Protein 3TLK (pdb70)

Structure (mmCIF, N/CA/C/O backbone):
data_3TLK
#
_entry.id   3TLK
#
_cell.length_a   74.024
_cell.length_b   131.591
_cell.length_c   196.113
_cell.angle_alpha   90.00
_cell.angle_beta   90.00
_cell.angle_gamma   90.00
#
_symmetry.space_group_name_H-M   'C 2 2 21'
#
loop_
_entity.id
_entity.type
_entity.pdbx_description
1 polymer 'Ferrienterobactin-binding periplasmic protein'
2 non-polymer 'FE (III) ION'
3 non-polymer "N,N',N''-[(3S,7S,11S)-2,6,10-trioxo-1,5,9-trioxacyclododecane-3,7,11-triyl]tris(2,3-dihydroxybenzamide)"
4 non-polymer '1,4-DIETHYLENE DIOXIDE'
5 water water
#
loop_
_atom_site.group_PDB
_atom_site.id
_atom_site.type_symbol
_atom_site.label_atom_id
_atom_site.label_alt_id
_atom_site.label_comp_id
_atom_site.label_asym_id
_atom_site.label_entity_id
_atom_site.label_seq_id
_atom_site.pdbx_PDB_ins_code
_atom_site.Cartn_x
_atom_site.Cartn_y
_atom_site.Cartn_z
_atom_site.occupancy
_atom_site.B_iso_or_equiv
_atom_site.auth_seq_id
_atom_site.auth_comp_id
_atom_site.auth_asym_id
_atom_site.auth_atom_id
_atom_site.pdbx_PDB_model_num
ATOM 1 N N . ALA A 1 27 ? 43.625 -12.510 -1.606 1.00 60.56 27 ALA A N 1
ATOM 2 C CA . ALA A 1 27 ? 42.283 -12.759 -1.092 1.00 58.91 27 ALA A CA 1
ATOM 3 C C . ALA A 1 27 ? 41.251 -12.787 -2.216 1.00 58.09 27 ALA A C 1
ATOM 4 O O . ALA A 1 27 ? 41.488 -12.281 -3.318 1.00 57.02 27 ALA A O 1
ATOM 6 N N . ASP A 1 28 ? 40.100 -13.378 -1.919 1.00 55.43 28 ASP A N 1
ATOM 7 C CA . ASP A 1 28 ? 39.027 -13.512 -2.894 1.00 51.56 28 ASP A CA 1
ATOM 8 C C . ASP A 1 28 ? 38.277 -12.195 -3.095 1.00 48.11 28 ASP A C 1
ATOM 9 O O . ASP A 1 28 ? 37.846 -11.881 -4.207 1.00 44.19 28 ASP A O 1
ATOM 14 N N . TRP A 1 29 ? 38.130 -11.430 -2.016 1.00 44.69 29 TRP A N 1
ATOM 15 C CA . TRP A 1 29 ? 37.441 -10.151 -2.070 1.00 43.57 29 TRP A CA 1
ATOM 16 C C . TRP A 1 29 ? 38.321 -9.056 -1.470 1.00 48.56 29 TRP A C 1
ATOM 17 O O . TRP A 1 29 ? 39.069 -9.312 -0.526 1.00 50.52 29 TRP A O 1
ATOM 28 N N . PRO A 1 30 ? 38.230 -7.828 -2.013 1.00 48.99 30 PRO A N 1
ATOM 29 C CA . PRO A 1 30 ? 37.312 -7.479 -3.103 1.00 45.38 30 PRO A CA 1
ATOM 30 C C . PRO A 1 30 ? 37.761 -8.038 -4.443 1.00 43.00 30 PRO A C 1
ATOM 31 O O . PRO A 1 30 ? 38.868 -8.559 -4.572 1.00 47.37 30 PRO A O 1
ATOM 35 N N . ARG A 1 31 ? 36.880 -7.927 -5.431 1.00 42.09 31 ARG A N 1
ATOM 36 C CA . ARG A 1 31 ? 37.173 -8.339 -6.795 1.00 42.35 31 ARG A CA 1
ATOM 37 C C . ARG A 1 31 ? 36.418 -7.420 -7.748 1.00 43.13 31 ARG A C 1
ATOM 38 O O . ARG A 1 31 ? 35.412 -6.799 -7.377 1.00 45.08 31 ARG A O 1
ATOM 46 N N . GLN A 1 32 ? 36.920 -7.317 -8.970 1.00 44.59 32 GLN A N 1
ATOM 47 C CA . GLN A 1 32 ? 36.263 -6.517 -9.993 1.00 47.91 32 GLN A CA 1
ATOM 48 C C . GLN A 1 32 ? 35.509 -7.438 -10.945 1.00 52.39 32 GLN A C 1
ATOM 49 O O . GLN A 1 32 ? 36.006 -8.510 -11.314 1.00 47.15 32 GLN A O 1
ATOM 55 N N . ILE A 1 33 ? 34.303 -7.029 -11.322 1.00 48.25 33 ILE A N 1
ATOM 56 C CA . ILE A 1 33 ? 33.549 -7.724 -12.358 1.00 51.08 33 ILE A CA 1
ATOM 57 C C . ILE A 1 33 ? 33.181 -6.723 -13.448 1.00 51.08 33 ILE A C 1
ATOM 58 O O . ILE A 1 33 ? 32.682 -5.628 -13.164 1.00 52.54 33 ILE A O 1
ATOM 63 N N . THR A 1 34 ? 33.456 -7.089 -14.694 1.00 50.62 34 THR A N 1
ATOM 64 C CA . THR A 1 34 ? 33.206 -6.179 -15.806 1.00 57.64 34 THR A CA 1
ATOM 65 C C . THR A 1 34 ? 31.847 -6.413 -16.459 1.00 57.90 34 THR A C 1
ATOM 66 O O . THR A 1 34 ? 31.429 -7.553 -16.690 1.00 54.33 34 THR A O 1
ATOM 70 N N . ASP A 1 35 ? 31.173 -5.306 -16.749 1.00 54.81 35 ASP A N 1
ATOM 71 C CA . ASP A 1 35 ? 29.861 -5.313 -17.364 1.00 53.17 35 ASP A CA 1
ATOM 72 C C . ASP A 1 35 ? 29.945 -4.675 -18.735 1.00 56.32 35 ASP A C 1
ATOM 73 O O . ASP A 1 35 ? 31.006 -4.194 -19.149 1.00 55.01 35 ASP A O 1
ATOM 78 N N . SER A 1 36 ? 28.813 -4.659 -19.430 1.00 52.83 36 SER A N 1
ATOM 79 C CA . SER A 1 36 ? 28.681 -3.848 -20.627 1.00 58.44 36 SER A CA 1
ATOM 80 C C . SER A 1 36 ? 28.755 -2.380 -20.208 1.00 57.60 36 SER A C 1
ATOM 81 O O . SER A 1 36 ? 29.008 -1.493 -21.023 1.00 62.61 36 SER A O 1
ATOM 84 N N . ARG A 1 37 ? 28.542 -2.138 -18.919 1.00 54.82 37 ARG A N 1
ATOM 85 C CA . ARG A 1 37 ? 28.571 -0.792 -18.368 1.00 55.22 37 ARG A CA 1
ATOM 86 C C . ARG A 1 37 ? 29.857 -0.515 -17.571 1.00 58.56 37 ARG A C 1
ATOM 87 O O . ARG A 1 37 ? 29.890 0.372 -16.710 1.00 57.75 37 ARG A O 1
ATOM 95 N N . GLY A 1 38 ? 30.908 -1.280 -17.858 1.00 59.42 38 GLY A N 1
ATOM 96 C CA . GLY A 1 38 ? 32.209 -1.061 -17.246 1.00 55.73 38 GLY A CA 1
ATOM 97 C C . GLY A 1 38 ? 32.578 -2.043 -16.148 1.00 57.40 38 GLY A C 1
ATOM 98 O O . GLY A 1 38 ? 31.834 -2.976 -15.841 1.00 52.69 38 GLY A O 1
ATOM 99 N N . THR A 1 39 ? 33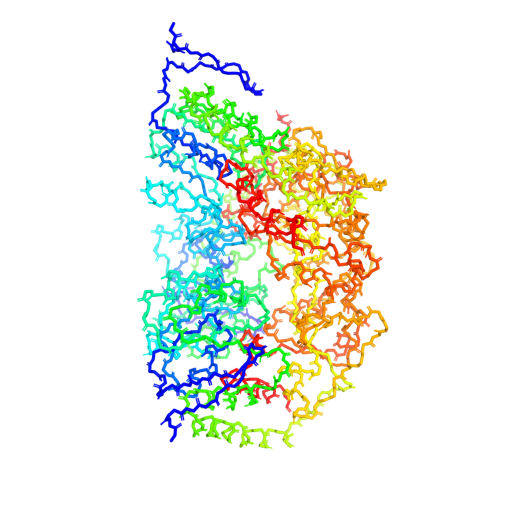.743 -1.829 -15.549 1.00 57.74 39 THR A N 1
ATOM 100 C CA . THR A 1 39 ? 34.174 -2.651 -14.428 1.00 56.73 39 THR A CA 1
ATOM 101 C C . THR A 1 39 ? 33.661 -2.088 -13.109 1.00 54.71 39 THR A C 1
ATOM 102 O O . THR A 1 39 ? 33.690 -0.876 -12.874 1.00 53.29 39 THR A O 1
ATOM 106 N N . HIS A 1 40 ? 33.175 -2.981 -12.258 1.00 53.20 40 HIS A N 1
ATOM 107 C CA . HIS A 1 40 ? 32.626 -2.584 -10.975 1.00 52.60 40 HIS A CA 1
ATOM 108 C C . HIS A 1 40 ? 33.352 -3.331 -9.872 1.00 53.12 40 HIS A C 1
ATOM 109 O O . HIS A 1 40 ? 33.996 -4.351 -10.120 1.00 52.41 40 HIS A O 1
ATOM 116 N N . THR A 1 41 ? 33.253 -2.811 -8.656 1.00 51.70 41 THR A N 1
ATOM 117 C CA . THR A 1 41 ? 33.923 -3.411 -7.516 1.00 48.88 41 THR A CA 1
ATOM 118 C C . THR A 1 41 ? 32.924 -4.071 -6.581 1.00 53.31 41 THR A C 1
ATOM 119 O O . THR A 1 41 ? 31.991 -3.424 -6.091 1.00 48.79 41 THR A O 1
ATOM 123 N N . LEU A 1 42 ? 33.122 -5.363 -6.339 1.00 47.44 42 LEU A N 1
ATOM 124 C CA . LEU A 1 42 ? 32.419 -6.040 -5.265 1.00 45.31 42 LEU A CA 1
ATOM 125 C C . LEU A 1 42 ? 33.355 -6.082 -4.067 1.00 44.95 42 LEU A C 1
ATOM 126 O O . LEU A 1 42 ? 34.371 -6.779 -4.085 1.00 44.11 42 LEU A O 1
ATOM 131 N N . GLU A 1 43 ? 33.018 -5.306 -3.043 1.00 46.68 43 GLU A N 1
ATOM 132 C CA . GLU A 1 43 ? 33.869 -5.162 -1.872 1.00 50.68 43 GLU A CA 1
ATOM 133 C C . GLU A 1 43 ? 33.992 -6.498 -1.155 1.00 49.20 43 GLU A C 1
ATOM 134 O O . GLU A 1 43 ? 35.082 -6.902 -0.747 1.00 49.32 43 GLU A O 1
ATOM 140 N N . SER A 1 44 ? 32.865 -7.182 -1.006 1.00 46.31 44 SER A N 1
ATOM 141 C CA . SER A 1 44 ? 32.846 -8.472 -0.339 1.00 41.35 44 SER A CA 1
ATOM 142 C C . SER A 1 44 ? 31.799 -9.372 -0.968 1.00 37.16 44 SER A C 1
ATOM 143 O O . SER A 1 44 ? 31.000 -8.930 -1.790 1.00 37.05 44 SER A O 1
ATOM 146 N N . GLN A 1 45 ? 31.808 -10.635 -0.570 1.00 37.09 45 GLN A N 1
ATOM 147 C CA . GLN A 1 45 ? 30.868 -11.608 -1.100 1.00 33.13 45 GLN A CA 1
ATOM 148 C C . GLN A 1 45 ? 29.436 -11.203 -0.809 1.00 32.05 45 GLN A C 1
ATOM 149 O O . GLN A 1 45 ? 29.072 -10.962 0.338 1.00 28.22 45 GLN A O 1
ATOM 155 N N . PRO A 1 46 ? 28.609 -11.131 -1.856 1.00 29.22 46 PRO A N 1
ATOM 156 C CA . PRO A 1 46 ? 27.193 -10.806 -1.667 1.00 27.77 46 PRO A CA 1
ATOM 157 C C . PRO A 1 46 ? 26.519 -11.806 -0.746 1.00 25.95 46 PRO A C 1
ATOM 158 O O . PRO A 1 46 ? 26.844 -12.994 -0.789 1.00 26.36 46 PRO A O 1
ATOM 162 N N . GLN A 1 47 ? 25.586 -11.329 0.071 1.00 23.56 47 GLN A N 1
ATOM 163 C CA . GLN A 1 47 ? 24.892 -12.190 1.019 1.00 25.17 47 GLN A CA 1
ATOM 164 C C . GLN A 1 47 ? 23.387 -12.035 0.892 1.00 23.92 47 GLN A C 1
ATOM 165 O O . GLN A 1 47 ? 22.622 -12.807 1.475 1.00 23.43 47 GLN A O 1
ATOM 171 N N . ARG A 1 48 ? 22.964 -11.009 0.155 1.00 24.13 48 ARG A N 1
ATOM 172 C CA . ARG A 1 48 ? 21.545 -10.784 -0.106 1.00 24.49 48 ARG A CA 1
ATOM 173 C C . ARG A 1 48 ? 21.382 -10.337 -1.558 1.00 23.87 48 ARG A C 1
ATOM 174 O O . ARG A 1 48 ? 21.324 -9.146 -1.841 1.00 21.68 48 ARG A O 1
ATOM 182 N N . ILE A 1 49 ? 21.331 -11.300 -2.473 1.00 21.36 49 ILE A N 1
ATOM 183 C CA . ILE A 1 49 ? 21.237 -11.000 -3.902 1.00 16.71 49 ILE A CA 1
ATOM 184 C C . ILE A 1 49 ? 19.777 -10.896 -4.299 1.00 19.98 49 ILE A C 1
ATOM 185 O O . ILE A 1 49 ? 18.958 -11.742 -3.926 1.00 18.91 49 ILE A O 1
ATOM 190 N N . VAL A 1 50 ? 19.442 -9.841 -5.033 1.00 17.96 50 VAL A N 1
ATOM 191 C CA . VAL A 1 50 ? 18.119 -9.730 -5.616 1.00 20.39 50 VAL A CA 1
ATOM 192 C C . VAL A 1 50 ? 18.261 -9.899 -7.133 1.00 16.68 50 VAL A C 1
ATOM 193 O O . VAL A 1 50 ? 19.080 -9.227 -7.758 1.00 19.73 50 VAL A O 1
ATOM 197 N N . SER A 1 51 ? 17.521 -10.846 -7.712 1.00 18.60 51 SER A N 1
ATOM 198 C CA . SER A 1 51 ? 17.495 -10.987 -9.167 1.00 15.49 51 SER A CA 1
ATOM 199 C C . SER A 1 51 ? 16.208 -10.372 -9.718 1.00 19.00 51 SER A C 1
ATOM 200 O O . SER A 1 51 ? 15.115 -10.784 -9.345 1.00 15.67 51 SER A O 1
ATOM 203 N N . THR A 1 52 ? 16.342 -9.396 -10.615 1.00 18.01 52 THR A N 1
ATOM 204 C CA . THR A 1 52 ? 15.175 -8.838 -11.306 1.00 16.87 52 THR A CA 1
ATOM 205 C C . THR A 1 52 ? 14.830 -9.658 -12.550 1.00 19.08 52 THR A C 1
ATOM 206 O O . THR A 1 52 ? 13.887 -9.334 -13.282 1.00 18.03 52 THR A O 1
ATOM 210 N N . SER A 1 53 ? 15.609 -10.707 -12.804 1.00 17.68 53 SER A N 1
ATOM 211 C CA . SER A 1 53 ? 15.343 -11.584 -13.944 1.00 16.08 53 SER A CA 1
ATOM 212 C C . SER A 1 53 ? 14.945 -12.969 -13.466 1.00 15.85 53 SER A C 1
ATOM 213 O O . SER A 1 53 ? 15.767 -13.705 -12.907 1.00 15.96 53 SER A O 1
ATOM 216 N N . VAL A 1 54 ? 13.687 -13.336 -13.680 1.00 16.73 54 VAL A N 1
ATOM 217 C CA . VAL A 1 54 ? 13.253 -14.682 -13.309 1.00 15.04 54 VAL A CA 1
ATOM 218 C C . VAL A 1 54 ? 14.127 -15.764 -13.990 1.00 16.84 54 VAL A C 1
ATOM 219 O O . VAL A 1 54 ? 14.375 -16.828 -13.407 1.00 16.05 54 VAL A O 1
ATOM 223 N N . THR A 1 55 ? 14.631 -15.488 -15.190 1.00 14.44 55 THR A N 1
ATOM 224 C CA . THR A 1 55 ? 15.540 -16.434 -15.861 1.00 14.24 55 THR A CA 1
ATOM 225 C C . THR A 1 55 ? 16.831 -16.674 -15.056 1.00 16.61 55 THR A C 1
ATOM 226 O O . THR A 1 55 ? 17.235 -17.823 -14.839 1.00 16.42 55 THR A O 1
ATOM 230 N N . LEU A 1 56 ? 17.491 -15.588 -14.643 1.00 16.53 56 LEU A N 1
ATOM 231 C CA . LEU A 1 56 ? 18.765 -15.701 -13.948 1.00 16.45 56 LEU A CA 1
ATOM 232 C C . LEU A 1 56 ? 18.608 -16.439 -12.635 1.00 16.12 56 LEU A C 1
ATOM 233 O O . LEU A 1 56 ? 19.519 -17.144 -12.188 1.00 17.18 56 LEU A O 1
ATOM 238 N N . THR A 1 57 ? 17.449 -16.277 -12.016 1.00 16.31 57 THR A N 1
ATOM 239 C CA . THR A 1 57 ? 17.215 -16.852 -10.692 1.00 17.24 57 THR A CA 1
ATOM 240 C C . THR A 1 57 ? 17.472 -18.368 -10.641 1.00 16.57 57 THR A C 1
ATOM 241 O O . THR A 1 57 ? 17.981 -18.887 -9.635 1.00 17.61 57 THR A O 1
ATOM 245 N N . GLY A 1 58 ? 17.137 -19.077 -11.724 1.00 15.44 58 GLY A N 1
ATOM 246 C CA . GLY A 1 58 ? 17.325 -20.519 -11.778 1.00 15.08 58 GLY A CA 1
ATOM 247 C C . GLY A 1 58 ? 18.780 -20.919 -11.633 1.00 18.41 58 GLY A C 1
ATOM 248 O O . GLY A 1 58 ? 19.119 -21.849 -10.901 1.00 19.09 58 GLY A O 1
ATOM 249 N N . SER A 1 59 ? 19.652 -20.205 -12.329 1.00 16.79 59 SER A N 1
ATOM 250 C CA . SER A 1 59 ? 21.081 -20.437 -12.219 1.00 16.72 59 SER A CA 1
ATOM 251 C C . SER A 1 59 ? 21.605 -20.096 -10.829 1.00 19.60 59 SER A C 1
ATOM 252 O O . SER A 1 59 ? 22.447 -20.820 -10.285 1.00 20.45 59 SER A O 1
ATOM 255 N N . LEU A 1 60 ? 21.097 -19.012 -10.241 1.00 19.81 60 LEU A N 1
ATOM 256 C CA . LEU A 1 60 ? 21.519 -18.615 -8.899 1.00 16.29 60 LEU A CA 1
ATOM 257 C C . LEU A 1 60 ? 21.170 -19.719 -7.914 1.00 19.07 60 LEU A C 1
ATOM 258 O O . LEU A 1 60 ? 21.999 -20.122 -7.090 1.00 19.02 60 LEU A O 1
ATOM 263 N N . LEU A 1 61 ? 19.944 -20.224 -8.000 1.00 15.97 61 LEU A N 1
ATOM 264 C CA . LEU A 1 61 ? 19.528 -21.297 -7.108 1.00 14.72 61 LEU A CA 1
ATOM 265 C C . LEU A 1 61 ? 20.399 -22.546 -7.313 1.00 18.55 61 LEU A C 1
ATOM 266 O O . LEU A 1 61 ? 20.745 -23.234 -6.348 1.00 18.80 61 LEU A O 1
ATOM 271 N N . ALA A 1 62 ? 20.760 -22.820 -8.561 1.00 17.58 62 ALA A N 1
ATOM 272 C CA . ALA A 1 62 ? 21.505 -24.037 -8.885 1.00 17.01 62 ALA A CA 1
ATOM 273 C C . ALA A 1 62 ? 22.864 -24.074 -8.194 1.00 20.62 62 ALA A C 1
ATOM 274 O O . ALA A 1 62 ? 23.365 -25.154 -7.873 1.00 18.11 62 ALA A O 1
ATOM 276 N N . ILE A 1 63 ? 23.466 -22.907 -7.972 1.00 18.34 63 ILE A N 1
ATOM 277 C CA . ILE A 1 63 ? 24.775 -22.855 -7.311 1.00 19.93 63 ILE A CA 1
ATOM 278 C C . ILE A 1 63 ? 24.676 -22.369 -5.868 1.00 22.33 63 ILE A C 1
ATOM 279 O O . ILE A 1 63 ? 25.679 -22.001 -5.258 1.00 24.29 63 ILE A O 1
ATOM 284 N N . ASP A 1 64 ? 23.461 -22.378 -5.334 1.00 17.95 64 ASP A N 1
ATOM 285 C CA . ASP A 1 64 ? 23.225 -22.077 -3.932 1.00 21.71 64 ASP A CA 1
ATOM 286 C C . ASP A 1 64 ? 23.658 -20.667 -3.577 1.00 23.49 64 ASP A C 1
ATOM 287 O O . ASP A 1 64 ? 24.029 -20.393 -2.435 1.00 23.30 64 ASP A O 1
ATOM 292 N N . ALA A 1 65 ? 23.608 -19.769 -4.558 1.00 19.54 65 ALA A N 1
ATOM 293 C CA . ALA A 1 65 ? 23.855 -18.359 -4.281 1.00 20.22 65 ALA A CA 1
ATOM 294 C C . ALA A 1 65 ? 22.732 -17.832 -3.397 1.00 19.75 65 ALA A C 1
ATOM 295 O O . ALA A 1 65 ? 21.603 -18.314 -3.471 1.00 20.93 65 ALA A O 1
ATOM 297 N N . PRO A 1 66 ? 23.040 -16.858 -2.528 1.00 19.78 66 PRO A N 1
ATOM 298 C CA . PRO A 1 66 ? 22.023 -16.332 -1.615 1.00 19.17 66 PRO A CA 1
ATOM 299 C C . PRO A 1 66 ? 21.063 -15.359 -2.310 1.00 20.44 66 PRO A C 1
ATOM 300 O O . PRO A 1 66 ? 20.987 -14.175 -1.945 1.00 20.26 66 PRO A O 1
ATOM 304 N N . VAL A 1 67 ? 20.340 -15.855 -3.310 1.00 19.23 67 VAL A N 1
ATOM 305 C CA . VAL A 1 67 ? 19.281 -15.061 -3.934 1.00 18.62 67 VAL A CA 1
ATOM 306 C C . VAL A 1 67 ? 18.050 -15.066 -3.025 1.00 22.03 67 VAL A C 1
ATOM 307 O O . VAL A 1 67 ? 17.424 -16.111 -2.798 1.00 20.33 67 VAL A O 1
ATOM 311 N N . ILE A 1 68 ? 17.723 -13.902 -2.473 1.00 17.88 68 ILE A N 1
ATOM 312 C CA . ILE A 1 68 ? 16.666 -13.840 -1.471 1.00 21.42 68 ILE A CA 1
ATOM 313 C C . ILE A 1 68 ? 15.307 -13.381 -2.026 1.00 20.96 68 ILE A C 1
ATOM 314 O O . ILE A 1 68 ? 14.273 -13.519 -1.368 1.00 19.80 68 ILE A O 1
ATOM 319 N N . ALA A 1 69 ? 15.307 -12.864 -3.253 1.00 17.98 69 ALA A N 1
ATOM 320 C CA . ALA A 1 69 ? 14.068 -12.436 -3.884 1.00 17.08 69 ALA A CA 1
ATOM 321 C C . ALA A 1 69 ? 14.272 -12.385 -5.388 1.00 18.27 69 ALA A C 1
ATOM 322 O O . ALA A 1 69 ? 15.375 -12.104 -5.868 1.00 16.64 69 ALA A O 1
ATOM 324 N N . SER A 1 70 ? 13.206 -12.667 -6.126 1.00 17.85 70 SER A N 1
ATOM 325 C CA . SER A 1 70 ? 13.275 -12.688 -7.583 1.00 15.53 70 SER A CA 1
ATOM 326 C C . SER A 1 70 ? 12.060 -12.026 -8.220 1.00 18.26 70 SER A C 1
ATOM 327 O O . SER A 1 70 ? 10.953 -12.070 -7.667 1.00 17.57 70 SER A O 1
ATOM 330 N N . GLY A 1 71 ? 12.273 -11.441 -9.399 1.00 17.87 71 GLY A N 1
ATOM 331 C CA . GLY A 1 71 ? 11.182 -11.036 -10.256 1.00 15.39 71 GLY A CA 1
ATOM 332 C C . GLY A 1 71 ? 10.410 -12.285 -10.628 1.00 17.86 71 GLY A C 1
ATOM 333 O O . GLY A 1 71 ? 10.953 -13.407 -10.588 1.00 17.43 71 GLY A O 1
ATOM 334 N N . ALA A 1 72 ? 9.141 -12.111 -10.978 1.00 18.05 72 ALA A N 1
ATOM 335 C CA . ALA A 1 72 ? 8.320 -13.236 -11.419 1.00 17.67 72 ALA A CA 1
ATOM 336 C C . ALA A 1 72 ? 7.593 -12.865 -12.702 1.00 18.75 72 ALA A C 1
ATOM 337 O O . ALA A 1 72 ? 7.418 -11.679 -13.010 1.00 17.88 72 ALA A O 1
ATOM 339 N N . THR A 1 73 ? 7.171 -13.881 -13.450 1.00 18.62 73 THR A N 1
ATOM 340 C CA . THR A 1 73 ? 6.263 -13.648 -14.572 1.00 19.71 73 THR A CA 1
ATOM 341 C C . THR A 1 73 ? 4.848 -13.963 -14.090 1.00 20.12 73 THR A C 1
ATOM 342 O O . THR A 1 73 ? 4.616 -14.067 -12.888 1.00 19.58 73 THR A O 1
ATOM 346 N N . THR A 1 74 ? 3.898 -14.106 -15.004 1.00 18.91 74 THR A N 1
ATOM 347 C CA . THR A 1 74 ? 2.506 -14.306 -14.603 1.00 19.85 74 THR A CA 1
ATOM 348 C C . THR A 1 74 ? 2.247 -15.697 -14.010 1.00 21.06 74 THR A C 1
ATOM 349 O O . THR A 1 74 ? 2.507 -16.704 -14.658 1.00 20.29 74 THR A O 1
ATOM 353 N N . PRO A 1 75 ? 1.743 -15.757 -12.763 1.00 21.44 75 PRO A N 1
ATOM 354 C CA . PRO A 1 75 ? 1.402 -17.057 -12.166 1.00 20.74 75 PRO A CA 1
ATOM 355 C C . PRO A 1 75 ? 0.515 -17.887 -13.080 1.00 21.54 75 PRO A C 1
ATOM 356 O O . PRO A 1 75 ? -0.421 -17.351 -13.681 1.00 23.76 75 PRO A O 1
ATOM 360 N N . ASN A 1 76 ? 0.858 -19.166 -13.209 1.00 19.48 76 ASN A N 1
ATOM 361 C CA . ASN A 1 76 ? 0.071 -20.155 -13.941 1.00 22.89 76 ASN A CA 1
ATOM 362 C C . ASN A 1 76 ? -0.013 -19.897 -15.448 1.00 23.75 76 ASN A C 1
ATOM 363 O O . ASN A 1 76 ? -0.903 -20.407 -16.117 1.00 23.98 76 ASN A O 1
ATOM 368 N N . ASN A 1 77 ? 0.900 -19.091 -15.979 1.00 19.55 77 ASN A N 1
ATOM 369 C CA . ASN A 1 77 ? 0.994 -18.967 -17.436 1.00 21.56 77 ASN A CA 1
ATOM 370 C C . ASN A 1 77 ? 1.690 -20.197 -18.017 1.00 21.48 77 ASN A C 1
ATOM 371 O O . ASN A 1 77 ? 1.894 -21.188 -17.317 1.00 20.82 77 ASN A O 1
ATOM 376 N N . ARG A 1 78 ? 2.047 -20.148 -19.291 1.00 21.30 78 ARG A N 1
ATOM 377 C CA . ARG A 1 78 ? 2.520 -21.351 -19.967 1.00 20.51 78 ARG A CA 1
ATOM 378 C C . ARG A 1 78 ? 3.828 -21.902 -19.408 1.00 21.80 78 ARG A C 1
ATOM 379 O O . ARG A 1 78 ? 4.097 -23.109 -19.524 1.00 24.12 78 ARG A O 1
ATOM 387 N N . VAL A 1 79 ? 4.634 -21.026 -18.805 1.00 19.25 79 VAL A N 1
ATOM 388 C CA . VAL A 1 79 ? 5.998 -21.383 -18.399 1.00 17.99 79 VAL A CA 1
ATOM 389 C C . VAL A 1 79 ? 6.267 -21.267 -16.892 1.00 18.87 79 VAL A C 1
ATOM 390 O O . VAL A 1 79 ? 7.372 -21.549 -16.429 1.00 17.75 79 VAL A O 1
ATOM 394 N N . ALA A 1 80 ? 5.252 -20.903 -16.118 1.00 15.28 80 ALA A N 1
ATOM 395 C CA . ALA A 1 80 ? 5.472 -20.604 -14.711 1.00 15.63 80 ALA A CA 1
ATOM 396 C C . ALA A 1 80 ? 4.578 -21.397 -13.761 1.00 19.73 80 ALA A C 1
ATOM 397 O O . ALA A 1 80 ? 3.555 -21.962 -14.169 1.00 18.29 80 ALA A O 1
ATOM 399 N N . ASP A 1 81 ? 4.978 -21.421 -12.487 1.00 20.46 81 ASP A N 1
ATOM 400 C CA . ASP A 1 81 ? 4.217 -22.097 -11.445 1.00 21.00 81 ASP A CA 1
ATOM 401 C C . ASP A 1 81 ? 3.195 -21.157 -10.833 1.00 21.39 81 ASP A C 1
ATOM 402 O O . ASP A 1 81 ? 2.946 -20.069 -11.363 1.00 18.77 81 ASP A O 1
ATOM 407 N N . ASP A 1 82 ? 2.613 -21.556 -9.708 1.00 21.98 82 ASP A N 1
ATOM 408 C CA . ASP A 1 82 ? 1.536 -20.762 -9.127 1.00 24.23 82 ASP A CA 1
ATOM 409 C C . ASP A 1 82 ? 2.017 -19.453 -8.494 1.00 24.47 82 ASP A C 1
ATOM 410 O O . ASP A 1 82 ? 1.202 -18.635 -8.074 1.00 24.71 82 ASP A O 1
ATOM 415 N N . GLN A 1 83 ? 3.333 -19.250 -8.449 1.00 20.54 83 GLN A N 1
ATOM 416 C CA . GLN A 1 83 ? 3.892 -17.977 -7.980 1.00 23.25 83 GLN A CA 1
ATOM 417 C C . GLN A 1 83 ? 4.434 -17.073 -9.103 1.00 20.86 83 GLN A C 1
ATOM 418 O O . GLN A 1 83 ? 4.773 -15.912 -8.869 1.00 21.13 83 GLN A O 1
ATOM 424 N N . GLY A 1 84 ? 4.530 -17.607 -10.315 1.00 20.24 84 GLY A N 1
ATOM 425 C CA . GLY A 1 84 ? 5.159 -16.889 -11.409 1.00 18.31 84 GLY A CA 1
ATOM 426 C C . GLY A 1 84 ? 6.648 -17.188 -11.528 1.00 18.92 84 GLY A C 1
ATOM 427 O O . GLY A 1 84 ? 7.381 -16.487 -12.238 1.00 17.25 84 GLY A O 1
ATOM 428 N N . PHE A 1 85 ? 7.097 -18.225 -10.831 1.00 17.41 85 PHE A N 1
ATOM 429 C CA . PHE A 1 85 ? 8.479 -18.685 -10.939 1.00 15.74 85 PHE A CA 1
ATOM 430 C C . PHE A 1 85 ? 8.576 -19.753 -12.037 1.00 18.33 85 PHE A C 1
ATOM 431 O O . PHE A 1 85 ? 7.587 -20.429 -12.334 1.00 16.94 85 PHE A O 1
ATOM 439 N N . LEU A 1 86 ? 9.750 -19.918 -12.644 1.00 16.18 86 LEU A N 1
ATOM 440 C CA . LEU A 1 86 ? 9.892 -20.927 -13.705 1.00 17.03 86 LEU A CA 1
ATOM 441 C C . LEU A 1 86 ? 9.774 -22.370 -13.188 1.00 18.87 86 LEU A C 1
ATOM 442 O O . LEU A 1 86 ? 10.204 -22.690 -12.082 1.00 16.29 86 LEU A O 1
ATOM 447 N N . ARG A 1 87 ? 9.179 -23.241 -13.996 1.00 16.91 87 ARG A N 1
ATOM 448 C CA . ARG A 1 87 ? 8.713 -24.516 -13.472 1.00 19.17 87 ARG A CA 1
ATOM 449 C C . ARG A 1 87 ? 9.840 -25.442 -13.011 1.00 18.14 87 ARG A C 1
ATOM 450 O O . ARG A 1 87 ? 9.666 -26.184 -12.057 1.00 22.14 87 ARG A O 1
ATOM 458 N N . GLN A 1 88 ? 10.994 -25.388 -13.672 1.00 18.00 88 GLN A N 1
ATOM 459 C CA . GLN A 1 88 ? 12.036 -26.377 -13.390 1.00 17.66 88 GLN A CA 1
ATOM 460 C C . GLN A 1 88 ? 12.642 -26.202 -11.998 1.00 20.38 88 GLN A C 1
ATOM 461 O O . GLN A 1 88 ? 13.228 -27.140 -11.458 1.00 20.04 88 GLN A O 1
ATOM 467 N N . TRP A 1 89 ? 12.497 -25.010 -11.417 1.00 18.40 89 TRP A N 1
ATOM 468 C CA . TRP A 1 89 ? 13.022 -24.766 -10.083 1.00 18.59 89 TRP A CA 1
ATOM 469 C C . TRP A 1 89 ? 11.935 -24.323 -9.105 1.00 19.35 89 TRP A C 1
ATOM 470 O O . TRP A 1 89 ? 12.233 -23.812 -8.033 1.00 17.69 89 TRP A O 1
ATOM 481 N N . SER A 1 90 ? 10.678 -24.538 -9.482 1.00 18.68 90 SER A N 1
ATOM 482 C CA . SER A 1 90 ? 9.536 -24.228 -8.620 1.00 17.07 90 SER A CA 1
ATOM 483 C C . SER A 1 90 ? 9.687 -24.796 -7.212 1.00 19.59 90 SER A C 1
ATOM 484 O O . SER A 1 90 ? 9.560 -24.079 -6.226 1.00 20.94 90 SER A O 1
ATOM 487 N N . LYS A 1 91 ? 9.939 -26.094 -7.121 1.00 21.73 91 LYS A N 1
ATOM 488 C CA . LYS A 1 91 ? 10.023 -26.753 -5.815 1.00 21.28 91 LYS A CA 1
ATOM 489 C C . LYS A 1 91 ? 11.155 -26.152 -4.980 1.00 22.57 91 LYS A C 1
ATOM 490 O O . LYS A 1 91 ? 10.976 -25.815 -3.809 1.00 22.45 91 LYS A O 1
ATOM 496 N N . VAL A 1 92 ? 12.320 -25.999 -5.594 1.00 20.30 92 VAL A N 1
ATOM 497 C CA . VAL A 1 92 ? 13.467 -25.394 -4.918 1.00 21.26 92 VAL A CA 1
ATOM 498 C C . VAL A 1 92 ? 13.155 -24.006 -4.344 1.00 22.75 92 VAL A C 1
ATOM 499 O O . VAL A 1 92 ? 13.499 -23.704 -3.190 1.00 20.36 92 VAL A O 1
ATOM 503 N N . ALA A 1 93 ? 12.508 -23.155 -5.138 1.00 18.37 93 ALA A N 1
ATOM 504 C CA . ALA A 1 93 ? 12.157 -21.818 -4.655 1.00 19.32 93 ALA A CA 1
ATOM 505 C C . ALA A 1 93 ? 11.204 -21.875 -3.458 1.00 21.52 93 ALA A C 1
ATOM 506 O O . ALA A 1 93 ? 11.338 -21.098 -2.526 1.00 21.06 93 ALA A O 1
ATOM 508 N N . LYS A 1 94 ? 10.255 -22.808 -3.488 1.00 23.78 94 LYS A N 1
ATOM 509 C CA . LYS A 1 94 ? 9.302 -22.971 -2.395 1.00 23.14 94 LYS A CA 1
ATOM 510 C C . LYS A 1 94 ? 10.001 -23.451 -1.122 1.00 25.90 94 LYS A C 1
ATOM 511 O O . LYS A 1 94 ? 9.766 -22.917 -0.036 1.00 23.04 94 LYS A O 1
ATOM 517 N N . GLU A 1 95 ? 10.878 -24.437 -1.274 1.00 24.22 95 GLU A N 1
ATOM 518 C CA . GLU A 1 95 ? 11.661 -24.966 -0.153 1.00 27.33 95 GLU A CA 1
ATOM 519 C C . GLU A 1 95 ? 12.484 -23.889 0.523 1.00 25.08 95 GLU A C 1
ATOM 520 O O . GLU A 1 95 ? 12.605 -23.870 1.758 1.00 26.80 95 GLU A O 1
ATOM 526 N N . ARG A 1 96 ? 13.073 -22.998 -0.273 1.00 19.86 96 ARG A N 1
ATOM 527 C CA . ARG A 1 96 ? 13.960 -21.983 0.277 1.00 22.50 96 ARG A CA 1
ATOM 528 C C . ARG A 1 96 ? 13.263 -20.662 0.615 1.00 20.75 96 ARG A C 1
ATOM 529 O O . ARG A 1 96 ? 13.912 -19.703 1.007 1.00 24.24 96 ARG A O 1
ATOM 537 N N . LYS A 1 97 ? 11.942 -20.629 0.466 1.00 19.21 97 LYS A N 1
ATOM 538 C CA . LYS A 1 97 ? 11.158 -19.426 0.741 1.00 24.85 97 LYS A CA 1
ATOM 539 C C . LYS A 1 97 ? 11.633 -18.189 -0.024 1.00 21.12 97 LYS A C 1
ATOM 540 O O . LYS A 1 97 ? 11.609 -17.069 0.488 1.00 20.79 97 LYS A O 1
ATOM 546 N N . LEU A 1 98 ? 12.034 -18.402 -1.272 1.00 21.62 98 LEU A N 1
ATOM 547 C CA . LEU A 1 98 ? 12.379 -17.302 -2.162 1.00 17.85 98 LEU A CA 1
ATOM 548 C C . LEU A 1 98 ? 11.241 -16.287 -2.195 1.00 18.32 98 LEU A C 1
ATOM 549 O O . LEU A 1 98 ? 10.097 -16.659 -2.433 1.00 20.84 98 LEU A O 1
ATOM 554 N N . GLN A 1 99 ? 11.557 -15.014 -1.965 1.00 19.19 99 GLN A N 1
ATOM 555 C CA . GLN A 1 99 ? 10.550 -13.945 -2.029 1.00 20.50 99 GLN A CA 1
ATOM 556 C C . GLN A 1 99 ? 10.304 -13.475 -3.463 1.00 19.08 99 GLN A C 1
ATOM 557 O O . GLN A 1 99 ? 11.213 -13.479 -4.288 1.00 21.59 99 GLN A O 1
ATOM 563 N N . ARG A 1 100 ? 9.075 -13.058 -3.747 1.00 19.92 100 ARG A N 1
ATOM 564 C CA . ARG A 1 100 ? 8.725 -12.535 -5.078 1.00 19.82 100 ARG A CA 1
ATOM 565 C C . ARG A 1 100 ? 8.683 -11.007 -5.035 1.00 22.59 100 ARG A C 1
ATOM 566 O O . ARG A 1 100 ? 7.966 -10.424 -4.209 1.00 20.38 100 ARG A O 1
ATOM 574 N N . LEU A 1 101 ? 9.461 -10.361 -5.902 1.00 19.37 101 LEU A N 1
ATOM 575 C CA . LEU A 1 101 ? 9.515 -8.899 -5.941 1.00 20.06 101 LEU A CA 1
ATOM 576 C C . LEU A 1 101 ? 8.243 -8.282 -6.514 1.00 25.18 101 LEU A C 1
ATOM 577 O O . LEU A 1 101 ? 7.684 -7.324 -5.961 1.00 19.20 101 LEU A O 1
ATOM 582 N N . TYR A 1 102 ? 7.809 -8.831 -7.645 1.00 22.15 102 TYR A N 1
ATOM 583 C CA . TYR A 1 102 ? 6.709 -8.281 -8.425 1.00 24.40 102 TYR A CA 1
ATOM 584 C C . TYR A 1 102 ? 6.329 -9.286 -9.494 1.00 22.00 102 TYR A C 1
ATOM 585 O O . TYR A 1 102 ? 7.088 -10.212 -9.773 1.00 19.57 102 TYR A O 1
ATOM 594 N N . ILE A 1 103 ? 5.159 -9.092 -10.090 1.00 20.54 103 ILE A N 1
ATOM 595 C CA . ILE A 1 103 ? 4.710 -9.918 -11.206 1.00 22.91 103 ILE A CA 1
ATOM 596 C C . ILE A 1 103 ? 4.717 -9.085 -12.473 1.00 26.71 103 ILE A C 1
ATOM 597 O O . ILE A 1 103 ? 3.953 -8.127 -12.593 1.00 23.88 103 ILE A O 1
ATOM 602 N N . GLY A 1 104 ? 5.594 -9.433 -13.408 1.00 21.64 104 GLY A N 1
ATOM 603 C CA . GLY A 1 104 ? 5.642 -8.740 -14.686 1.00 26.53 104 GLY A CA 1
ATOM 604 C C . GLY A 1 104 ? 6.359 -7.399 -14.646 1.00 28.85 104 GLY A C 1
ATOM 605 O O . GLY A 1 104 ? 7.543 -7.321 -14.957 1.00 31.79 104 GLY A O 1
ATOM 606 N N . GLU A 1 105 ? 5.637 -6.342 -14.276 1.00 27.51 105 GLU A N 1
ATOM 607 C CA . GLU A 1 105 ? 6.180 -4.984 -14.254 1.00 31.26 105 GLU A CA 1
ATOM 608 C C . GLU A 1 105 ? 7.202 -4.780 -13.131 1.00 27.58 105 GLU A C 1
ATOM 609 O O . GLU A 1 105 ? 6.868 -4.905 -11.958 1.00 25.56 105 GLU A O 1
ATOM 615 N N . PRO A 1 106 ? 8.449 -4.439 -13.485 1.00 26.25 106 PRO A N 1
ATOM 616 C CA . PRO A 1 106 ? 9.505 -4.251 -12.474 1.00 26.83 106 PRO A CA 1
ATOM 617 C C . PRO A 1 106 ? 9.237 -3.058 -11.544 1.00 28.14 106 PRO A C 1
ATOM 618 O O . PRO A 1 106 ? 8.726 -2.035 -11.991 1.00 25.74 106 PRO A O 1
ATOM 622 N N . SER A 1 107 ? 9.590 -3.189 -10.268 1.00 25.82 107 SER A N 1
ATOM 623 C CA . SER A 1 107 ? 9.408 -2.109 -9.306 1.00 27.81 107 SER A CA 1
ATOM 624 C C . SER A 1 107 ? 10.690 -1.899 -8.513 1.00 27.26 107 SER A C 1
ATOM 625 O O . SER A 1 107 ? 11.167 -2.814 -7.841 1.00 26.19 107 SER A O 1
ATOM 628 N N . ALA A 1 108 ? 11.261 -0.706 -8.607 1.00 26.78 108 ALA A N 1
ATOM 629 C CA . ALA A 1 108 ? 12.501 -0.424 -7.899 1.00 27.20 108 ALA A CA 1
ATOM 630 C C . ALA A 1 108 ? 12.283 -0.410 -6.387 1.00 24.05 108 ALA A C 1
ATOM 631 O O . ALA A 1 108 ? 13.147 -0.836 -5.626 1.00 22.77 108 ALA A O 1
ATOM 633 N N . GLU A 1 109 ? 11.120 0.062 -5.949 1.00 27.54 109 GLU A N 1
ATOM 634 C CA . GLU A 1 109 ? 10.836 0.087 -4.521 1.00 25.46 109 GLU A CA 1
ATOM 635 C C . GLU A 1 109 ? 10.769 -1.323 -3.939 1.00 25.24 109 GLU A C 1
ATOM 636 O O . GLU A 1 109 ? 11.191 -1.557 -2.796 1.00 23.45 109 GLU A O 1
ATOM 642 N N . ALA A 1 110 ? 10.238 -2.259 -4.724 1.00 25.49 110 ALA A N 1
ATOM 643 C CA . ALA A 1 110 ? 10.142 -3.651 -4.287 1.00 23.39 110 ALA A CA 1
ATOM 644 C C . ALA A 1 110 ? 11.535 -4.224 -4.062 1.00 20.26 110 ALA A C 1
ATOM 645 O O . ALA A 1 110 ? 11.768 -4.997 -3.131 1.00 23.69 110 ALA A O 1
ATOM 647 N N . VAL A 1 111 ? 12.456 -3.857 -4.941 1.00 19.17 111 VAL A N 1
ATOM 648 C CA . VAL A 1 111 ? 13.835 -4.282 -4.818 1.00 19.45 111 VAL A CA 1
ATOM 649 C C . VAL A 1 111 ? 14.467 -3.688 -3.553 1.00 21.33 111 VAL A C 1
ATOM 650 O O . VAL A 1 111 ? 15.058 -4.403 -2.743 1.00 20.16 111 VAL A O 1
ATOM 654 N N . ALA A 1 112 ? 14.320 -2.377 -3.385 1.00 20.69 112 ALA A N 1
ATOM 655 C CA . ALA A 1 112 ? 14.888 -1.681 -2.230 1.00 21.76 112 ALA A CA 1
ATOM 656 C C . ALA A 1 112 ? 14.431 -2.305 -0.919 1.00 20.89 112 ALA A C 1
ATOM 657 O O . ALA A 1 112 ? 15.206 -2.424 0.032 1.00 23.04 112 ALA A O 1
ATOM 659 N N . ALA A 1 113 ? 13.156 -2.678 -0.876 1.00 21.12 113 ALA A N 1
ATOM 660 C CA . ALA A 1 113 ? 12.533 -3.242 0.311 1.00 20.57 113 ALA A CA 1
ATOM 661 C C . ALA A 1 113 ? 13.173 -4.549 0.754 1.00 21.42 113 ALA A C 1
ATOM 662 O O . ALA A 1 113 ? 13.037 -4.937 1.922 1.00 21.46 113 ALA A O 1
ATOM 664 N N . GLN A 1 114 ? 13.863 -5.221 -0.169 1.00 22.30 114 GLN A N 1
ATOM 665 C CA . GLN A 1 114 ? 14.536 -6.492 0.144 1.00 21.18 114 GLN A CA 1
ATOM 666 C C . GLN A 1 114 ? 15.931 -6.267 0.713 1.00 24.16 114 GLN A C 1
ATOM 667 O O . GLN A 1 114 ? 16.617 -7.217 1.109 1.00 24.63 114 GLN A O 1
ATOM 673 N N . MET A 1 115 ? 16.349 -5.003 0.741 1.00 22.79 115 MET A N 1
ATOM 674 C CA . MET A 1 115 ? 17.673 -4.638 1.234 1.00 22.63 115 MET A CA 1
ATOM 675 C C . MET A 1 115 ? 18.794 -5.511 0.660 1.00 23.44 115 MET A C 1
ATOM 676 O O . MET A 1 115 ? 19.503 -6.196 1.400 1.00 27.04 115 MET A O 1
ATOM 681 N N . PRO A 1 116 ? 18.970 -5.473 -0.670 1.00 22.68 116 PRO A N 1
ATOM 682 C CA . PRO A 1 116 ? 20.013 -6.255 -1.335 1.00 21.41 116 PRO A CA 1
ATOM 683 C C . PRO A 1 116 ? 21.399 -5.657 -1.173 1.00 23.35 116 PRO A C 1
ATOM 684 O O . PRO A 1 116 ? 21.539 -4.456 -0.908 1.00 26.20 116 PRO A O 1
ATOM 688 N N . ASP A 1 117 ? 22.420 -6.490 -1.337 1.00 23.33 117 ASP A N 1
ATOM 689 C CA . ASP A 1 117 ? 23.777 -5.986 -1.488 1.00 24.60 117 ASP A CA 1
ATOM 690 C C . ASP A 1 117 ? 24.314 -6.273 -2.890 1.00 23.30 117 ASP A C 1
ATOM 691 O O . ASP A 1 117 ? 25.451 -5.938 -3.221 1.00 22.06 117 ASP A O 1
ATOM 696 N N . LEU A 1 118 ? 23.471 -6.885 -3.716 1.00 23.05 118 LEU A N 1
ATOM 697 C CA . LEU A 1 118 ? 23.770 -7.076 -5.128 1.00 21.65 118 LEU A CA 1
ATOM 698 C C . LEU A 1 118 ? 22.457 -7.198 -5.876 1.00 24.42 118 LEU A C 1
ATOM 699 O O . LEU A 1 118 ? 21.534 -7.882 -5.413 1.00 21.21 118 LEU A O 1
ATOM 704 N N . ILE A 1 119 ? 22.375 -6.532 -7.025 1.00 22.07 119 ILE A N 1
ATOM 705 C CA . ILE A 1 119 ? 21.192 -6.612 -7.877 1.00 18.14 119 ILE A CA 1
ATOM 706 C C . ILE A 1 119 ? 21.584 -7.069 -9.277 1.00 19.22 119 ILE A C 1
ATOM 707 O O . ILE A 1 119 ? 22.521 -6.538 -9.867 1.00 20.21 119 ILE A O 1
ATOM 712 N N . LEU A 1 120 ? 20.871 -8.063 -9.805 1.00 20.06 120 LEU A N 1
ATOM 713 C CA . LEU A 1 120 ? 21.132 -8.536 -11.157 1.00 18.21 120 LEU A CA 1
ATOM 714 C C . LEU A 1 120 ? 19.959 -8.226 -12.069 1.00 19.18 120 LEU A C 1
ATOM 715 O O . LEU A 1 120 ? 18.801 -8.316 -11.658 1.00 18.80 120 LEU A O 1
ATOM 720 N N . ILE A 1 121 ? 20.290 -7.847 -13.300 1.00 16.97 121 ILE A N 1
ATOM 721 C CA . ILE A 1 121 ? 19.329 -7.446 -14.325 1.00 17.20 121 ILE A CA 1
ATOM 722 C C . ILE A 1 121 ? 19.652 -8.225 -15.602 1.00 21.00 121 ILE A C 1
ATOM 723 O O . ILE A 1 121 ? 20.820 -8.301 -15.988 1.00 21.26 121 ILE A O 1
ATOM 728 N N . SER A 1 122 ? 18.654 -8.797 -16.278 1.00 17.96 122 SER A N 1
ATOM 729 C CA . SER A 1 122 ? 18.942 -9.367 -17.598 1.00 19.67 122 SER A CA 1
ATOM 730 C C . SER A 1 122 ? 18.924 -8.299 -18.696 1.00 18.76 122 SER A C 1
ATOM 731 O O . SER A 1 122 ? 18.143 -7.352 -18.643 1.00 18.59 122 SER A O 1
ATOM 734 N N . ALA A 1 123 ? 19.780 -8.480 -19.697 1.00 18.11 123 ALA A N 1
ATOM 735 C CA . ALA A 1 123 ? 19.930 -7.514 -20.785 1.00 22.40 123 ALA A CA 1
ATOM 736 C C . ALA A 1 123 ? 18.782 -7.574 -21.796 1.00 23.09 123 ALA A C 1
ATOM 737 O O . ALA A 1 123 ? 18.416 -6.558 -22.404 1.00 18.88 123 ALA A O 1
ATOM 739 N N . THR A 1 124 ? 18.228 -8.772 -21.977 1.00 19.23 124 THR A N 1
ATOM 740 C CA . THR A 1 124 ? 17.219 -9.038 -23.006 1.00 20.81 124 THR A CA 1
ATOM 741 C C . THR A 1 124 ? 16.115 -9.926 -22.427 1.00 23.89 124 THR A C 1
ATOM 742 O O . THR A 1 124 ? 16.269 -10.452 -21.326 1.00 21.42 124 THR A O 1
ATOM 746 N N . GLY A 1 125 ? 15.011 -10.082 -23.162 1.00 22.50 125 GLY A N 1
ATOM 747 C CA . GLY A 1 125 ? 13.896 -10.914 -22.727 1.00 18.75 125 GLY A CA 1
ATOM 748 C C . GLY A 1 125 ? 12.800 -10.128 -22.028 1.00 20.82 125 GLY A C 1
ATOM 749 O O . GLY A 1 125 ? 12.994 -8.963 -21.665 1.00 21.46 125 GLY A O 1
ATOM 750 N N . GLY A 1 126 ? 11.647 -10.763 -21.844 1.00 18.15 126 GLY A N 1
ATOM 751 C CA . GLY A 1 126 ? 10.522 -10.149 -21.166 1.00 17.81 126 GLY A CA 1
ATOM 752 C C . GLY A 1 126 ? 10.786 -9.859 -19.696 1.00 19.74 126 GLY A C 1
ATOM 753 O O . GLY A 1 126 ? 10.084 -9.065 -19.063 1.00 20.13 126 GLY A O 1
ATOM 754 N N . ASP A 1 127 ? 11.801 -10.507 -19.135 1.00 16.18 127 ASP A N 1
ATOM 755 C CA . ASP A 1 127 ? 12.146 -10.282 -17.731 1.00 15.82 127 ASP A CA 1
ATOM 756 C C . ASP A 1 127 ? 13.257 -9.237 -17.530 1.00 17.60 127 ASP A C 1
ATOM 757 O O . ASP A 1 127 ? 13.776 -9.080 -16.420 1.00 17.77 127 ASP A O 1
ATOM 762 N N . SER A 1 128 ? 13.612 -8.501 -18.575 1.00 16.82 128 SER A N 1
ATOM 763 C CA . SER A 1 128 ? 14.653 -7.468 -18.436 1.00 18.48 128 SER A CA 1
ATOM 764 C C . SER A 1 128 ? 14.147 -6.192 -17.742 1.00 22.21 128 SER A C 1
ATOM 765 O O . SER A 1 128 ? 13.197 -5.550 -18.210 1.00 22.88 128 SER A O 1
ATOM 768 N N . ALA A 1 129 ? 14.780 -5.832 -16.630 1.00 19.00 129 ALA A N 1
ATOM 769 C CA . ALA A 1 129 ? 14.472 -4.587 -15.930 1.00 22.32 129 ALA A CA 1
ATOM 770 C C . ALA A 1 129 ? 15.508 -3.514 -16.275 1.00 22.07 129 ALA A C 1
ATOM 771 O O . ALA A 1 129 ? 15.815 -2.645 -15.464 1.00 21.41 129 ALA A O 1
ATOM 773 N N . LEU A 1 130 ? 16.055 -3.592 -17.482 1.00 25.04 130 LEU A N 1
ATOM 774 C CA . LEU A 1 130 ? 17.150 -2.715 -17.893 1.00 24.84 130 LEU A CA 1
ATOM 775 C C . LEU A 1 130 ? 16.768 -1.229 -17.812 1.00 27.96 130 LEU A C 1
ATOM 776 O O . LEU A 1 130 ? 17.614 -0.365 -17.559 1.00 28.24 130 LEU A O 1
ATOM 781 N N . ALA A 1 131 ? 15.488 -0.934 -17.996 1.00 27.77 131 ALA A N 1
ATOM 782 C CA . ALA A 1 131 ? 15.024 0.454 -17.922 1.00 29.02 131 ALA A CA 1
ATOM 783 C C . ALA A 1 131 ? 15.206 1.060 -16.538 1.00 31.37 131 ALA A C 1
ATOM 784 O O . ALA A 1 131 ? 15.267 2.281 -16.399 1.00 28.64 131 ALA A O 1
ATOM 786 N N . LEU A 1 132 ? 15.286 0.222 -15.507 1.00 26.70 132 LEU A N 1
ATOM 787 C CA . LEU A 1 132 ? 15.422 0.736 -14.148 1.00 24.67 132 LEU A CA 1
ATOM 788 C C . LEU A 1 132 ? 16.871 0.743 -13.680 1.00 25.99 132 LEU A C 1
ATOM 789 O O . LEU A 1 132 ? 17.138 0.942 -12.497 1.00 24.73 132 LEU A O 1
ATOM 794 N N . TYR A 1 133 ? 17.800 0.515 -14.603 1.00 22.92 133 TYR A N 1
ATOM 795 C CA . TYR A 1 133 ? 19.212 0.406 -14.255 1.00 25.14 133 TYR A CA 1
ATOM 796 C C . TYR A 1 133 ? 19.727 1.538 -13.383 1.00 29.70 133 TYR A C 1
ATOM 797 O O . TYR A 1 133 ? 20.398 1.308 -12.378 1.00 26.11 133 TYR A O 1
ATOM 806 N N . ASP A 1 134 ? 19.442 2.770 -13.788 1.00 28.30 134 ASP A N 1
ATOM 807 C CA . ASP A 1 134 ? 19.970 3.908 -13.065 1.00 30.03 134 ASP A CA 1
ATOM 808 C C . ASP A 1 134 ? 19.379 3.931 -11.668 1.00 30.25 134 ASP A C 1
ATOM 809 O O . ASP A 1 134 ? 20.090 4.132 -10.686 1.00 27.83 134 ASP A O 1
ATOM 814 N N . GLN A 1 135 ? 18.075 3.700 -11.577 1.00 28.80 135 GLN A N 1
ATOM 815 C CA . GLN A 1 135 ? 17.414 3.717 -10.282 1.00 28.07 135 GLN A CA 1
ATOM 816 C C . GLN A 1 135 ? 17.904 2.589 -9.367 1.00 30.65 135 GLN A C 1
ATOM 817 O O . GLN A 1 135 ? 18.196 2.809 -8.184 1.00 31.79 135 GLN A O 1
ATOM 823 N N . LEU A 1 136 ? 17.997 1.380 -9.914 1.00 29.16 136 LEU A N 1
ATOM 824 C CA . LEU A 1 136 ? 18.445 0.224 -9.137 1.00 26.47 136 LEU A CA 1
ATOM 825 C C . LEU A 1 136 ? 19.877 0.413 -8.663 1.00 26.17 136 LEU A C 1
ATOM 826 O O . LEU A 1 136 ? 20.238 0.042 -7.536 1.00 24.28 136 LEU A O 1
ATOM 831 N N . SER A 1 137 ? 20.683 0.990 -9.550 1.00 25.13 137 SER A N 1
ATOM 832 C CA . SER A 1 137 ? 22.096 1.243 -9.310 1.00 26.08 137 SER A CA 1
ATOM 833 C C . SER A 1 137 ? 22.354 2.033 -8.020 1.00 27.55 137 SER A C 1
ATOM 834 O O . SER A 1 137 ? 23.431 1.934 -7.428 1.00 28.68 137 SER A O 1
ATOM 837 N N . THR A 1 138 ? 21.364 2.808 -7.586 1.00 26.76 138 THR A N 1
ATOM 838 C CA . THR A 1 138 ? 21.503 3.631 -6.384 1.00 26.50 138 THR A CA 1
ATOM 839 C C . THR A 1 138 ? 21.301 2.820 -5.103 1.00 30.95 138 THR A C 1
ATOM 840 O O . THR A 1 138 ? 21.735 3.229 -4.020 1.00 30.67 138 THR A O 1
ATOM 844 N N . ILE A 1 139 ? 20.637 1.673 -5.222 1.00 28.23 139 ILE A N 1
ATOM 845 C CA . ILE A 1 139 ? 20.342 0.840 -4.057 1.00 27.72 139 ILE A CA 1
ATOM 846 C C . ILE A 1 139 ? 21.523 -0.021 -3.647 1.00 29.01 139 ILE A C 1
ATOM 847 O O . ILE A 1 139 ? 21.848 -0.118 -2.465 1.00 30.26 139 ILE A O 1
ATOM 852 N N . ALA A 1 140 ? 22.143 -0.665 -4.629 1.00 25.64 140 ALA A N 1
ATOM 853 C CA . ALA A 1 140 ? 23.247 -1.585 -4.382 1.00 23.40 140 ALA A CA 1
ATOM 854 C C . ALA A 1 140 ? 24.005 -1.798 -5.678 1.00 25.71 140 ALA A C 1
ATOM 855 O O . ALA A 1 140 ? 23.493 -1.468 -6.750 1.00 26.42 140 ALA A O 1
ATOM 857 N N . PRO A 1 141 ? 25.226 -2.357 -5.593 1.00 25.47 141 PRO A N 1
ATOM 858 C CA . PRO A 1 141 ? 25.940 -2.696 -6.822 1.00 26.81 141 PRO A CA 1
ATOM 859 C C . PRO A 1 141 ? 25.008 -3.502 -7.733 1.00 30.31 141 PRO A C 1
ATOM 860 O O . PRO A 1 141 ? 24.317 -4.417 -7.270 1.00 26.20 141 PRO A O 1
ATOM 864 N N . THR A 1 142 ? 24.989 -3.146 -9.011 1.00 25.37 142 THR A N 1
ATOM 865 C CA . THR A 1 142 ? 23.999 -3.662 -9.950 1.00 26.15 142 THR A CA 1
ATOM 866 C C . THR A 1 142 ? 24.697 -4.071 -11.238 1.00 25.04 142 THR A C 1
ATOM 867 O O . THR A 1 142 ? 25.445 -3.283 -11.809 1.00 27.38 142 THR A O 1
ATOM 871 N N . LEU A 1 143 ? 24.457 -5.300 -11.692 1.00 23.11 143 LEU A N 1
ATOM 872 C CA . LEU A 1 143 ? 25.127 -5.829 -12.882 1.00 23.86 143 LEU A CA 1
ATOM 873 C C . LEU A 1 143 ? 24.131 -6.270 -13.934 1.00 24.20 143 LEU A C 1
ATOM 874 O O . LEU A 1 143 ? 23.064 -6.782 -13.608 1.00 20.29 143 LEU A O 1
ATOM 879 N N . ILE A 1 144 ? 24.512 -6.100 -15.193 1.00 21.70 144 ILE A N 1
ATOM 880 C CA . ILE A 1 144 ? 23.690 -6.507 -16.318 1.00 23.29 144 ILE A CA 1
ATOM 881 C C . ILE A 1 144 ? 24.262 -7.777 -16.934 1.00 24.56 144 ILE A C 1
ATOM 882 O O . ILE A 1 144 ? 25.442 -7.830 -17.294 1.00 24.66 144 ILE A O 1
ATOM 887 N N . ILE A 1 145 ? 23.414 -8.798 -17.046 1.00 21.74 145 ILE A N 1
ATOM 888 C CA . ILE A 1 145 ? 23.826 -10.107 -17.524 1.00 23.50 145 ILE A CA 1
ATOM 889 C C . ILE A 1 145 ? 23.058 -10.516 -18.774 1.00 23.11 145 ILE A C 1
ATOM 890 O O . ILE A 1 145 ? 21.843 -10.353 -18.828 1.00 22.54 145 ILE A O 1
ATOM 895 N N . ASN A 1 146 ? 23.764 -11.058 -19.765 1.00 19.62 146 ASN A N 1
ATOM 896 C CA . ASN A 1 146 ? 23.117 -11.594 -20.968 1.00 25.81 146 ASN A CA 1
ATOM 897 C C . ASN A 1 146 ? 22.929 -13.095 -20.843 1.00 23.36 146 ASN A C 1
ATOM 898 O O . ASN A 1 146 ? 23.889 -13.814 -20.547 1.00 23.34 146 ASN A O 1
ATOM 903 N N . TYR A 1 147 ? 21.709 -13.582 -21.065 1.00 21.62 147 TYR A N 1
ATOM 904 C CA . TYR A 1 147 ? 21.503 -15.037 -21.093 1.00 18.27 147 TYR A CA 1
ATOM 905 C C . TYR A 1 147 ? 21.135 -15.555 -22.485 1.00 19.46 147 TYR A C 1
ATOM 906 O O . TYR A 1 147 ? 20.995 -16.749 -22.689 1.00 20.05 147 TYR A O 1
ATOM 915 N N . ASP A 1 148 ? 21.017 -14.635 -23.436 1.00 19.65 148 ASP A N 1
ATOM 916 C CA . ASP A 1 148 ? 20.542 -14.932 -24.782 1.00 19.13 148 ASP A CA 1
ATOM 917 C C . ASP A 1 148 ? 21.635 -15.432 -25.727 1.00 18.96 148 ASP A C 1
ATOM 918 O O . ASP A 1 148 ? 21.337 -15.860 -26.827 1.00 20.31 148 ASP A O 1
ATOM 923 N N . ASP A 1 149 ? 22.895 -15.358 -25.303 1.00 20.59 149 ASP A N 1
ATOM 924 C CA . ASP A 1 149 ? 24.009 -15.576 -26.221 1.00 22.04 149 ASP A CA 1
ATOM 925 C C . ASP A 1 149 ? 25.079 -16.549 -25.711 1.00 26.67 149 ASP A C 1
ATOM 926 O O . ASP A 1 149 ? 26.196 -16.574 -26.230 1.00 25.89 149 ASP A O 1
ATOM 931 N N . LYS A 1 150 ? 24.745 -17.349 -24.704 1.00 23.32 150 LYS A N 1
ATOM 932 C CA . LYS A 1 150 ? 25.728 -18.243 -24.095 1.00 22.63 150 LYS A CA 1
ATOM 933 C C . LYS A 1 150 ? 25.046 -19.503 -23.583 1.00 22.12 150 LYS A C 1
ATOM 934 O O . LYS A 1 150 ? 23.838 -19.496 -23.331 1.00 20.46 150 LYS A O 1
ATOM 940 N N . SER A 1 151 ? 25.826 -20.576 -23.441 1.00 20.90 151 SER A N 1
ATOM 941 C CA . SER A 1 151 ? 25.334 -21.833 -22.888 1.00 21.05 151 SER A CA 1
ATOM 942 C C . SER A 1 151 ? 24.933 -21.649 -21.432 1.00 18.44 151 SER A C 1
ATOM 943 O O . SER A 1 151 ? 25.392 -20.719 -20.749 1.00 18.20 151 SER A O 1
ATOM 946 N N . TRP A 1 152 ? 24.085 -22.542 -20.932 1.00 19.23 152 TRP A N 1
ATOM 947 C CA . TRP A 1 152 ? 23.724 -22.466 -19.520 1.00 22.81 152 TRP A CA 1
ATOM 948 C C . TRP A 1 152 ? 24.961 -22.641 -18.623 1.00 20.47 152 TRP A C 1
ATOM 949 O O . TRP A 1 152 ? 25.043 -22.037 -17.555 1.00 21.67 152 TRP A O 1
ATOM 960 N N . GLN A 1 153 ? 25.927 -23.445 -19.068 1.00 19.28 153 GLN A N 1
ATOM 961 C CA . GLN A 1 153 ? 27.145 -23.660 -18.283 1.00 20.25 153 GLN A CA 1
ATOM 962 C C . GLN A 1 153 ? 27.995 -22.393 -18.259 1.00 20.28 153 GLN A C 1
ATOM 963 O O . GLN A 1 153 ? 28.558 -22.041 -17.225 1.00 22.69 153 GLN A O 1
ATOM 969 N N . SER A 1 154 ? 28.095 -21.711 -19.397 1.00 19.11 154 SER A N 1
ATOM 970 C CA . SER A 1 154 ? 28.823 -20.438 -19.443 1.00 21.11 154 SER A CA 1
ATOM 971 C C . SER A 1 154 ? 28.224 -19.415 -18.488 1.00 20.92 154 SER A C 1
ATOM 972 O O . SER A 1 154 ? 28.944 -18.758 -17.723 1.00 20.54 154 SER A O 1
ATOM 975 N N . LEU A 1 155 ? 26.900 -19.294 -18.526 1.00 20.83 155 LEU A N 1
ATOM 976 C CA . LEU A 1 155 ? 26.177 -18.392 -17.634 1.00 21.55 155 LEU A CA 1
ATOM 977 C C . LEU A 1 155 ? 26.380 -18.778 -16.166 1.00 20.40 155 LEU A C 1
ATOM 978 O O . LEU A 1 155 ? 26.572 -17.914 -15.309 1.00 20.86 155 LEU A O 1
ATOM 983 N N . LEU A 1 156 ? 26.330 -20.077 -15.881 1.00 21.78 156 LEU A N 1
ATOM 984 C CA . LEU A 1 156 ? 26.514 -20.542 -14.509 1.00 22.54 156 LEU A CA 1
ATOM 985 C C . LEU A 1 156 ? 27.905 -20.161 -14.002 1.00 21.99 156 LEU A C 1
ATOM 986 O O . LEU A 1 156 ? 28.065 -19.685 -12.874 1.00 20.09 156 LEU A O 1
ATOM 991 N N . THR A 1 157 ? 28.904 -20.412 -14.842 1.00 22.36 157 THR A N 1
ATOM 992 C CA . THR A 1 157 ? 30.285 -20.091 -14.530 1.00 25.84 157 THR A CA 1
ATOM 993 C C . THR A 1 157 ? 30.451 -18.595 -14.240 1.00 25.30 157 THR A C 1
ATOM 994 O O . THR A 1 157 ? 31.058 -18.216 -13.236 1.00 24.45 157 THR A O 1
ATOM 998 N N . GLN A 1 158 ? 29.896 -17.749 -15.111 1.00 23.57 158 GLN A N 1
ATOM 999 C CA . GLN A 1 158 ? 29.910 -16.299 -14.891 1.00 27.49 158 GLN A CA 1
ATOM 1000 C C . GLN A 1 158 ? 29.271 -15.908 -13.550 1.00 25.45 158 GLN A C 1
ATOM 1001 O O . GLN A 1 158 ? 29.809 -15.082 -12.795 1.00 21.16 158 GLN A O 1
ATOM 1007 N N . LEU A 1 159 ? 28.122 -16.504 -13.253 1.00 22.43 159 LEU A N 1
ATOM 1008 C CA . LEU A 1 159 ? 27.425 -16.191 -12.012 1.00 21.70 159 LEU A CA 1
ATOM 1009 C C . LEU A 1 159 ? 28.228 -16.686 -10.806 1.00 21.76 159 LEU A C 1
ATOM 1010 O O . LEU A 1 159 ? 28.166 -16.093 -9.728 1.00 25.49 159 LEU A O 1
ATOM 1015 N N . GLY A 1 160 ? 28.990 -17.756 -11.003 1.00 23.45 160 GLY A N 1
ATOM 1016 C CA . GLY A 1 160 ? 29.841 -18.297 -9.956 1.00 25.71 160 GLY A CA 1
ATOM 1017 C C . GLY A 1 160 ? 30.923 -17.305 -9.576 1.00 26.55 160 GLY A C 1
ATOM 1018 O O . GLY A 1 160 ? 31.199 -17.100 -8.394 1.00 29.46 160 GLY A O 1
ATOM 1019 N N . GLU A 1 161 ? 31.540 -16.698 -10.586 1.00 25.99 161 GLU A N 1
ATOM 1020 C CA . GLU A 1 161 ? 32.524 -15.629 -10.380 1.00 29.30 161 GLU A CA 1
ATOM 1021 C C . GLU A 1 161 ? 31.920 -14.419 -9.675 1.00 26.89 161 GLU A C 1
ATOM 1022 O O . GLU A 1 161 ? 32.538 -13.835 -8.783 1.00 27.94 161 GLU A O 1
ATOM 1028 N N . ILE A 1 162 ? 30.707 -14.048 -10.070 1.00 24.84 162 ILE A N 1
ATOM 1029 C CA . ILE A 1 162 ? 30.045 -12.885 -9.489 1.00 27.77 162 ILE A CA 1
ATOM 1030 C C . ILE A 1 162 ? 29.728 -13.062 -8.006 1.00 26.96 162 ILE A C 1
ATOM 1031 O O . ILE A 1 162 ? 29.813 -12.109 -7.235 1.00 25.97 162 ILE A O 1
ATOM 1036 N N . THR A 1 163 ? 29.378 -14.287 -7.617 1.00 23.53 163 THR A N 1
ATOM 1037 C CA . THR A 1 163 ? 28.855 -14.569 -6.279 1.00 23.85 163 THR A CA 1
ATOM 1038 C C . THR A 1 163 ? 29.853 -15.253 -5.339 1.00 25.80 163 THR A C 1
ATOM 1039 O O . THR A 1 163 ? 29.577 -15.413 -4.144 1.00 25.70 163 THR A O 1
ATOM 1043 N N . GLY A 1 164 ? 30.990 -15.683 -5.874 1.00 24.76 164 GLY A N 1
ATOM 1044 C CA . GLY A 1 164 ? 31.953 -16.424 -5.077 1.00 27.34 164 GLY A CA 1
ATOM 1045 C C . GLY A 1 164 ? 31.570 -17.886 -4.906 1.00 29.59 164 GLY A C 1
ATOM 1046 O O . GLY A 1 164 ? 32.023 -18.545 -3.969 1.00 27.19 164 GLY A O 1
ATOM 1047 N N . HIS A 1 165 ? 30.733 -18.389 -5.814 1.00 27.31 165 HIS A N 1
ATOM 1048 C CA . HIS A 1 165 ? 30.271 -19.779 -5.781 1.00 26.67 165 HIS A CA 1
ATOM 1049 C C . HIS A 1 165 ? 30.792 -20.568 -6.978 1.00 25.66 165 HIS A C 1
ATOM 1050 O O . HIS A 1 165 ? 30.082 -21.409 -7.553 1.00 27.18 165 HIS A O 1
ATOM 1057 N N . GLU A 1 166 ? 32.035 -20.279 -7.360 1.00 26.04 166 GLU A N 1
ATOM 1058 C CA . GLU A 1 166 ? 32.711 -20.985 -8.452 1.00 27.93 166 GLU A CA 1
ATOM 1059 C C . GLU A 1 166 ? 32.717 -22.496 -8.240 1.00 26.53 166 GLU A C 1
ATOM 1060 O O . GLU A 1 166 ? 32.469 -23.272 -9.164 1.00 23.78 166 GLU A O 1
ATOM 1066 N N . LYS A 1 167 ? 33.014 -22.918 -7.018 1.00 27.61 167 LYS A N 1
ATOM 1067 C CA . LYS A 1 167 ? 33.121 -24.346 -6.715 1.00 25.70 167 LYS A CA 1
ATOM 1068 C C . LYS A 1 167 ? 31.810 -25.067 -7.013 1.00 25.37 167 LYS A C 1
ATOM 1069 O O . LYS A 1 167 ? 31.798 -26.121 -7.650 1.00 24.05 167 LYS A O 1
ATOM 1075 N N . GLN A 1 168 ? 30.712 -24.471 -6.552 1.00 25.56 168 GLN A N 1
ATOM 1076 C CA . GLN A 1 168 ? 29.367 -24.986 -6.763 1.00 25.03 168 GLN A CA 1
ATOM 1077 C C . GLN A 1 168 ? 29.003 -25.074 -8.250 1.00 25.79 168 GLN A C 1
ATOM 1078 O O . GLN A 1 168 ? 28.458 -26.078 -8.702 1.00 23.54 168 GLN A O 1
ATOM 1084 N N . ALA A 1 169 ? 29.316 -24.023 -9.003 1.00 22.53 169 ALA A N 1
ATOM 1085 C CA . ALA A 1 169 ? 29.098 -24.008 -10.448 1.00 20.60 169 ALA A CA 1
ATOM 1086 C C . ALA A 1 169 ? 29.863 -25.138 -11.135 1.00 22.69 169 ALA A C 1
ATOM 1087 O O . ALA A 1 169 ? 29.311 -25.864 -11.970 1.00 21.29 169 ALA A O 1
ATOM 1089 N N . ALA A 1 170 ? 31.134 -25.300 -10.779 1.00 23.00 170 ALA A N 1
ATOM 1090 C CA . ALA A 1 170 ? 31.926 -26.409 -11.331 1.00 24.99 170 ALA A CA 1
ATOM 1091 C C . ALA A 1 170 ? 31.363 -27.778 -10.952 1.00 22.97 170 ALA A C 1
ATOM 1092 O O . ALA A 1 170 ? 31.425 -28.720 -11.742 1.00 25.20 170 ALA A O 1
ATOM 1094 N N . GLU A 1 171 ? 30.818 -27.897 -9.744 1.00 25.40 171 GLU A N 1
ATOM 1095 C CA . GLU A 1 171 ? 30.218 -29.162 -9.314 1.00 25.87 171 GLU A CA 1
ATOM 1096 C C . GLU A 1 171 ? 28.964 -29.501 -10.100 1.00 25.81 171 GLU A C 1
ATOM 1097 O O . GLU A 1 171 ? 28.761 -30.649 -10.499 1.00 22.99 171 GLU A O 1
ATOM 1103 N N . ARG A 1 172 ? 28.102 -28.502 -10.288 1.00 24.50 172 ARG A N 1
ATOM 1104 C CA . ARG A 1 172 ? 26.891 -28.703 -11.078 1.00 23.18 172 ARG A CA 1
ATOM 1105 C C . ARG A 1 172 ? 27.250 -29.106 -12.510 1.00 22.68 172 ARG A C 1
ATOM 1106 O O . ARG A 1 172 ? 26.659 -30.024 -13.086 1.00 21.85 172 ARG A O 1
ATOM 1114 N N . ILE A 1 173 ? 28.227 -28.422 -13.091 1.00 20.51 173 ILE A N 1
ATOM 1115 C CA . ILE A 1 173 ? 28.628 -28.742 -14.455 1.00 23.74 173 ILE A CA 1
ATOM 1116 C C . ILE A 1 173 ? 29.214 -30.159 -14.524 1.00 23.67 173 ILE A C 1
ATOM 1117 O O . ILE A 1 173 ? 28.964 -30.897 -15.471 1.00 22.95 173 ILE A O 1
ATOM 1122 N N . ALA A 1 174 ? 29.965 -30.552 -13.502 1.00 25.49 174 ALA A N 1
ATOM 1123 C CA . ALA A 1 174 ? 30.537 -31.893 -13.483 1.00 23.34 174 ALA A CA 1
ATOM 1124 C C . ALA A 1 174 ? 29.446 -32.970 -13.411 1.00 21.61 174 ALA A C 1
ATOM 1125 O O . ALA A 1 174 ? 29.543 -34.001 -14.077 1.00 27.43 174 ALA A O 1
ATOM 1127 N N . GLN A 1 175 ? 28.405 -32.728 -12.621 1.00 23.35 175 GLN A N 1
ATOM 1128 C CA . GLN A 1 175 ? 27.287 -33.671 -12.509 1.00 20.69 175 GLN A CA 1
ATOM 1129 C C . GLN A 1 175 ? 26.649 -33.872 -13.868 1.00 22.51 175 GLN A C 1
ATOM 1130 O O . GLN A 1 175 ? 26.329 -34.991 -14.276 1.00 22.22 175 GLN A O 1
ATOM 1136 N N . PHE A 1 176 ? 26.444 -32.758 -14.563 1.00 19.68 176 PHE A N 1
ATOM 1137 C CA . PHE A 1 176 ? 25.871 -32.799 -15.892 1.00 20.47 176 PHE A CA 1
ATOM 1138 C C . PHE A 1 176 ? 26.800 -33.527 -16.858 1.00 20.74 176 PHE A C 1
ATOM 1139 O O . PHE A 1 176 ? 26.347 -34.354 -17.643 1.00 18.36 176 PHE A O 1
ATOM 1147 N N . ASP A 1 177 ? 28.091 -33.203 -16.805 1.00 17.73 177 ASP A N 1
ATOM 1148 C CA . ASP A 1 177 ? 29.063 -33.814 -17.719 1.00 22.96 177 ASP A CA 1
ATOM 1149 C C . ASP A 1 177 ? 29.059 -35.339 -17.578 1.00 22.52 177 ASP A C 1
ATOM 1150 O O . ASP A 1 177 ? 29.191 -36.064 -18.566 1.00 23.37 177 ASP A O 1
ATOM 1155 N N . LYS A 1 178 ? 28.892 -35.840 -16.358 1.00 22.83 178 LYS A N 1
ATOM 1156 C CA . LYS A 1 178 ? 28.831 -37.296 -16.179 1.00 23.29 178 LYS A CA 1
ATOM 1157 C C . LYS A 1 178 ? 27.588 -37.897 -16.857 1.00 24.27 178 LYS A C 1
ATOM 1158 O O . LYS A 1 178 ? 27.670 -38.903 -17.574 1.00 27.20 178 LYS A O 1
ATOM 1164 N N . GLN A 1 179 ? 26.438 -37.267 -16.645 1.00 22.17 179 GLN A N 1
ATOM 1165 C CA . GLN A 1 179 ? 25.190 -37.730 -17.238 1.00 22.90 179 GLN A CA 1
ATOM 1166 C C . GLN A 1 179 ? 25.209 -37.588 -18.759 1.00 23.26 179 GLN A C 1
ATOM 1167 O O . GLN A 1 179 ? 24.628 -38.400 -19.468 1.00 27.86 179 GLN A O 1
ATOM 1173 N N . LEU A 1 180 ? 25.870 -36.545 -19.249 1.00 24.40 180 LEU A N 1
ATOM 1174 C CA . LEU A 1 180 ? 25.988 -36.325 -20.689 1.00 23.99 180 LEU A CA 1
ATOM 1175 C C . LEU A 1 180 ? 26.811 -37.420 -21.341 1.00 29.16 180 LEU A C 1
ATOM 1176 O O . LEU A 1 180 ? 26.421 -37.974 -22.365 1.00 29.10 180 LEU A O 1
ATOM 1181 N N . ALA A 1 181 ? 27.963 -37.720 -20.747 1.00 26.55 181 ALA A N 1
ATOM 1182 C CA . ALA A 1 181 ? 28.850 -38.745 -21.280 1.00 27.72 181 ALA A CA 1
ATOM 1183 C C . ALA A 1 181 ? 28.087 -40.055 -21.421 1.00 32.98 181 ALA A C 1
ATOM 1184 O O . ALA A 1 181 ? 28.239 -40.773 -22.407 1.00 33.57 181 ALA A O 1
ATOM 1186 N N . ALA A 1 182 ? 27.259 -40.362 -20.428 1.00 31.67 182 ALA A N 1
ATOM 1187 C CA . ALA A 1 182 ? 26.402 -41.539 -20.495 1.00 31.90 182 ALA A CA 1
ATOM 1188 C C . ALA A 1 182 ? 25.278 -41.354 -21.521 1.00 31.58 182 ALA A C 1
ATOM 1189 O O . ALA A 1 182 ? 24.992 -42.248 -22.307 1.00 34.60 182 ALA A O 1
ATOM 1191 N N . ALA A 1 183 ? 24.643 -40.186 -21.518 1.00 34.95 183 ALA A N 1
ATOM 1192 C CA . ALA A 1 183 ? 23.527 -39.927 -22.423 1.00 31.63 183 ALA A CA 1
ATOM 1193 C C . ALA A 1 183 ? 23.920 -40.079 -23.904 1.00 36.15 183 ALA A C 1
ATOM 1194 O O . ALA A 1 183 ? 23.199 -40.722 -24.679 1.00 36.39 183 ALA A O 1
ATOM 1196 N N . LYS A 1 184 ? 25.053 -39.491 -24.291 1.00 33.99 184 LYS A N 1
ATOM 1197 C CA . LYS A 1 184 ? 25.496 -39.530 -25.689 1.00 31.46 184 LYS A CA 1
ATOM 1198 C C . LYS A 1 184 ? 25.750 -40.964 -26.133 1.00 37.87 184 LYS A C 1
ATOM 1199 O O . LYS A 1 184 ? 25.653 -41.290 -27.316 1.00 34.04 184 LYS A O 1
ATOM 1205 N N . GLU A 1 185 ? 26.072 -41.818 -25.170 1.00 37.65 185 GLU A N 1
ATOM 1206 C CA . GLU A 1 185 ? 26.252 -43.232 -25.450 1.00 37.66 185 GLU A CA 1
ATOM 1207 C C . GLU A 1 185 ? 24.890 -43.909 -25.549 1.00 36.51 185 GLU A C 1
ATOM 1208 O O . GLU A 1 185 ? 24.678 -44.789 -26.378 1.00 36.85 185 GLU A O 1
ATOM 1214 N N . GLN A 1 186 ? 23.956 -43.466 -24.715 1.00 34.14 186 GLN A N 1
ATOM 1215 C CA . GLN A 1 186 ? 22.674 -44.157 -24.558 1.00 35.34 186 GLN A CA 1
ATOM 1216 C C . GLN A 1 186 ? 21.596 -43.877 -25.623 1.00 37.86 186 GLN A C 1
ATOM 1217 O O . GLN A 1 186 ? 20.680 -44.681 -25.793 1.00 40.05 186 GLN A O 1
ATOM 1223 N N . ILE A 1 187 ? 21.704 -42.759 -26.343 1.00 34.88 187 ILE A N 1
ATOM 1224 C CA . ILE A 1 187 ? 20.672 -42.383 -27.325 1.00 34.99 187 ILE A CA 1
ATOM 1225 C C . ILE A 1 187 ? 21.085 -42.507 -28.808 1.00 33.21 187 ILE A C 1
ATOM 1226 O O . ILE A 1 187 ? 22.254 -42.362 -29.159 1.00 33.78 187 ILE A O 1
ATOM 1231 N N . LYS A 1 188 ? 20.111 -42.780 -29.674 1.00 31.95 188 LYS A N 1
ATOM 1232 C CA . LYS A 1 188 ? 20.331 -42.734 -31.125 1.00 28.89 188 LYS A CA 1
ATOM 1233 C C . LYS A 1 188 ? 19.600 -41.520 -31.696 1.00 29.35 188 LYS A C 1
ATOM 1234 O O . LYS A 1 188 ? 18.382 -41.428 -31.568 1.00 26.55 188 LYS A O 1
ATOM 1240 N N . LEU A 1 189 ? 20.329 -40.610 -32.339 1.00 27.73 189 LEU A N 1
ATOM 1241 C CA . LEU A 1 189 ? 19.746 -39.341 -32.792 1.00 31.27 189 LEU A CA 1
ATOM 1242 C C . LEU A 1 189 ? 18.660 -39.532 -33.845 1.00 28.66 189 LEU A C 1
ATOM 1243 O O . LEU A 1 189 ? 18.779 -40.386 -34.723 1.00 26.89 189 LEU A O 1
ATOM 1248 N N . PRO A 1 190 ? 17.598 -38.715 -33.777 1.00 28.38 190 PRO A N 1
ATOM 1249 C CA . PRO A 1 190 ? 16.662 -38.713 -34.901 1.00 24.64 190 PRO A CA 1
ATOM 1250 C C . PRO A 1 190 ? 17.307 -38.055 -36.130 1.00 24.32 190 PRO A C 1
ATOM 1251 O O . PRO A 1 190 ? 18.429 -37.551 -36.050 1.00 27.96 190 PRO A O 1
ATOM 1255 N N . PRO A 1 191 ? 16.599 -38.054 -37.266 1.00 24.21 191 PRO A N 1
ATOM 1256 C CA . PRO A 1 191 ? 17.111 -37.469 -38.510 1.00 24.73 191 PRO A CA 1
ATOM 1257 C C . PRO A 1 191 ? 17.554 -36.000 -38.387 1.00 25.71 191 PRO A C 1
ATOM 1258 O O . PRO A 1 191 ? 16.853 -35.184 -37.786 1.00 21.76 191 PRO A O 1
ATOM 1262 N N . GLN A 1 192 ? 18.705 -35.681 -38.944 1.00 22.37 192 GLN A N 1
ATOM 1263 C CA . GLN A 1 192 ? 19.272 -34.352 -38.930 1.00 25.25 192 GLN A CA 1
ATOM 1264 C C . GLN A 1 192 ? 19.174 -33.719 -40.298 1.00 24.59 192 GLN A C 1
ATOM 1265 O O . GLN A 1 192 ? 19.127 -34.410 -41.243 1.00 25.94 192 GLN A O 1
ATOM 1271 N N . PRO A 1 193 ? 19.182 -32.406 -40.388 1.00 26.11 193 PRO A N 1
ATOM 1272 C CA . PRO A 1 193 ? 19.356 -31.528 -39.236 1.00 23.62 193 PRO A CA 1
ATOM 1273 C C . PRO A 1 193 ? 18.054 -31.257 -38.528 1.00 23.02 193 PRO A C 1
ATOM 1274 O O . PRO A 1 193 ? 17.061 -31.772 -38.898 1.00 19.62 193 PRO A O 1
ATOM 1278 N N . VAL A 1 194 ? 18.098 -30.471 -37.477 1.00 24.23 194 VAL A N 1
ATOM 1279 C CA . VAL A 1 194 ? 16.927 -30.312 -36.656 1.00 23.73 194 VAL A CA 1
ATOM 1280 C C . VAL A 1 194 ? 16.600 -28.848 -36.419 1.00 17.44 194 VAL A C 1
ATOM 1281 O O . VAL A 1 194 ? 17.445 -28.026 -36.455 1.00 21.81 194 VAL A O 1
ATOM 1285 N N . THR A 1 195 ? 15.341 -28.580 -36.213 1.00 16.16 195 THR A N 1
ATOM 1286 C CA . THR A 1 195 ? 14.874 -27.268 -35.868 1.00 17.41 195 THR A CA 1
ATOM 1287 C C . THR A 1 195 ? 14.366 -27.209 -34.435 1.00 16.46 195 THR A C 1
ATOM 1288 O O . THR A 1 195 ? 13.635 -28.047 -34.060 1.00 20.74 195 THR A O 1
ATOM 1292 N N . ALA A 1 196 ? 14.787 -26.221 -33.661 1.00 16.64 196 ALA A N 1
ATOM 1293 C CA . ALA A 1 196 ? 14.327 -26.075 -32.282 1.00 16.54 196 ALA A CA 1
ATOM 1294 C C . ALA A 1 196 ? 13.531 -24.783 -32.139 1.00 14.88 196 ALA A C 1
ATOM 1295 O O . ALA A 1 196 ? 14.008 -23.720 -32.529 1.00 15.33 196 ALA A O 1
ATOM 1297 N N . ILE A 1 197 ? 12.341 -24.884 -31.561 1.00 15.20 197 ILE A N 1
ATOM 1298 C CA . ILE A 1 197 ? 11.449 -23.727 -31.425 1.00 13.56 197 ILE A CA 1
ATOM 1299 C C . ILE A 1 197 ? 10.722 -23.687 -30.081 1.00 14.82 197 ILE A C 1
ATOM 1300 O O . ILE A 1 197 ? 10.791 -24.633 -29.285 1.00 16.23 197 ILE A O 1
ATOM 1305 N N . VAL A 1 198 ? 10.031 -22.575 -29.849 1.00 13.54 198 VAL A N 1
ATOM 1306 C CA . VAL A 1 198 ? 8.898 -22.551 -28.940 1.00 14.35 198 VAL A CA 1
ATOM 1307 C C . VAL A 1 198 ? 7.711 -22.244 -29.834 1.00 17.42 198 VAL A C 1
ATOM 1308 O O . VAL A 1 198 ? 7.719 -21.247 -30.562 1.00 14.99 198 VAL A O 1
ATOM 1312 N N . TYR A 1 199 ? 6.694 -23.092 -29.780 1.00 14.68 199 TYR A N 1
ATOM 1313 C CA . TYR A 1 199 ? 5.527 -22.952 -30.644 1.00 15.41 199 TYR A CA 1
ATOM 1314 C C . TYR A 1 199 ? 4.381 -22.350 -29.864 1.00 14.63 199 TYR A C 1
ATOM 1315 O O . TYR A 1 199 ? 4.187 -22.693 -28.701 1.00 16.19 199 TYR A O 1
ATOM 1324 N N . THR A 1 200 ? 3.611 -21.482 -30.510 1.00 12.78 200 THR A N 1
ATOM 1325 C CA . THR A 1 200 ? 2.400 -20.914 -29.906 1.00 13.15 200 THR A CA 1
ATOM 1326 C C . THR A 1 200 ? 1.193 -21.290 -30.760 1.00 15.57 200 THR A C 1
ATOM 1327 O O . THR A 1 200 ? 0.919 -20.679 -31.790 1.00 14.26 200 THR A O 1
ATOM 1331 N N . ALA A 1 201 ? 0.486 -22.330 -30.336 1.00 15.13 201 ALA A N 1
ATOM 1332 C CA . ALA A 1 201 ? -0.475 -23.009 -31.207 1.00 14.70 201 ALA A CA 1
ATOM 1333 C C . ALA A 1 201 ? -1.577 -22.116 -31.807 1.00 13.91 201 ALA A C 1
ATOM 1334 O O . ALA A 1 201 ? -1.786 -22.130 -33.003 1.00 16.97 201 ALA A O 1
ATOM 1336 N N . ALA A 1 202 ? -2.301 -21.378 -30.978 1.00 14.78 202 ALA A N 1
ATOM 1337 C CA . ALA A 1 202 ? -3.407 -20.557 -31.475 1.00 16.66 202 ALA A CA 1
ATOM 1338 C C . ALA A 1 202 ? -2.923 -19.344 -32.268 1.00 17.12 202 ALA A C 1
ATOM 1339 O O . ALA A 1 202 ? -3.680 -18.764 -33.050 1.00 15.70 202 ALA A O 1
ATOM 1341 N N . ALA A 1 203 ? -1.663 -18.957 -32.077 1.00 14.94 203 ALA A N 1
ATOM 1342 C CA . ALA A 1 203 ? -1.111 -17.835 -32.839 1.00 13.38 203 ALA A CA 1
ATOM 1343 C C . ALA A 1 203 ? -0.552 -18.297 -34.181 1.00 16.32 203 ALA A C 1
ATOM 1344 O O . ALA A 1 203 ? -0.197 -17.471 -35.035 1.00 14.62 203 ALA A O 1
ATOM 1346 N N . HIS A 1 204 ? -0.454 -19.612 -34.366 1.00 14.29 204 HIS A N 1
ATOM 1347 C CA . HIS A 1 204 ? 0.224 -20.162 -35.536 1.00 12.27 204 HIS A CA 1
ATOM 1348 C C . HIS A 1 204 ? 1.515 -19.423 -35.801 1.00 12.76 204 HIS A C 1
ATOM 1349 O O . HIS A 1 204 ? 1.756 -18.913 -36.891 1.00 14.26 204 HIS A O 1
ATOM 1356 N N . SER A 1 205 ? 2.341 -19.363 -34.769 1.00 14.44 205 SER A N 1
ATOM 1357 C CA . SER A 1 205 ? 3.632 -18.713 -34.868 1.00 13.63 205 SER A CA 1
ATOM 1358 C C . SER A 1 205 ? 4.632 -19.485 -34.015 1.00 15.58 205 SER A C 1
ATOM 1359 O O . SER A 1 205 ? 4.250 -20.316 -33.180 1.00 13.63 205 SER A O 1
ATOM 1362 N N . ALA A 1 206 ? 5.911 -19.218 -34.226 1.00 12.92 206 ALA A N 1
ATOM 1363 C CA . ALA A 1 206 ? 6.932 -19.808 -33.381 1.00 12.23 206 ALA A CA 1
ATOM 1364 C C . ALA A 1 206 ? 8.107 -18.855 -33.247 1.00 13.78 206 ALA A C 1
ATOM 1365 O O . ALA A 1 206 ? 8.317 -17.987 -34.093 1.00 13.06 206 ALA A O 1
ATOM 1367 N N . ASN A 1 207 ? 8.869 -19.025 -32.176 1.00 12.41 207 ASN A N 1
ATOM 1368 C CA . ASN A 1 207 ? 10.190 -18.442 -32.099 1.00 14.93 207 ASN A CA 1
ATOM 1369 C C . ASN A 1 207 ? 11.252 -19.531 -32.257 1.00 15.36 207 ASN A C 1
ATOM 1370 O O . ASN A 1 207 ? 11.194 -20.564 -31.612 1.00 16.14 207 ASN A O 1
ATOM 1375 N N . LEU A 1 208 ? 12.219 -19.286 -33.128 1.00 14.10 208 LEU A N 1
ATOM 1376 C CA . LEU A 1 208 ? 13.197 -20.288 -33.505 1.00 14.66 208 LEU A CA 1
ATOM 1377 C C . LEU A 1 208 ? 14.473 -20.037 -32.723 1.00 16.68 208 LEU A C 1
ATOM 1378 O O . LEU A 1 208 ? 14.992 -18.932 -32.712 1.00 18.01 208 LEU A O 1
ATOM 1383 N N . TRP A 1 209 ? 14.977 -21.061 -32.050 1.00 14.54 209 TRP A N 1
ATOM 1384 C CA . TRP A 1 209 ? 16.202 -20.897 -31.287 1.00 16.05 209 TRP A CA 1
ATOM 1385 C C . TRP A 1 209 ? 17.388 -20.856 -32.233 1.00 17.10 209 TRP A C 1
ATOM 1386 O O . TRP A 1 209 ? 17.461 -21.652 -33.175 1.00 17.23 209 TRP A O 1
ATOM 1397 N N . THR A 1 210 ? 18.309 -19.932 -31.984 1.00 17.79 210 THR A N 1
ATOM 1398 C CA . THR A 1 210 ? 19.535 -19.837 -32.767 1.00 20.90 210 THR A CA 1
ATOM 1399 C C . THR A 1 210 ? 20.626 -20.752 -32.214 1.00 21.71 210 THR A C 1
ATOM 1400 O O . THR A 1 210 ? 20.522 -21.243 -31.089 1.00 18.97 210 THR A O 1
ATOM 1404 N N . PRO A 1 211 ? 21.699 -20.949 -32.996 1.00 21.27 211 PRO A N 1
ATOM 1405 C CA . PRO A 1 211 ? 22.860 -21.714 -32.522 1.00 25.10 211 PRO A CA 1
ATOM 1406 C C . PRO A 1 211 ? 23.517 -21.079 -31.293 1.00 27.77 211 PRO A C 1
ATOM 1407 O O . PRO A 1 211 ? 24.115 -21.810 -30.496 1.00 24.52 211 PRO A O 1
ATOM 1411 N N . GLU A 1 212 ? 23.386 -19.757 -31.149 1.00 23.35 212 GLU A N 1
ATOM 1412 C CA . GLU A 1 212 ? 23.963 -18.996 -30.037 1.00 24.16 212 GLU A CA 1
ATOM 1413 C C . GLU A 1 212 ? 23.192 -19.175 -28.738 1.00 23.66 212 GLU A C 1
ATOM 1414 O O . GLU A 1 212 ? 23.749 -18.999 -27.647 1.00 22.56 212 GLU A O 1
ATOM 1420 N N . SER A 1 213 ? 21.901 -19.476 -28.859 1.00 20.70 213 SER A N 1
ATOM 1421 C CA . SER A 1 213 ? 21.034 -19.571 -27.699 1.00 16.89 213 SER A CA 1
ATOM 1422 C C . SER A 1 213 ? 21.479 -20.733 -26.847 1.00 19.09 213 SER A C 1
ATOM 1423 O O . SER A 1 213 ? 22.164 -21.638 -27.322 1.00 20.03 213 SER A O 1
ATOM 1426 N N . ALA A 1 214 ? 21.078 -20.703 -25.584 1.00 19.02 214 ALA A N 1
ATOM 1427 C CA . ALA A 1 214 ? 21.359 -21.802 -24.686 1.00 17.77 214 ALA A CA 1
ATOM 1428 C C . ALA A 1 214 ? 20.794 -23.095 -25.273 1.00 19.78 214 ALA A C 1
ATOM 1429 O O . ALA A 1 214 ? 21.455 -24.150 -25.263 1.00 19.90 214 ALA A O 1
ATOM 1431 N N . GLN A 1 215 ? 19.572 -23.022 -25.794 1.00 16.87 215 GLN A N 1
ATOM 1432 C CA . GLN A 1 215 ? 18.912 -24.208 -26.347 1.00 16.88 215 GLN A CA 1
ATOM 1433 C C . GLN A 1 215 ? 19.725 -24.759 -27.514 1.00 20.31 215 GLN A C 1
ATOM 1434 O O . GLN A 1 215 ? 19.947 -25.967 -27.610 1.00 17.84 215 GLN A O 1
ATOM 1440 N N . GLY A 1 216 ? 20.165 -23.871 -28.401 1.00 17.99 216 GLY A N 1
ATOM 1441 C CA . GLY A 1 216 ? 20.954 -24.300 -29.544 1.00 18.10 216 GLY A CA 1
ATOM 1442 C C . GLY A 1 216 ? 22.291 -24.896 -29.131 1.00 20.23 216 GLY A C 1
ATOM 1443 O O . GLY A 1 216 ? 22.694 -25.952 -29.618 1.00 22.18 216 GLY A O 1
ATOM 1444 N N . GLN A 1 217 ? 22.993 -24.223 -28.232 1.00 21.78 217 GLN A N 1
ATOM 1445 C CA . GLN A 1 217 ? 24.276 -24.743 -27.780 1.00 24.60 217 GLN A CA 1
ATOM 1446 C C . GLN A 1 217 ? 24.135 -26.099 -27.104 1.00 23.91 217 GLN A C 1
ATOM 1447 O O . GLN A 1 217 ? 24.971 -26.980 -27.290 1.00 22.85 217 GLN A O 1
ATOM 1453 N N . MET A 1 218 ? 23.080 -26.281 -26.320 1.00 22.75 218 MET A N 1
ATOM 1454 C CA . MET A 1 218 ? 22.865 -27.589 -25.710 1.00 24.98 218 MET A CA 1
ATOM 1455 C C . MET A 1 218 ? 22.620 -28.703 -26.734 1.00 23.97 218 MET A C 1
ATOM 1456 O O . MET A 1 218 ? 23.217 -29.788 -26.635 1.00 23.49 218 MET A O 1
ATOM 1461 N N . LEU A 1 219 ? 21.746 -28.460 -27.710 1.00 20.38 219 LEU A N 1
ATOM 1462 C CA . LEU A 1 219 ? 21.531 -29.456 -28.760 1.00 20.58 219 LEU A CA 1
ATOM 1463 C C . LEU A 1 219 ? 22.825 -29.780 -29.5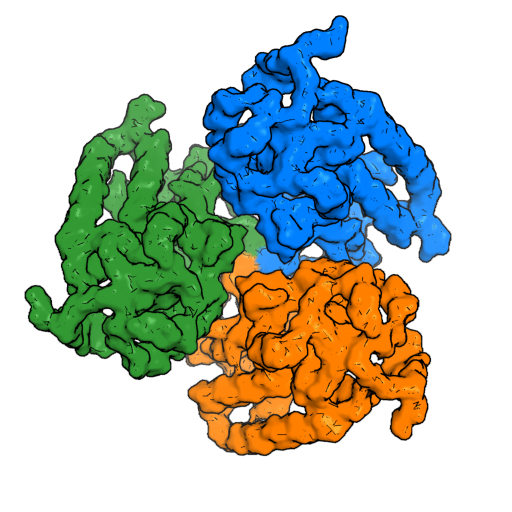07 1.00 21.72 219 LEU A C 1
ATOM 1464 O O . LEU A 1 219 ? 23.101 -30.941 -29.795 1.00 22.13 219 LEU A O 1
ATOM 1469 N N . GLU A 1 220 ? 23.609 -28.754 -29.830 1.00 22.21 220 GLU A N 1
ATOM 1470 C CA . GLU A 1 220 ? 24.894 -28.986 -30.485 1.00 26.10 220 GLU A CA 1
ATOM 1471 C C . GLU A 1 220 ? 25.813 -29.837 -29.593 1.00 26.26 220 GLU A C 1
ATOM 1472 O O . GLU A 1 220 ? 26.509 -30.728 -30.077 1.00 24.22 220 GLU A O 1
ATOM 1478 N N . GLN A 1 221 ? 25.803 -29.570 -28.287 1.00 24.64 221 GLN A N 1
ATOM 1479 C CA . GLN A 1 221 ? 26.667 -30.322 -27.379 1.00 19.96 221 GLN A CA 1
ATOM 1480 C C . GLN A 1 221 ? 26.300 -31.794 -27.386 1.00 25.93 221 GLN A C 1
ATOM 1481 O O . GLN A 1 221 ? 27.171 -32.667 -27.261 1.00 28.26 221 GLN A O 1
ATOM 1487 N N . LEU A 1 222 ? 25.011 -32.075 -27.563 1.00 21.95 222 LEU A N 1
ATOM 1488 C CA . LEU A 1 222 ? 24.520 -33.445 -27.598 1.00 24.09 222 LEU A CA 1
ATOM 1489 C C . LEU A 1 222 ? 24.731 -34.119 -28.947 1.00 26.07 222 LEU A C 1
ATOM 1490 O O . LEU A 1 222 ? 24.367 -35.284 -29.119 1.00 27.57 222 LEU A O 1
ATOM 1495 N N . GLY A 1 223 ? 25.303 -33.392 -29.902 1.00 26.51 223 GLY A N 1
ATOM 1496 C CA . GLY A 1 223 ? 25.643 -33.983 -31.185 1.00 25.34 223 GLY A CA 1
ATOM 1497 C C . GLY A 1 223 ? 24.661 -33.701 -32.303 1.00 28.32 223 GLY A C 1
ATOM 1498 O O . GLY A 1 223 ? 24.800 -34.241 -33.405 1.00 23.34 223 GLY A O 1
ATOM 1499 N N . PHE A 1 224 ? 23.673 -32.853 -32.033 1.00 25.51 224 PHE A N 1
ATOM 1500 C CA . PHE A 1 224 ? 22.723 -32.423 -33.063 1.00 26.26 224 PHE A CA 1
ATOM 1501 C C . PHE A 1 224 ? 23.306 -31.354 -33.981 1.00 24.52 224 PHE A C 1
ATOM 1502 O O . PHE A 1 224 ? 24.143 -30.547 -33.566 1.00 26.74 224 PHE A O 1
ATOM 1510 N N . THR A 1 225 ? 22.833 -31.339 -35.224 1.00 25.95 225 THR A N 1
ATOM 1511 C CA . THR A 1 225 ? 23.109 -30.247 -36.156 1.00 25.33 225 THR A CA 1
ATOM 1512 C C . THR A 1 225 ? 21.831 -29.436 -36.362 1.00 20.16 225 THR A C 1
ATOM 1513 O O . THR A 1 225 ? 20.791 -29.990 -36.724 1.00 24.00 225 THR A O 1
ATOM 1517 N N . LEU A 1 226 ? 21.893 -28.137 -36.117 1.00 22.20 226 LEU A N 1
ATOM 1518 C CA . LEU A 1 226 ? 20.724 -27.291 -36.311 1.00 20.53 226 LEU A CA 1
ATOM 1519 C C . LEU A 1 226 ? 20.559 -26.993 -37.795 1.00 23.33 226 LEU A C 1
ATOM 1520 O O . LEU A 1 226 ? 21.539 -26.776 -38.495 1.00 24.01 226 LEU A O 1
ATOM 1525 N N . ALA A 1 227 ? 19.319 -27.014 -38.267 1.00 21.93 227 ALA A N 1
ATOM 1526 C CA . ALA A 1 227 ? 18.996 -26.632 -39.639 1.00 22.91 227 ALA A CA 1
ATOM 1527 C C . ALA A 1 227 ? 19.398 -25.191 -39.976 1.00 26.93 227 ALA A C 1
ATOM 1528 O O . ALA A 1 227 ? 19.248 -24.277 -39.163 1.00 23.15 227 ALA A O 1
ATOM 1530 N N . LYS A 1 228 ? 19.909 -24.982 -41.186 1.00 29.58 228 LYS A N 1
ATOM 1531 C CA . LYS A 1 228 ? 20.156 -23.628 -41.662 1.00 29.67 228 LYS A CA 1
ATOM 1532 C C . LYS A 1 228 ? 18.842 -23.020 -42.162 1.00 27.16 228 LYS A C 1
ATOM 1533 O O . LYS A 1 228 ? 17.968 -23.731 -42.663 1.00 26.35 228 LYS A O 1
ATOM 1539 N N . LEU A 1 229 ? 18.699 -21.709 -42.013 1.00 27.06 229 LEU A N 1
ATOM 1540 C CA . LEU A 1 229 ? 17.488 -21.015 -42.452 1.00 32.06 229 LEU A CA 1
ATOM 1541 C C . LEU A 1 229 ? 17.510 -20.582 -43.911 1.00 32.39 229 LEU A C 1
ATOM 1542 O O . LEU A 1 229 ? 18.577 -20.306 -44.464 1.00 35.41 229 LEU A O 1
ATOM 1547 N N . PRO A 1 230 ? 16.318 -20.474 -44.528 1.00 35.28 230 PRO A N 1
ATOM 1548 C CA . PRO A 1 230 ? 16.164 -19.838 -45.848 1.00 34.30 230 PRO A CA 1
ATOM 1549 C C . PRO A 1 230 ? 16.515 -18.357 -45.775 1.00 36.72 230 PRO A C 1
ATOM 1550 O O . PRO A 1 230 ? 16.680 -17.838 -44.682 1.00 37.66 230 PRO A O 1
ATOM 1554 N N . ALA A 1 231 ? 16.619 -17.673 -46.913 1.00 45.37 231 ALA A N 1
ATOM 1555 C CA . ALA A 1 231 ? 16.870 -16.236 -46.872 1.00 41.79 231 ALA A CA 1
ATOM 1556 C C . ALA A 1 231 ? 15.613 -15.501 -46.418 1.00 45.67 231 ALA A C 1
ATOM 1557 O O . ALA A 1 231 ? 14.536 -16.097 -46.306 1.00 49.18 231 ALA A O 1
ATOM 1559 N N . GLY A 1 232 ? 15.751 -14.210 -46.152 1.00 44.33 232 GLY A N 1
ATOM 1560 C CA . GLY A 1 232 ? 14.627 -13.417 -45.690 1.00 45.68 232 GLY A CA 1
ATOM 1561 C C . GLY A 1 232 ? 14.443 -13.712 -44.222 1.00 52.65 232 GLY A C 1
ATOM 1562 O O . GLY A 1 232 ? 13.904 -12.904 -43.454 1.00 46.63 232 GLY A O 1
ATOM 1563 N N . LEU A 1 233 ? 14.896 -14.900 -43.839 1.00 48.04 233 LEU A N 1
ATOM 1564 C CA . LEU A 1 233 ? 15.030 -15.234 -42.443 1.00 51.18 233 LEU A CA 1
ATOM 1565 C C . LEU A 1 233 ? 16.425 -14.852 -41.987 1.00 58.20 233 LEU A C 1
ATOM 1566 O O . LEU A 1 233 ? 17.438 -15.431 -42.414 1.00 51.77 233 LEU A O 1
ATOM 1571 N N . ASN A 1 234 ? 16.432 -13.820 -41.153 1.00 53.15 234 ASN A N 1
ATOM 1572 C CA . ASN A 1 234 ? 17.586 -13.323 -40.436 1.00 53.63 234 ASN A CA 1
ATOM 1573 C C . ASN A 1 234 ? 16.979 -12.189 -39.643 1.00 49.69 234 ASN A C 1
ATOM 1574 O O . ASN A 1 234 ? 16.149 -11.439 -40.164 1.00 53.45 234 ASN A O 1
ATOM 1579 N N . ALA A 1 235 ? 17.340 -12.084 -38.374 1.00 44.43 235 ALA A N 1
ATOM 1580 C CA . ALA A 1 235 ? 16.732 -11.079 -37.524 1.00 42.45 235 ALA A CA 1
ATOM 1581 C C . ALA A 1 235 ? 17.799 -10.123 -37.037 1.00 45.03 235 ALA A C 1
ATOM 1582 O O . ALA A 1 235 ? 18.860 -10.549 -36.587 1.00 45.19 235 ALA A O 1
ATOM 1584 N N . SER A 1 236 ? 17.527 -8.828 -37.146 1.00 38.12 236 SER A N 1
ATOM 1585 C CA . SER A 1 236 ? 18.458 -7.837 -36.638 1.00 42.66 236 SER A CA 1
ATOM 1586 C C . SER A 1 236 ? 18.786 -8.168 -35.191 1.00 43.78 236 SER A C 1
ATOM 1587 O O . SER A 1 236 ? 17.899 -8.521 -34.419 1.00 38.28 236 SER A O 1
ATOM 1590 N N . GLN A 1 237 ? 20.064 -8.085 -34.837 1.00 44.34 237 GLN A N 1
ATOM 1591 C CA . GLN A 1 237 ? 20.475 -8.148 -33.440 1.00 41.40 237 GLN A CA 1
ATOM 1592 C C . GLN A 1 237 ? 21.519 -7.076 -33.182 1.00 45.33 237 GLN A C 1
ATOM 1593 O O . GLN A 1 237 ? 22.417 -7.229 -32.352 1.00 44.14 237 GLN A O 1
ATOM 1599 N N . SER A 1 238 ? 21.380 -5.981 -33.921 1.00 47.74 238 SER A N 1
ATOM 1600 C CA . SER A 1 238 ? 22.164 -4.780 -33.689 1.00 51.08 238 SER A CA 1
ATOM 1601 C C . SER A 1 238 ? 21.551 -3.992 -32.531 1.00 49.87 238 SER A C 1
ATOM 1602 O O . SER A 1 238 ? 20.368 -4.148 -32.219 1.00 48.53 238 SER A O 1
ATOM 1605 N N . GLN A 1 239 ? 22.357 -3.152 -31.892 1.00 48.88 239 GLN A N 1
ATOM 1606 C CA . GLN A 1 239 ? 21.863 -2.290 -30.822 1.00 53.06 239 GLN A CA 1
ATOM 1607 C C . GLN A 1 239 ? 21.546 -3.093 -29.565 1.00 47.96 239 GLN A C 1
ATOM 1608 O O . GLN A 1 239 ? 20.674 -2.714 -28.778 1.00 43.92 239 GLN A O 1
ATOM 1614 N N . GLY A 1 240 ? 22.251 -4.206 -29.389 1.00 46.52 240 GLY A N 1
ATOM 1615 C CA . GLY A 1 240 ? 22.054 -5.058 -28.231 1.00 44.78 240 GLY A CA 1
ATOM 1616 C C . GLY A 1 240 ? 20.755 -5.848 -28.247 1.00 38.61 240 GLY A C 1
ATOM 1617 O O . GLY A 1 240 ? 20.301 -6.325 -27.205 1.00 38.49 240 GLY A O 1
ATOM 1618 N N . LYS A 1 241 ? 20.145 -5.985 -29.417 1.00 33.56 241 LYS A N 1
ATOM 1619 C CA . LYS A 1 241 ? 18.947 -6.799 -29.521 1.00 29.51 241 LYS A CA 1
ATOM 1620 C C . LYS A 1 241 ? 19.317 -8.267 -29.336 1.00 29.25 241 LYS A C 1
ATOM 1621 O O . LYS A 1 241 ? 20.466 -8.666 -29.555 1.00 27.51 241 LYS A O 1
ATOM 1627 N N . ARG A 1 242 ? 18.331 -9.067 -28.952 1.00 24.52 242 ARG A N 1
ATOM 1628 C CA . ARG A 1 242 ? 18.584 -10.432 -28.484 1.00 20.27 242 ARG A CA 1
ATOM 1629 C C . ARG A 1 242 ? 19.166 -11.346 -29.560 1.00 20.66 242 ARG A C 1
ATOM 1630 O O . ARG A 1 242 ? 18.810 -11.245 -30.726 1.00 21.62 242 ARG A O 1
ATOM 1638 N N . HIS A 1 243 ? 20.053 -12.246 -29.144 1.00 21.52 243 HIS A N 1
ATOM 1639 C CA . HIS A 1 243 ? 20.692 -13.219 -30.030 1.00 21.44 243 HIS A CA 1
ATOM 1640 C C . HIS A 1 243 ? 20.094 -14.627 -29.979 1.00 19.40 243 HIS A C 1
ATOM 1641 O O . HIS A 1 243 ? 20.589 -15.517 -30.662 1.00 17.72 243 HIS A O 1
ATOM 1648 N N . ASP A 1 244 ? 19.046 -14.827 -29.180 1.00 16.93 244 ASP A N 1
ATOM 1649 C CA . ASP A 1 244 ? 18.555 -16.186 -28.900 1.00 17.00 244 ASP A CA 1
ATOM 1650 C C . ASP A 1 244 ? 17.479 -16.732 -29.848 1.00 15.58 244 ASP A C 1
ATOM 1651 O O . ASP A 1 244 ? 17.375 -17.935 -30.038 1.00 17.65 244 ASP A O 1
ATOM 1656 N N . ILE A 1 245 ? 16.689 -15.851 -30.452 1.00 15.33 245 ILE A N 1
ATOM 1657 C CA . ILE A 1 245 ? 15.573 -16.297 -31.271 1.00 15.65 245 ILE A CA 1
ATOM 1658 C C . ILE A 1 245 ? 15.446 -15.494 -32.551 1.00 16.61 245 ILE A C 1
ATOM 1659 O O . ILE A 1 245 ? 15.980 -14.398 -32.664 1.00 17.60 245 ILE A O 1
ATOM 1664 N N . ILE A 1 246 ? 14.742 -16.097 -33.498 1.00 17.59 246 ILE A N 1
ATOM 1665 C CA . ILE A 1 246 ? 14.300 -15.466 -34.730 1.00 16.13 246 ILE A CA 1
ATOM 1666 C C . ILE A 1 246 ? 12.797 -15.691 -34.770 1.00 17.83 246 ILE A C 1
ATOM 1667 O O . ILE A 1 246 ? 12.322 -16.826 -34.605 1.00 15.91 246 ILE A O 1
ATOM 1672 N N . GLN A 1 247 ? 12.041 -14.614 -34.939 1.00 15.04 247 GLN A N 1
ATOM 1673 C CA . GLN A 1 247 ? 10.595 -14.723 -34.938 1.00 17.59 247 GLN A CA 1
ATOM 1674 C C . GLN A 1 247 ? 10.104 -15.354 -36.226 1.00 16.10 247 GLN A C 1
ATOM 1675 O O . GLN A 1 247 ? 10.529 -14.954 -37.309 1.00 16.37 247 GLN A O 1
ATOM 1681 N N . LEU A 1 248 ? 9.175 -16.304 -36.100 1.00 13.50 248 LEU A N 1
ATOM 1682 C CA . LEU A 1 248 ? 8.526 -16.925 -37.248 1.0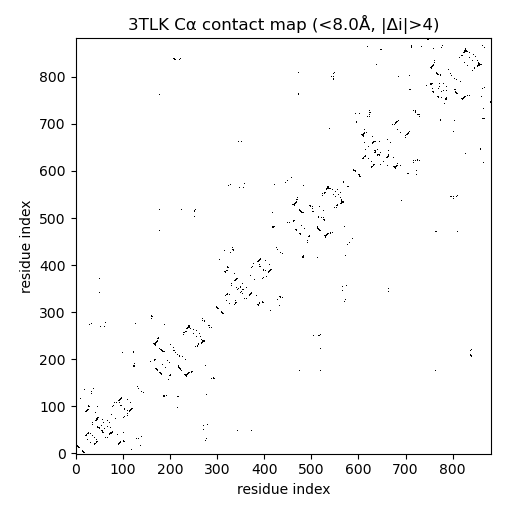0 14.61 248 LEU A CA 1
ATOM 1683 C C . LEU A 1 248 ? 7.016 -16.706 -37.239 1.00 17.19 248 LEU A C 1
ATOM 1684 O O . LEU A 1 248 ? 6.267 -17.541 -36.727 1.00 15.80 248 LEU A O 1
ATOM 1689 N N . GLY A 1 249 ? 6.562 -15.598 -37.823 1.00 14.26 249 GLY A N 1
ATOM 1690 C CA . GLY A 1 249 ? 5.139 -15.378 -38.001 1.00 16.02 249 GLY A CA 1
ATOM 1691 C C . GLY A 1 249 ? 4.729 -15.526 -39.464 1.00 19.41 249 GLY A C 1
ATOM 1692 O O . GLY A 1 249 ? 5.569 -15.512 -40.373 1.00 21.52 249 GLY A O 1
ATOM 1693 N N . GLY A 1 250 ? 3.437 -15.675 -39.703 1.00 19.72 250 GLY A N 1
ATOM 1694 C CA . GLY A 1 250 ? 2.943 -15.762 -41.070 1.00 20.08 250 GLY A CA 1
ATOM 1695 C C . GLY A 1 250 ? 3.598 -16.886 -41.856 1.00 21.24 250 GLY A C 1
ATOM 1696 O O . GLY A 1 250 ? 3.764 -17.999 -41.345 1.00 18.54 250 GLY A O 1
ATOM 1697 N N . GLU A 1 251 ? 3.976 -16.585 -43.097 1.00 21.14 251 GLU A N 1
ATOM 1698 C CA . GLU A 1 251 ? 4.604 -17.550 -44.002 1.00 21.42 251 GLU A CA 1
ATOM 1699 C C . GLU A 1 251 ? 5.943 -18.056 -43.470 1.00 22.53 251 GLU A C 1
ATOM 1700 O O . GLU A 1 251 ? 6.435 -19.106 -43.888 1.00 22.15 251 GLU A O 1
ATOM 1706 N N . ASN A 1 252 ? 6.542 -17.298 -42.559 1.00 21.79 252 ASN A N 1
ATOM 1707 C CA . ASN A 1 252 ? 7.816 -17.695 -41.976 1.00 22.36 252 ASN A CA 1
ATOM 1708 C C . ASN A 1 252 ? 7.737 -18.928 -41.075 1.00 20.07 252 ASN A C 1
ATOM 1709 O O . ASN A 1 252 ? 8.760 -19.579 -40.825 1.00 21.03 252 ASN A O 1
ATOM 1714 N N . LEU A 1 253 ? 6.534 -19.251 -40.596 1.00 20.16 253 LEU A N 1
ATOM 1715 C CA . LEU A 1 253 ? 6.346 -20.456 -39.790 1.00 18.46 253 LEU A CA 1
ATOM 1716 C C . LEU A 1 253 ? 6.736 -21.716 -40.567 1.00 20.09 253 LEU A C 1
ATOM 1717 O O . LEU A 1 253 ? 7.698 -22.387 -40.209 1.00 19.52 253 LEU A O 1
ATOM 1722 N N . ALA A 1 254 ? 5.985 -22.041 -41.618 1.00 18.14 254 ALA A N 1
ATOM 1723 C CA . ALA A 1 254 ? 6.312 -23.210 -42.442 1.00 21.12 254 ALA A CA 1
ATOM 1724 C C . ALA A 1 254 ? 7.735 -23.111 -42.999 1.00 19.29 254 ALA A C 1
ATOM 1725 O O . ALA A 1 254 ? 8.444 -24.109 -43.065 1.00 22.20 254 ALA A O 1
ATOM 1727 N N . ALA A 1 255 ? 8.158 -21.911 -43.382 1.00 18.08 255 ALA A N 1
ATOM 1728 C CA . ALA A 1 255 ? 9.485 -21.734 -43.957 1.00 20.40 255 ALA A CA 1
ATOM 1729 C C . ALA A 1 255 ? 10.603 -22.037 -42.972 1.00 24.80 255 ALA A C 1
ATOM 1730 O O . ALA A 1 255 ? 11.654 -22.552 -43.361 1.00 22.46 255 ALA A O 1
ATOM 1732 N N . GLY A 1 256 ? 10.384 -21.703 -41.701 1.00 19.88 256 GLY A N 1
ATOM 1733 C CA . GLY A 1 256 ? 11.427 -21.812 -40.700 1.00 19.12 256 GLY A CA 1
ATOM 1734 C C . GLY A 1 256 ? 11.477 -23.167 -40.024 1.00 19.33 256 GLY A C 1
ATOM 1735 O O . GLY A 1 256 ? 12.476 -23.502 -39.394 1.00 20.54 256 GLY A O 1
ATOM 1736 N N . LEU A 1 257 ? 10.399 -23.938 -40.130 1.00 16.79 257 LEU A N 1
ATOM 1737 C CA . LEU A 1 257 ? 10.379 -25.275 -39.559 1.00 16.38 257 LEU A CA 1
ATOM 1738 C C . LEU A 1 257 ? 10.861 -26.284 -40.610 1.00 18.35 257 LEU A C 1
ATOM 1739 O O . LEU A 1 257 ? 10.116 -27.171 -41.036 1.00 17.94 257 LEU A O 1
ATOM 1744 N N . ASN A 1 258 ? 12.112 -26.128 -41.029 1.00 16.67 258 ASN A N 1
ATOM 1745 C CA . ASN A 1 258 ? 12.614 -26.871 -42.185 1.00 19.88 258 ASN A CA 1
ATOM 1746 C C . ASN A 1 258 ? 13.514 -28.063 -41.866 1.00 23.67 258 ASN A C 1
ATOM 1747 O O . ASN A 1 258 ? 13.945 -28.772 -42.779 1.00 21.09 258 ASN A O 1
ATOM 1752 N N . GLY A 1 259 ? 13.796 -28.292 -40.586 1.00 19.23 259 GLY A N 1
ATOM 1753 C CA . GLY A 1 259 ? 14.591 -29.453 -40.201 1.00 22.13 259 GLY A CA 1
ATOM 1754 C C . GLY A 1 259 ? 13.915 -30.791 -40.450 1.00 22.07 259 GLY A C 1
ATOM 1755 O O . GLY A 1 259 ? 12.692 -30.880 -40.549 1.00 21.93 259 GLY A O 1
ATOM 1756 N N . GLU A 1 260 ? 14.717 -31.852 -40.537 1.00 20.45 260 GLU A N 1
ATOM 1757 C CA . GLU A 1 260 ? 14.180 -33.201 -40.641 1.00 21.98 260 GLU A CA 1
ATOM 1758 C C . GLU A 1 260 ? 13.484 -33.652 -39.357 1.00 20.85 260 GLU A C 1
ATOM 1759 O O . GLU A 1 260 ? 12.556 -34.469 -39.403 1.00 18.73 260 GLU A O 1
ATOM 1765 N N . SER A 1 261 ? 13.942 -33.120 -38.219 1.00 21.16 261 SER A N 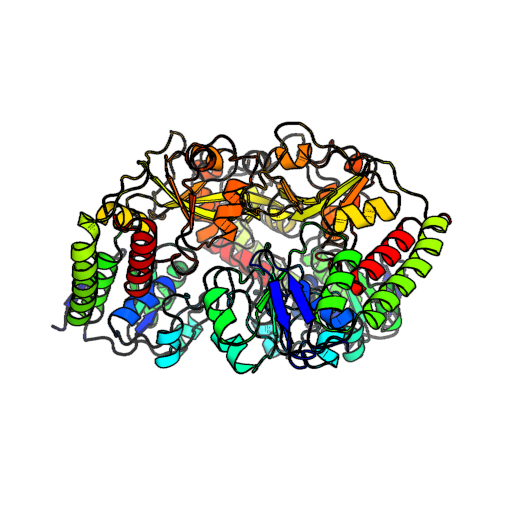1
ATOM 1766 C CA . SER A 1 261 ? 13.280 -33.316 -36.935 1.00 16.91 261 SER A CA 1
ATOM 1767 C C . SER A 1 261 ? 12.971 -31.948 -36.326 1.00 18.69 261 SER A C 1
ATOM 1768 O O . SER A 1 261 ? 13.621 -30.974 -36.651 1.00 19.84 261 SER A O 1
ATOM 1771 N N . LEU A 1 262 ? 12.012 -31.906 -35.412 1.00 18.50 262 LEU A N 1
ATOM 1772 C CA . LEU A 1 262 ? 11.561 -30.646 -34.824 1.00 18.93 262 LEU A CA 1
ATOM 1773 C C . LEU A 1 262 ? 11.428 -30.846 -33.318 1.00 16.39 262 LEU A C 1
ATOM 1774 O O . LEU A 1 262 ? 10.746 -31.760 -32.878 1.00 19.10 262 LEU A O 1
ATOM 1779 N N . PHE A 1 263 ? 12.073 -29.980 -32.544 1.00 18.06 263 PHE A N 1
ATOM 1780 C CA . PHE A 1 263 ? 11.980 -29.995 -31.088 1.00 15.14 263 PHE A CA 1
ATOM 1781 C C . PHE A 1 263 ? 11.250 -28.770 -30.553 1.00 17.21 263 PHE A C 1
ATOM 1782 O O . PHE A 1 263 ? 11.609 -27.645 -30.873 1.00 16.27 263 PHE A O 1
ATOM 1790 N N . LEU A 1 264 ? 10.232 -29.004 -29.735 1.00 15.83 264 LEU A N 1
ATOM 1791 C CA . LEU A 1 264 ? 9.507 -27.930 -29.062 1.00 17.14 264 LEU A CA 1
ATOM 1792 C C . LEU A 1 264 ? 9.934 -27.796 -27.596 1.00 17.95 264 LEU A C 1
ATOM 1793 O O . LEU A 1 264 ? 9.620 -28.666 -26.769 1.00 17.87 264 LEU A O 1
ATOM 1798 N N . PHE A 1 265 ? 10.667 -26.732 -27.290 1.00 15.24 265 PHE A N 1
ATOM 1799 C CA . PHE A 1 265 ? 10.963 -26.363 -25.914 1.00 15.63 265 PHE A CA 1
ATOM 1800 C C . PHE A 1 265 ? 9.753 -25.641 -25.327 1.00 19.05 265 PHE A C 1
ATOM 1801 O O . PHE A 1 265 ? 8.945 -25.072 -26.078 1.00 17.71 265 PHE A O 1
ATOM 1809 N N . ALA A 1 266 ? 9.620 -25.678 -24.000 1.00 15.31 266 ALA A N 1
ATOM 1810 C CA . ALA A 1 266 ? 8.502 -25.029 -23.315 1.00 16.45 266 ALA A CA 1
ATOM 1811 C C . ALA A 1 266 ? 7.170 -25.556 -23.835 1.00 18.00 266 ALA A C 1
ATOM 1812 O O . ALA A 1 266 ? 6.172 -24.836 -23.861 1.00 22.01 266 ALA A O 1
ATOM 1814 N N . GLY A 1 267 ? 7.157 -26.806 -24.273 1.00 20.07 267 GLY A N 1
ATOM 1815 C CA . GLY A 1 267 ? 5.927 -27.418 -24.736 1.00 18.47 267 GLY A CA 1
ATOM 1816 C C . GLY A 1 267 ? 5.852 -28.877 -24.334 1.00 21.02 267 GLY A C 1
ATOM 1817 O O . GLY A 1 267 ? 6.868 -29.492 -24.006 1.00 18.40 267 GLY A O 1
ATOM 1818 N N . ASP A 1 268 ? 4.651 -29.439 -24.331 1.00 19.97 268 ASP A N 1
ATOM 1819 C CA . ASP A 1 268 ? 4.539 -30.884 -24.122 1.00 21.55 268 ASP A CA 1
ATOM 1820 C C . ASP A 1 268 ? 3.694 -31.508 -25.225 1.00 22.96 268 ASP A C 1
ATOM 1821 O O . ASP A 1 268 ? 3.545 -30.916 -26.295 1.00 20.65 268 ASP A O 1
ATOM 1826 N N . GLN A 1 269 ? 3.136 -32.690 -24.975 1.00 20.25 269 GLN A N 1
ATOM 1827 C CA . GLN A 1 269 ? 2.588 -33.461 -26.086 1.00 19.56 269 GLN A CA 1
ATOM 1828 C C . GLN A 1 269 ? 1.480 -32.739 -26.837 1.00 18.84 269 GLN A C 1
ATOM 1829 O O . GLN A 1 269 ? 1.383 -32.854 -28.052 1.00 20.94 269 GLN A O 1
ATOM 1835 N N . LYS A 1 270 ? 0.632 -32.004 -26.133 1.00 18.32 270 LYS A N 1
ATOM 1836 C CA . LYS A 1 270 ? -0.472 -31.364 -26.827 1.00 20.87 270 LYS A CA 1
ATOM 1837 C C . LYS A 1 270 ? 0.057 -30.384 -27.877 1.00 18.46 270 LYS A C 1
ATOM 1838 O O . LYS A 1 270 ? -0.575 -30.174 -28.903 1.00 18.74 270 LYS A O 1
ATOM 1844 N N . ASP A 1 271 ? 1.226 -29.809 -27.616 1.00 16.62 271 ASP A N 1
ATOM 1845 C CA . ASP A 1 271 ? 1.828 -28.851 -28.541 1.00 16.52 271 ASP A CA 1
ATOM 1846 C C . ASP A 1 271 ? 2.375 -29.529 -29.799 1.00 18.78 271 ASP A C 1
ATOM 1847 O O . ASP A 1 271 ? 2.178 -29.041 -30.917 1.00 17.61 271 ASP A O 1
ATOM 1852 N N . ALA A 1 272 ? 3.056 -30.660 -29.606 1.00 21.31 272 ALA A N 1
ATOM 1853 C CA . ALA A 1 272 ? 3.500 -31.491 -30.711 1.00 16.84 272 ALA A CA 1
ATOM 1854 C C . ALA A 1 272 ? 2.302 -31.963 -31.533 1.00 17.98 272 ALA A C 1
ATOM 1855 O O . ALA A 1 272 ? 2.321 -31.914 -32.758 1.00 18.29 272 ALA A O 1
ATOM 1857 N N . ASP A 1 273 ? 1.257 -32.426 -30.861 1.00 18.05 273 ASP A N 1
ATOM 1858 C CA . ASP A 1 273 ? 0.074 -32.893 -31.574 1.00 20.06 273 ASP A CA 1
ATOM 1859 C C . ASP A 1 273 ? -0.609 -31.749 -32.322 1.00 19.52 273 ASP A C 1
ATOM 1860 O O . ASP A 1 273 ? -1.197 -31.953 -33.379 1.00 19.06 273 ASP A O 1
ATOM 1865 N N . ALA A 1 274 ? -0.534 -30.545 -31.774 1.00 18.50 274 ALA A N 1
ATOM 1866 C CA . ALA A 1 274 ? -1.084 -29.388 -32.475 1.00 16.90 274 ALA A CA 1
ATOM 1867 C C . ALA A 1 274 ? -0.324 -29.156 -33.777 1.00 17.04 274 ALA A C 1
ATOM 1868 O O . ALA A 1 274 ? -0.913 -28.847 -34.801 1.00 15.71 274 ALA A O 1
ATOM 1870 N N . ILE A 1 275 ? 0.992 -29.317 -33.742 1.00 16.28 275 ILE A N 1
ATOM 1871 C CA . ILE A 1 275 ? 1.780 -29.200 -34.974 1.00 17.67 275 ILE A CA 1
ATOM 1872 C C . ILE A 1 275 ? 1.396 -30.296 -35.980 1.00 19.93 275 ILE A C 1
ATOM 1873 O O . ILE A 1 275 ? 1.151 -30.021 -37.163 1.00 15.95 275 ILE A O 1
ATOM 1878 N N . TYR A 1 276 ? 1.326 -31.536 -35.502 1.00 18.32 276 TYR A N 1
ATOM 1879 C CA . TYR A 1 276 ? 0.946 -32.657 -36.361 1.00 20.32 276 TYR A CA 1
ATOM 1880 C C . TYR A 1 276 ? -0.421 -32.466 -37.013 1.00 21.02 276 TYR A C 1
ATOM 1881 O O . TYR A 1 276 ? -0.688 -33.025 -38.076 1.00 25.76 276 TYR A O 1
ATOM 1890 N N . ALA A 1 277 ? -1.305 -31.715 -36.363 1.00 17.91 277 ALA A N 1
ATOM 1891 C CA . ALA A 1 277 ? -2.669 -31.571 -36.865 1.00 21.96 277 ALA A CA 1
ATOM 1892 C C . ALA A 1 277 ? -2.919 -30.275 -37.638 1.00 19.39 277 ALA A C 1
ATOM 1893 O O . ALA A 1 277 ? -4.013 -30.077 -38.165 1.00 17.77 277 ALA A O 1
ATOM 1895 N N . ASN A 1 278 ? -1.922 -29.393 -37.687 1.00 16.98 278 ASN A N 1
ATOM 1896 C CA . ASN A 1 278 ? -2.095 -28.077 -38.306 1.00 15.09 278 ASN A CA 1
ATOM 1897 C C . ASN A 1 278 ? -2.034 -28.139 -39.838 1.00 15.51 278 ASN A C 1
ATOM 1898 O O . ASN A 1 278 ? -0.999 -28.463 -40.396 1.00 15.64 278 ASN A O 1
ATOM 1903 N N . PRO A 1 279 ? -3.139 -27.795 -40.525 1.00 18.28 279 PRO A N 1
ATOM 1904 C CA . PRO A 1 279 ? -3.094 -27.917 -41.986 1.00 17.77 279 PRO A CA 1
ATOM 1905 C C . PRO A 1 279 ? -1.964 -27.092 -42.624 1.00 18.81 279 PRO A C 1
ATOM 1906 O O . PRO A 1 279 ? -1.420 -27.505 -43.651 1.00 17.56 279 PRO A O 1
ATOM 1910 N N . LEU A 1 280 ? -1.604 -25.967 -42.012 1.00 15.50 280 LEU A N 1
ATOM 1911 C CA . LEU A 1 280 ? -0.528 -25.127 -42.518 1.00 17.11 280 LEU A CA 1
ATOM 1912 C C . LEU A 1 280 ? 0.815 -25.848 -42.596 1.00 17.86 280 LEU A C 1
ATOM 1913 O O . LEU A 1 280 ? 1.674 -25.453 -43.382 1.00 17.19 280 LEU A O 1
ATOM 1918 N N . LEU A 1 281 ? 1.006 -26.876 -41.766 1.00 16.88 281 LEU A N 1
ATOM 1919 C CA . LEU A 1 281 ? 2.321 -27.513 -41.626 1.00 15.45 281 LEU A CA 1
ATOM 1920 C C . LEU A 1 281 ? 2.369 -28.926 -42.208 1.00 19.75 281 LEU A C 1
ATOM 1921 O O . LEU A 1 281 ? 3.361 -29.634 -42.051 1.00 18.65 281 LEU A O 1
ATOM 1926 N N . ALA A 1 282 ? 1.292 -29.323 -42.876 1.00 19.76 282 ALA A N 1
ATOM 1927 C CA . ALA A 1 282 ? 1.074 -30.727 -43.234 1.00 21.96 282 ALA A CA 1
ATOM 1928 C C . ALA A 1 282 ? 2.159 -31.275 -44.164 1.00 25.03 282 ALA A C 1
ATOM 1929 O O . ALA A 1 282 ? 2.431 -32.474 -44.179 1.00 24.17 282 ALA A O 1
ATOM 1931 N N . HIS A 1 283 ? 2.776 -30.383 -44.923 1.00 23.01 283 HIS A N 1
ATOM 1932 C CA . HIS A 1 283 ? 3.711 -30.749 -45.983 1.00 25.47 283 HIS A CA 1
ATOM 1933 C C . HIS A 1 283 ? 5.161 -30.823 -45.510 1.00 26.93 283 HIS A C 1
ATOM 1934 O O . HIS A 1 283 ? 6.047 -31.209 -46.268 1.00 28.18 283 HIS A O 1
ATOM 1941 N N . LEU A 1 284 ? 5.411 -30.425 -44.269 1.00 21.44 284 LEU A N 1
ATOM 1942 C CA . LEU A 1 284 ? 6.769 -30.386 -43.740 1.00 22.63 284 LEU A CA 1
ATOM 1943 C C . LEU A 1 284 ? 7.285 -31.791 -43.422 1.00 22.77 284 LEU A C 1
ATOM 1944 O O . LEU A 1 284 ? 6.535 -32.635 -42.956 1.00 20.40 284 LEU A O 1
ATOM 1949 N N . PRO A 1 285 ? 8.576 -32.036 -43.673 1.00 26.47 285 PRO A N 1
ATOM 1950 C CA . PRO A 1 285 ? 9.141 -33.373 -43.463 1.00 26.74 285 PRO A CA 1
ATOM 1951 C C . PRO A 1 285 ? 9.068 -33.821 -42.010 1.00 24.36 285 PRO A C 1
ATOM 1952 O O . PRO A 1 285 ? 8.757 -34.980 -41.782 1.00 25.23 285 PRO A O 1
ATOM 1956 N N . ALA A 1 286 ? 9.342 -32.944 -41.041 1.00 24.12 286 ALA A N 1
ATOM 1957 C CA . ALA A 1 286 ? 9.270 -33.371 -39.644 1.00 21.34 286 ALA A CA 1
ATOM 1958 C C . ALA A 1 286 ? 7.863 -33.854 -39.299 1.00 22.70 286 ALA A C 1
ATOM 1959 O O . ALA A 1 286 ? 7.677 -34.759 -38.471 1.00 22.08 286 ALA A O 1
ATOM 1961 N N . VAL A 1 287 ? 6.871 -33.253 -39.946 1.00 19.40 287 VAL A N 1
ATOM 1962 C CA . VAL A 1 287 ? 5.477 -33.616 -39.708 1.00 21.28 287 VAL A CA 1
ATOM 1963 C C . VAL A 1 287 ? 5.139 -34.950 -40.376 1.00 23.77 287 VAL A C 1
ATOM 1964 O O . VAL A 1 287 ? 4.615 -35.872 -39.751 1.00 24.15 287 VAL A O 1
ATOM 1968 N N . GLN A 1 288 ? 5.448 -35.039 -41.658 1.00 23.94 288 GLN A N 1
ATOM 1969 C CA . GLN A 1 288 ? 5.131 -36.236 -42.425 1.00 24.29 288 GLN A CA 1
ATOM 1970 C C . GLN A 1 288 ? 5.925 -37.460 -41.969 1.00 24.12 288 GLN A C 1
ATOM 1971 O O . GLN A 1 288 ? 5.431 -38.572 -42.041 1.00 26.52 288 GLN A O 1
ATOM 1977 N N . ASN A 1 289 ? 7.139 -37.253 -41.472 1.00 23.92 289 ASN A N 1
ATOM 1978 C CA . ASN A 1 289 ? 7.949 -38.370 -40.985 1.00 23.89 289 ASN A CA 1
ATOM 1979 C C . ASN A 1 289 ? 7.809 -38.633 -39.480 1.00 27.87 289 ASN A C 1
ATOM 1980 O O . ASN A 1 289 ? 8.510 -39.480 -38.910 1.00 26.31 289 ASN A O 1
ATOM 1985 N N . LYS A 1 290 ? 6.877 -37.920 -38.851 1.00 22.88 290 LYS A N 1
ATOM 1986 C CA . LYS A 1 290 ? 6.587 -38.075 -37.423 1.00 21.96 290 LYS A CA 1
ATOM 1987 C C . LYS A 1 290 ? 7.833 -37.892 -36.558 1.00 24.71 290 LYS A C 1
ATOM 1988 O O . LYS A 1 290 ? 8.149 -38.726 -35.698 1.00 21.79 290 LYS A O 1
ATOM 1994 N N . GLN A 1 291 ? 8.530 -36.782 -36.793 1.00 20.67 291 GLN A N 1
ATOM 1995 C CA . GLN A 1 291 ? 9.718 -36.418 -36.038 1.00 20.73 291 GLN A CA 1
ATOM 1996 C C . GLN A 1 291 ? 9.520 -35.076 -35.321 1.00 20.16 291 GLN A C 1
ATOM 1997 O O . GLN A 1 291 ? 10.407 -34.237 -35.348 1.00 19.66 291 GLN A O 1
ATOM 2003 N N . VAL A 1 292 ? 8.356 -34.886 -34.707 1.00 19.80 292 VAL A N 1
ATOM 2004 C CA . VAL A 1 292 ? 8.058 -33.667 -33.938 1.00 19.85 292 VAL A CA 1
ATOM 2005 C C . VAL A 1 292 ? 8.019 -34.061 -32.464 1.00 19.58 292 VAL A C 1
ATOM 2006 O O . VAL A 1 292 ? 7.209 -34.912 -32.067 1.00 21.58 292 VAL A O 1
ATOM 2010 N N . TYR A 1 293 ? 8.912 -33.478 -31.668 1.00 16.78 293 TYR A N 1
ATOM 2011 C CA . TYR A 1 293 ? 9.142 -33.912 -30.284 1.00 18.51 293 TYR A CA 1
ATOM 2012 C C . TYR A 1 293 ? 8.972 -32.791 -29.275 1.00 17.54 293 TYR A C 1
ATOM 2013 O O . TYR A 1 293 ? 9.604 -31.752 -29.400 1.00 19.83 293 TYR A O 1
ATOM 2022 N N . ALA A 1 294 ? 8.164 -33.019 -28.249 1.00 16.26 294 ALA A N 1
ATOM 2023 C CA . ALA A 1 294 ? 8.012 -32.025 -27.187 1.00 16.97 294 ALA A CA 1
ATOM 2024 C C . ALA A 1 294 ? 8.992 -32.316 -26.051 1.00 21.09 294 ALA A C 1
ATOM 2025 O O . ALA A 1 294 ? 9.066 -33.444 -25.551 1.00 22.03 294 ALA A O 1
ATOM 2027 N N . LEU A 1 295 ? 9.747 -31.304 -25.649 1.00 17.46 295 LEU A N 1
ATOM 2028 C CA . LEU A 1 295 ? 10.758 -31.465 -24.602 1.00 20.50 295 LEU A CA 1
ATOM 2029 C C . LEU A 1 295 ? 10.303 -31.131 -23.172 1.00 20.19 295 LEU A C 1
ATOM 2030 O O . LEU A 1 295 ? 11.046 -31.390 -22.218 1.00 22.27 295 LEU A O 1
ATOM 2035 N N . GLY A 1 296 ? 9.110 -30.563 -23.007 1.00 17.57 296 GLY A N 1
ATOM 2036 C CA . GLY A 1 296 ? 8.617 -30.236 -21.672 1.00 18.80 296 GLY A CA 1
ATOM 2037 C C . GLY A 1 296 ? 8.374 -28.752 -21.422 1.00 17.94 296 GLY A C 1
ATOM 2038 O O . GLY A 1 296 ? 9.108 -27.899 -21.940 1.00 16.42 296 GLY A O 1
ATOM 2039 N N . THR A 1 297 ? 7.367 -28.428 -20.608 1.00 17.88 297 THR A N 1
ATOM 2040 C CA . THR A 1 297 ? 7.096 -27.023 -20.293 1.00 18.64 297 THR A CA 1
ATOM 2041 C C . THR A 1 297 ? 8.165 -26.362 -19.423 1.00 20.49 297 THR A C 1
ATOM 2042 O O . THR A 1 297 ? 8.188 -25.138 -19.301 1.00 22.33 297 THR A O 1
ATOM 2046 N N . GLU A 1 298 ? 9.043 -27.168 -18.825 1.00 14.99 298 GLU A N 1
ATOM 2047 C CA . GLU A 1 298 ? 10.059 -26.645 -17.920 1.00 18.30 298 GLU A CA 1
ATOM 2048 C C . GLU A 1 298 ? 11.366 -26.346 -18.640 1.00 15.78 298 GLU A C 1
ATOM 2049 O O . GLU A 1 298 ? 12.426 -26.275 -18.015 1.00 18.30 298 GLU A O 1
ATOM 2055 N N . THR A 1 299 ? 11.290 -26.149 -19.950 1.00 16.28 299 THR A N 1
ATOM 2056 C CA . THR A 1 299 ? 12.500 -26.014 -20.770 1.00 16.71 299 THR A CA 1
ATOM 2057 C C . THR A 1 299 ? 12.523 -24.708 -21.571 1.00 14.86 299 THR A C 1
ATOM 2058 O O . THR A 1 299 ? 13.268 -24.565 -22.542 1.00 14.57 299 THR A O 1
ATOM 2062 N N . PHE A 1 300 ? 11.717 -23.757 -21.120 1.00 14.31 300 PHE A N 1
ATOM 2063 C CA . PHE A 1 300 ? 11.669 -22.400 -21.684 1.00 15.49 300 PHE A CA 1
ATOM 2064 C C . PHE A 1 300 ? 13.011 -21.684 -21.469 1.00 13.92 300 PHE A C 1
ATOM 2065 O O . PHE A 1 300 ? 13.490 -20.945 -22.333 1.00 13.82 300 PHE A O 1
ATOM 2073 N N . ARG A 1 301 ? 13.619 -21.919 -20.312 1.00 13.51 301 ARG A N 1
ATOM 2074 C CA . ARG A 1 301 ? 14.947 -21.392 -20.024 1.00 15.10 301 ARG A CA 1
ATOM 2075 C C . ARG A 1 301 ? 15.824 -22.549 -19.561 1.00 17.90 301 ARG A C 1
ATOM 2076 O O . ARG A 1 301 ? 15.346 -23.451 -18.861 1.00 16.46 301 ARG A O 1
ATOM 2084 N N . LEU A 1 302 ? 17.096 -22.525 -19.950 1.00 18.60 302 LEU A N 1
ATOM 2085 C CA . LEU A 1 302 ? 18.029 -23.587 -19.547 1.00 17.20 302 LEU A CA 1
ATOM 2086 C C . LEU A 1 302 ? 18.973 -23.161 -18.436 1.00 19.02 302 LEU A C 1
ATOM 2087 O O . LEU A 1 302 ? 19.749 -22.211 -18.576 1.00 21.81 302 LEU A O 1
ATOM 2092 N N . ASP A 1 303 ? 18.898 -23.887 -17.331 1.00 21.03 303 ASP A N 1
ATOM 2093 C CA . ASP A 1 303 ? 19.853 -23.774 -16.239 1.00 20.17 303 ASP A CA 1
ATOM 2094 C C . ASP A 1 303 ? 20.162 -25.212 -15.840 1.00 20.57 303 ASP A C 1
ATOM 2095 O O . ASP A 1 303 ? 19.675 -26.145 -16.478 1.00 19.17 303 ASP A O 1
ATOM 2100 N N . TYR A 1 304 ? 20.961 -25.415 -14.802 1.00 17.86 304 TYR A N 1
ATOM 2101 C CA . TYR A 1 304 ? 21.310 -26.778 -14.432 1.00 20.13 304 TYR A CA 1
ATOM 2102 C C . TYR A 1 304 ? 20.079 -27.668 -14.330 1.00 19.37 304 TYR A C 1
ATOM 2103 O O . TYR A 1 304 ? 20.072 -28.796 -14.815 1.00 20.01 304 TYR A O 1
ATOM 2112 N N . TYR A 1 305 ? 19.028 -27.166 -13.687 1.00 18.74 305 TYR A N 1
ATOM 2113 C CA . TYR A 1 305 ? 17.845 -27.995 -13.450 1.00 18.84 305 TYR A CA 1
ATOM 2114 C C . TYR A 1 305 ? 17.145 -28.422 -14.731 1.00 19.25 305 TYR A C 1
ATOM 2115 O O . TYR A 1 305 ? 16.861 -29.611 -14.931 1.00 19.01 305 TYR A O 1
ATOM 2124 N N . SER A 1 306 ? 16.857 -27.458 -15.599 1.00 17.64 306 SER A N 1
ATOM 2125 C CA . SER A 1 306 ? 16.154 -27.780 -16.829 1.00 17.24 306 SER A CA 1
ATOM 2126 C C . SER A 1 306 ? 17.060 -28.509 -17.832 1.00 17.40 306 SER A C 1
ATOM 2127 O O . SER A 1 306 ? 16.578 -29.278 -18.658 1.00 16.71 306 SER A O 1
ATOM 2130 N N . ALA A 1 307 ? 18.367 -28.268 -17.768 1.00 16.97 307 ALA A N 1
ATOM 2131 C CA . ALA A 1 307 ? 19.290 -29.005 -18.626 1.00 17.74 307 ALA A CA 1
ATOM 2132 C C . ALA A 1 307 ? 19.226 -30.490 -18.275 1.00 19.74 307 ALA A C 1
ATOM 2133 O O . ALA A 1 307 ? 19.207 -31.362 -19.149 1.00 18.01 307 ALA A O 1
ATOM 2135 N N . MET A 1 308 ? 19.198 -30.785 -16.983 1.00 17.61 308 MET A N 1
ATOM 2136 C CA . MET A 1 308 ? 19.156 -32.193 -16.580 1.00 19.86 308 MET A CA 1
ATOM 2137 C C . MET A 1 308 ? 17.850 -32.808 -17.057 1.00 22.19 308 MET A C 1
ATOM 2138 O O . MET A 1 308 ? 17.792 -33.987 -17.418 1.00 18.81 308 MET A O 1
ATOM 2143 N N . GLN A 1 309 ? 16.790 -32.011 -17.078 1.00 20.94 309 GLN A N 1
ATOM 2144 C CA . GLN A 1 309 ? 15.485 -32.487 -17.544 1.00 21.50 309 GLN A CA 1
ATOM 2145 C C . GLN A 1 309 ? 15.514 -32.771 -19.008 1.00 20.58 309 GLN A C 1
ATOM 2146 O O . GLN A 1 309 ? 14.915 -33.693 -19.445 1.00 21.88 309 GLN A O 1
ATOM 2152 N N . VAL A 1 310 ? 16.193 -31.925 -19.749 1.00 18.65 310 VAL A N 1
ATOM 2153 C CA . VAL A 1 310 ? 16.266 -32.120 -21.195 1.00 20.72 310 VAL A CA 1
ATOM 2154 C C . VAL A 1 310 ? 17.006 -33.427 -21.488 1.00 21.60 310 VAL A C 1
ATOM 2155 O O . VAL A 1 310 ? 16.582 -34.217 -22.320 1.00 20.72 310 VAL A O 1
ATOM 2159 N N . LEU A 1 311 ? 18.104 -33.654 -20.780 1.00 21.79 311 LEU A N 1
ATOM 2160 C CA . LEU A 1 311 ? 18.811 -34.938 -20.882 1.00 22.56 311 LEU A CA 1
ATOM 2161 C C . LEU A 1 311 ? 17.870 -36.119 -20.688 1.00 23.62 311 LEU A C 1
ATOM 2162 O O . LEU A 1 311 ? 17.815 -37.023 -21.521 1.00 25.13 311 LEU A O 1
ATOM 2167 N N . ASP A 1 312 ? 17.156 -36.125 -19.568 1.00 23.16 312 ASP A N 1
ATOM 2168 C CA . ASP A 1 312 ? 16.242 -37.219 -19.237 1.00 25.06 312 ASP A CA 1
ATOM 2169 C C . ASP A 1 312 ? 15.209 -37.446 -20.331 1.00 26.62 312 ASP A C 1
ATOM 2170 O O . ASP A 1 312 ? 14.846 -38.580 -20.644 1.00 22.01 312 ASP A O 1
ATOM 2175 N N . ARG A 1 313 ? 14.711 -36.352 -20.891 1.00 23.32 313 ARG A N 1
ATOM 2176 C CA . ARG A 1 313 ? 13.646 -36.431 -21.887 1.00 23.79 313 ARG A CA 1
ATOM 2177 C C . ARG A 1 313 ? 14.196 -36.987 -23.193 1.00 19.87 313 ARG A C 1
ATOM 2178 O O . ARG A 1 313 ? 13.553 -37.793 -23.853 1.00 22.24 313 ARG A O 1
ATOM 2186 N N . LEU A 1 314 ? 15.390 -36.550 -23.562 1.00 21.95 314 LEU A N 1
ATOM 2187 C CA . LEU A 1 314 ? 16.005 -37.025 -24.788 1.00 21.95 314 LEU A CA 1
ATOM 2188 C C . LEU A 1 314 ? 16.329 -38.508 -24.641 1.00 26.49 314 LEU A C 1
ATOM 2189 O O . LEU A 1 314 ? 16.163 -39.285 -25.585 1.00 24.70 314 LEU A O 1
ATOM 2194 N N . LYS A 1 315 ? 16.763 -38.905 -23.447 1.00 24.58 315 LYS A N 1
ATOM 2195 C CA . LYS A 1 315 ? 16.972 -40.319 -23.168 1.00 27.96 315 LYS A CA 1
ATOM 2196 C C . LYS A 1 315 ? 15.670 -41.100 -23.287 1.00 29.59 315 LYS A C 1
ATOM 2197 O O . LYS A 1 315 ? 15.626 -42.137 -23.943 1.00 27.44 315 LYS A O 1
ATOM 2203 N N . ALA A 1 316 ? 14.596 -40.592 -22.690 1.00 27.73 316 ALA A N 1
ATOM 2204 C CA . ALA A 1 316 ? 13.300 -41.261 -22.804 1.00 26.18 316 ALA A CA 1
ATOM 2205 C C . ALA A 1 316 ? 12.863 -41.425 -24.263 1.00 32.49 316 ALA A C 1
ATOM 2206 O O . ALA A 1 316 ? 12.260 -42.438 -24.631 1.00 32.17 316 ALA A O 1
ATOM 2208 N N . LEU A 1 317 ? 13.162 -40.428 -25.093 1.00 25.88 317 LEU A N 1
ATOM 2209 C CA . LEU A 1 317 ? 12.732 -40.472 -26.488 1.00 27.16 317 LEU A CA 1
ATOM 2210 C C . LEU A 1 317 ? 13.637 -41.328 -27.364 1.00 27.81 317 LEU A C 1
ATOM 2211 O O . LEU A 1 317 ? 13.169 -42.001 -28.290 1.00 27.70 317 LEU A O 1
ATOM 2216 N N . PHE A 1 318 ? 14.937 -41.292 -27.083 1.00 25.11 318 PHE A N 1
ATOM 2217 C CA . PHE A 1 318 ? 15.908 -41.765 -28.059 1.00 27.19 318 PHE A CA 1
ATOM 2218 C C . PHE A 1 318 ? 16.844 -42.872 -27.604 1.00 27.74 318 PHE A C 1
ATOM 2219 O O . PHE A 1 318 ? 17.798 -43.178 -28.315 1.00 30.56 318 PHE A O 1
ATOM 2227 N N . LEU A 1 319 ? 16.602 -43.455 -26.434 1.00 31.66 319 LEU A N 1
ATOM 2228 C CA . LEU A 1 319 ? 17.422 -44.601 -26.010 1.00 36.16 319 LEU A CA 1
ATOM 2229 C C . LEU A 1 319 ? 17.446 -45.676 -27.101 1.00 30.64 319 LEU A C 1
ATOM 2230 O O . LEU A 1 319 ? 16.398 -46.064 -27.617 1.00 33.19 319 LEU A O 1
ATOM 2235 N N . GLU A 1 320 ? 18.643 -46.150 -27.444 1.00 36.91 320 GLU A N 1
ATOM 2236 C CA . GLU A 1 320 ? 18.812 -47.191 -28.462 1.00 38.91 320 GLU A CA 1
ATOM 2237 C C . GLU A 1 320 ? 17.764 -48.302 -28.360 1.00 38.86 320 GLU A C 1
ATOM 2238 O O . GLU A 1 320 ? 17.086 -48.626 -29.336 1.00 34.19 320 GLU A O 1
ATOM 2244 N N . HIS A 1 321 ? 17.636 -48.872 -27.167 1.00 36.05 321 HIS A N 1
ATOM 2245 C CA . HIS A 1 321 ? 16.796 -50.047 -26.947 1.00 39.74 321 HIS A CA 1
ATOM 2246 C C . HIS A 1 321 ? 15.307 -49.787 -27.109 1.00 42.17 321 HIS A C 1
ATOM 2247 O O . HIS A 1 321 ? 14.524 -50.729 -27.189 1.00 46.57 321 HIS A O 1
ATOM 2254 N N . HIS A 1 322 ? 14.903 -48.520 -27.153 1.00 42.37 322 HIS A N 1
ATOM 2255 C CA . HIS A 1 322 ? 13.507 -48.213 -27.448 1.00 39.43 322 HIS A CA 1
ATOM 2256 C C . HIS A 1 322 ? 13.249 -48.396 -28.939 1.00 44.56 322 HIS A C 1
ATOM 2257 O O . HIS A 1 322 ? 12.102 -48.413 -29.384 1.00 53.74 322 HIS A O 1
ATOM 2264 N N . ASP B 1 28 ? -25.104 -54.766 -8.729 1.00 46.59 28 ASP B N 1
ATOM 2265 C CA . ASP B 1 28 ? -24.606 -53.529 -9.325 1.00 39.13 28 ASP B CA 1
ATOM 2266 C C . ASP B 1 28 ? -23.087 -53.443 -9.300 1.00 37.94 28 ASP B C 1
ATOM 2267 O O . ASP B 1 28 ? -22.473 -52.945 -10.245 1.00 34.79 28 ASP B O 1
ATOM 2272 N N . TRP B 1 29 ? -22.493 -53.923 -8.211 1.00 32.75 29 TRP B N 1
ATOM 2273 C CA . TRP B 1 29 ? -21.046 -53.887 -8.026 1.00 28.48 29 TRP B CA 1
ATOM 2274 C C . TRP B 1 29 ? -20.605 -55.191 -7.383 1.00 32.02 29 TRP B C 1
ATOM 2275 O O . TRP B 1 29 ? -21.318 -55.734 -6.539 1.00 30.61 29 TRP B O 1
ATOM 2286 N N . PRO B 1 30 ? -19.409 -55.677 -7.742 1.00 32.73 30 PRO B N 1
ATOM 2287 C CA . PRO B 1 30 ? -18.475 -55.079 -8.711 1.00 28.81 30 PRO B CA 1
ATOM 2288 C C . PRO B 1 30 ? -19.054 -54.979 -10.122 1.00 33.02 30 PRO B C 1
ATOM 2289 O O . PRO B 1 30 ? -20.013 -55.679 -10.450 1.00 31.39 30 PRO B O 1
ATOM 2293 N N . ARG B 1 31 ? -18.480 -54.100 -10.941 1.00 29.87 31 ARG B N 1
ATOM 2294 C CA . ARG B 1 31 ? -18.849 -54.018 -12.350 1.00 28.73 31 ARG B CA 1
ATOM 2295 C C . ARG B 1 31 ? -17.613 -53.808 -13.219 1.00 33.40 31 ARG B C 1
ATOM 2296 O O . ARG B 1 31 ? -16.559 -53.360 -12.738 1.00 29.63 31 ARG B O 1
ATOM 2304 N N . GLN B 1 32 ? -17.750 -54.152 -14.498 1.00 31.37 32 GLN B N 1
ATOM 2305 C CA . GLN B 1 32 ? -16.636 -54.119 -15.430 1.00 34.39 32 GLN B CA 1
ATOM 2306 C C . GLN B 1 32 ? -16.772 -52.915 -16.345 1.00 35.78 32 GLN B C 1
ATOM 2307 O O . GLN B 1 32 ? -17.838 -52.665 -16.905 1.00 37.05 32 GLN B O 1
ATOM 2313 N N . ILE B 1 33 ? -15.688 -52.166 -16.487 1.00 36.45 33 ILE B N 1
ATOM 2314 C CA . ILE B 1 33 ? -15.683 -50.987 -17.348 1.00 37.42 33 ILE B CA 1
ATOM 2315 C C . ILE B 1 33 ? -14.442 -51.020 -18.220 1.00 35.95 33 ILE B C 1
ATOM 2316 O O . ILE B 1 33 ? -13.331 -51.210 -17.723 1.00 39.34 33 ILE B O 1
ATOM 2321 N N . THR B 1 34 ? -14.618 -50.847 -19.525 1.00 38.83 34 THR B N 1
ATOM 2322 C CA . THR B 1 34 ? -13.476 -50.985 -20.421 1.00 42.07 34 THR B CA 1
ATOM 2323 C C . THR B 1 34 ? -12.952 -49.647 -20.947 1.00 45.15 34 THR B C 1
ATOM 2324 O O . THR B 1 34 ? -13.711 -48.713 -21.228 1.00 39.47 34 THR B O 1
ATOM 2328 N N . ASP B 1 35 ? -11.631 -49.577 -21.037 1.00 44.88 35 ASP B N 1
ATOM 2329 C CA . ASP B 1 35 ? -10.920 -48.380 -21.434 1.00 46.74 35 ASP B CA 1
ATOM 2330 C C . ASP B 1 35 ? -10.240 -48.612 -22.755 1.00 47.26 35 ASP B C 1
ATOM 2331 O O . ASP B 1 35 ? -10.345 -49.695 -23.335 1.00 43.26 35 ASP B O 1
ATOM 2336 N N . SER B 1 36 ? -9.514 -47.597 -23.211 1.00 41.50 36 SER B N 1
ATOM 2337 C CA . SER B 1 36 ? -8.609 -47.775 -24.331 1.00 45.24 36 SER B CA 1
ATOM 2338 C C . SER B 1 36 ? -7.421 -48.577 -23.817 1.00 48.41 36 SER B C 1
ATOM 2339 O O . SER B 1 36 ? -6.591 -49.049 -24.595 1.00 47.86 36 SER B O 1
ATOM 2342 N N . ARG B 1 37 ? -7.343 -48.726 -22.497 1.00 41.34 37 ARG B N 1
ATOM 2343 C CA . ARG B 1 37 ? -6.251 -49.470 -21.882 1.00 45.58 37 ARG B CA 1
ATOM 2344 C C . ARG B 1 37 ? -6.733 -50.813 -21.311 1.00 47.91 37 ARG B C 1
ATOM 2345 O O . ARG B 1 37 ? -6.064 -51.435 -20.480 1.00 47.39 37 ARG B O 1
ATOM 2353 N N . GLY B 1 38 ? -7.899 -51.257 -21.770 1.00 45.14 38 GLY B N 1
ATOM 2354 C CA . GLY B 1 38 ? -8.415 -52.560 -21.388 1.00 46.00 38 GLY B CA 1
ATOM 2355 C C . GLY B 1 38 ? -9.672 -52.497 -20.538 1.00 47.19 38 GLY B C 1
ATOM 2356 O O . GLY B 1 38 ? -10.298 -51.445 -20.404 1.00 44.77 38 GLY B O 1
ATOM 2357 N N . THR B 1 39 ? -10.042 -53.633 -19.959 1.00 48.21 39 THR B N 1
ATOM 2358 C CA . THR B 1 39 ? -11.237 -53.706 -19.130 1.00 43.59 39 THR B CA 1
ATOM 2359 C C . THR B 1 39 ? -10.847 -53.694 -17.659 1.00 45.81 39 THR B C 1
ATOM 2360 O O . THR B 1 39 ? -9.820 -54.261 -17.268 1.00 43.14 39 THR B O 1
ATOM 2364 N N . HIS B 1 40 ? -11.663 -53.029 -16.848 1.00 38.69 40 HIS B N 1
ATOM 2365 C CA . HIS B 1 40 ? -11.311 -52.791 -15.463 1.00 40.17 40 HIS B CA 1
ATOM 2366 C C . HIS B 1 40 ? -12.491 -53.125 -14.581 1.00 36.11 40 HIS B C 1
ATOM 2367 O O . HIS B 1 40 ? -13.644 -52.983 -14.990 1.00 39.12 40 HIS B O 1
ATOM 2374 N N . THR B 1 41 ? -12.198 -53.553 -13.362 1.00 34.71 41 THR B N 1
ATOM 2375 C CA . THR B 1 41 ? -13.246 -53.857 -12.411 1.00 34.11 41 THR B CA 1
ATOM 2376 C C . THR B 1 41 ? -13.346 -52.762 -11.372 1.00 31.09 41 THR B C 1
ATOM 2377 O O . THR B 1 41 ? -12.357 -52.408 -10.733 1.00 33.36 41 THR B O 1
ATOM 2381 N N . LEU B 1 42 ? -14.546 -52.223 -11.205 1.00 30.04 42 LEU B N 1
ATOM 2382 C CA . LEU B 1 42 ? -14.819 -51.360 -10.062 1.00 28.61 42 LEU B CA 1
ATOM 2383 C C . LEU B 1 42 ? -15.472 -52.230 -8.999 1.00 29.22 42 LEU B C 1
ATOM 2384 O O . LEU B 1 42 ? -16.602 -52.700 -9.176 1.00 28.16 42 LEU B O 1
ATOM 2389 N N . GLU B 1 43 ? -14.743 -52.443 -7.912 1.00 27.99 43 GLU B N 1
ATOM 2390 C CA . GLU B 1 43 ? -15.132 -53.391 -6.873 1.00 29.24 43 GLU B CA 1
ATOM 2391 C C . GLU B 1 43 ? -16.353 -52.892 -6.095 1.00 32.69 43 GLU B C 1
ATOM 2392 O O . GLU B 1 43 ? -17.131 -53.679 -5.566 1.00 29.01 43 GLU B O 1
ATOM 2398 N N . SER B 1 44 ? -16.509 -51.577 -6.013 1.00 24.99 44 SER B N 1
ATOM 2399 C CA . SER B 1 44 ? -17.692 -50.997 -5.394 1.00 25.73 44 SER B CA 1
ATOM 2400 C C . SER B 1 44 ? -17.916 -49.623 -6.003 1.00 30.49 44 SER B C 1
ATOM 2401 O O . SER B 1 44 ? -17.093 -49.145 -6.797 1.00 25.92 44 SER B O 1
ATOM 2404 N N . GLN B 1 45 ? -19.028 -48.992 -5.644 1.00 27.49 45 GLN B N 1
ATOM 2405 C CA . GLN B 1 45 ? -19.357 -47.681 -6.187 1.00 23.38 45 GLN B CA 1
ATOM 2406 C C . GLN B 1 45 ? -18.369 -46.627 -5.700 1.00 25.06 45 GLN B C 1
ATOM 2407 O O . GLN B 1 45 ? -18.138 -46.493 -4.502 1.00 22.93 45 GLN B O 1
ATOM 2413 N N . PRO B 1 46 ? -17.779 -45.867 -6.637 1.00 22.86 46 PRO B N 1
ATOM 2414 C CA . PRO B 1 46 ? -16.870 -44.786 -6.239 1.00 21.72 46 PRO B CA 1
ATOM 2415 C C . PRO B 1 46 ? -17.579 -43.757 -5.374 1.00 21.71 46 PRO B C 1
ATOM 2416 O O . PRO B 1 46 ? -18.692 -43.343 -5.710 1.00 24.60 46 PRO B O 1
ATOM 2420 N N . GLN B 1 47 ? -16.934 -43.329 -4.287 1.00 22.02 47 GLN B N 1
ATOM 2421 C CA . GLN B 1 47 ? -17.487 -42.303 -3.409 1.00 20.11 47 GLN B CA 1
ATOM 2422 C C . GLN B 1 47 ? -16.613 -41.051 -3.341 1.00 19.78 47 GLN B C 1
ATOM 2423 O O . GLN B 1 47 ? -17.032 -40.030 -2.802 1.00 21.67 47 GLN B O 1
ATOM 2429 N N . ARG B 1 48 ? -15.397 -41.143 -3.874 1.00 23.41 48 ARG B N 1
ATOM 2430 C CA . ARG B 1 48 ? -14.461 -40.019 -3.873 1.00 22.16 48 ARG B CA 1
ATOM 2431 C C . ARG B 1 48 ? -13.782 -39.902 -5.233 1.00 22.53 48 ARG B C 1
ATOM 2432 O O . ARG B 1 48 ? -12.637 -40.330 -5.409 1.00 23.74 48 ARG B O 1
ATOM 2440 N N . ILE B 1 49 ? -14.494 -39.327 -6.196 1.00 24.45 49 ILE B N 1
ATOM 2441 C CA . ILE B 1 49 ? -13.980 -39.244 -7.561 1.00 22.20 49 ILE B CA 1
ATOM 2442 C C . ILE B 1 49 ? -13.102 -38.006 -7.738 1.00 20.33 49 ILE B C 1
ATOM 2443 O O . ILE B 1 49 ? -13.477 -36.894 -7.344 1.00 22.76 49 ILE B O 1
ATOM 2448 N N . VAL B 1 50 ? -11.938 -38.205 -8.345 1.00 21.60 50 VAL B N 1
ATOM 2449 C CA . VAL B 1 50 ? -11.088 -37.078 -8.712 1.00 20.75 50 VAL B CA 1
ATOM 2450 C C . VAL B 1 50 ? -11.023 -37.003 -10.231 1.00 21.47 50 VAL B C 1
ATOM 2451 O O . VAL B 1 50 ? -10.704 -37.984 -10.895 1.00 21.19 50 VAL B O 1
ATOM 2455 N N . SER B 1 51 ? -11.352 -35.840 -10.784 1.00 20.89 51 SER B N 1
ATOM 2456 C CA . SER B 1 51 ? -11.242 -35.631 -12.215 1.00 22.06 51 SER B CA 1
ATOM 2457 C C . SER B 1 51 ? -10.036 -34.764 -12.506 1.00 18.84 51 SER B C 1
ATOM 2458 O O . SER B 1 51 ? -9.975 -33.629 -12.058 1.00 19.99 51 SER B O 1
ATOM 2461 N N . THR B 1 52 ? -9.086 -35.305 -13.253 1.00 21.47 52 THR B N 1
ATOM 2462 C CA . THR B 1 52 ? -7.955 -34.517 -13.716 1.00 21.21 52 THR B CA 1
ATOM 2463 C C . THR B 1 52 ? -8.330 -33.722 -14.963 1.00 21.78 52 THR B C 1
ATOM 2464 O O . THR B 1 52 ? -7.487 -33.026 -15.524 1.00 20.09 52 THR B O 1
ATOM 2468 N N . SER B 1 53 ? -9.587 -33.827 -15.391 1.00 17.49 53 SER B N 1
ATOM 2469 C CA . SER B 1 53 ? -10.076 -33.027 -16.520 1.00 18.32 53 SER B CA 1
ATOM 2470 C C . SER B 1 53 ? -11.168 -32.031 -16.130 1.00 17.97 53 SER B C 1
ATOM 2471 O O . SER B 1 53 ? -12.294 -32.410 -15.823 1.00 18.15 53 SER B O 1
ATOM 2474 N N . VAL B 1 54 ? -10.850 -30.743 -16.162 1.00 16.36 54 VAL B N 1
ATOM 2475 C CA . VAL B 1 54 ? -11.852 -29.737 -15.825 1.00 18.65 54 VAL B CA 1
ATOM 2476 C C . VAL B 1 54 ? -13.091 -29.873 -16.727 1.00 16.98 54 VAL B C 1
ATOM 2477 O O . VAL B 1 54 ? -14.214 -29.631 -16.280 1.00 17.67 54 VAL B O 1
ATOM 2481 N N . THR B 1 55 ? -12.890 -30.309 -17.969 1.00 15.80 55 THR B N 1
ATOM 2482 C CA . THR B 1 55 ? -13.998 -30.574 -18.887 1.00 14.81 55 THR B CA 1
ATOM 2483 C C . THR B 1 55 ? -14.969 -31.644 -18.350 1.00 16.97 55 THR B C 1
ATOM 2484 O O . THR B 1 55 ? -16.178 -31.420 -18.291 1.00 16.44 55 THR B O 1
ATOM 2488 N N . LEU B 1 56 ? -14.440 -32.803 -17.965 1.00 16.28 56 LEU B N 1
ATOM 2489 C CA . LEU B 1 56 ? -15.297 -33.909 -17.515 1.00 15.84 56 LEU B CA 1
ATOM 2490 C C . LEU B 1 56 ? -16.075 -33.558 -16.240 1.00 17.51 56 LEU B C 1
ATOM 2491 O O . LEU B 1 56 ? -17.195 -34.029 -16.024 1.00 19.30 56 LEU B O 1
ATOM 2496 N N . THR B 1 57 ? -15.477 -32.719 -15.406 1.00 14.90 57 THR B N 1
ATOM 2497 C CA . THR B 1 57 ? -16.038 -32.370 -14.111 1.00 17.28 57 THR B CA 1
ATOM 2498 C C . THR B 1 57 ? -17.463 -31.831 -14.217 1.00 20.30 57 THR B C 1
ATOM 2499 O O . THR B 1 57 ? -18.300 -32.114 -13.356 1.00 16.77 57 THR B O 1
ATOM 2503 N N . GLY B 1 58 ? -17.735 -31.058 -15.267 1.00 18.08 58 GLY B N 1
ATOM 2504 C CA . GLY B 1 58 ? -19.057 -30.492 -15.484 1.00 16.72 58 GLY B CA 1
ATOM 2505 C C . GLY B 1 58 ? -20.119 -31.569 -15.638 1.00 20.19 58 GLY B C 1
ATOM 2506 O O . GLY B 1 58 ? -21.229 -31.458 -15.111 1.00 20.18 58 GLY B O 1
ATOM 2507 N N . SER B 1 59 ? -19.774 -32.624 -16.363 1.00 15.89 59 SER B N 1
ATOM 2508 C CA . SER B 1 59 ? -20.690 -33.742 -16.569 1.00 19.13 59 SER B CA 1
ATOM 2509 C C . SER B 1 59 ? -20.899 -34.533 -15.271 1.00 19.61 59 SER B C 1
ATOM 2510 O O . SER B 1 59 ? -22.016 -34.963 -14.961 1.00 20.14 59 SER B O 1
ATOM 2513 N N . LEU B 1 60 ? -19.825 -34.726 -14.513 1.00 17.87 60 LEU B N 1
ATOM 2514 C CA . LEU B 1 60 ? -19.933 -35.400 -13.218 1.00 20.46 60 LEU B CA 1
ATOM 2515 C C . LEU B 1 60 ? -20.874 -34.633 -12.280 1.00 20.29 60 LEU B C 1
ATOM 2516 O O . LEU B 1 60 ? -21.741 -35.218 -11.622 1.00 19.22 60 LEU B O 1
ATOM 2521 N N . LEU B 1 61 ? -20.710 -33.319 -12.215 1.00 18.98 61 LEU B N 1
ATOM 2522 C CA . LEU B 1 61 ? -21.561 -32.518 -11.348 1.00 22.61 61 LEU B CA 1
ATOM 2523 C C . LEU B 1 61 ? -23.017 -32.597 -11.798 1.00 21.96 61 LEU B C 1
ATOM 2524 O O . LEU B 1 61 ? -23.928 -32.672 -10.973 1.00 21.30 61 LEU B O 1
ATOM 2529 N N . ALA B 1 62 ? -23.223 -32.585 -13.109 1.00 17.81 62 ALA B N 1
ATOM 2530 C CA . ALA B 1 62 ? -24.562 -32.635 -13.688 1.00 21.11 62 ALA B CA 1
ATOM 2531 C C . ALA B 1 62 ? -25.360 -33.874 -13.256 1.00 21.98 62 ALA B C 1
ATOM 2532 O O . ALA B 1 62 ? -26.588 -33.833 -13.179 1.00 22.24 62 ALA B O 1
ATOM 2534 N N . ILE B 1 63 ? -24.666 -34.978 -12.998 1.00 20.33 63 ILE B N 1
ATOM 2535 C CA . ILE B 1 63 ? -25.337 -36.215 -12.592 1.00 21.19 63 ILE B CA 1
ATOM 2536 C C . ILE B 1 63 ? -25.166 -36.522 -11.098 1.00 24.39 63 ILE B C 1
ATOM 2537 O O . ILE B 1 63 ? -25.407 -37.658 -10.646 1.00 24.75 63 ILE B O 1
ATOM 2542 N N . ASP B 1 64 ? -24.760 -35.505 -10.342 1.00 20.33 64 ASP B N 1
ATOM 2543 C CA . ASP B 1 64 ? -24.588 -35.628 -8.897 1.00 24.74 64 ASP B CA 1
ATOM 2544 C C . ASP B 1 64 ? -23.597 -36.704 -8.508 1.00 26.09 64 ASP B C 1
ATOM 2545 O O . ASP B 1 64 ? -23.730 -37.307 -7.438 1.00 25.73 64 ASP B O 1
ATOM 2550 N N . ALA B 1 65 ? -22.613 -36.962 -9.363 1.00 21.93 65 ALA B N 1
ATOM 2551 C CA . ALA B 1 65 ? -21.565 -37.921 -9.018 1.00 20.27 65 ALA B CA 1
ATOM 2552 C C . ALA B 1 65 ? -20.647 -37.297 -7.979 1.00 21.78 65 ALA B C 1
ATOM 2553 O O . ALA B 1 65 ? -20.439 -36.086 -7.976 1.00 23.10 65 ALA B O 1
ATOM 2555 N N . PRO B 1 66 ? -20.119 -38.124 -7.063 1.00 21.91 66 PRO B N 1
ATOM 2556 C CA . PRO B 1 66 ? -19.308 -37.604 -5.957 1.00 22.24 66 PRO B CA 1
ATOM 2557 C C . PRO B 1 66 ? -17.906 -37.174 -6.387 1.00 22.66 66 PRO B C 1
ATOM 2558 O O . PRO B 1 66 ? -16.937 -37.775 -5.937 1.00 20.84 66 PRO B O 1
ATOM 2562 N N . VAL B 1 67 ? -17.802 -36.155 -7.247 1.00 20.29 67 VAL B N 1
ATOM 2563 C CA . VAL B 1 67 ? -16.502 -35.567 -7.575 1.00 21.74 67 VAL B CA 1
ATOM 2564 C C . VAL B 1 67 ? -16.052 -34.699 -6.428 1.00 22.01 67 VAL B C 1
ATOM 2565 O O . VAL B 1 67 ? -16.690 -33.681 -6.134 1.00 24.42 67 VAL B O 1
ATOM 2569 N N . ILE B 1 68 ? -14.942 -35.056 -5.796 1.00 21.62 68 ILE B N 1
ATOM 2570 C CA . ILE B 1 68 ? -14.507 -34.302 -4.630 1.00 22.20 68 ILE B CA 1
ATOM 2571 C C . ILE B 1 68 ? -13.489 -33.226 -4.971 1.00 21.90 68 ILE B C 1
ATOM 2572 O O . ILE B 1 68 ? -13.356 -32.249 -4.248 1.00 21.15 68 ILE B O 1
ATOM 2577 N N . ALA B 1 69 ? -12.776 -33.405 -6.075 1.00 25.41 69 ALA B N 1
ATOM 2578 C CA . ALA B 1 69 ? -11.761 -32.434 -6.485 1.00 20.85 69 ALA B CA 1
ATOM 2579 C C . ALA B 1 69 ? -11.572 -32.483 -8.004 1.00 21.81 69 ALA B C 1
ATOM 2580 O O . ALA B 1 69 ? -11.812 -33.508 -8.632 1.00 21.13 69 ALA B O 1
ATOM 2582 N N . SER B 1 70 ? -11.154 -31.364 -8.585 1.00 21.48 70 SER B N 1
ATOM 2583 C CA . SER B 1 70 ? -11.014 -31.255 -10.034 1.00 19.47 70 SER B CA 1
ATOM 2584 C C . SER B 1 70 ? -9.744 -30.490 -10.392 1.00 22.00 70 SER B C 1
ATOM 2585 O O . SER B 1 70 ? -9.323 -29.585 -9.658 1.00 19.82 70 SER B O 1
ATOM 2588 N N . GLY B 1 71 ? -9.159 -30.838 -11.537 1.00 22.65 71 GLY B N 1
ATOM 2589 C CA . GLY B 1 71 ? -8.161 -29.984 -12.158 1.00 19.86 71 GLY B CA 1
ATOM 2590 C C . GLY B 1 71 ? -8.840 -28.688 -12.570 1.00 20.44 71 GLY B C 1
ATOM 2591 O O . GLY B 1 71 ? -10.066 -28.626 -12.708 1.00 15.18 71 GLY B O 1
ATOM 2592 N N . ALA B 1 72 ? -8.046 -27.643 -12.768 1.00 21.75 72 ALA B N 1
ATOM 2593 C CA . ALA B 1 72 ? -8.581 -26.347 -13.149 1.00 20.54 72 ALA B CA 1
ATOM 2594 C C . ALA B 1 72 ? -7.722 -25.763 -14.260 1.00 20.07 72 ALA B C 1
ATOM 2595 O O . ALA B 1 72 ? -6.577 -26.194 -14.435 1.00 19.90 72 ALA B O 1
ATOM 2597 N N . THR B 1 73 ? -8.292 -24.822 -15.017 1.00 19.94 73 THR B N 1
ATOM 2598 C CA . THR B 1 73 ? -7.497 -23.969 -15.903 1.00 22.90 73 THR B CA 1
ATOM 2599 C C . THR B 1 73 ? -7.081 -22.736 -15.155 1.00 22.39 73 THR B C 1
ATOM 2600 O O . THR B 1 73 ? -7.261 -22.628 -13.945 1.00 23.24 73 THR B O 1
ATOM 2604 N N . THR B 1 74 ? -6.558 -21.773 -15.899 1.00 22.21 74 THR B N 1
ATOM 2605 C CA . THR B 1 74 ? -6.148 -20.517 -15.300 1.00 22.45 74 THR B CA 1
ATOM 2606 C C . THR B 1 74 ? -7.364 -19.706 -14.872 1.00 22.27 74 THR B C 1
ATOM 2607 O O . THR B 1 74 ? -8.249 -19.424 -15.679 1.00 22.49 74 THR B O 1
ATOM 2611 N N . PRO B 1 75 ? -7.424 -19.334 -13.586 1.00 23.80 75 PRO B N 1
ATOM 2612 C CA . PRO B 1 75 ? -8.549 -18.526 -13.114 1.00 21.72 75 PRO B CA 1
ATOM 2613 C C . PRO B 1 75 ? -8.733 -17.281 -13.968 1.00 25.21 75 PRO B C 1
ATOM 2614 O O . PRO B 1 75 ? -7.749 -16.685 -14.409 1.00 26.42 75 PRO B O 1
ATOM 2618 N N . ASN B 1 76 ? -9.989 -16.909 -14.202 1.00 22.42 76 ASN B N 1
ATOM 2619 C CA . ASN B 1 76 ? -10.328 -15.693 -14.931 1.00 24.31 76 ASN B CA 1
ATOM 2620 C C . ASN B 1 76 ? -9.766 -15.606 -16.354 1.00 23.66 76 ASN B C 1
ATOM 2621 O O . ASN B 1 76 ? -9.591 -14.519 -16.886 1.00 25.47 76 ASN B O 1
ATOM 2626 N N . ASN B 1 77 ? -9.481 -16.739 -16.982 1.00 25.31 77 ASN B N 1
ATOM 2627 C CA . ASN B 1 77 ? -9.139 -16.683 -18.401 1.00 23.08 77 ASN B CA 1
ATOM 2628 C C . ASN B 1 77 ? -10.441 -16.627 -19.191 1.00 24.79 77 ASN B C 1
ATOM 2629 O O . ASN B 1 77 ? -11.484 -16.398 -18.598 1.00 21.72 77 ASN B O 1
ATOM 2634 N N . ARG B 1 78 ? -10.397 -16.832 -20.507 1.00 21.93 78 ARG B N 1
ATOM 2635 C CA . ARG B 1 78 ? -11.587 -16.647 -21.343 1.00 22.05 78 ARG B CA 1
ATOM 2636 C C . ARG B 1 78 ? -12.760 -17.539 -20.952 1.00 25.06 78 ARG B C 1
ATOM 2637 O O . ARG B 1 78 ? -13.923 -17.173 -21.134 1.00 24.26 78 ARG B O 1
ATOM 2645 N N . VAL B 1 79 ? -12.450 -18.717 -20.428 1.00 25.28 79 VAL B N 1
ATOM 2646 C CA . VAL B 1 79 ? -13.464 -19.756 -20.285 1.00 22.03 79 VAL B CA 1
ATOM 2647 C C . VAL B 1 79 ? -13.736 -20.166 -18.842 1.00 22.00 79 VAL B C 1
ATOM 2648 O O . VAL B 1 79 ? -14.636 -20.964 -18.590 1.00 22.76 79 VAL B O 1
ATOM 2652 N N . ALA B 1 80 ? -12.987 -19.601 -17.895 1.00 21.09 80 ALA B N 1
ATOM 2653 C CA . ALA B 1 80 ? -13.078 -20.037 -16.503 1.00 20.67 80 ALA B CA 1
ATOM 2654 C C . ALA B 1 80 ? -13.560 -18.965 -15.515 1.00 22.98 80 ALA B C 1
ATOM 2655 O O . ALA B 1 80 ? -13.576 -17.771 -15.821 1.00 24.08 80 ALA B O 1
ATOM 2657 N N . ASP B 1 81 ? -13.929 -19.406 -14.317 1.00 21.10 81 ASP B N 1
ATOM 2658 C CA . ASP B 1 81 ? -14.335 -18.497 -13.246 1.00 23.70 81 ASP B CA 1
ATOM 2659 C C . ASP B 1 81 ? -13.116 -18.117 -12.392 1.00 19.39 81 ASP B C 1
ATOM 2660 O O . ASP B 1 81 ? -11.973 -18.344 -12.798 1.00 21.00 81 ASP B O 1
ATOM 2665 N N . ASP B 1 82 ? -13.347 -17.561 -11.204 1.00 24.33 82 ASP B N 1
ATOM 2666 C CA . ASP B 1 82 ? -12.228 -17.105 -10.373 1.00 24.57 82 ASP B CA 1
ATOM 2667 C C . ASP B 1 82 ? -11.411 -18.221 -9.717 1.00 28.07 82 ASP B C 1
ATOM 2668 O O . ASP B 1 82 ? -10.393 -17.953 -9.081 1.00 29.39 82 ASP B O 1
ATOM 2673 N N . GLN B 1 83 ? -11.850 -19.468 -9.864 1.00 24.10 83 GLN B N 1
ATOM 2674 C CA . GLN B 1 83 ? -11.092 -20.590 -9.327 1.00 24.18 83 GLN B CA 1
ATOM 2675 C C . GLN B 1 83 ? -10.433 -21.386 -10.438 1.00 21.97 83 GLN B C 1
ATOM 2676 O O . GLN B 1 83 ? -9.603 -22.250 -10.177 1.00 24.93 83 GLN B O 1
ATOM 2682 N N . GLY B 1 84 ? -10.791 -21.092 -11.687 1.00 19.97 84 GLY B N 1
ATOM 2683 C CA . GLY B 1 84 ? -10.260 -21.863 -12.800 1.00 22.53 84 GLY B CA 1
ATOM 2684 C C . GLY B 1 84 ? -11.212 -22.944 -13.279 1.00 20.75 84 GLY B C 1
ATOM 2685 O O . GLY B 1 84 ? -10.848 -23.777 -14.102 1.00 20.39 84 GLY B O 1
ATOM 2686 N N . PHE B 1 85 ? -12.434 -22.931 -12.757 1.00 20.67 85 PHE B N 1
ATOM 2687 C CA . PHE B 1 85 ? -13.462 -23.896 -13.154 1.00 19.54 85 PHE B CA 1
ATOM 2688 C C . PHE B 1 85 ? -14.305 -23.322 -14.304 1.00 22.50 85 PHE B C 1
ATOM 2689 O O . PHE B 1 85 ? -14.437 -22.097 -14.440 1.00 22.04 85 PHE B O 1
ATOM 2697 N N . LEU B 1 86 ? -14.868 -24.192 -15.139 1.00 20.62 86 LEU B N 1
ATOM 2698 C CA . LEU B 1 86 ? -15.622 -23.712 -16.292 1.00 18.53 86 LEU B CA 1
ATOM 2699 C C . LEU B 1 86 ? -16.867 -22.964 -15.841 1.00 22.43 86 LEU B C 1
ATOM 2700 O O . LEU B 1 86 ? -17.494 -23.319 -14.844 1.00 21.88 86 LEU B O 1
ATOM 2705 N N . ARG B 1 87 ? -17.222 -21.922 -16.586 1.00 22.67 87 ARG B N 1
ATOM 2706 C CA . ARG B 1 87 ? -18.195 -20.940 -16.114 1.00 25.53 87 ARG B CA 1
ATOM 2707 C C . ARG B 1 87 ? -19.597 -21.487 -15.882 1.00 23.25 87 ARG B C 1
ATOM 2708 O O . ARG B 1 87 ? -20.290 -21.055 -14.958 1.00 25.10 87 ARG B O 1
ATOM 2716 N N . GLN B 1 88 ? -20.010 -22.430 -16.719 1.00 21.26 88 GLN B N 1
ATOM 2717 C CA . GLN B 1 88 ? -21.385 -22.919 -16.687 1.00 26.20 88 GLN B CA 1
ATOM 2718 C C . GLN B 1 88 ? -21.728 -23.653 -15.393 1.00 23.46 88 GLN B C 1
ATOM 2719 O O . GLN B 1 88 ? -22.896 -23.715 -15.003 1.00 25.44 88 GLN B O 1
ATOM 2725 N N . TRP B 1 89 ? -20.718 -24.198 -14.720 1.00 22.35 89 TRP B N 1
ATOM 2726 C CA . TRP B 1 89 ? -20.954 -24.899 -13.461 1.00 21.61 89 TRP B CA 1
ATOM 2727 C C . TRP B 1 89 ? -20.200 -24.293 -12.286 1.00 25.22 89 TRP B C 1
ATOM 2728 O O . TRP B 1 89 ? -19.987 -24.941 -11.266 1.00 24.09 89 TRP B O 1
ATOM 2739 N N . SER B 1 90 ? -19.816 -23.032 -12.428 1.00 24.04 90 SER B N 1
ATOM 2740 C CA . SER B 1 90 ? -19.114 -22.329 -11.366 1.00 27.04 90 SER B CA 1
ATOM 2741 C C . SER B 1 90 ? -19.902 -22.351 -10.051 1.00 25.05 90 SER B C 1
ATOM 2742 O O . SER B 1 90 ? -19.357 -22.654 -8.995 1.00 24.89 90 SER B O 1
ATOM 2745 N N . LYS B 1 91 ? -21.187 -22.027 -10.120 1.00 26.50 91 LYS B N 1
ATOM 2746 C CA . LYS B 1 91 ? -21.985 -21.908 -8.903 1.00 31.22 91 LYS B CA 1
ATOM 2747 C C . LYS B 1 91 ? -22.125 -23.263 -8.213 1.00 31.01 91 LYS B C 1
ATOM 2748 O O . LYS B 1 91 ? -21.980 -23.364 -7.000 1.00 27.90 91 LYS B O 1
ATOM 2754 N N . VAL B 1 92 ? -22.385 -24.308 -8.992 1.00 28.54 92 VAL B N 1
ATOM 2755 C CA . VAL B 1 92 ? -22.560 -25.650 -8.426 1.00 27.92 92 VAL B CA 1
ATOM 2756 C C . VAL B 1 92 ? -21.295 -26.142 -7.731 1.00 27.15 92 VAL B C 1
ATOM 2757 O O . VAL B 1 92 ? -21.362 -26.790 -6.679 1.00 25.90 92 VAL B O 1
ATOM 2761 N N . ALA B 1 93 ? -20.146 -25.842 -8.336 1.00 25.42 93 ALA B N 1
ATOM 2762 C CA . ALA B 1 93 ? -18.850 -26.217 -7.777 1.00 23.71 93 ALA B CA 1
ATOM 2763 C C . ALA B 1 93 ? -18.634 -25.555 -6.411 1.00 26.94 93 ALA B C 1
ATOM 2764 O O . ALA B 1 93 ? -18.082 -26.159 -5.481 1.00 25.08 93 ALA B O 1
ATOM 2766 N N . LYS B 1 94 ? -19.058 -24.299 -6.311 1.00 28.28 94 LYS B N 1
ATOM 2767 C CA . LYS B 1 94 ? -18.926 -23.543 -5.076 1.00 29.10 94 LYS B CA 1
ATOM 2768 C C . LYS B 1 94 ? -19.875 -24.089 -4.007 1.00 29.36 94 LYS B C 1
ATOM 2769 O O . LYS B 1 94 ? -19.477 -24.274 -2.858 1.00 32.16 94 LYS B O 1
ATOM 2775 N N . GLU B 1 95 ? -21.115 -24.376 -4.398 1.00 29.00 95 GLU B N 1
ATOM 2776 C CA . GLU B 1 95 ? -22.119 -24.881 -3.463 1.00 33.07 95 GLU B CA 1
ATOM 2777 C C . GLU B 1 95 ? -21.710 -26.214 -2.869 1.00 28.93 95 GLU B C 1
ATOM 2778 O O . GLU B 1 95 ? -21.975 -26.489 -1.696 1.00 27.21 95 GLU B O 1
ATOM 2784 N N . ARG B 1 96 ? -21.077 -27.047 -3.689 1.00 24.58 96 ARG B N 1
ATOM 2785 C CA . ARG B 1 96 ? -20.660 -28.374 -3.258 1.00 26.54 96 ARG B CA 1
ATOM 2786 C C . ARG B 1 96 ? -19.230 -28.421 -2.731 1.00 26.51 96 ARG B C 1
ATOM 2787 O O . ARG B 1 96 ? -18.719 -29.493 -2.413 1.00 28.75 96 ARG B O 1
ATOM 2795 N N . LYS B 1 97 ? -18.595 -27.258 -2.624 1.00 25.23 97 LYS B N 1
ATOM 2796 C CA . LYS B 1 97 ? -17.252 -27.166 -2.053 1.00 27.69 97 LYS B CA 1
ATOM 2797 C C . LYS B 1 97 ? -16.277 -28.042 -2.813 1.00 27.40 97 LYS B C 1
ATOM 2798 O O . LYS B 1 97 ? -15.427 -28.704 -2.219 1.00 24.65 97 LYS B O 1
ATOM 2804 N N . LEU B 1 98 ? -16.409 -28.056 -4.136 1.00 25.39 98 LEU B N 1
ATOM 2805 C CA . LEU B 1 98 ? -15.473 -28.793 -4.975 1.00 23.19 98 LEU B CA 1
ATOM 2806 C C . LEU B 1 98 ? -14.055 -28.277 -4.732 1.00 25.96 98 LEU B C 1
ATOM 2807 O O . LEU B 1 98 ? -13.826 -27.068 -4.741 1.00 28.00 98 LEU B O 1
ATOM 2812 N N . GLN B 1 99 ? -13.112 -29.185 -4.504 1.00 22.72 99 GLN B N 1
ATOM 2813 C CA . GLN B 1 99 ? -11.735 -28.784 -4.253 1.00 25.04 99 GLN B CA 1
ATOM 2814 C C . GLN B 1 99 ? -10.937 -28.653 -5.550 1.00 23.83 99 GLN B C 1
ATOM 2815 O O . GLN B 1 99 ? -11.145 -29.422 -6.480 1.00 23.86 99 GLN B O 1
ATOM 2821 N N . ARG B 1 100 ? -10.026 -27.679 -5.606 1.00 25.11 100 ARG B N 1
ATOM 2822 C CA . ARG B 1 100 ? -9.143 -27.530 -6.763 1.00 23.99 100 ARG B CA 1
ATOM 2823 C C . ARG B 1 100 ? -7.824 -28.273 -6.554 1.00 26.06 100 ARG B C 1
ATOM 2824 O O . ARG B 1 100 ? -7.081 -28.000 -5.605 1.00 28.26 100 ARG B O 1
ATOM 2832 N N . LEU B 1 101 ? -7.548 -29.212 -7.450 1.00 21.79 101 LEU B N 1
ATOM 2833 C CA . LEU B 1 101 ? -6.314 -29.991 -7.432 1.00 25.62 101 LEU B CA 1
ATOM 2834 C C . LEU B 1 101 ? -5.084 -29.153 -7.766 1.00 30.57 101 LEU B C 1
ATOM 2835 O O . LEU B 1 101 ? -4.073 -29.204 -7.067 1.00 26.15 101 LEU B O 1
ATOM 2840 N N . TYR B 1 102 ? -5.175 -28.413 -8.866 1.00 26.52 102 TYR B N 1
ATOM 2841 C CA . TYR B 1 102 ? -4.053 -27.651 -9.395 1.00 28.54 102 TYR B CA 1
ATOM 2842 C C . TYR B 1 102 ? -4.567 -26.728 -10.476 1.00 27.36 102 TYR B C 1
ATOM 2843 O O . TYR B 1 102 ? -5.701 -26.872 -10.948 1.00 25.27 102 TYR B O 1
ATOM 2852 N N . ILE B 1 103 ? -3.727 -25.781 -10.866 1.00 27.84 103 ILE B N 1
ATOM 2853 C CA . ILE B 1 103 ? -4.053 -24.889 -11.961 1.00 27.48 103 ILE B CA 1
ATOM 2854 C C . ILE B 1 103 ? -3.150 -25.246 -13.138 1.00 31.89 103 ILE B C 1
ATOM 2855 O O . ILE B 1 103 ? -1.925 -25.102 -13.053 1.00 30.83 103 ILE B O 1
ATOM 2860 N N . GLY B 1 104 ? -3.758 -25.761 -14.208 1.00 28.51 104 GLY B N 1
ATOM 2861 C CA . GLY B 1 104 ? -3.047 -26.024 -15.447 1.00 30.19 104 GLY B CA 1
ATOM 2862 C C . GLY B 1 104 ? -2.189 -27.274 -15.484 1.00 29.28 104 GLY B C 1
ATOM 2863 O O . GLY B 1 104 ? -2.569 -28.286 -16.064 1.00 34.09 104 GLY B O 1
ATOM 2864 N N . GLU B 1 105 ? -1.014 -27.189 -14.878 1.00 33.72 105 GLU B N 1
ATOM 2865 C CA . GLU B 1 105 ? -0.043 -28.278 -14.877 1.00 31.58 105 GLU B CA 1
ATOM 2866 C C . GLU B 1 105 ? -0.442 -29.374 -13.871 1.00 32.71 105 GLU B C 1
ATOM 2867 O O . GLU B 1 105 ? -0.488 -29.122 -12.665 1.00 28.79 105 GLU B O 1
ATOM 2873 N N . PRO B 1 106 ? -0.717 -30.596 -14.365 1.00 33.42 106 PRO B N 1
ATOM 2874 C CA . PRO B 1 106 ? -1.212 -31.679 -13.501 1.00 33.69 106 PRO B CA 1
ATOM 2875 C C . PRO B 1 106 ? -0.198 -32.128 -12.448 1.00 33.69 106 PRO B C 1
ATOM 2876 O O . PRO B 1 106 ? 0.997 -32.212 -12.731 1.00 36.13 106 PRO B O 1
ATOM 2880 N N . SER B 1 107 ? -0.692 -32.424 -11.248 1.00 32.74 107 SER B N 1
ATOM 2881 C CA . SER B 1 107 ? 0.141 -32.884 -10.139 1.00 34.40 107 SER B CA 1
ATOM 2882 C C . SER B 1 107 ? -0.423 -34.162 -9.529 1.00 36.21 107 SER B C 1
ATOM 2883 O O . SER B 1 107 ? -1.518 -34.154 -8.967 1.00 35.37 107 SER B O 1
ATOM 2886 N N . ALA B 1 108 ? 0.325 -35.257 -9.639 1.00 34.73 108 ALA B N 1
ATOM 2887 C CA . ALA B 1 108 ? -0.096 -36.535 -9.070 1.00 38.58 108 ALA B CA 1
ATOM 2888 C C . ALA B 1 108 ? -0.053 -36.504 -7.543 1.00 36.35 108 ALA B C 1
ATOM 2889 O O . ALA B 1 108 ? -0.820 -37.195 -6.879 1.00 34.99 108 ALA B O 1
ATOM 2891 N N . GLU B 1 109 ? 0.848 -35.697 -6.997 1.00 34.37 109 GLU B N 1
ATOM 2892 C CA . GLU B 1 109 ? 0.927 -35.488 -5.564 1.00 39.23 109 GLU B CA 1
ATOM 2893 C C . GLU B 1 109 ? -0.372 -34.877 -5.043 1.00 39.57 109 GLU B C 1
ATOM 2894 O O . GLU B 1 109 ? -0.865 -35.254 -3.969 1.00 35.45 109 GLU B O 1
ATOM 2900 N N . ALA B 1 110 ? -0.923 -33.937 -5.809 1.00 34.81 110 ALA B N 1
ATOM 2901 C CA . ALA B 1 110 ? -2.161 -33.263 -5.431 1.00 32.99 110 ALA B CA 1
ATOM 2902 C C . ALA B 1 110 ? -3.335 -34.230 -5.473 1.00 32.25 110 ALA B C 1
ATOM 2903 O O . ALA B 1 110 ? -4.267 -34.124 -4.677 1.00 35.37 110 ALA B O 1
ATOM 2905 N N . VAL B 1 111 ? -3.280 -35.164 -6.416 1.00 31.15 111 VAL B N 1
ATOM 2906 C CA . VAL B 1 111 ? -4.314 -36.177 -6.565 1.00 30.18 111 VAL B CA 1
ATOM 2907 C C . VAL B 1 111 ? -4.279 -37.139 -5.376 1.00 35.19 111 VAL B C 1
ATOM 2908 O O . VAL B 1 111 ? -5.314 -37.463 -4.792 1.00 31.18 111 VAL B O 1
ATOM 2912 N N . ALA B 1 112 ? -3.076 -37.563 -5.006 1.00 32.08 112 ALA B N 1
ATOM 2913 C CA . ALA B 1 112 ? -2.887 -38.453 -3.865 1.00 33.70 112 ALA B CA 1
ATOM 2914 C C . ALA B 1 112 ? -3.438 -37.853 -2.572 1.00 29.66 112 ALA B C 1
ATOM 2915 O O . ALA B 1 112 ? -4.064 -38.547 -1.776 1.00 32.87 112 ALA B O 1
ATOM 2917 N N . ALA B 1 113 ? -3.201 -36.562 -2.374 1.00 35.42 113 ALA B N 1
ATOM 2918 C CA . ALA B 1 113 ? -3.663 -35.866 -1.176 1.00 34.62 113 ALA B CA 1
ATOM 2919 C C . ALA B 1 113 ? -5.169 -35.976 -0.970 1.00 36.85 113 ALA B C 1
ATOM 2920 O O . ALA B 1 113 ? -5.656 -35.841 0.156 1.00 35.13 113 ALA B O 1
ATOM 2922 N N . GLN B 1 114 ? -5.906 -36.208 -2.057 1.00 34.90 114 GLN B N 1
ATOM 2923 C CA . GLN B 1 114 ? -7.364 -36.235 -1.989 1.00 32.96 114 GLN B CA 1
ATOM 2924 C C . GLN B 1 114 ? -7.905 -37.628 -1.662 1.00 33.54 114 GLN B C 1
ATOM 2925 O O . GLN B 1 114 ? -9.109 -37.799 -1.472 1.00 31.99 114 GLN B O 1
ATOM 2931 N N . MET B 1 115 ? -7.012 -38.615 -1.601 1.00 29.28 115 MET B N 1
ATOM 2932 C CA . MET B 1 115 ? -7.391 -39.997 -1.301 1.00 36.32 115 MET B CA 1
ATOM 2933 C C . MET B 1 115 ? -8.602 -40.459 -2.082 1.00 33.64 115 MET B C 1
ATOM 2934 O O . MET B 1 115 ? -9.635 -40.803 -1.490 1.00 30.09 115 MET B O 1
ATOM 2939 N N . PRO B 1 116 ? -8.470 -40.498 -3.412 1.00 33.30 116 PRO B N 1
ATOM 2940 C CA . PRO B 1 116 ? -9.546 -40.881 -4.330 1.00 32.13 116 PRO B CA 1
ATOM 2941 C C . PRO B 1 116 ? -9.789 -42.380 -4.370 1.00 29.25 116 PRO B C 1
ATOM 2942 O O . PRO B 1 116 ? -8.887 -43.165 -4.077 1.00 30.84 116 PRO B O 1
ATOM 2946 N N . ASP B 1 117 ? -10.994 -42.784 -4.759 1.00 25.83 117 ASP B N 1
ATOM 2947 C CA . ASP B 1 117 ? -11.209 -44.179 -5.137 1.00 26.89 117 ASP B CA 1
ATOM 2948 C C . ASP B 1 117 ? -11.431 -44.353 -6.647 1.00 25.96 117 ASP B C 1
ATOM 2949 O O . ASP B 1 117 ? -11.569 -45.471 -7.145 1.00 24.11 117 ASP B O 1
ATOM 2954 N N . LEU B 1 118 ? -11.440 -43.243 -7.385 1.00 24.82 118 LEU B N 1
ATOM 2955 C CA . LEU B 1 118 ? -11.504 -43.305 -8.846 1.00 22.09 118 LEU B CA 1
ATOM 2956 C C . LEU B 1 118 ? -10.866 -42.053 -9.439 1.00 22.28 118 LEU B C 1
ATOM 2957 O O . LEU B 1 118 ? -11.107 -40.946 -8.954 1.00 23.48 118 LEU B O 1
ATOM 2962 N N . ILE B 1 119 ? -10.035 -42.241 -10.459 1.00 24.11 119 ILE B N 1
ATOM 2963 C CA . ILE B 1 119 ? -9.377 -41.111 -11.126 1.00 22.82 119 ILE B CA 1
ATOM 2964 C C . ILE B 1 119 ? -9.779 -41.090 -12.599 1.00 19.09 119 ILE B C 1
ATOM 2965 O O . ILE B 1 119 ? -9.688 -42.105 -13.280 1.00 23.61 119 ILE B O 1
ATOM 2970 N N . LEU B 1 120 ? -10.210 -39.924 -13.099 1.00 21.09 120 LEU B N 1
ATOM 2971 C CA . LEU B 1 120 ? -10.558 -39.795 -14.505 1.00 18.14 120 LEU B CA 1
ATOM 2972 C C . LEU B 1 120 ? -9.571 -38.868 -15.199 1.00 18.51 120 LEU B C 1
ATOM 2973 O O . LEU B 1 120 ? -9.172 -37.837 -14.647 1.00 19.96 120 LEU B O 1
ATOM 2978 N N . ILE B 1 121 ? -9.180 -39.275 -16.396 1.00 18.69 121 ILE B N 1
ATOM 2979 C CA . ILE B 1 121 ? -8.264 -38.538 -17.262 1.00 19.98 121 ILE B CA 1
ATOM 2980 C C . ILE B 1 121 ? -8.905 -38.360 -18.636 1.00 18.75 121 ILE B C 1
ATOM 2981 O O . ILE B 1 121 ? -9.430 -39.319 -19.209 1.00 19.16 121 ILE B O 1
ATOM 2986 N N . SER B 1 122 ? -8.858 -37.151 -19.199 1.00 20.86 122 SER B N 1
ATOM 2987 C CA . SER B 1 122 ? -9.318 -36.991 -20.579 1.00 18.00 122 SER B CA 1
ATOM 2988 C C . SER B 1 122 ? -8.216 -37.350 -21.571 1.00 21.01 122 SER B C 1
ATOM 2989 O O . SER B 1 122 ? -7.033 -37.128 -21.317 1.00 20.80 122 SER B O 1
ATOM 2992 N N . ALA B 1 123 ? -8.628 -37.871 -22.717 1.00 19.62 123 ALA B N 1
ATOM 2993 C CA . ALA B 1 123 ? -7.703 -38.390 -23.722 1.00 23.05 123 ALA B CA 1
ATOM 2994 C C . ALA B 1 123 ? -7.012 -37.275 -24.499 1.00 24.60 123 ALA B C 1
ATOM 2995 O O . ALA B 1 123 ? -5.876 -37.430 -24.952 1.00 21.93 123 ALA B O 1
ATOM 2997 N N . THR B 1 124 ? -7.721 -36.158 -24.653 1.00 20.05 124 THR B N 1
ATOM 2998 C CA . THR B 1 124 ? -7.277 -35.066 -25.517 1.00 21.79 124 THR B CA 1
ATOM 2999 C C . THR B 1 124 ? -7.509 -33.718 -24.850 1.00 23.12 124 THR B C 1
ATOM 3000 O O . THR B 1 124 ? -8.113 -33.638 -23.778 1.00 21.14 124 THR B O 1
ATOM 3004 N N . GLY B 1 125 ? -7.020 -32.655 -25.482 1.00 24.41 125 GLY B N 1
ATOM 3005 C CA . GLY B 1 125 ? -7.235 -31.321 -24.965 1.00 21.19 125 GLY B CA 1
ATOM 3006 C C . GLY B 1 125 ? -6.166 -30.829 -24.008 1.00 22.35 125 GLY B C 1
ATOM 3007 O O . GLY B 1 125 ? -5.289 -31.589 -23.572 1.00 21.59 125 GLY B O 1
ATOM 3008 N N . GLY B 1 126 ? -6.255 -29.548 -23.671 1.00 18.47 126 GLY B N 1
ATOM 3009 C CA . GLY B 1 126 ? -5.299 -28.914 -22.786 1.00 19.22 126 GLY B CA 1
ATOM 3010 C C . GLY B 1 126 ? -5.465 -29.368 -21.347 1.00 18.21 126 GLY B C 1
ATOM 3011 O O . GLY B 1 126 ? -4.617 -29.091 -20.505 1.00 18.83 126 GLY B O 1
ATOM 3012 N N . ASP B 1 127 ? -6.561 -30.066 -21.057 1.00 17.41 127 ASP B N 1
ATOM 3013 C CA . ASP B 1 127 ? -6.775 -30.576 -19.697 1.00 19.90 127 ASP B CA 1
ATOM 3014 C C . ASP B 1 127 ? -6.468 -32.066 -19.548 1.00 21.15 127 ASP B C 1
ATOM 3015 O O . ASP B 1 127 ? -6.767 -32.644 -18.505 1.00 22.21 127 ASP B O 1
ATOM 3020 N N . SER B 1 128 ? -5.873 -32.673 -20.575 1.00 18.96 128 SER B N 1
ATOM 3021 C CA . SER B 1 128 ? -5.477 -34.087 -20.516 1.00 22.98 128 SER B CA 1
ATOM 3022 C C . SER B 1 128 ? -4.272 -34.303 -19.602 1.00 27.01 128 SER B C 1
ATOM 3023 O O . SER B 1 128 ? -3.223 -33.658 -19.772 1.00 23.87 128 SER B O 1
ATOM 3026 N N . ALA B 1 129 ? -4.419 -35.213 -18.638 1.00 23.48 129 ALA B N 1
ATOM 3027 C CA . ALA B 1 129 ? -3.317 -35.572 -17.750 1.00 24.37 129 ALA B CA 1
ATOM 3028 C C . ALA B 1 129 ? -2.768 -36.941 -18.136 1.00 27.98 129 ALA B C 1
ATOM 3029 O O . ALA B 1 129 ? -2.195 -37.648 -17.308 1.00 26.87 129 ALA B O 1
ATOM 3031 N N . LEU B 1 130 ? -2.945 -37.305 -19.398 1.00 22.85 130 LEU B N 1
ATOM 3032 C CA . LEU B 1 130 ? -2.548 -38.618 -19.891 1.00 26.37 130 LEU B CA 1
ATOM 3033 C C . LEU B 1 130 ? -1.076 -38.973 -19.614 1.00 30.65 130 LEU B C 1
ATOM 3034 O O . LEU B 1 130 ? -0.737 -40.143 -19.393 1.00 30.32 130 LEU B O 1
ATOM 3039 N N . ALA B 1 131 ? -0.208 -37.966 -19.613 1.00 30.02 131 ALA B N 1
ATOM 3040 C CA . ALA B 1 131 ? 1.212 -38.177 -19.343 1.00 30.03 131 ALA B CA 1
ATOM 3041 C C . ALA B 1 131 ? 1.466 -38.726 -17.936 1.00 34.85 131 ALA B C 1
ATOM 3042 O O . ALA B 1 131 ? 2.476 -39.394 -17.702 1.00 32.93 131 ALA B O 1
ATOM 3044 N N . LEU B 1 132 ? 0.551 -38.435 -17.009 1.00 28.21 132 LEU B N 1
ATOM 3045 C CA . LEU B 1 132 ? 0.650 -38.914 -15.628 1.00 30.94 132 LEU B CA 1
ATOM 3046 C C . LEU B 1 132 ? -0.075 -40.241 -15.385 1.00 33.75 132 LEU B C 1
ATOM 3047 O O . LEU B 1 132 ? -0.281 -40.637 -14.233 1.00 32.70 132 LEU B O 1
ATOM 3052 N N . TYR B 1 133 ? -0.457 -40.934 -16.450 1.00 30.76 133 TYR B N 1
ATOM 3053 C CA . TYR B 1 133 ? -1.254 -42.150 -16.293 1.00 34.20 133 TYR B CA 1
ATOM 3054 C C . TYR B 1 133 ? -0.644 -43.159 -15.308 1.00 38.96 133 TYR B C 1
ATOM 3055 O O . TYR B 1 133 ? -1.291 -43.547 -14.331 1.00 34.36 133 TYR B O 1
ATOM 3064 N N . ASP B 1 134 ? 0.591 -43.583 -15.572 1.00 37.90 134 ASP B N 1
ATOM 3065 C CA . ASP B 1 134 ? 1.265 -44.563 -14.721 1.00 39.49 134 ASP B CA 1
ATOM 3066 C C . ASP B 1 134 ? 1.200 -44.144 -13.263 1.00 39.78 134 ASP B C 1
ATOM 3067 O O . ASP B 1 134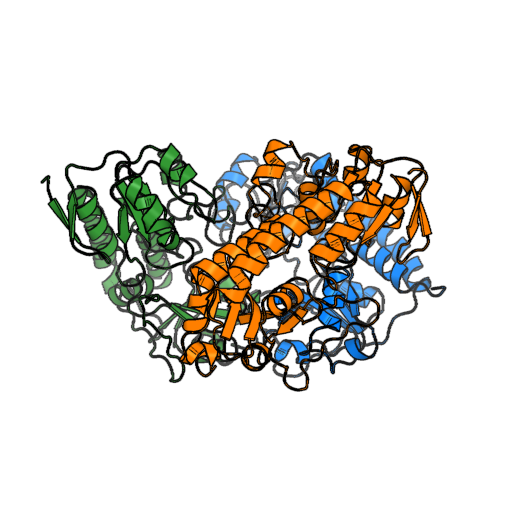 ? 0.737 -44.896 -12.408 1.00 41.46 134 ASP B O 1
ATOM 3072 N N . GLN B 1 135 ? 1.657 -42.928 -12.994 1.00 36.47 135 GLN B N 1
ATOM 3073 C CA . GLN B 1 135 ? 1.751 -42.420 -11.635 1.00 40.99 135 GLN B CA 1
ATOM 3074 C C . GLN B 1 135 ? 0.384 -42.342 -10.953 1.00 40.38 135 GLN B C 1
ATOM 3075 O O . GLN B 1 135 ? 0.249 -42.681 -9.772 1.00 39.85 135 GLN B O 1
ATOM 3081 N N . LEU B 1 136 ? -0.631 -41.902 -11.693 1.00 35.52 136 LEU B N 1
ATOM 3082 C CA . LEU B 1 136 ? -1.992 -41.849 -11.154 1.00 36.06 136 LEU B CA 1
ATOM 3083 C C . LEU B 1 136 ? -2.552 -43.257 -10.910 1.00 35.14 136 LEU B C 1
ATOM 3084 O O . LEU B 1 136 ? -3.296 -43.477 -9.952 1.00 34.10 136 LEU B O 1
ATOM 3089 N N . SER B 1 137 ? -2.184 -44.200 -11.778 1.00 32.37 137 SER B N 1
ATOM 3090 C CA . SER B 1 137 ? -2.665 -45.584 -11.688 1.00 37.60 137 SER B CA 1
ATOM 3091 C C . SER B 1 137 ? -2.433 -46.262 -10.345 1.00 37.58 137 SER B C 1
ATOM 3092 O O . SER B 1 137 ? -3.198 -47.144 -9.965 1.00 38.33 137 SER B O 1
ATOM 3095 N N . THR B 1 138 ? -1.385 -45.875 -9.625 1.00 37.32 138 THR B N 1
ATOM 3096 C CA . THR B 1 138 ? -1.146 -46.498 -8.331 1.00 40.03 138 THR B CA 1
ATOM 3097 C C . THR B 1 138 ? -1.937 -45.843 -7.217 1.00 40.96 138 THR B C 1
ATOM 3098 O O . THR B 1 138 ? -2.111 -46.430 -6.152 1.00 41.11 138 THR B O 1
ATOM 3102 N N . ILE B 1 139 ? -2.406 -44.624 -7.453 1.00 37.09 139 ILE B N 1
ATOM 3103 C CA . ILE B 1 139 ? -3.169 -43.914 -6.439 1.00 34.75 139 ILE B CA 1
ATOM 3104 C C . ILE B 1 139 ? -4.541 -44.553 -6.271 1.00 36.68 139 ILE B C 1
ATOM 3105 O O . ILE B 1 139 ? -4.994 -44.791 -5.152 1.00 36.11 139 ILE B O 1
ATOM 3110 N N . ALA B 1 140 ? -5.190 -44.837 -7.394 1.00 33.17 140 ALA B N 1
ATOM 3111 C CA . ALA B 1 140 ? -6.534 -45.397 -7.398 1.00 32.43 140 ALA B CA 1
ATOM 3112 C C . ALA B 1 140 ? -6.846 -45.862 -8.805 1.00 30.59 140 ALA B C 1
ATOM 3113 O O . ALA B 1 140 ? -6.150 -45.484 -9.744 1.00 31.31 140 ALA B O 1
ATOM 3115 N N . PRO B 1 141 ? -7.893 -46.684 -8.963 1.00 25.98 141 PRO B N 1
ATOM 3116 C CA . PRO B 1 141 ? -8.332 -47.077 -10.300 1.00 21.79 141 PRO B CA 1
ATOM 3117 C C . PRO B 1 141 ? -8.468 -45.830 -11.176 1.00 29.16 141 PRO B C 1
ATOM 3118 O O . PRO B 1 141 ? -9.003 -44.823 -10.722 1.00 25.21 141 PRO B O 1
ATOM 3122 N N . THR B 1 142 ? -7.982 -45.915 -12.409 1.00 26.83 142 THR B N 1
ATOM 3123 C CA . THR B 1 142 ? -7.817 -44.746 -13.270 1.00 25.79 142 THR B CA 1
ATOM 3124 C C . THR B 1 142 ? -8.378 -45.074 -14.638 1.00 25.03 142 THR B C 1
ATOM 3125 O O . THR B 1 142 ? -8.066 -46.123 -15.189 1.00 30.70 142 THR B O 1
ATOM 3129 N N . LEU B 1 143 ? -9.203 -44.185 -15.187 1.00 25.67 143 LEU B N 1
ATOM 3130 C CA . LEU B 1 143 ? -9.835 -44.413 -16.483 1.00 19.87 143 LEU B CA 1
ATOM 3131 C C . LEU B 1 143 ? -9.629 -43.222 -17.427 1.00 21.22 143 LEU B C 1
ATOM 3132 O O . LEU B 1 143 ? -9.685 -42.075 -16.998 1.00 21.20 143 LEU B O 1
ATOM 3137 N N . ILE B 1 144 ? -9.413 -43.514 -18.702 1.00 19.49 144 ILE B N 1
ATOM 3138 C CA . ILE B 1 144 ? -9.228 -42.482 -19.731 1.00 22.33 144 ILE B CA 1
ATOM 3139 C C . ILE B 1 144 ? -10.519 -42.313 -20.533 1.00 22.86 144 ILE B C 1
ATOM 3140 O O . ILE B 1 144 ? -11.032 -43.273 -21.105 1.00 22.66 144 ILE B O 1
ATOM 3145 N N . ILE B 1 145 ? -11.034 -41.087 -20.576 1.00 17.98 145 ILE B N 1
ATOM 3146 C CA . ILE B 1 145 ? -12.301 -40.789 -21.231 1.00 19.48 145 ILE B CA 1
ATOM 3147 C C . ILE B 1 145 ? -12.085 -39.828 -22.397 1.00 21.59 145 ILE B C 1
ATOM 3148 O O . ILE B 1 145 ? -11.310 -38.885 -22.265 1.00 19.70 145 ILE B O 1
ATOM 3153 N N . ASN B 1 146 ? -12.760 -40.062 -23.523 1.00 19.14 146 ASN B N 1
ATOM 3154 C CA . ASN B 1 146 ? -12.735 -39.123 -24.648 1.00 22.17 146 ASN B CA 1
ATOM 3155 C C . ASN B 1 146 ? -13.966 -38.234 -24.644 1.00 23.06 146 ASN B C 1
ATOM 3156 O O . ASN B 1 146 ? -15.095 -38.737 -24.615 1.00 19.82 146 ASN B O 1
ATOM 3161 N N . TYR B 1 147 ? -13.767 -36.915 -24.685 1.00 18.82 147 TYR B N 1
ATOM 3162 C CA . TYR B 1 147 ? -14.906 -36.015 -24.860 1.00 18.34 147 TYR B CA 1
ATOM 3163 C C . TYR B 1 147 ? -14.955 -35.335 -26.238 1.00 17.72 147 TYR B C 1
ATOM 3164 O O . TYR B 1 147 ? -15.906 -34.614 -26.558 1.00 18.11 147 TYR B O 1
ATOM 3173 N N . ASP B 1 148 ? -13.937 -35.594 -27.049 1.00 17.28 148 ASP B N 1
ATOM 3174 C CA . ASP B 1 148 ? -13.750 -34.909 -28.327 1.00 17.53 148 ASP B CA 1
ATOM 3175 C C . ASP B 1 148 ? -14.540 -35.537 -29.474 1.00 21.00 148 ASP B C 1
ATOM 3176 O O . ASP B 1 148 ? -14.584 -34.992 -30.574 1.00 19.97 148 ASP B O 1
ATOM 3181 N N . ASP B 1 149 ? -15.147 -36.695 -29.227 1.00 18.71 149 ASP B N 1
ATOM 3182 C CA . ASP B 1 149 ? -15.695 -37.487 -30.317 1.00 22.45 149 ASP B CA 1
ATOM 3183 C C . ASP B 1 149 ? -17.114 -37.992 -30.079 1.00 22.04 149 ASP B C 1
ATOM 3184 O O . ASP B 1 149 ? -17.541 -38.945 -30.722 1.00 23.42 149 ASP B O 1
ATOM 3189 N N . LYS B 1 150 ? -17.846 -37.368 -29.166 1.00 21.36 150 LYS B N 1
ATOM 3190 C CA . LYS B 1 150 ? -19.188 -37.844 -28.837 1.00 20.53 150 LYS B CA 1
ATOM 3191 C C . LYS B 1 150 ? -20.044 -36.691 -28.313 1.00 24.94 150 LYS B C 1
ATOM 3192 O O . LYS B 1 150 ? -19.519 -35.652 -27.921 1.00 20.38 150 LYS B O 1
ATOM 3198 N N . SER B 1 151 ? -21.361 -36.861 -28.343 1.00 22.18 151 SER B N 1
ATOM 3199 C CA . SER B 1 151 ? -22.278 -35.849 -27.842 1.00 19.55 151 SER B CA 1
ATOM 3200 C C . SER B 1 151 ? -22.147 -35.720 -26.332 1.00 18.54 151 SER B C 1
ATOM 3201 O O . SER B 1 151 ? -21.585 -36.599 -25.674 1.00 19.58 151 SER B O 1
ATOM 3204 N N . TRP B 1 152 ? -22.650 -34.623 -25.776 1.00 20.02 152 TRP B N 1
ATOM 3205 C CA . TRP B 1 152 ? -22.580 -34.462 -24.332 1.00 21.57 152 TRP B CA 1
ATOM 3206 C C . TRP B 1 152 ? -23.476 -35.501 -23.662 1.00 19.40 152 TRP B C 1
ATOM 3207 O O . TRP B 1 152 ? -23.196 -35.931 -22.551 1.00 18.41 152 TRP B O 1
ATOM 3218 N N . GLN B 1 153 ? -24.546 -35.898 -24.350 1.00 19.99 153 GLN B N 1
ATOM 3219 C CA . GLN B 1 153 ? -25.457 -36.915 -23.814 1.00 22.76 153 GLN B CA 1
ATOM 3220 C C . GLN B 1 153 ? -24.767 -38.272 -23.761 1.00 20.91 153 GLN B C 1
ATOM 3221 O O . GLN B 1 153 ? -24.903 -39.013 -22.788 1.00 21.28 153 GLN B O 1
ATOM 3227 N N . SER B 1 154 ? -24.025 -38.608 -24.816 1.00 22.68 154 SER B N 1
ATOM 3228 C CA . SER B 1 154 ? -23.290 -39.871 -24.851 1.00 19.28 154 SER B CA 1
ATOM 3229 C C . SER B 1 154 ? -22.227 -39.898 -23.754 1.00 21.22 154 SER B C 1
ATOM 3230 O O . SER B 1 154 ? -22.086 -40.885 -23.040 1.00 20.53 154 SER B O 1
ATOM 3233 N N . LEU B 1 155 ? -21.487 -38.802 -23.601 1.00 18.69 155 LEU B N 1
ATOM 3234 C CA . LEU B 1 155 ? -20.484 -38.741 -22.552 1.00 18.56 155 LEU B CA 1
ATOM 3235 C C . LEU B 1 155 ? -21.151 -38.888 -21.181 1.00 19.63 155 LEU B C 1
ATOM 3236 O O . LEU B 1 155 ? -20.610 -39.521 -20.275 1.00 19.31 155 LEU B O 1
ATOM 3241 N N . LEU B 1 156 ? -22.318 -38.270 -21.021 1.00 21.61 156 LEU B N 1
ATOM 3242 C CA . LEU B 1 156 ? -22.990 -38.282 -19.726 1.00 20.73 156 LEU B CA 1
ATOM 3243 C C . LEU B 1 156 ? -23.488 -39.691 -19.396 1.00 21.15 156 LEU B C 1
ATOM 3244 O O . LEU B 1 156 ? -23.437 -40.129 -18.244 1.00 19.98 156 LEU B O 1
ATOM 3249 N N . THR B 1 157 ? -23.969 -40.396 -20.413 1.00 20.18 157 THR B N 1
ATOM 3250 C CA . THR B 1 157 ? -24.382 -41.791 -20.234 1.00 22.86 157 THR B CA 1
ATOM 3251 C C . THR B 1 157 ? -23.189 -42.662 -19.838 1.00 23.02 157 THR B C 1
ATOM 3252 O O . THR B 1 157 ? -23.279 -43.496 -18.941 1.00 21.84 157 THR B O 1
ATOM 3256 N N . GLN B 1 158 ? -22.065 -42.459 -20.512 1.00 21.55 158 GLN B N 1
ATOM 3257 C CA . GLN B 1 158 ? -20.866 -43.228 -20.235 1.00 20.99 158 GLN B CA 1
ATOM 3258 C C . GLN B 1 158 ? -20.426 -42.991 -18.791 1.00 24.26 158 GLN B C 1
ATOM 3259 O O . GLN B 1 158 ? -20.094 -43.933 -18.060 1.00 21.13 158 GLN B O 1
ATOM 3265 N N . LEU B 1 159 ? -20.450 -41.730 -18.367 1.00 20.26 159 LEU B N 1
ATOM 3266 C CA . LEU B 1 159 ? -20.041 -41.413 -17.015 1.00 21.91 159 LEU B CA 1
ATOM 3267 C C . LEU B 1 159 ? -21.049 -41.977 -16.008 1.00 20.16 159 LEU B C 1
ATOM 3268 O O . LEU B 1 159 ? -20.668 -42.435 -14.939 1.00 21.91 159 LEU B O 1
ATOM 3273 N N . GLY B 1 160 ? -22.329 -41.942 -16.360 1.00 19.75 160 GLY B N 1
ATOM 3274 C CA . GLY B 1 160 ? -23.350 -42.562 -15.531 1.00 23.23 160 GLY B CA 1
ATOM 3275 C C . GLY B 1 160 ? -23.048 -44.020 -15.220 1.00 24.39 160 GLY B C 1
ATOM 3276 O O . GLY B 1 160 ? -23.167 -44.445 -14.065 1.00 26.23 160 GLY B O 1
ATOM 3277 N N . GLU B 1 161 ? -22.669 -44.787 -16.243 1.00 23.79 161 GLU B N 1
ATOM 3278 C CA . GLU B 1 161 ? -22.344 -46.213 -16.077 1.00 27.02 161 GLU B CA 1
ATOM 3279 C C . GLU B 1 161 ? -21.103 -46.428 -15.213 1.00 27.10 161 GLU B C 1
ATOM 3280 O O . GLU B 1 161 ? -21.048 -47.344 -14.391 1.00 26.59 161 GLU B O 1
ATOM 3286 N N . ILE B 1 162 ? -20.108 -45.566 -15.384 1.00 23.70 162 ILE B N 1
ATOM 3287 C CA . ILE B 1 162 ? -18.890 -45.650 -14.589 1.00 23.74 162 ILE B CA 1
ATOM 3288 C C . ILE B 1 162 ? -19.116 -45.361 -13.099 1.00 26.38 162 ILE B C 1
ATOM 3289 O O . ILE B 1 162 ? -18.462 -45.950 -12.237 1.00 24.50 162 ILE B O 1
ATOM 3294 N N . THR B 1 163 ? -20.039 -44.451 -12.797 1.00 23.56 163 THR B N 1
ATOM 3295 C CA . THR B 1 163 ? -20.179 -43.950 -11.437 1.00 23.35 163 THR B CA 1
ATOM 3296 C C . THR B 1 163 ? -21.382 -44.537 -10.715 1.00 23.43 163 THR B C 1
ATOM 3297 O O . THR B 1 163 ? -21.502 -44.394 -9.504 1.00 24.33 163 THR B O 1
ATOM 3301 N N . GLY B 1 164 ? -22.280 -45.166 -11.461 1.00 24.72 164 GLY B N 1
ATOM 3302 C CA . GLY B 1 164 ? -23.500 -45.706 -10.884 1.00 26.01 164 GLY B CA 1
ATOM 3303 C C . GLY B 1 164 ? -24.593 -44.658 -10.816 1.00 27.61 164 GLY B C 1
ATOM 3304 O O . GLY B 1 164 ? -25.531 -44.757 -10.013 1.00 24.81 164 GLY B O 1
ATOM 3305 N N . HIS B 1 165 ? -24.470 -43.628 -11.647 1.00 22.90 165 HIS B N 1
ATOM 3306 C CA . HIS B 1 165 ? -25.481 -42.576 -11.675 1.00 22.68 165 HIS B CA 1
ATOM 3307 C C . HIS B 1 165 ? -26.249 -42.543 -12.986 1.00 26.96 165 HIS B C 1
ATOM 3308 O O . HIS B 1 165 ? -26.553 -41.469 -13.503 1.00 23.15 165 HIS B O 1
ATOM 3315 N N . GLU B 1 166 ? -26.571 -43.727 -13.506 1.00 26.20 166 GLU B N 1
ATOM 3316 C CA . GLU B 1 166 ? -27.363 -43.852 -14.729 1.00 24.55 166 GLU B CA 1
ATOM 3317 C C . GLU B 1 166 ? -28.687 -43.106 -14.588 1.00 26.81 166 GLU B C 1
ATOM 3318 O O . GLU B 1 166 ? -29.154 -42.456 -15.520 1.00 28.60 166 GLU B O 1
ATOM 3324 N N . LYS B 1 167 ? -29.295 -43.211 -13.411 1.00 27.38 167 LYS B N 1
ATOM 3325 C CA . LYS B 1 167 ? -30.597 -42.602 -13.174 1.00 29.84 167 LYS B CA 1
ATOM 3326 C C . LYS B 1 167 ? -30.547 -41.109 -13.445 1.00 30.10 167 LYS B C 1
ATOM 3327 O O . LYS B 1 167 ? -31.369 -40.584 -14.191 1.00 27.78 167 LYS B O 1
ATOM 3333 N N . GLN B 1 168 ? -29.577 -40.436 -12.834 1.00 27.94 168 GLN B N 1
ATOM 3334 C CA . GLN B 1 168 ? -29.432 -38.988 -12.976 1.00 27.53 168 GLN B CA 1
ATOM 3335 C C . GLN B 1 168 ? -29.113 -38.594 -14.416 1.00 23.62 168 GLN B C 1
ATOM 3336 O O . GLN B 1 168 ? -29.653 -37.625 -14.933 1.00 26.20 168 GLN B O 1
ATOM 3342 N N . ALA B 1 169 ? -28.235 -39.353 -15.059 1.00 25.81 169 ALA B N 1
ATOM 3343 C CA . ALA B 1 169 ? -27.898 -39.098 -16.458 1.00 25.32 169 ALA B CA 1
ATOM 3344 C C . ALA B 1 169 ? -29.150 -39.105 -17.329 1.00 26.37 169 ALA B C 1
ATOM 3345 O O . ALA B 1 169 ? -29.310 -38.258 -18.208 1.00 24.23 169 ALA B O 1
ATOM 3347 N N . ALA B 1 170 ? -30.039 -40.063 -17.081 1.00 26.67 170 ALA B N 1
ATOM 3348 C CA . ALA B 1 170 ? -31.243 -40.198 -17.892 1.00 26.58 170 ALA B CA 1
ATOM 3349 C C . ALA B 1 170 ? -32.221 -39.072 -17.617 1.00 25.97 170 ALA B C 1
ATOM 3350 O O . ALA B 1 170 ? -32.914 -38.622 -18.522 1.00 29.52 170 ALA B O 1
ATOM 3352 N N . GLU B 1 171 ? -32.283 -38.630 -16.365 1.00 27.74 171 GLU B N 1
ATOM 3353 C CA . GLU B 1 171 ? -33.136 -37.507 -15.990 1.00 27.38 171 GLU B CA 1
ATOM 3354 C C . GLU B 1 171 ? -32.693 -36.226 -16.697 1.00 25.24 171 GLU B C 1
ATOM 3355 O O . GLU B 1 171 ? -33.516 -35.486 -17.229 1.00 28.87 171 GLU B O 1
ATOM 3361 N N . ARG B 1 172 ? -31.390 -35.973 -16.696 1.00 25.01 172 ARG B N 1
ATOM 3362 C CA . ARG B 1 172 ? -30.844 -34.780 -17.349 1.00 25.91 172 ARG B CA 1
ATOM 3363 C C . ARG B 1 172 ? -31.103 -34.809 -18.851 1.00 26.50 172 ARG B C 1
ATOM 3364 O O . ARG B 1 172 ? -31.552 -33.824 -19.429 1.00 29.16 172 ARG B O 1
ATOM 3372 N N . ILE B 1 173 ? -30.809 -35.937 -19.483 1.00 28.09 173 ILE B N 1
ATOM 3373 C CA . ILE B 1 173 ? -31.006 -36.050 -20.931 1.00 29.27 173 ILE B CA 1
ATOM 3374 C C . ILE B 1 173 ? -32.475 -35.830 -21.284 1.00 33.90 173 ILE B C 1
ATOM 3375 O O . ILE B 1 173 ? -32.796 -35.176 -22.275 1.00 33.44 173 ILE B O 1
ATOM 3380 N N . ALA B 1 174 ? -33.362 -36.354 -20.443 1.00 34.11 174 ALA B N 1
ATOM 3381 C CA . ALA B 1 174 ? -34.801 -36.166 -20.617 1.00 33.11 174 ALA B CA 1
ATOM 3382 C C . ALA B 1 174 ? -35.267 -34.721 -20.394 1.00 36.08 174 ALA B C 1
ATOM 3383 O O . ALA B 1 174 ? -36.160 -34.239 -21.093 1.00 40.96 174 ALA B O 1
ATOM 3385 N N . GLN B 1 175 ? -34.672 -34.028 -19.427 1.00 32.86 175 GLN B N 1
ATOM 3386 C CA . GLN B 1 175 ? -34.949 -32.606 -19.230 1.00 34.46 175 GLN B CA 1
ATOM 3387 C C . GLN B 1 175 ? -34.549 -31.792 -20.455 1.00 39.04 175 GLN B C 1
ATOM 3388 O O . GLN B 1 175 ? -35.216 -30.821 -20.827 1.00 39.80 175 GLN B O 1
ATOM 3394 N N . PHE B 1 176 ? -33.430 -32.167 -21.060 1.00 34.84 176 PHE B N 1
ATOM 3395 C CA . PHE B 1 176 ? -32.946 -31.455 -22.233 1.00 33.30 176 PHE B CA 1
ATOM 3396 C C . PHE B 1 176 ? -33.875 -31.714 -23.417 1.00 39.03 176 PHE B C 1
ATOM 3397 O O . PHE B 1 176 ? -34.163 -30.811 -24.198 1.00 40.86 176 PHE B O 1
ATOM 3405 N N . ASP B 1 177 ? -34.359 -32.947 -23.538 1.00 38.43 177 ASP B N 1
ATOM 3406 C CA . ASP B 1 177 ? -35.246 -33.296 -24.647 1.00 41.55 177 ASP B CA 1
ATOM 3407 C C . ASP B 1 177 ? -36.578 -32.557 -24.629 1.00 46.55 177 ASP B C 1
ATOM 3408 O O . ASP B 1 177 ? -37.111 -32.204 -25.681 1.00 49.46 177 ASP B O 1
ATOM 3413 N N . LYS B 1 178 ? -37.120 -32.325 -23.440 1.00 46.16 178 LYS B N 1
ATOM 3414 C CA . LYS B 1 178 ? -38.332 -31.524 -23.318 1.00 46.73 178 LYS B CA 1
ATOM 3415 C C . LYS B 1 178 ? -38.105 -30.125 -23.883 1.00 48.71 178 LYS B C 1
ATOM 3416 O O . LYS B 1 178 ? -38.936 -29.600 -24.621 1.00 51.27 178 LYS B O 1
ATOM 3422 N N . GLN B 1 179 ? -36.976 -29.523 -23.531 1.00 42.94 179 GLN B N 1
ATOM 3423 C CA . GLN B 1 179 ? -36.662 -28.187 -24.009 1.00 50.36 179 GLN B CA 1
ATOM 3424 C C . GLN B 1 179 ? -36.275 -28.243 -25.480 1.00 52.12 179 GLN B C 1
ATOM 3425 O O . GLN B 1 179 ? -36.572 -27.329 -26.245 1.00 55.37 179 GLN B O 1
ATOM 3431 N N . LEU B 1 180 ? -35.615 -29.324 -25.873 1.00 46.09 180 LEU B N 1
ATOM 3432 C CA . LEU B 1 180 ? -35.192 -29.470 -27.250 1.00 48.23 180 LEU B CA 1
ATOM 3433 C C . LEU B 1 180 ? -36.401 -29.473 -28.173 1.00 56.16 180 LEU B C 1
ATOM 3434 O O . LEU B 1 180 ? -36.530 -28.612 -29.038 1.00 57.68 180 LEU B O 1
ATOM 3439 N N . ALA B 1 181 ? -37.285 -30.447 -27.980 1.00 54.50 181 ALA B N 1
ATOM 3440 C CA . ALA B 1 181 ? -38.496 -30.556 -28.784 1.00 55.88 181 ALA B CA 1
ATOM 3441 C C . ALA B 1 181 ? -39.266 -29.238 -28.812 1.00 57.81 181 ALA B C 1
ATOM 3442 O O . ALA B 1 181 ? -39.673 -28.770 -29.875 1.00 64.54 181 ALA B O 1
ATOM 3444 N N . ALA B 1 182 ? -39.463 -28.644 -27.641 1.00 56.67 182 ALA B N 1
ATOM 3445 C CA . ALA B 1 182 ? -40.149 -27.361 -27.541 1.00 60.00 182 ALA B CA 1
ATOM 3446 C C . ALA B 1 182 ? -39.463 -26.316 -28.418 1.00 64.54 182 ALA B C 1
ATOM 3447 O O . ALA B 1 182 ? -40.117 -25.559 -29.140 1.00 66.60 182 ALA B O 1
ATOM 3449 N N . ALA B 1 183 ? -38.137 -26.286 -28.355 1.00 62.88 183 ALA B N 1
ATOM 3450 C CA . ALA B 1 183 ? -37.360 -25.326 -29.129 1.00 62.56 183 ALA B CA 1
ATOM 3451 C C . ALA B 1 183 ? -37.296 -25.732 -30.592 1.00 63.14 183 ALA B C 1
ATOM 3452 O O . ALA B 1 183 ? -37.683 -24.971 -31.475 1.00 66.06 183 ALA B O 1
ATOM 3454 N N . LYS B 1 184 ? -36.812 -26.943 -30.837 1.00 62.22 184 LYS B N 1
ATOM 3455 C CA . LYS B 1 184 ? -36.542 -27.408 -32.189 1.00 62.49 184 LYS B CA 1
ATOM 3456 C C . LYS B 1 184 ? -37.618 -27.004 -33.193 1.00 68.89 184 LYS B C 1
ATOM 3457 O O . LYS B 1 184 ? -37.322 -26.372 -34.210 1.00 71.30 184 LYS B O 1
ATOM 3463 N N . GLU B 1 185 ? -38.841 -27.420 -32.951 1.00 69.90 185 GLU B N 1
ATOM 3464 C CA . GLU B 1 185 ? -39.870 -27.120 -33.911 1.00 70.95 185 GLU B CA 1
ATOM 3465 C C . GLU B 1 185 ? -40.269 -25.652 -33.842 1.00 70.67 185 GLU B C 1
ATOM 3466 O O . GLU B 1 185 ? -40.829 -25.133 -34.776 1.00 74.76 185 GLU B O 1
ATOM 3472 N N . GLN B 1 186 ? -39.937 -24.947 -32.779 1.00 66.60 186 GLN B N 1
ATOM 3473 C CA . GLN B 1 186 ? -40.378 -23.563 -32.697 1.00 67.59 186 GLN B CA 1
ATOM 3474 C C . GLN B 1 186 ? -39.413 -22.452 -33.163 1.00 68.22 186 GLN B C 1
ATOM 3475 O O . GLN B 1 186 ? -39.735 -21.289 -33.099 1.00 66.40 186 GLN B O 1
ATOM 3481 N N . ILE B 1 187 ? -38.225 -22.771 -33.626 1.00 66.70 187 ILE B N 1
ATOM 3482 C CA . ILE B 1 187 ? -37.379 -21.651 -33.994 1.00 61.22 187 ILE B CA 1
ATOM 3483 C C . ILE B 1 187 ? -37.133 -21.601 -35.463 1.00 56.93 187 ILE B C 1
ATOM 3484 O O . ILE B 1 187 ? -37.293 -22.579 -36.155 1.00 58.54 187 ILE B O 1
ATOM 3489 N N . LYS B 1 188 ? -36.754 -20.432 -35.934 1.00 53.55 188 LYS B N 1
ATOM 3490 C CA . LYS B 1 188 ? -36.497 -20.302 -37.359 1.00 51.12 188 LYS B CA 1
ATOM 3491 C C . LYS B 1 188 ? -35.002 -20.401 -37.628 1.00 45.66 188 LYS B C 1
ATOM 3492 O O . LYS B 1 188 ? -34.226 -19.555 -37.182 1.00 45.47 188 LYS B O 1
ATOM 3498 N N . LEU B 1 189 ? -34.601 -21.443 -38.349 1.00 43.42 189 LEU B N 1
ATOM 3499 C CA . LEU B 1 189 ? -33.196 -21.640 -38.678 1.00 44.10 189 LEU B CA 1
ATOM 3500 C C . LEU B 1 189 ? -32.650 -20.492 -39.515 1.00 40.46 189 LEU B C 1
ATOM 3501 O O . LEU B 1 189 ? -33.300 -20.043 -40.461 1.00 41.44 189 LEU B O 1
ATOM 3506 N N . PRO B 1 190 ? -31.443 -20.019 -39.170 1.00 40.37 190 PRO B N 1
ATOM 3507 C CA . PRO B 1 190 ? -30.741 -19.031 -39.990 1.00 35.93 190 PRO B CA 1
ATOM 3508 C C . PRO B 1 190 ? -30.302 -19.719 -41.270 1.00 34.29 190 PRO B C 1
ATOM 3509 O O . PRO B 1 190 ? -30.446 -20.943 -41.377 1.00 34.94 190 PRO B O 1
ATOM 3513 N N . PRO B 1 191 ? -29.764 -18.955 -42.231 1.00 34.26 191 PRO B N 1
ATOM 3514 C CA . PRO B 1 191 ? -29.306 -19.552 -43.488 1.00 32.16 191 PRO B CA 1
ATOM 3515 C C . PRO B 1 191 ? -28.326 -20.699 -43.262 1.00 31.29 191 PRO B C 1
ATOM 3516 O O . PRO B 1 191 ? -27.462 -20.634 -42.394 1.00 32.46 191 PRO B O 1
ATOM 3520 N N . GLN B 1 192 ? -28.444 -21.755 -44.029 1.00 28.11 192 GLN B N 1
ATOM 3521 C CA . GLN B 1 192 ? -27.600 -22.915 -43.882 1.00 27.95 192 GLN B CA 1
ATOM 3522 C C . GLN B 1 192 ? -26.762 -23.087 -45.140 1.00 28.36 192 GLN B C 1
ATOM 3523 O O . GLN B 1 192 ? -27.106 -22.536 -46.145 1.00 31.40 192 GLN B O 1
ATOM 3529 N N . PRO B 1 193 ? -25.703 -23.866 -45.120 1.00 26.56 193 PRO B N 1
ATOM 3530 C CA . PRO B 1 193 ? -25.178 -24.551 -43.935 1.00 24.99 193 PRO B CA 1
ATOM 3531 C C . PRO B 1 193 ? -24.445 -23.577 -43.018 1.00 24.80 193 PRO B C 1
ATOM 3532 O O . PRO B 1 193 ? -24.216 -22.429 -43.393 1.00 26.39 193 PRO B O 1
ATOM 3536 N N . VAL B 1 194 ? -24.074 -24.030 -41.827 1.00 24.82 194 VAL B N 1
ATOM 3537 C CA . VAL B 1 194 ? -23.445 -23.127 -40.865 1.00 23.93 194 VAL B CA 1
ATOM 3538 C C . VAL B 1 194 ? -22.047 -23.587 -40.475 1.00 19.89 194 VAL B C 1
ATOM 3539 O O . VAL B 1 194 ? -21.711 -24.760 -40.593 1.00 21.68 194 VAL B O 1
ATOM 3543 N N . THR B 1 195 ? -21.237 -22.637 -40.022 1.00 22.64 195 THR B N 1
ATOM 3544 C CA . THR B 1 195 ? -19.897 -22.922 -39.540 1.00 18.03 195 THR B CA 1
ATOM 3545 C C . THR B 1 195 ? -19.868 -22.638 -38.039 1.00 18.51 195 THR B C 1
ATOM 3546 O O . THR B 1 195 ? -20.404 -21.634 -37.600 1.00 18.95 195 THR B O 1
ATOM 3550 N N . ALA B 1 196 ? -19.233 -23.519 -37.268 1.00 15.35 196 ALA B N 1
ATOM 3551 C CA . ALA B 1 196 ? -19.158 -23.371 -35.812 1.00 17.93 196 ALA B CA 1
ATOM 3552 C C . ALA B 1 196 ? -17.699 -23.335 -35.400 1.00 15.33 196 ALA B C 1
ATOM 3553 O O . ALA B 1 196 ? -16.940 -24.241 -35.751 1.00 18.58 196 ALA B O 1
ATOM 3555 N N . ILE B 1 197 ? -17.308 -22.296 -34.665 1.00 16.46 197 ILE B N 1
ATOM 3556 C CA . ILE B 1 197 ? -15.909 -22.103 -34.308 1.00 14.54 197 ILE B CA 1
ATOM 3557 C C . ILE B 1 197 ? -15.734 -21.632 -32.879 1.00 18.30 197 ILE B C 1
ATOM 3558 O O . ILE B 1 197 ? -16.701 -21.311 -32.186 1.00 16.52 197 ILE B O 1
ATOM 3563 N N . VAL B 1 198 ? -14.481 -21.604 -32.437 1.00 15.95 198 VAL B N 1
ATOM 3564 C CA . VAL B 1 198 ? -14.082 -20.715 -31.358 1.00 15.21 198 VAL B CA 1
ATOM 3565 C C . VAL B 1 198 ? -13.097 -19.756 -32.022 1.00 15.07 198 VAL B C 1
ATOM 3566 O O . VAL B 1 198 ? -12.122 -20.199 -32.626 1.00 16.58 198 VAL B O 1
ATOM 3570 N N . TYR B 1 199 ? -13.358 -18.459 -31.917 1.00 15.85 199 TYR B N 1
ATOM 3571 C CA . TYR B 1 199 ? -12.532 -17.442 -32.567 1.00 15.00 199 TYR B CA 1
ATOM 3572 C C . TYR B 1 199 ? -11.567 -16.816 -31.565 1.00 18.51 199 TYR B C 1
ATOM 3573 O O . TYR B 1 199 ? -11.940 -16.549 -30.418 1.00 16.91 199 TYR B O 1
ATOM 3582 N N . THR B 1 200 ? -10.332 -16.569 -31.992 1.00 16.76 200 THR B N 1
ATOM 3583 C CA . THR B 1 200 ? -9.392 -15.818 -31.164 1.00 14.41 200 THR B CA 1
ATOM 3584 C C . THR B 1 200 ? -8.984 -14.522 -31.876 1.00 16.55 200 THR B C 1
ATOM 3585 O O . THR B 1 200 ? -8.140 -14.530 -32.764 1.00 15.23 200 THR B O 1
ATOM 3589 N N . ALA B 1 201 ? -9.619 -13.422 -31.474 1.00 16.29 201 ALA B N 1
ATOM 3590 C CA . ALA B 1 201 ? -9.624 -12.182 -32.249 1.00 14.75 201 ALA B CA 1
ATOM 3591 C C . ALA B 1 201 ? -8.236 -11.599 -32.536 1.00 14.62 201 ALA B C 1
ATOM 3592 O O . ALA B 1 201 ? -7.932 -11.244 -33.684 1.00 14.96 201 ALA B O 1
ATOM 3594 N N . ALA B 1 202 ? -7.387 -11.485 -31.516 1.00 15.82 202 ALA B N 1
ATOM 3595 C CA . ALA B 1 202 ? -6.082 -10.865 -31.758 1.00 17.30 202 ALA B CA 1
ATOM 3596 C C . ALA B 1 202 ? -5.138 -11.798 -32.498 1.00 14.83 202 ALA B C 1
ATOM 3597 O O . ALA B 1 202 ? -4.157 -11.354 -33.070 1.00 15.86 202 ALA B O 1
ATOM 3599 N N . ALA B 1 203 ? -5.428 -13.094 -32.483 1.00 15.90 203 ALA B N 1
ATOM 3600 C CA . ALA B 1 203 ? -4.585 -14.046 -33.197 1.00 16.00 203 ALA B CA 1
ATOM 3601 C C . ALA B 1 203 ? -5.046 -14.206 -34.640 1.00 13.51 203 ALA B C 1
ATOM 3602 O O . ALA B 1 203 ? -4.364 -14.846 -35.451 1.00 13.48 203 ALA B O 1
ATOM 3604 N N . HIS B 1 204 ? -6.205 -13.634 -34.962 1.00 13.84 204 HIS B N 1
ATOM 3605 C CA . HIS B 1 204 ? -6.790 -13.819 -36.293 1.00 14.49 204 HIS B CA 1
ATOM 3606 C C . HIS B 1 204 ? -6.753 -15.301 -36.675 1.00 15.39 204 HIS B C 1
ATOM 3607 O O . HIS B 1 204 ? -6.307 -15.686 -37.762 1.00 13.31 204 HIS B O 1
ATOM 3614 N N . SER B 1 205 ? -7.237 -16.127 -35.754 1.00 14.07 205 SER B N 1
ATOM 3615 C CA . SER B 1 205 ? -7.275 -17.564 -35.979 1.00 15.42 205 SER B CA 1
ATOM 3616 C C . SER B 1 205 ? -8.563 -18.107 -35.393 1.00 17.88 205 SER B C 1
ATOM 3617 O O . SER B 1 205 ? -9.214 -17.444 -34.586 1.00 14.61 205 SER B O 1
ATOM 3620 N N . ALA B 1 206 ? -8.907 -19.334 -35.761 1.00 15.22 206 ALA B N 1
ATOM 3621 C CA . ALA B 1 206 ? -10.054 -19.995 -35.147 1.00 16.51 206 ALA B CA 1
ATOM 3622 C C . ALA B 1 206 ? -9.850 -21.503 -35.145 1.00 16.65 206 ALA B C 1
ATOM 3623 O O . ALA B 1 206 ? -9.062 -22.031 -35.928 1.00 14.95 206 ALA B O 1
ATOM 3625 N N . ASN B 1 207 ? -10.538 -22.182 -34.229 1.00 12.95 207 ASN B N 1
ATOM 3626 C CA . ASN B 1 207 ? -10.660 -23.622 -34.295 1.00 16.16 207 ASN B CA 1
ATOM 3627 C C . ASN B 1 207 ? -12.074 -23.984 -34.687 1.00 16.97 207 ASN B C 1
ATOM 3628 O O . ASN B 1 207 ? -13.028 -23.479 -34.113 1.00 17.36 207 ASN B O 1
ATOM 3633 N N . LEU B 1 208 ? -12.185 -24.822 -35.711 1.00 16.26 208 LEU B N 1
ATOM 3634 C CA . LEU B 1 208 ? -13.451 -25.183 -36.314 1.00 18.47 208 LEU B CA 1
ATOM 3635 C C . LEU B 1 208 ? -13.974 -26.489 -35.716 1.00 17.00 208 LEU B C 1
ATOM 3636 O O . LEU B 1 208 ? -13.264 -27.489 -35.690 1.00 17.99 208 LEU B O 1
ATOM 3641 N N . TRP B 1 209 ? -15.217 -26.471 -35.247 1.00 16.08 209 TRP B N 1
ATOM 3642 C CA . TRP B 1 209 ? -15.817 -27.660 -34.654 1.00 15.36 209 TRP B CA 1
ATOM 3643 C C . TRP B 1 209 ? -16.251 -28.601 -35.756 1.00 19.78 209 TRP B C 1
ATOM 3644 O O . TRP B 1 209 ? -16.901 -28.186 -36.709 1.00 19.98 209 TRP B O 1
ATOM 3655 N N . THR B 1 210 ? -15.891 -29.870 -35.600 1.00 17.95 210 THR B N 1
ATOM 3656 C CA . THR B 1 210 ? -16.240 -30.919 -36.553 1.00 18.46 210 THR B CA 1
ATOM 3657 C C . THR B 1 210 ? -17.626 -31.476 -36.264 1.00 21.00 210 THR B C 1
ATOM 3658 O O . THR B 1 210 ? -18.175 -31.272 -35.176 1.00 19.32 210 THR B O 1
ATOM 3662 N N . PRO B 1 211 ? -18.212 -32.179 -37.243 1.00 22.84 211 PRO B N 1
ATOM 3663 C CA . PRO B 1 211 ? -19.456 -32.913 -36.998 1.00 20.90 211 PRO B CA 1
ATOM 3664 C C . PRO B 1 211 ? -19.351 -33.870 -35.800 1.00 21.77 211 PRO B C 1
ATOM 3665 O O . PRO B 1 211 ? -20.349 -34.084 -35.129 1.00 24.42 211 PRO B O 1
ATOM 3669 N N . GLU B 1 212 ? -18.171 -34.422 -35.535 1.00 20.88 212 GLU B N 1
ATOM 3670 C CA . GLU B 1 212 ? -18.001 -35.410 -34.463 1.00 23.56 212 GLU B CA 1
ATOM 3671 C C . GLU B 1 212 ? -18.033 -34.796 -33.066 1.00 23.55 212 GLU B C 1
ATOM 3672 O O . GLU B 1 212 ? -18.277 -35.481 -32.063 1.00 20.03 212 GLU B O 1
ATOM 3678 N N . SER B 1 213 ? -17.720 -33.513 -32.991 1.00 20.32 213 SER B N 1
ATOM 3679 C CA . SER B 1 213 ? -17.561 -32.865 -31.702 1.00 19.67 213 SER B CA 1
ATOM 3680 C C . SER B 1 213 ? -18.909 -32.696 -31.041 1.00 19.34 213 SER B C 1
ATOM 3681 O O . SER B 1 213 ? -19.938 -32.685 -31.713 1.00 19.48 213 SER B O 1
ATOM 3684 N N . ALA B 1 214 ? -18.899 -32.547 -29.720 1.00 19.81 214 ALA B N 1
ATOM 3685 C CA . ALA B 1 214 ? -20.119 -32.253 -28.983 1.00 18.94 214 ALA B CA 1
ATOM 3686 C C . ALA B 1 214 ? -20.861 -31.057 -29.578 1.00 21.28 214 ALA B C 1
ATOM 3687 O O . ALA B 1 214 ? -22.084 -31.081 -29.733 1.00 20.80 214 ALA B O 1
ATOM 3689 N N . GLN B 1 215 ? -20.121 -29.998 -29.901 1.00 19.85 215 GLN B N 1
ATOM 3690 C CA . GLN B 1 215 ? -20.728 -28.821 -30.516 1.00 18.00 215 GLN B CA 1
ATOM 3691 C C . GLN B 1 215 ? -21.420 -29.173 -31.830 1.00 19.95 215 GLN B C 1
ATOM 3692 O O . GLN B 1 215 ? -22.564 -28.779 -32.065 1.00 19.30 215 GLN B O 1
ATOM 3698 N N . GLY B 1 216 ? -20.722 -29.909 -32.686 1.00 17.04 216 GLY B N 1
ATOM 3699 C CA . GLY B 1 216 ? -21.273 -30.278 -33.981 1.00 22.14 216 GLY B CA 1
ATOM 3700 C C . GLY B 1 216 ? -22.521 -31.137 -33.830 1.00 21.11 216 GLY B C 1
ATOM 3701 O O . GLY B 1 216 ? -23.520 -30.947 -34.531 1.00 22.84 216 GLY B O 1
ATOM 3702 N N . GLN B 1 217 ? -22.459 -32.068 -32.887 1.00 21.28 217 GLN B N 1
ATOM 3703 C CA . GLN B 1 217 ? -23.553 -33.006 -32.640 1.00 26.94 217 GLN B CA 1
ATOM 3704 C C . GLN B 1 217 ? -24.794 -32.301 -32.129 1.00 26.27 217 GLN B C 1
ATOM 3705 O O . GLN B 1 217 ? -25.913 -32.636 -32.517 1.00 26.52 217 GLN B O 1
ATOM 3711 N N . MET B 1 218 ? -24.603 -31.342 -31.233 1.00 22.39 218 MET B N 1
ATOM 3712 C CA . MET B 1 218 ? -25.741 -30.564 -30.763 1.00 23.33 218 MET B CA 1
ATOM 3713 C C . MET B 1 218 ? -26.394 -29.756 -31.892 1.00 27.64 218 MET B C 1
ATOM 3714 O O . MET B 1 218 ? -27.616 -29.770 -32.036 1.00 25.94 218 MET B O 1
ATOM 3719 N N . LEU B 1 219 ? -25.592 -29.037 -32.681 1.00 22.40 219 LEU B N 1
ATOM 3720 C CA . LEU B 1 219 ? -26.146 -28.279 -33.796 1.00 22.38 219 LEU B CA 1
ATOM 3721 C C . LEU B 1 219 ? -26.893 -29.192 -34.773 1.00 24.12 219 LEU B C 1
ATOM 3722 O O . LEU B 1 219 ? -27.970 -28.841 -35.243 1.00 25.81 219 LEU B O 1
ATOM 3727 N N . GLU B 1 220 ? -26.308 -30.342 -35.086 1.00 25.15 220 GLU B N 1
ATOM 3728 C CA . GLU B 1 220 ? -26.957 -31.315 -35.977 1.00 27.81 220 GLU B CA 1
ATOM 3729 C C . GLU B 1 220 ? -28.248 -31.849 -35.365 1.00 29.08 220 GLU B C 1
ATOM 3730 O O . GLU B 1 220 ? -29.230 -32.091 -36.067 1.00 31.37 220 GLU B O 1
ATOM 3736 N N . GLN B 1 221 ? -28.242 -32.024 -34.048 1.00 27.47 221 GLN B N 1
ATOM 3737 C CA . GLN B 1 221 ? -29.428 -32.488 -33.347 1.00 29.86 221 GLN B CA 1
ATOM 3738 C C . GLN B 1 221 ? -30.535 -31.450 -33.437 1.00 29.93 221 GLN B C 1
ATOM 3739 O O . GLN B 1 221 ? -31.715 -31.787 -33.478 1.00 32.69 221 GLN B O 1
ATOM 3745 N N . LEU B 1 222 ? -30.148 -30.182 -33.458 1.00 26.72 222 LEU B N 1
ATOM 3746 C CA . LEU B 1 222 ? -31.110 -29.096 -33.567 1.00 27.32 222 LEU B CA 1
ATOM 3747 C C . LEU B 1 222 ? -31.607 -28.833 -34.991 1.00 28.51 222 LEU B C 1
ATOM 3748 O O . LEU B 1 222 ? -32.439 -27.947 -35.195 1.00 30.47 222 LEU B O 1
ATOM 3753 N N . GLY B 1 223 ? -31.085 -29.571 -35.968 1.00 29.96 223 GLY B N 1
ATOM 3754 C CA . GLY B 1 223 ? -31.527 -29.424 -37.350 1.00 30.50 223 GLY B CA 1
ATOM 3755 C C . GLY B 1 223 ? -30.605 -28.626 -38.260 1.00 33.75 223 GLY B C 1
ATOM 3756 O O . GLY B 1 223 ? -30.882 -28.451 -39.460 1.00 29.14 223 GLY B O 1
ATOM 3757 N N . PHE B 1 224 ? -29.503 -28.136 -37.704 1.00 28.22 224 PHE B N 1
ATOM 3758 C CA . PHE B 1 224 ? -28.525 -27.410 -38.508 1.00 28.29 224 PHE B CA 1
ATOM 3759 C C . PHE B 1 224 ? -27.737 -28.366 -39.381 1.00 27.78 224 PHE B C 1
ATOM 3760 O O . PHE B 1 224 ? -27.502 -29.515 -39.006 1.00 29.40 224 PHE B O 1
ATOM 3768 N N . THR B 1 225 ? -27.313 -27.875 -40.541 1.00 27.38 225 THR B N 1
ATOM 3769 C CA . THR B 1 225 ? -26.369 -28.583 -41.388 1.00 28.41 225 THR B CA 1
ATOM 3770 C C . THR B 1 225 ? -25.023 -27.874 -41.323 1.00 26.35 225 THR B C 1
ATOM 3771 O O . THR B 1 225 ? -24.939 -26.689 -41.609 1.00 24.76 225 THR B O 1
ATOM 3775 N N . LEU B 1 226 ? -23.969 -28.597 -40.962 1.00 25.06 226 LEU B N 1
ATOM 3776 C CA . LEU B 1 226 ? -22.646 -27.995 -40.919 1.00 23.69 226 LEU B CA 1
ATOM 3777 C C . LEU B 1 226 ? -22.067 -27.881 -42.328 1.00 27.22 226 LEU B C 1
ATOM 3778 O O . LEU B 1 226 ? -22.261 -28.774 -43.161 1.00 25.52 226 LEU B O 1
ATOM 3783 N N . ALA B 1 227 ? -21.361 -26.781 -42.584 1.00 22.87 227 ALA B N 1
ATOM 3784 C CA . ALA B 1 227 ? -20.719 -26.546 -43.873 1.00 22.81 227 ALA B CA 1
ATOM 3785 C C . ALA B 1 227 ? -19.608 -27.541 -44.120 1.00 25.44 227 ALA B C 1
ATOM 3786 O O . ALA B 1 227 ? -18.964 -28.007 -43.181 1.00 21.79 227 ALA B O 1
ATOM 3788 N N . LYS B 1 228 ? -19.391 -27.884 -45.387 1.00 25.07 228 LYS B N 1
ATOM 3789 C CA . LYS B 1 228 ? -18.279 -28.753 -45.756 1.00 27.02 228 LYS B CA 1
ATOM 3790 C C . LYS B 1 228 ? -17.045 -27.880 -45.974 1.00 26.98 228 LYS B C 1
ATOM 3791 O O . LYS B 1 228 ? -17.172 -26.721 -46.348 1.00 27.72 228 LYS B O 1
ATOM 3797 N N . LEU B 1 229 ? -15.857 -28.421 -45.720 1.00 29.12 229 LEU B N 1
ATOM 3798 C CA . LEU B 1 229 ? -14.631 -27.638 -45.884 1.00 32.96 229 LEU B CA 1
ATOM 3799 C C . LEU B 1 229 ? -14.030 -27.763 -47.274 1.00 29.01 229 LEU B C 1
ATOM 3800 O O . LEU B 1 229 ? -14.253 -28.747 -47.957 1.00 30.13 229 LEU B O 1
ATOM 3805 N N . PRO B 1 230 ? -13.226 -26.770 -47.681 1.00 33.19 230 PRO B N 1
ATOM 3806 C CA . PRO B 1 230 ? -12.465 -26.876 -48.933 1.00 31.39 230 PRO B CA 1
ATOM 3807 C C . PRO B 1 230 ? -11.312 -27.853 -48.767 1.00 37.61 230 PRO B C 1
ATOM 3808 O O . PRO B 1 230 ? -10.969 -28.191 -47.639 1.00 34.51 230 PRO B O 1
ATOM 3812 N N . ALA B 1 231 ? -10.710 -28.299 -49.870 1.00 41.43 231 ALA B N 1
ATOM 3813 C CA . ALA B 1 231 ? -9.601 -29.244 -49.781 1.00 32.81 231 ALA B CA 1
ATOM 3814 C C . ALA B 1 231 ? -8.429 -28.657 -49.005 1.00 46.63 231 ALA B C 1
ATOM 3815 O O . ALA B 1 231 ? -8.260 -27.439 -48.944 1.00 46.18 231 ALA B O 1
ATOM 3817 N N . GLY B 1 232 ? -7.622 -29.525 -48.406 1.00 44.30 232 GLY B N 1
ATOM 3818 C CA . GLY B 1 232 ? -6.428 -29.077 -47.716 1.00 41.14 232 GLY B CA 1
ATOM 3819 C C . GLY B 1 232 ? -6.639 -28.759 -46.247 1.00 48.99 232 GLY B C 1
ATOM 3820 O O . GLY B 1 232 ? -5.675 -28.636 -45.488 1.00 45.84 232 GLY B O 1
ATOM 3821 N N . LEU B 1 233 ? -7.895 -28.628 -45.839 1.00 41.90 233 LEU B N 1
ATOM 3822 C CA . LEU B 1 233 ? -8.189 -28.347 -44.440 1.00 46.06 233 LEU B CA 1
ATOM 3823 C C . LEU B 1 233 ? -8.308 -29.620 -43.607 1.00 49.67 233 LEU B C 1
ATOM 3824 O O . LEU B 1 233 ? -8.477 -29.567 -42.385 1.00 46.80 233 LEU B O 1
ATOM 3829 N N . ASN B 1 234 ? -8.220 -30.769 -44.266 1.00 50.53 234 ASN B N 1
ATOM 3830 C CA . ASN B 1 234 ? -8.212 -32.021 -43.533 1.00 53.44 234 ASN B CA 1
ATOM 3831 C C . ASN B 1 234 ? -7.170 -31.915 -42.426 1.00 49.90 234 ASN B C 1
ATOM 3832 O O . ASN B 1 234 ? -6.102 -31.323 -42.614 1.00 48.90 234 ASN B O 1
ATOM 3837 N N . ALA B 1 235 ? -7.492 -32.464 -41.263 1.00 45.42 235 ALA B N 1
ATOM 3838 C CA . ALA B 1 235 ? -6.572 -32.444 -40.142 1.00 44.22 235 ALA B CA 1
ATOM 3839 C C . ALA B 1 235 ? -6.391 -33.859 -39.607 1.00 45.55 235 ALA B C 1
ATOM 3840 O O . ALA B 1 235 ? -7.370 -34.567 -39.353 1.00 45.60 235 ALA B O 1
ATOM 3842 N N . SER B 1 236 ? -5.138 -34.266 -39.435 1.00 40.88 236 SER B N 1
ATOM 3843 C CA . SER B 1 236 ? -4.840 -35.624 -38.987 1.00 41.94 236 SER B CA 1
ATOM 3844 C C . SER B 1 236 ? -5.535 -35.992 -37.669 1.00 46.10 236 SER B C 1
ATOM 3845 O O . SER B 1 236 ? -5.509 -35.218 -36.709 1.00 38.99 236 SER B O 1
ATOM 3848 N N . GLN B 1 237 ? -6.157 -37.174 -37.644 1.00 45.94 237 GLN B N 1
ATOM 3849 C CA . GLN B 1 237 ? -6.745 -37.741 -36.426 1.00 44.76 237 GLN B CA 1
ATOM 3850 C C . GLN B 1 237 ? -6.047 -39.043 -36.040 1.00 43.96 237 GLN B C 1
ATOM 3851 O O . GLN B 1 237 ? -6.500 -39.769 -35.145 1.00 41.46 237 GLN B O 1
ATOM 3857 N N . SER B 1 238 ? -4.948 -39.338 -36.727 1.00 43.06 238 SER B N 1
ATOM 3858 C CA . SER B 1 238 ? -4.196 -40.559 -36.476 1.00 47.39 238 SER B CA 1
ATOM 3859 C C . SER B 1 238 ? -3.562 -40.562 -35.084 1.00 47.66 238 SER B C 1
ATOM 3860 O O . SER B 1 238 ? -3.454 -39.519 -34.425 1.00 42.85 238 SER B O 1
ATOM 3863 N N . GLN B 1 239 ? -3.151 -41.747 -34.641 1.00 45.38 239 GLN B N 1
ATOM 3864 C CA . GLN B 1 239 ? -2.442 -41.905 -33.378 1.00 45.14 239 GLN B CA 1
ATOM 3865 C C . GLN B 1 239 ? -3.234 -41.302 -32.225 1.00 43.48 239 GLN B C 1
ATOM 3866 O O . GLN B 1 239 ? -2.654 -40.749 -31.289 1.00 39.81 239 GLN B O 1
ATOM 3872 N N . GLY B 1 240 ? -4.558 -41.401 -32.304 1.00 41.84 240 GLY B N 1
ATOM 3873 C CA . GLY B 1 240 ? -5.423 -40.926 -31.237 1.00 41.25 240 GLY B CA 1
ATOM 3874 C C . GLY B 1 240 ? -5.458 -39.415 -31.051 1.00 38.22 240 GLY B C 1
ATOM 3875 O O . GLY B 1 240 ? -5.713 -38.925 -29.945 1.00 36.52 240 GLY B O 1
ATOM 3876 N N . LYS B 1 241 ? -5.198 -38.668 -32.121 1.00 32.90 241 LYS B N 1
ATOM 3877 C CA . LYS B 1 241 ? -5.298 -37.209 -32.056 1.00 29.52 241 LYS B CA 1
ATOM 3878 C C . LYS B 1 241 ? -6.766 -36.787 -32.029 1.00 28.00 241 LYS B C 1
ATOM 3879 O O . LYS B 1 241 ? -7.647 -37.554 -32.416 1.00 27.27 241 LYS B O 1
ATOM 3885 N N . ARG B 1 242 ? -7.023 -35.566 -31.576 1.00 23.09 242 ARG B N 1
ATOM 3886 C CA . ARG B 1 242 ? -8.377 -35.131 -31.258 1.00 21.67 242 ARG B CA 1
ATOM 3887 C C . ARG B 1 242 ? -9.285 -35.064 -32.482 1.00 20.29 242 ARG B C 1
ATOM 3888 O O . ARG B 1 242 ? -8.846 -34.728 -33.596 1.00 21.38 242 ARG B O 1
ATOM 3896 N N . HIS B 1 243 ? -10.563 -35.374 -32.262 1.00 19.10 243 HIS B N 1
ATOM 3897 C CA . HIS B 1 243 ? -11.563 -35.446 -33.330 1.00 20.85 243 HIS B CA 1
ATOM 3898 C C . HIS B 1 243 ? -12.527 -34.255 -33.319 1.00 22.62 243 HIS B C 1
ATOM 3899 O O . HIS B 1 243 ? -13.474 -34.226 -34.114 1.00 19.27 243 HIS B O 1
ATOM 3906 N N . ASP B 1 244 ? -12.305 -33.292 -32.413 1.00 18.89 244 ASP B N 1
ATOM 3907 C CA . ASP B 1 244 ? -13.286 -32.217 -32.183 1.00 17.75 244 ASP B CA 1
ATOM 3908 C C . ASP B 1 244 ? -13.082 -30.963 -33.027 1.00 17.71 244 ASP B C 1
ATOM 3909 O O . ASP B 1 244 ? -14.047 -30.287 -33.359 1.00 16.73 244 ASP B O 1
ATOM 3914 N N . ILE B 1 245 ? -11.830 -30.651 -33.350 1.00 18.00 245 ILE B N 1
ATOM 3915 C CA . ILE B 1 245 ? -11.529 -29.395 -34.026 1.00 16.03 245 ILE B CA 1
ATOM 3916 C C . ILE B 1 245 ? -10.597 -29.545 -35.230 1.00 16.26 245 ILE B C 1
ATOM 3917 O O . ILE B 1 245 ? -9.836 -30.511 -35.352 1.00 18.51 245 ILE B O 1
ATOM 3922 N N . ILE B 1 246 ? -10.703 -28.583 -36.133 1.00 16.39 246 ILE B N 1
ATOM 3923 C CA . ILE B 1 246 ? -9.723 -28.391 -37.194 1.00 15.19 246 ILE B CA 1
ATOM 3924 C C . ILE B 1 246 ? -9.181 -26.966 -37.050 1.00 16.04 246 ILE B C 1
ATOM 3925 O O . ILE B 1 246 ? -9.951 -26.014 -36.920 1.00 16.13 246 ILE B O 1
ATOM 3930 N N . GLN B 1 247 ? -7.862 -26.826 -37.053 1.00 13.20 247 GLN B N 1
ATOM 3931 C CA . GLN B 1 247 ? -7.244 -25.520 -36.818 1.00 15.77 247 GLN B CA 1
ATOM 3932 C C . GLN B 1 247 ? -7.307 -24.673 -38.066 1.00 15.89 247 GLN B C 1
ATOM 3933 O O . GLN B 1 247 ? -6.955 -25.145 -39.157 1.00 17.37 247 GLN B O 1
ATOM 3939 N N . LEU B 1 248 ? -7.724 -23.415 -37.895 1.00 15.15 248 LEU B N 1
ATOM 3940 C CA . LEU B 1 248 ? -7.743 -22.462 -38.996 1.00 16.49 248 LEU B CA 1
ATOM 3941 C C . LEU B 1 248 ? -6.808 -21.269 -38.708 1.00 16.79 248 LEU B C 1
ATOM 3942 O O . LEU B 1 248 ? -7.242 -20.229 -38.175 1.00 16.98 248 LEU B O 1
ATOM 3947 N N . GLY B 1 249 ? -5.539 -21.418 -39.076 1.00 16.62 249 GLY B N 1
ATOM 3948 C CA . GLY B 1 249 ? -4.580 -20.321 -39.008 1.00 15.35 249 GLY B CA 1
ATOM 3949 C C . GLY B 1 249 ? -4.315 -19.718 -40.384 1.00 18.89 249 GLY B C 1
ATOM 3950 O O . GLY B 1 249 ? -4.622 -20.328 -41.409 1.00 20.29 249 GLY B O 1
ATOM 3951 N N . GLY B 1 250 ? -3.758 -18.505 -40.416 1.00 20.51 250 GLY B N 1
ATOM 3952 C CA . GLY B 1 250 ? -3.445 -17.855 -41.683 1.00 22.57 250 GLY B CA 1
ATOM 3953 C C . GLY B 1 250 ? -4.602 -17.774 -42.668 1.00 20.92 250 GLY B C 1
ATOM 3954 O O . GLY B 1 250 ? -5.735 -17.455 -42.302 1.00 18.41 250 GLY B O 1
ATOM 3955 N N . GLU B 1 251 ? -4.310 -18.083 -43.926 1.00 20.41 251 GLU B N 1
ATOM 3956 C CA . GLU B 1 251 ? -5.303 -18.087 -44.992 1.00 21.27 251 GLU B CA 1
ATOM 3957 C C . GLU B 1 251 ? -6.479 -19.026 -44.715 1.00 22.20 251 GLU B C 1
ATOM 3958 O O . GLU B 1 251 ? -7.558 -18.892 -45.307 1.00 22.01 251 GLU B O 1
ATOM 3964 N N . ASN B 1 252 ? -6.279 -19.985 -43.822 1.00 19.53 252 ASN B N 1
ATOM 3965 C CA . ASN B 1 252 ? -7.333 -20.963 -43.545 1.00 21.00 252 ASN B CA 1
ATOM 3966 C C . ASN B 1 252 ? -8.517 -20.381 -42.764 1.00 20.88 252 ASN B C 1
ATOM 3967 O O . ASN B 1 252 ? -9.613 -20.951 -42.782 1.00 22.40 252 ASN B O 1
ATOM 3972 N N . LEU B 1 253 ? -8.310 -19.244 -42.098 1.00 19.15 253 LEU B N 1
ATOM 3973 C CA . LEU B 1 253 ? -9.401 -18.608 -41.361 1.00 16.79 253 LEU B CA 1
ATOM 3974 C C . LEU B 1 253 ? -10.549 -18.215 -42.290 1.00 18.49 253 LEU B C 1
ATOM 3975 O O . LEU B 1 253 ? -11.679 -18.661 -42.110 1.00 18.54 253 LEU B O 1
ATOM 3980 N N . ALA B 1 254 ? -10.255 -17.375 -43.284 1.00 18.60 254 ALA B N 1
ATOM 3981 C CA . ALA B 1 254 ? -11.263 -16.998 -44.269 1.00 18.89 254 ALA B CA 1
ATOM 3982 C C . ALA B 1 254 ? -11.775 -18.219 -45.040 1.00 20.13 254 ALA B C 1
ATOM 3983 O O . ALA B 1 254 ? -12.968 -18.319 -45.307 1.00 20.79 254 ALA B O 1
ATOM 3985 N N . ALA B 1 255 ? -10.882 -19.151 -45.385 1.00 19.86 255 ALA B N 1
ATOM 3986 C CA . ALA B 1 255 ? -11.264 -20.340 -46.155 1.00 22.71 255 ALA B CA 1
ATOM 3987 C C . ALA B 1 255 ? -12.257 -21.212 -45.389 1.00 21.52 255 ALA B C 1
ATOM 3988 O O . ALA B 1 255 ? -13.194 -21.761 -45.977 1.00 21.77 255 ALA B O 1
ATOM 3990 N N . GLY B 1 256 ? -12.049 -21.340 -44.080 1.00 19.00 256 GLY B N 1
ATOM 3991 C CA . GLY B 1 256 ? -12.844 -22.247 -43.265 1.00 20.02 256 GLY B CA 1
ATOM 3992 C C . GLY B 1 256 ? -14.135 -21.670 -42.713 1.00 20.54 256 GLY B C 1
ATOM 3993 O O . GLY B 1 256 ? -15.038 -22.413 -42.318 1.00 21.64 256 GLY B O 1
ATOM 3994 N N . LEU B 1 257 ? -14.220 -20.346 -42.671 1.00 20.20 257 LEU B N 1
ATOM 3995 C CA . LEU B 1 257 ? -15.442 -19.655 -42.267 1.00 19.92 257 LEU B CA 1
ATOM 3996 C C . LEU B 1 257 ? -16.357 -19.510 -43.493 1.00 22.30 257 LEU B C 1
ATOM 3997 O O . LEU B 1 257 ? -16.695 -18.398 -43.899 1.00 21.44 257 LEU B O 1
ATOM 4002 N N . ASN B 1 258 ? -16.745 -20.641 -44.082 1.00 20.67 258 ASN B N 1
ATOM 4003 C CA . ASN B 1 258 ? -17.425 -20.621 -45.383 1.00 24.10 258 ASN B CA 1
ATOM 4004 C C . ASN B 1 258 ? -18.935 -20.847 -45.316 1.00 27.07 258 ASN B C 1
ATOM 4005 O O . ASN B 1 258 ? -19.592 -20.941 -46.355 1.00 23.24 258 ASN B O 1
ATOM 4010 N N . GLY B 1 259 ? -19.480 -20.935 -44.102 1.00 22.33 259 GLY B N 1
ATOM 4011 C CA . GLY B 1 259 ? -20.904 -21.160 -43.920 1.00 24.22 259 GLY B CA 1
ATOM 4012 C C . GLY B 1 259 ? -21.738 -19.921 -44.185 1.00 25.16 259 GLY B C 1
ATOM 4013 O O . GLY B 1 259 ? -21.242 -18.792 -44.103 1.00 26.18 259 GLY B O 1
ATOM 4014 N N . GLU B 1 260 ? -23.014 -20.119 -44.504 1.00 23.29 260 GLU B N 1
ATOM 4015 C CA . GLU B 1 260 ? -23.920 -18.988 -44.695 1.00 23.74 260 GLU B CA 1
ATOM 4016 C C . GLU B 1 260 ? -24.194 -18.265 -43.382 1.00 24.19 260 GLU B C 1
ATOM 4017 O O . GLU B 1 260 ? -24.517 -17.075 -43.374 1.00 25.03 260 GLU B O 1
ATOM 4023 N N . SER B 1 261 ? -24.081 -19.007 -42.282 1.00 22.07 261 SER B N 1
ATOM 4024 C CA . SER B 1 261 ? -24.149 -18.462 -40.929 1.00 23.65 261 SER B CA 1
ATOM 4025 C C . SER B 1 261 ? -22.915 -18.928 -40.145 1.00 24.71 261 SER B C 1
ATOM 4026 O O . SER B 1 261 ? -22.330 -19.966 -40.463 1.00 22.71 261 SER B O 1
ATOM 4029 N N . LEU B 1 262 ? -22.529 -18.150 -39.135 1.00 24.30 262 LEU B N 1
ATOM 4030 C CA . LEU B 1 262 ? -21.339 -18.420 -38.339 1.00 20.12 262 LEU B CA 1
ATOM 4031 C C . LEU B 1 262 ? -21.719 -18.414 -36.866 1.00 23.38 262 LEU B C 1
ATOM 4032 O O . LEU B 1 262 ? -22.315 -17.452 -36.385 1.00 22.19 262 LEU B O 1
ATOM 4037 N N . PHE B 1 263 ? -21.373 -19.481 -36.150 1.00 22.26 263 PHE B N 1
ATOM 4038 C CA . PHE B 1 263 ? -21.637 -19.555 -34.714 1.00 23.18 263 PHE B CA 1
ATOM 4039 C C . PHE B 1 263 ? -20.344 -19.559 -33.919 1.00 21.09 263 PHE B C 1
ATOM 4040 O O . PHE B 1 263 ? -19.439 -20.344 -34.204 1.00 19.03 263 PHE B O 1
ATOM 4048 N N . LEU B 1 264 ? -20.265 -18.658 -32.944 1.00 19.94 264 LEU B N 1
ATOM 4049 C CA . LEU B 1 264 ? -19.097 -18.537 -32.079 1.00 20.02 264 LEU B CA 1
ATOM 4050 C C . LEU B 1 264 ? -19.408 -19.119 -30.707 1.00 21.64 264 LEU B C 1
ATOM 4051 O O . LEU B 1 264 ? -20.158 -18.518 -29.931 1.00 19.93 264 LEU B O 1
ATOM 4056 N N . PHE B 1 265 ? -18.839 -20.291 -30.418 1.00 19.13 265 PHE B N 1
ATOM 4057 C CA . PHE B 1 265 ? -18.868 -20.834 -29.065 1.00 17.78 265 PHE B CA 1
ATOM 4058 C C . PHE B 1 265 ? -17.748 -20.210 -28.251 1.00 18.29 265 PHE B C 1
ATOM 4059 O O . PHE B 1 265 ? -16.732 -19.781 -28.810 1.00 18.16 265 PHE B O 1
ATOM 4067 N N . ALA B 1 266 ? -17.925 -20.163 -26.933 1.00 18.14 266 ALA B N 1
ATOM 4068 C CA . ALA B 1 266 ? -16.919 -19.573 -26.046 1.00 18.55 266 ALA B CA 1
ATOM 4069 C C . ALA B 1 266 ? -16.643 -18.118 -26.378 1.00 24.36 266 ALA B C 1
ATOM 4070 O O . ALA B 1 266 ? -15.525 -17.634 -26.190 1.00 21.13 266 ALA B O 1
ATOM 4072 N N . GLY B 1 267 ? -17.659 -17.427 -26.884 1.00 22.29 267 GLY B N 1
ATOM 4073 C CA . GLY B 1 267 ? -17.519 -16.038 -27.259 1.00 22.34 267 GLY B CA 1
ATOM 4074 C C . GLY B 1 267 ? -18.797 -15.273 -27.001 1.00 20.50 267 GLY B C 1
ATOM 4075 O O . GLY B 1 267 ? -19.877 -15.851 -26.896 1.00 20.59 267 GLY B O 1
ATOM 4076 N N . ASP B 1 268 ? -18.674 -13.961 -26.883 1.00 23.33 268 ASP B N 1
ATOM 4077 C CA . ASP B 1 268 ? -19.863 -13.122 -26.757 1.00 23.31 268 ASP B CA 1
ATOM 4078 C C . ASP B 1 268 ? -19.841 -12.019 -27.798 1.00 23.46 268 ASP B C 1
ATOM 4079 O O . ASP B 1 268 ? -19.098 -12.109 -28.775 1.00 21.57 268 ASP B O 1
ATOM 4084 N N . GLN B 1 269 ? -20.652 -10.983 -27.606 1.00 21.58 269 GLN B N 1
ATOM 4085 C CA . GLN B 1 269 ? -20.890 -10.043 -28.702 1.00 22.37 269 GLN B CA 1
ATOM 4086 C C . GLN B 1 269 ? -19.615 -9.386 -29.201 1.00 21.93 269 GLN B C 1
ATOM 4087 O O . GLN B 1 269 ? -19.488 -9.100 -30.386 1.00 22.06 269 GLN B O 1
ATOM 4093 N N . LYS B 1 270 ? -18.666 -9.134 -28.311 1.00 20.94 270 LYS B N 1
ATOM 4094 C CA . LYS B 1 270 ? -17.466 -8.440 -28.758 1.00 22.52 270 LYS B CA 1
ATOM 4095 C C . LYS B 1 270 ? -16.709 -9.307 -29.767 1.00 20.81 270 LYS B C 1
ATOM 4096 O O . LYS B 1 270 ? -16.044 -8.788 -30.651 1.00 19.67 270 LYS B O 1
ATOM 4102 N N . ASP B 1 271 ? -16.824 -10.629 -29.648 1.00 18.64 271 ASP B N 1
ATOM 4103 C CA . ASP B 1 271 ? -16.150 -11.507 -30.601 1.00 19.43 271 ASP B CA 1
ATOM 4104 C C . ASP B 1 271 ? -16.853 -11.550 -31.956 1.00 18.94 271 ASP B C 1
ATOM 4105 O O . ASP B 1 271 ? -16.197 -11.542 -32.997 1.00 20.32 271 ASP B O 1
ATOM 4110 N N . ALA B 1 272 ? -18.180 -11.581 -31.943 1.00 21.47 272 ALA B N 1
ATOM 4111 C CA . ALA B 1 272 ? -18.943 -11.410 -33.183 1.00 20.80 272 ALA B CA 1
ATOM 4112 C C . ALA B 1 272 ? -18.601 -10.069 -33.836 1.00 21.55 272 ALA B C 1
ATOM 4113 O O . ALA B 1 272 ? -18.327 -10.008 -35.034 1.00 21.05 272 ALA B O 1
ATOM 4115 N N . ASP B 1 273 ? -18.613 -8.992 -33.054 1.00 21.54 273 ASP B N 1
ATOM 4116 C CA . ASP B 1 273 ? -18.271 -7.672 -33.600 1.00 19.44 273 ASP B CA 1
ATOM 4117 C C . ASP B 1 273 ? -16.839 -7.596 -34.148 1.00 21.20 273 ASP B C 1
ATOM 4118 O O . ASP B 1 273 ? -16.587 -6.931 -35.162 1.00 20.38 273 ASP B O 1
ATOM 4123 N N . ALA B 1 274 ? -15.907 -8.286 -33.495 1.00 16.40 274 ALA B N 1
ATOM 4124 C CA . ALA B 1 274 ? -14.554 -8.415 -34.034 1.00 17.80 274 ALA B CA 1
ATOM 4125 C C . ALA B 1 274 ? -14.552 -9.071 -35.418 1.00 18.16 274 ALA B C 1
ATOM 4126 O O . ALA B 1 274 ? -13.840 -8.631 -36.317 1.00 18.10 274 ALA B O 1
ATOM 4128 N N . ILE B 1 275 ? -15.340 -10.124 -35.590 1.00 16.76 275 ILE B N 1
ATOM 4129 C CA . ILE B 1 275 ? -15.471 -10.758 -36.899 1.00 19.37 275 ILE B CA 1
ATOM 4130 C C . ILE B 1 275 ? -16.040 -9.767 -37.900 1.00 19.20 275 ILE B C 1
ATOM 4131 O O . ILE B 1 275 ? -15.505 -9.613 -39.004 1.00 17.32 275 ILE B O 1
ATOM 4136 N N . TYR B 1 276 ? -17.135 -9.106 -37.518 1.00 16.35 276 TYR B N 1
ATOM 4137 C CA . TYR B 1 276 ? -17.773 -8.116 -38.406 1.00 21.38 276 TYR B CA 1
ATOM 4138 C C . TYR B 1 276 ? -16.845 -6.987 -38.853 1.00 23.44 276 TYR B C 1
ATOM 4139 O O . TYR B 1 276 ? -16.989 -6.448 -39.951 1.00 23.97 276 TYR B O 1
ATOM 4148 N N . ALA B 1 277 ? -15.899 -6.619 -38.002 1.00 20.75 277 ALA B N 1
ATOM 4149 C CA . ALA B 1 277 ? -15.023 -5.496 -38.302 1.00 18.32 277 ALA B CA 1
ATOM 4150 C C . ALA B 1 277 ? -13.647 -5.876 -38.845 1.00 19.41 277 ALA B C 1
ATOM 4151 O O . ALA B 1 277 ? -12.862 -4.994 -39.153 1.00 19.95 277 ALA B O 1
ATOM 4153 N N . ASN B 1 278 ? -13.344 -7.172 -38.965 1.00 17.05 278 ASN B N 1
ATOM 4154 C CA . ASN B 1 278 ? -12.027 -7.597 -39.432 1.00 16.56 278 ASN B CA 1
ATOM 4155 C C . ASN B 1 278 ? -11.911 -7.475 -40.949 1.00 15.43 278 ASN B C 1
ATOM 4156 O O . ASN B 1 278 ? -12.659 -8.137 -41.678 1.00 18.77 278 ASN B O 1
ATOM 4161 N N . PRO B 1 279 ? -10.972 -6.648 -41.439 1.00 17.97 279 PRO B N 1
ATOM 4162 C CA . PRO B 1 279 ? -10.810 -6.523 -42.895 1.00 17.41 279 PRO B CA 1
ATOM 4163 C C . PRO B 1 279 ? -10.560 -7.855 -43.597 1.00 18.96 279 PRO B C 1
ATOM 4164 O O . PRO B 1 279 ? -11.026 -8.054 -44.723 1.00 19.70 279 PRO B O 1
ATOM 4168 N N . LEU B 1 280 ? -9.849 -8.773 -42.951 1.00 17.43 280 LEU B N 1
ATOM 4169 C CA . LEU B 1 280 ? -9.573 -10.073 -43.570 1.00 17.66 280 LEU B CA 1
ATOM 4170 C C . LEU B 1 280 ? -10.850 -10.887 -43.882 1.00 17.94 280 LEU B C 1
ATOM 4171 O O . LEU B 1 280 ? -10.843 -11.778 -44.731 1.00 18.00 280 LEU B O 1
ATOM 4176 N N . LEU B 1 281 ? -11.938 -10.589 -43.192 1.00 16.27 281 LEU B N 1
ATOM 4177 C CA . LEU B 1 281 ? -13.142 -11.414 -43.280 1.00 16.91 281 LEU B CA 1
ATOM 4178 C C . LEU B 1 281 ? -14.307 -10.711 -43.990 1.00 18.93 281 LEU B C 1
ATOM 4179 O O . LEU B 1 281 ? -15.411 -11.243 -44.072 1.00 18.99 281 LEU B O 1
ATOM 4184 N N . ALA B 1 282 ? -14.048 -9.517 -44.513 1.00 20.06 282 ALA B N 1
ATOM 4185 C CA . ALA B 1 282 ? -15.121 -8.632 -44.978 1.00 22.11 282 ALA B CA 1
ATOM 4186 C C . ALA B 1 282 ? -15.911 -9.196 -46.167 1.00 24.14 282 ALA B C 1
ATOM 4187 O O . ALA B 1 282 ? -17.062 -8.820 -46.389 1.00 24.42 282 ALA B O 1
ATOM 4189 N N . HIS B 1 283 ? -15.290 -10.098 -46.918 1.00 21.68 283 HIS B N 1
ATOM 4190 C CA . HIS B 1 283 ? -15.895 -10.674 -48.117 1.00 26.37 283 HIS B CA 1
ATOM 4191 C C . HIS B 1 283 ? -16.746 -11.929 -47.847 1.00 30.49 283 HIS B C 1
ATOM 4192 O O . HIS B 1 283 ? -17.404 -12.443 -48.752 1.00 30.58 283 HIS B O 1
ATOM 4199 N N . LEU B 1 284 ? -16.729 -12.435 -46.618 1.00 23.65 284 LEU B N 1
ATOM 4200 C CA . LEU B 1 284 ? -17.447 -13.669 -46.306 1.00 25.96 284 LEU B CA 1
ATOM 4201 C C . LEU B 1 284 ? -18.959 -13.489 -46.212 1.00 24.63 284 LEU B C 1
ATOM 4202 O O . LEU B 1 284 ? -19.440 -12.467 -45.734 1.00 26.46 284 LEU B O 1
ATOM 4207 N N . PRO B 1 285 ? -19.712 -14.497 -46.679 1.00 31.80 285 PRO B N 1
ATOM 4208 C CA . PRO B 1 285 ? -21.179 -14.485 -46.709 1.00 31.43 285 PRO B CA 1
ATOM 4209 C C . PRO B 1 285 ? -21.781 -14.155 -45.343 1.00 29.79 285 PRO B C 1
ATOM 4210 O O . PRO B 1 285 ? -22.669 -13.306 -45.241 1.00 28.03 285 PRO B O 1
ATOM 4214 N N . ALA B 1 286 ? -21.314 -14.832 -44.299 1.00 25.87 286 ALA B N 1
ATOM 4215 C CA . ALA B 1 286 ? -21.904 -14.635 -42.985 1.00 25.67 286 ALA B CA 1
ATOM 4216 C C . ALA B 1 286 ? -21.683 -13.220 -42.478 1.00 25.17 286 ALA B C 1
ATOM 4217 O O . ALA B 1 286 ? -22.506 -12.684 -41.733 1.00 24.80 286 ALA B O 1
ATOM 4219 N N . VAL B 1 287 ? -20.572 -12.611 -42.889 1.00 22.86 287 VAL B N 1
ATOM 4220 C CA . VAL B 1 287 ? -20.261 -11.250 -42.480 1.00 22.67 287 VAL B CA 1
ATOM 4221 C C . VAL B 1 287 ? -21.140 -10.267 -43.258 1.00 23.33 287 VAL B C 1
ATOM 4222 O O . VAL B 1 287 ? -21.862 -9.458 -42.675 1.00 24.28 287 VAL B O 1
ATOM 4226 N N . GLN B 1 288 ? -21.086 -10.369 -44.581 1.00 26.97 288 GLN B N 1
ATOM 4227 C CA . GLN B 1 288 ? -21.854 -9.488 -45.456 1.00 28.10 288 GLN B CA 1
ATOM 4228 C C . GLN B 1 288 ? -23.347 -9.514 -45.136 1.00 29.23 288 GLN B C 1
ATOM 4229 O O . GLN B 1 288 ? -24.001 -8.477 -45.154 1.00 30.80 288 GLN B O 1
ATOM 4235 N N . ASN B 1 289 ? -23.873 -10.699 -44.844 1.00 31.03 289 ASN B N 1
ATOM 4236 C CA . ASN B 1 289 ? -25.305 -10.885 -44.584 1.00 30.16 289 ASN B CA 1
ATOM 4237 C C . ASN B 1 289 ? -25.716 -10.785 -43.108 1.00 32.15 289 ASN B C 1
ATOM 4238 O O . ASN B 1 289 ? -26.863 -11.068 -42.757 1.00 31.78 289 ASN B O 1
ATOM 4243 N N . LYS B 1 290 ? -24.773 -10.381 -42.258 1.00 27.66 290 LYS B N 1
ATOM 4244 C CA . LYS B 1 290 ? -25.005 -10.207 -40.824 1.00 26.99 290 LYS B CA 1
ATOM 4245 C C . LYS B 1 290 ? -25.542 -11.467 -40.153 1.00 27.12 290 LYS B C 1
ATOM 4246 O O . LYS B 1 290 ? -26.561 -11.426 -39.463 1.00 27.81 290 LYS B O 1
ATOM 4252 N N . GLN B 1 291 ? -24.839 -12.577 -40.345 1.00 26.99 291 GLN B N 1
ATOM 4253 C CA . GLN B 1 291 ? -25.246 -13.858 -39.780 1.00 27.33 291 GLN B CA 1
ATOM 4254 C C . GLN B 1 291 ? -24.143 -14.444 -38.892 1.00 25.53 291 GLN B C 1
ATOM 4255 O O . GLN B 1 291 ? -23.862 -15.644 -38.951 1.00 25.46 291 GLN B O 1
ATOM 4261 N N . VAL B 1 292 ? -23.512 -13.592 -38.085 1.00 25.35 292 VAL B N 1
ATOM 4262 C CA . VAL B 1 292 ? -22.492 -14.045 -37.137 1.00 23.91 292 VAL B CA 1
ATOM 4263 C C . VAL B 1 292 ? -23.061 -13.970 -35.715 1.00 24.29 292 VAL B C 1
ATOM 4264 O O . VAL B 1 292 ? -23.428 -12.888 -35.243 1.00 26.77 292 VAL B O 1
ATOM 4268 N N . TYR B 1 293 ? -23.148 -15.117 -35.045 1.00 22.57 293 TYR B N 1
ATOM 4269 C CA . TYR B 1 293 ? -23.829 -15.205 -33.751 1.00 25.23 293 TYR B CA 1
ATOM 4270 C C . TYR B 1 293 ? -22.925 -15.706 -32.637 1.00 23.44 293 TYR B C 1
ATOM 4271 O O . TYR B 1 293 ? -22.341 -16.780 -32.754 1.00 26.11 293 TYR B O 1
ATOM 4280 N N . ALA B 1 294 ? -22.829 -14.937 -31.556 1.00 22.53 294 ALA B N 1
ATOM 4281 C CA . ALA B 1 294 ? -22.092 -15.360 -30.368 1.00 20.16 294 ALA B CA 1
ATOM 4282 C C . ALA B 1 294 ? -23.015 -16.203 -29.498 1.00 23.26 294 ALA B C 1
ATOM 4283 O O . ALA B 1 294 ? -24.158 -15.818 -29.260 1.00 23.30 294 ALA B O 1
ATOM 4285 N N . LEU B 1 295 ? -22.522 -17.343 -29.022 1.00 19.03 295 LEU B N 1
ATOM 4286 C CA . LEU B 1 295 ? -23.359 -18.260 -28.246 1.00 23.39 295 LEU B CA 1
ATOM 4287 C C . LEU B 1 295 ? -23.116 -18.183 -26.742 1.00 22.48 295 LEU B C 1
ATOM 4288 O O . LEU B 1 295 ? -23.879 -18.762 -25.962 1.00 25.54 295 LEU B O 1
ATOM 4293 N N . GLY B 1 296 ? -22.057 -17.481 -26.340 1.00 22.13 296 GLY B N 1
ATOM 4294 C CA . GLY B 1 296 ? -21.793 -17.231 -24.930 1.00 21.67 296 GLY B CA 1
ATOM 4295 C C . GLY B 1 296 ? -20.452 -17.787 -24.480 1.00 22.02 296 GLY B C 1
ATOM 4296 O O . GLY B 1 296 ? -19.967 -18.765 -25.035 1.00 22.04 296 GLY B O 1
ATOM 4297 N N . THR B 1 297 ? -19.840 -17.175 -23.475 1.00 21.20 297 THR B N 1
ATOM 4298 C CA . THR B 1 297 ? -18.526 -17.652 -23.020 1.00 23.53 297 THR B CA 1
ATOM 4299 C C . THR B 1 297 ? -18.579 -18.981 -22.279 1.00 23.35 297 THR B C 1
ATOM 4300 O O . THR B 1 297 ? -17.559 -19.642 -22.103 1.00 25.53 297 THR B O 1
ATOM 4304 N N . GLU B 1 298 ? -19.764 -19.366 -21.833 1.00 21.58 298 GLU B N 1
ATOM 4305 C CA . GLU B 1 298 ? -19.910 -20.592 -21.065 1.00 23.82 298 GLU B CA 1
ATOM 4306 C C . GLU B 1 298 ? -20.191 -21.811 -21.964 1.00 22.29 298 GLU B C 1
ATOM 4307 O O . GLU B 1 298 ? -20.703 -22.836 -21.491 1.00 22.93 298 GLU B O 1
ATOM 4313 N N . THR B 1 299 ? -19.831 -21.713 -23.250 1.00 21.46 299 THR B N 1
ATOM 4314 C CA . THR B 1 299 ? -20.115 -22.785 -24.206 1.00 19.38 299 THR B CA 1
ATOM 4315 C C . THR B 1 299 ? -18.853 -23.398 -24.838 1.00 19.37 299 THR B C 1
ATOM 4316 O O . THR B 1 299 ? -18.916 -23.986 -25.915 1.00 18.33 299 THR B O 1
ATOM 4320 N N . PHE B 1 300 ? -17.718 -23.246 -24.158 1.00 17.98 300 PHE B N 1
ATOM 4321 C CA . PHE B 1 300 ? -16.438 -23.813 -24.593 1.00 17.49 300 PHE B CA 1
ATOM 4322 C C . PHE B 1 300 ? -16.485 -25.354 -24.574 1.00 16.33 300 PHE B C 1
ATOM 4323 O O . PHE B 1 300 ? -15.903 -26.026 -25.438 1.00 16.01 300 PHE B O 1
ATOM 4331 N N . ARG B 1 301 ? -17.195 -25.898 -23.593 1.00 15.50 301 ARG B N 1
ATOM 4332 C CA . ARG B 1 301 ? -17.416 -27.335 -23.487 1.00 17.64 301 ARG B CA 1
ATOM 4333 C C . ARG B 1 301 ? -18.893 -27.538 -23.235 1.00 19.97 301 ARG B C 1
ATOM 4334 O O . ARG B 1 301 ? -19.533 -26.707 -22.565 1.00 20.31 301 ARG B O 1
ATOM 4342 N N . LEU B 1 302 ? -19.440 -28.628 -23.769 1.00 18.79 302 LEU B N 1
ATOM 4343 C CA . LEU B 1 302 ? -20.855 -28.924 -23.570 1.00 18.73 302 LEU B CA 1
ATOM 4344 C C . LEU B 1 302 ? -21.104 -30.009 -22.535 1.00 21.78 302 LEU B C 1
ATOM 4345 O O . LEU B 1 302 ? -20.585 -31.123 -22.632 1.00 23.36 302 LEU B O 1
ATOM 4350 N N . ASP B 1 303 ? -21.894 -29.655 -21.532 1.00 21.82 303 ASP B N 1
ATOM 4351 C CA . ASP B 1 303 ? -22.439 -30.618 -20.596 1.00 21.99 303 ASP B CA 1
ATOM 4352 C C . ASP B 1 303 ? -23.897 -30.220 -20.422 1.00 24.02 303 ASP B C 1
ATOM 4353 O O . ASP B 1 303 ? -24.360 -29.268 -21.054 1.00 22.19 303 ASP B O 1
ATOM 4358 N N . TYR B 1 304 ? -24.638 -30.927 -19.582 1.00 23.82 304 TYR B N 1
ATOM 4359 C CA . TYR B 1 304 ? -26.030 -30.535 -19.361 1.00 23.34 304 TYR B CA 1
ATOM 4360 C C . TYR B 1 304 ? -26.198 -29.027 -19.122 1.00 24.78 304 TYR B C 1
ATOM 4361 O O . TYR B 1 304 ? -27.083 -28.383 -19.692 1.00 24.52 304 TYR B O 1
ATOM 4370 N N . TYR B 1 305 ? -25.357 -28.459 -18.270 1.00 20.76 305 TYR B N 1
ATOM 4371 C CA . TYR B 1 305 ? -25.483 -27.050 -17.929 1.00 22.33 305 TYR B CA 1
ATOM 4372 C C . TYR B 1 305 ? -25.332 -26.118 -19.129 1.00 25.50 305 TYR B C 1
ATOM 4373 O O . TYR B 1 305 ? -26.192 -25.264 -19.381 1.00 26.30 305 TYR B O 1
ATOM 4382 N N . SER B 1 306 ? -24.231 -26.256 -19.857 1.00 19.57 306 SER B N 1
ATOM 4383 C CA . SER B 1 306 ? -23.978 -25.333 -20.972 1.00 23.98 306 SER B CA 1
ATOM 4384 C C . SER B 1 306 ? -24.833 -25.693 -22.185 1.00 24.02 306 SER B C 1
ATOM 4385 O O . SER B 1 306 ? -25.128 -24.836 -23.013 1.00 23.81 306 SER B O 1
ATOM 4388 N N . ALA B 1 307 ? -25.257 -26.954 -22.270 1.00 20.69 307 ALA B N 1
ATOM 4389 C CA . ALA B 1 307 ? -26.201 -27.366 -23.308 1.00 23.10 307 ALA B CA 1
ATOM 4390 C C . ALA B 1 307 ? -27.556 -26.669 -23.138 1.00 24.55 307 ALA B C 1
ATOM 4391 O O . ALA B 1 307 ? -28.151 -26.181 -24.110 1.00 26.08 307 ALA B O 1
ATOM 4393 N N . MET B 1 308 ? -28.031 -26.604 -21.900 1.00 23.28 308 MET B N 1
ATOM 4394 C CA . MET B 1 308 ? -29.243 -25.841 -21.589 1.00 27.38 308 MET B CA 1
ATOM 4395 C C . MET B 1 308 ? -29.106 -24.362 -21.924 1.00 27.90 308 MET B C 1
ATOM 4396 O O . MET B 1 308 ? -30.038 -23.750 -22.450 1.00 31.48 308 MET B O 1
ATOM 4401 N N . GLN B 1 309 ? -27.949 -23.780 -21.631 1.00 25.00 309 GLN B N 1
ATOM 4402 C CA . GLN B 1 309 ? -27.697 -22.393 -22.022 1.00 29.40 309 GLN B CA 1
ATOM 4403 C C . GLN B 1 309 ? -27.684 -22.199 -23.535 1.00 28.60 309 GLN B C 1
ATOM 4404 O O . GLN B 1 309 ? -28.252 -21.222 -24.052 1.00 29.79 309 GLN B O 1
ATOM 4410 N N . VAL B 1 310 ? -27.033 -23.107 -24.254 1.00 25.50 310 VAL B N 1
ATOM 4411 C CA . VAL B 1 310 ? -26.978 -22.971 -25.709 1.00 24.54 310 VAL B CA 1
ATOM 4412 C C . VAL B 1 310 ? -28.398 -22.947 -26.249 1.00 28.54 310 VAL B C 1
ATOM 4413 O O . VAL B 1 310 ? -28.743 -22.108 -27.081 1.00 28.34 310 VAL B O 1
ATOM 4417 N N . LEU B 1 311 ? -29.225 -23.865 -25.759 1.00 27.84 311 LEU B N 1
ATOM 4418 C CA . LEU B 1 311 ? -30.630 -23.918 -26.144 1.00 29.89 311 LEU B CA 1
ATOM 4419 C C . LEU B 1 311 ? -31.317 -22.584 -25.907 1.00 34.09 311 LEU B C 1
ATOM 4420 O O . LEU B 1 311 ? -31.973 -22.052 -26.803 1.00 35.94 311 LEU B O 1
ATOM 4425 N N . ASP B 1 312 ? -31.176 -22.047 -24.697 1.00 30.67 312 ASP B N 1
ATOM 4426 C CA . ASP B 1 312 ? -31.782 -20.760 -24.369 1.00 35.49 312 ASP B CA 1
ATOM 4427 C C . ASP B 1 312 ? -31.295 -19.648 -25.289 1.00 38.10 312 ASP B C 1
ATOM 4428 O O . ASP B 1 312 ? -32.082 -18.807 -25.734 1.00 38.53 312 ASP B O 1
ATOM 4433 N N . ARG B 1 313 ? -29.998 -19.644 -25.568 1.00 32.76 313 ARG B N 1
ATOM 4434 C CA . ARG B 1 313 ? -29.412 -18.633 -26.443 1.00 32.46 313 ARG B CA 1
ATOM 4435 C C . ARG B 1 313 ? -29.978 -18.766 -27.863 1.00 36.30 313 ARG B C 1
ATOM 4436 O O . ARG B 1 313 ? -30.399 -17.781 -28.473 1.00 37.91 313 ARG B O 1
ATOM 4444 N N . LEU B 1 314 ? -30.008 -19.988 -28.383 1.00 33.35 314 LEU B N 1
ATOM 4445 C CA . LEU B 1 314 ? -30.531 -20.208 -29.726 1.00 36.39 314 LEU B CA 1
ATOM 4446 C C . LEU B 1 314 ? -31.997 -19.794 -29.821 1.00 42.55 314 LEU B C 1
ATOM 4447 O O . LEU B 1 314 ? -32.461 -19.363 -30.876 1.00 41.72 314 LEU B O 1
ATOM 4452 N N . LYS B 1 315 ? -32.718 -19.909 -28.709 1.00 41.89 315 LYS B N 1
ATOM 4453 C CA . LYS B 1 315 ? -34.118 -19.518 -28.674 1.00 41.69 315 LYS B CA 1
ATOM 4454 C C . LYS B 1 315 ? -34.239 -18.005 -28.658 1.00 42.19 315 LYS B C 1
ATOM 4455 O O . LYS B 1 315 ? -35.044 -17.430 -29.391 1.00 46.07 315 LYS B O 1
ATOM 4461 N N . ALA B 1 316 ? -33.425 -17.358 -27.834 1.00 38.84 316 ALA B N 1
ATOM 4462 C CA . ALA B 1 316 ? -33.437 -15.904 -27.744 1.00 43.71 316 ALA B CA 1
ATOM 4463 C C . ALA B 1 316 ? -33.080 -15.270 -29.088 1.00 45.51 316 ALA B C 1
ATOM 4464 O O . ALA B 1 316 ? -33.527 -14.166 -29.405 1.00 42.85 316 ALA B O 1
ATOM 4466 N N . LEU B 1 317 ? -32.275 -15.978 -29.873 1.00 42.35 317 LEU B N 1
ATOM 4467 C CA . LEU B 1 317 ? -31.858 -15.487 -31.178 1.00 44.53 317 LEU B CA 1
ATOM 4468 C C . LEU B 1 317 ? -32.924 -15.731 -32.232 1.00 42.74 317 LEU B C 1
ATOM 4469 O O . LEU B 1 317 ? -33.278 -14.830 -32.990 1.00 46.60 317 LEU B O 1
ATOM 4474 N N . PHE B 1 318 ? -33.435 -16.951 -32.279 1.00 41.00 318 PHE B N 1
ATOM 4475 C CA . PHE B 1 318 ? -34.251 -17.372 -33.405 1.00 45.16 318 PHE B CA 1
ATOM 4476 C C . PHE B 1 318 ? -35.684 -17.725 -33.010 1.00 50.12 318 PHE B C 1
ATOM 4477 O O . PHE B 1 318 ? -36.471 -18.171 -33.847 1.00 52.19 318 PHE B O 1
ATOM 4485 N N . ASP C 1 28 ? -28.088 22.728 -9.888 1.00 64.86 28 ASP C N 1
ATOM 4486 C CA . ASP C 1 28 ? -27.530 22.255 -11.103 1.00 59.48 28 ASP C CA 1
ATOM 4487 C C . ASP C 1 28 ? -28.437 21.031 -11.330 1.00 60.40 28 ASP C C 1
ATOM 4488 O O . ASP C 1 28 ? -28.431 20.422 -12.388 1.00 58.69 28 ASP C O 1
ATOM 4493 N N . TRP C 1 29 ? -29.227 20.693 -10.329 1.00 57.60 29 TRP C N 1
ATOM 4494 C CA . TRP C 1 29 ? -29.938 19.450 -10.360 1.00 56.61 29 TRP C CA 1
ATOM 4495 C C . TRP C 1 29 ? -31.390 19.715 -10.118 1.00 58.14 29 TRP C C 1
ATOM 4496 O O . TRP C 1 29 ? -31.712 20.361 -9.169 1.00 61.61 29 TRP C O 1
ATOM 4507 N N . PRO C 1 30 ? -32.267 19.216 -10.963 1.00 57.00 30 PRO C N 1
ATOM 4508 C CA . PRO C 1 30 ? -31.948 18.165 -11.912 1.00 56.67 30 PRO C CA 1
ATOM 4509 C C . PRO C 1 30 ? -31.283 18.635 -13.178 1.00 57.76 30 PRO C C 1
ATOM 4510 O O . PRO C 1 30 ? -31.040 19.806 -13.339 1.00 59.14 30 PRO C O 1
ATOM 4514 N N . ARG C 1 31 ? -30.949 17.685 -14.042 1.00 58.92 31 ARG C N 1
ATOM 4515 C CA . ARG C 1 31 ? -30.421 17.977 -15.348 1.00 55.19 31 ARG C CA 1
ATOM 4516 C C . ARG C 1 31 ? -30.797 16.879 -16.325 1.00 61.00 31 ARG C C 1
ATOM 4517 O O . ARG C 1 31 ? -31.206 15.787 -15.948 1.00 59.78 31 ARG C O 1
ATOM 4525 N N . GLN C 1 32 ? -30.652 17.178 -17.596 1.00 63.10 32 GLN C N 1
ATOM 4526 C CA . GLN C 1 32 ? -30.917 16.144 -18.583 1.00 65.65 32 GLN C CA 1
ATOM 4527 C C . GLN C 1 32 ? -29.634 15.693 -19.277 1.00 62.58 32 GLN C C 1
ATOM 4528 O O . GLN C 1 32 ? -28.780 16.508 -19.633 1.00 62.69 32 GLN C O 1
ATOM 4534 N N . ILE C 1 33 ? -29.498 14.380 -19.419 1.00 63.44 33 ILE C N 1
ATOM 4535 C CA . ILE C 1 33 ? -28.358 13.767 -20.078 1.00 61.29 33 ILE C CA 1
ATOM 4536 C C . ILE C 1 33 ? -28.907 12.852 -21.157 1.00 63.85 33 ILE C C 1
ATOM 4537 O O . ILE C 1 33 ? -29.833 12.083 -20.898 1.00 65.92 33 ILE C O 1
ATOM 4542 N N . THR C 1 34 ? -28.317 12.866 -22.355 1.00 63.58 34 THR C N 1
ATOM 4543 C CA . THR C 1 34 ? -28.780 11.966 -23.432 1.00 63.94 34 THR C CA 1
ATOM 4544 C C . THR C 1 34 ? -27.749 10.917 -23.867 1.00 65.42 34 THR C C 1
ATOM 4545 O O . THR C 1 34 ? -26.553 11.051 -23.640 1.00 63.68 34 THR C O 1
ATOM 4549 N N . ASP C 1 35 ? -28.260 9.862 -24.470 1.00 65.12 35 ASP C N 1
ATOM 4550 C CA . ASP C 1 35 ? -27.488 8.685 -24.770 1.00 62.89 35 ASP C CA 1
ATOM 4551 C C . ASP C 1 35 ? -27.941 8.029 -26.019 1.00 64.36 35 ASP C C 1
ATOM 4552 O O . ASP C 1 35 ? -28.969 8.380 -26.605 1.00 65.45 35 ASP C O 1
ATOM 4557 N N . SER C 1 36 ? -27.194 6.989 -26.315 1.00 60.81 36 SER C N 1
ATOM 4558 C CA . SER C 1 36 ? -27.528 5.948 -27.227 1.00 65.23 36 SER C CA 1
ATOM 4559 C C . SER C 1 36 ? -28.961 5.547 -27.087 1.00 68.46 36 SER C C 1
ATOM 4560 O O . SER C 1 36 ? -29.595 5.103 -28.034 1.00 70.04 36 SER C O 1
ATOM 4563 N N . ARG C 1 37 ? -29.515 5.748 -25.908 1.00 63.03 37 ARG C N 1
ATOM 4564 C CA . ARG C 1 37 ? -30.863 5.316 -25.731 1.00 65.37 37 ARG C CA 1
ATOM 4565 C C . ARG C 1 37 ? -31.798 6.465 -25.355 1.00 67.57 37 ARG C C 1
ATOM 4566 O O . ARG C 1 37 ? -32.638 6.334 -24.504 1.00 67.56 37 ARG C O 1
ATOM 4574 N N . GLY C 1 38 ? -31.619 7.587 -26.045 1.00 68.68 38 GLY C N 1
ATOM 4575 C CA . GLY C 1 38 ? -32.457 8.763 -25.898 1.00 68.90 38 GLY C CA 1
ATOM 4576 C C . GLY C 1 38 ? -31.968 9.750 -24.875 1.00 67.46 38 GLY C C 1
ATOM 4577 O O . GLY C 1 38 ? -30.771 9.889 -24.669 1.00 68.39 38 GLY C O 1
ATOM 4578 N N . THR C 1 39 ? -32.908 10.408 -24.216 1.00 66.55 39 THR C N 1
ATOM 4579 C CA . THR C 1 39 ? -32.614 11.513 -23.312 1.00 68.44 39 THR C CA 1
ATOM 4580 C C . THR C 1 39 ? -32.949 11.118 -21.904 1.00 66.42 39 THR C C 1
ATOM 4581 O O . THR C 1 39 ? -33.934 10.453 -21.708 1.00 69.74 39 THR C O 1
ATOM 4585 N N . HIS C 1 40 ? -32.169 11.525 -20.909 1.00 64.07 40 HIS C N 1
ATOM 4586 C CA . HIS C 1 40 ? -32.581 11.236 -19.562 1.00 66.02 40 HIS C CA 1
ATOM 4587 C C . HIS C 1 40 ? -32.348 12.390 -18.672 1.00 63.92 40 HIS C C 1
ATOM 4588 O O . HIS C 1 40 ? -31.499 13.241 -18.955 1.00 64.01 40 HIS C O 1
ATOM 4595 N N . THR C 1 41 ? -33.095 12.427 -17.579 1.00 65.28 41 THR C N 1
ATOM 4596 C CA . THR C 1 41 ? -32.875 13.510 -16.633 1.00 64.59 41 THR C CA 1
ATOM 4597 C C . THR C 1 41 ? -32.384 12.921 -15.315 1.00 60.33 41 THR C C 1
ATOM 4598 O O . THR C 1 41 ? -32.909 11.915 -14.839 1.00 60.58 41 THR C O 1
ATOM 4602 N N . LEU C 1 42 ? -31.357 13.542 -14.745 1.00 58.92 42 LEU C N 1
ATOM 4603 C CA . LEU C 1 42 ? -30.772 13.071 -13.499 1.00 58.14 42 LEU C CA 1
ATOM 4604 C C . LEU C 1 42 ? -31.357 13.808 -12.308 1.00 57.83 42 LEU C C 1
ATOM 4605 O O . LEU C 1 42 ? -31.088 14.994 -12.104 1.00 58.46 42 LEU C O 1
ATOM 4610 N N . GLU C 1 43 ? -32.154 13.087 -11.525 1.00 57.58 43 GLU C N 1
ATOM 4611 C CA . GLU C 1 43 ? -32.836 13.646 -10.364 1.00 57.40 43 GLU C CA 1
ATOM 4612 C C . GLU C 1 43 ? -31.908 14.537 -9.544 1.00 57.12 43 GLU C C 1
ATOM 4613 O O . GLU C 1 43 ? -32.115 15.747 -9.444 1.00 55.23 43 GLU C O 1
ATOM 4619 N N . SER C 1 44 ? -30.882 13.919 -8.966 1.00 54.26 44 SER C N 1
ATOM 4620 C CA . SER C 1 44 ? -29.934 14.607 -8.099 1.00 50.61 44 SER C CA 1
ATOM 4621 C C . SER C 1 44 ? -28.537 14.038 -8.300 1.00 50.39 44 SER C C 1
ATOM 4622 O O . SER C 1 44 ? -28.367 12.998 -8.947 1.00 42.69 44 SER C O 1
ATOM 4625 N N . GLN C 1 45 ? -27.543 14.716 -7.733 1.00 44.74 45 GLN C N 1
ATOM 4626 C CA . GLN C 1 45 ? -26.151 14.325 -7.916 1.00 45.22 45 GLN C CA 1
ATOM 4627 C C . GLN C 1 45 ? -25.851 12.941 -7.343 1.00 44.71 45 GLN C C 1
ATOM 4628 O O . GLN C 1 45 ? -26.021 12.705 -6.142 1.00 37.14 45 GLN C O 1
ATOM 4634 N N . PRO C 1 46 ? -25.393 12.021 -8.209 1.00 41.27 46 PRO C N 1
ATOM 4635 C CA . PRO C 1 46 ? -25.068 10.650 -7.802 1.00 33.81 46 PRO C CA 1
ATOM 4636 C C . PRO C 1 46 ? -24.060 10.630 -6.659 1.00 34.79 46 PRO C C 1
ATOM 4637 O O . PRO C 1 46 ? -23.165 11.479 -6.610 1.00 36.30 46 PRO C O 1
ATOM 4641 N N . GLN C 1 47 ? -24.217 9.663 -5.755 1.00 36.63 47 GLN C N 1
ATOM 4642 C CA . GLN C 1 47 ? -23.320 9.496 -4.619 1.00 36.35 47 GLN C CA 1
ATOM 4643 C C . GLN C 1 47 ? -22.677 8.110 -4.601 1.00 34.66 47 GLN C C 1
ATOM 4644 O O . GLN C 1 47 ? -21.663 7.890 -3.930 1.00 33.44 47 GLN C O 1
ATOM 4650 N N . ARG C 1 48 ? -23.279 7.174 -5.326 1.00 33.76 48 ARG C N 1
ATOM 4651 C CA . ARG C 1 48 ? -22.793 5.797 -5.351 1.00 34.70 48 ARG C CA 1
ATOM 4652 C C . ARG C 1 48 ? -22.671 5.317 -6.787 1.00 31.24 48 ARG C C 1
ATOM 4653 O O . ARG C 1 48 ? -23.490 4.534 -7.253 1.00 32.14 48 ARG C O 1
ATOM 4661 N N . ILE C 1 49 ? -21.656 5.805 -7.493 1.00 32.37 49 ILE C N 1
ATOM 4662 C CA . ILE C 1 49 ? -21.486 5.442 -8.897 1.00 28.49 49 ILE C CA 1
ATOM 4663 C C . ILE C 1 49 ? -20.767 4.102 -9.065 1.00 26.87 49 ILE C C 1
ATOM 4664 O O . ILE C 1 49 ? -19.689 3.893 -8.521 1.00 26.16 49 ILE C O 1
ATOM 4669 N N . VAL C 1 50 ? -21.372 3.205 -9.830 1.00 24.30 50 VAL C N 1
ATOM 4670 C CA . VAL C 1 50 ? -20.730 1.950 -10.169 1.00 26.29 50 VAL C CA 1
ATOM 4671 C C . VAL C 1 50 ? -20.371 1.971 -11.651 1.00 28.05 50 VAL C C 1
ATOM 4672 O O . VAL C 1 50 ? -21.247 2.132 -12.505 1.00 29.94 50 VAL C O 1
ATOM 4676 N N . SER C 1 51 ? -19.084 1.818 -11.953 1.00 28.90 51 SER C N 1
ATOM 4677 C CA . SER C 1 51 ? -18.637 1.708 -13.345 1.00 25.01 51 SER C CA 1
ATOM 4678 C C . SER C 1 51 ? -18.440 0.257 -13.793 1.00 23.28 51 SER C C 1
ATOM 4679 O O . SER C 1 51 ? -17.651 -0.482 -13.195 1.00 21.02 51 SER C O 1
ATOM 4682 N N . THR C 1 52 ? -19.162 -0.156 -14.831 1.00 22.77 52 THR C N 1
ATOM 4683 C CA . THR C 1 52 ? -18.964 -1.489 -15.399 1.00 23.31 52 THR C CA 1
ATOM 4684 C C . THR C 1 52 ? -17.849 -1.453 -16.447 1.00 20.56 52 THR C C 1
ATOM 4685 O O . THR C 1 52 ? -17.582 -2.433 -17.129 1.00 23.77 52 THR C O 1
ATOM 4689 N N . SER C 1 53 ? -17.179 -0.312 -16.551 1.00 20.13 53 SER C N 1
ATOM 4690 C CA . SER C 1 53 ? -16.114 -0.151 -17.527 1.00 20.52 53 SER C CA 1
ATOM 4691 C C . SER C 1 53 ? -14.827 0.301 -16.849 1.00 17.03 53 SER C C 1
ATOM 4692 O O . SER C 1 53 ? -14.736 1.414 -16.361 1.00 20.39 53 SER C O 1
ATOM 4695 N N . VAL C 1 54 ? -13.825 -0.571 -16.827 1.00 17.33 54 VAL C N 1
ATOM 4696 C CA . VAL C 1 54 ? -12.561 -0.253 -16.173 1.00 16.19 54 VAL C CA 1
ATOM 4697 C C . VAL C 1 54 ? -11.885 0.940 -16.858 1.00 16.12 54 VAL C C 1
ATOM 4698 O O . VAL C 1 54 ? -11.163 1.709 -16.227 1.00 19.78 54 VAL C O 1
ATOM 4702 N N . THR C 1 55 ? -12.138 1.099 -18.154 1.00 17.90 55 THR C N 1
ATOM 4703 C CA . THR C 1 55 ? -11.627 2.249 -18.896 1.00 14.27 55 THR C CA 1
ATOM 4704 C C . THR C 1 55 ? -12.226 3.543 -18.312 1.00 17.21 55 THR C C 1
ATOM 4705 O O . THR C 1 55 ? -11.512 4.474 -17.985 1.00 17.91 55 THR C O 1
ATOM 4709 N N . LEU C 1 56 ? -13.547 3.570 -18.187 1.00 17.40 56 LEU C N 1
ATOM 4710 C CA . LEU C 1 56 ? -14.269 4.759 -17.724 1.00 19.66 56 LEU C CA 1
ATOM 4711 C C . LEU C 1 56 ? -13.852 5.154 -16.312 1.00 20.19 56 LEU C C 1
ATOM 4712 O O . LEU C 1 56 ? -13.815 6.341 -15.970 1.00 21.43 56 LEU C O 1
ATOM 4717 N N . THR C 1 57 ? -13.519 4.153 -15.496 1.00 17.76 57 THR C N 1
ATOM 4718 C CA . THR C 1 57 ? -13.164 4.367 -14.100 1.00 19.39 57 THR C CA 1
ATOM 4719 C C . THR C 1 57 ? -11.994 5.334 -13.953 1.00 20.85 57 THR C C 1
ATOM 4720 O O . THR C 1 57 ? -11.976 6.186 -13.049 1.00 21.73 57 THR C O 1
ATOM 4724 N N . GLY C 1 58 ? -11.037 5.248 -14.872 1.00 19.74 58 GLY C N 1
ATOM 4725 C CA . GLY C 1 58 ? -9.887 6.126 -14.794 1.00 18.34 58 GLY C CA 1
ATOM 4726 C C . GLY C 1 58 ? -10.296 7.588 -14.872 1.00 21.38 58 GLY C C 1
ATOM 4727 O O . GLY C 1 58 ? -9.760 8.431 -14.147 1.00 23.01 58 GLY C O 1
ATOM 4728 N N . SER C 1 59 ? -11.243 7.891 -15.756 1.00 20.96 59 SER C N 1
ATOM 4729 C CA . SER C 1 59 ? -11.717 9.270 -15.933 1.00 18.89 59 SER C CA 1
ATOM 4730 C C . SER C 1 59 ? -12.518 9.720 -14.705 1.00 24.99 59 SER C C 1
ATOM 4731 O O . SER C 1 59 ? -12.307 10.818 -14.193 1.00 23.07 59 SER C O 1
ATOM 4734 N N . LEU C 1 60 ? -13.431 8.866 -14.243 1.00 20.96 60 LEU C N 1
ATOM 4735 C CA . LEU C 1 60 ? -14.173 9.117 -13.003 1.00 22.21 60 LEU C CA 1
ATOM 4736 C C . LEU C 1 60 ? -13.248 9.477 -11.841 1.00 25.08 60 LEU C C 1
ATOM 4737 O O . LEU C 1 60 ? -13.511 10.435 -11.098 1.00 25.65 60 LEU C O 1
ATOM 4742 N N . LEU C 1 61 ? -12.163 8.723 -11.682 1.00 20.42 61 LEU C N 1
ATOM 4743 C CA . LEU C 1 61 ? -11.209 8.976 -10.598 1.00 21.47 61 LEU C CA 1
ATOM 4744 C C . LEU C 1 61 ? -10.514 10.315 -10.757 1.00 25.44 61 LEU C C 1
ATOM 4745 O O . LEU C 1 61 ? -10.310 11.038 -9.778 1.00 24.24 61 LEU C O 1
ATOM 4750 N N . ALA C 1 62 ? -10.136 10.634 -11.988 1.00 22.38 62 ALA C N 1
ATOM 4751 C CA . ALA C 1 62 ? -9.427 11.885 -12.259 1.00 27.35 62 ALA C CA 1
ATOM 4752 C C . ALA C 1 62 ? -10.225 13.138 -11.842 1.00 26.72 62 ALA C C 1
ATOM 4753 O O . ALA C 1 62 ? -9.645 14.185 -11.538 1.00 23.67 62 ALA C O 1
ATOM 4755 N N . ILE C 1 63 ? -11.552 13.039 -11.847 1.00 25.88 63 ILE C N 1
ATOM 4756 C CA . ILE C 1 63 ? -12.385 14.180 -11.465 1.00 27.47 63 ILE C CA 1
ATOM 4757 C C . ILE C 1 63 ? -13.030 14.010 -10.082 1.00 30.17 63 ILE C C 1
ATOM 4758 O O . ILE C 1 63 ? -13.995 14.704 -9.750 1.00 30.26 63 ILE C O 1
ATOM 4763 N N . ASP C 1 64 ? -12.503 13.073 -9.297 1.00 27.31 64 ASP C N 1
ATOM 4764 C CA . ASP C 1 64 ? -12.966 12.858 -7.928 1.00 28.16 64 ASP C CA 1
ATOM 4765 C C . ASP C 1 64 ? -14.429 12.459 -7.839 1.00 27.61 64 ASP C C 1
ATOM 4766 O O . ASP C 1 64 ? -15.080 12.716 -6.828 1.00 29.98 64 ASP C O 1
ATOM 4771 N N . ALA C 1 65 ? -14.957 11.835 -8.886 1.00 25.29 65 ALA C N 1
ATOM 4772 C CA . ALA C 1 65 ? -16.344 11.384 -8.867 1.00 26.58 65 ALA C CA 1
ATOM 4773 C C . ALA C 1 65 ? -16.506 10.270 -7.841 1.00 29.01 65 ALA C C 1
ATOM 4774 O O . ALA C 1 65 ? -15.561 9.526 -7.572 1.00 31.41 65 ALA C O 1
ATOM 4776 N N . PRO C 1 66 ? -17.702 10.159 -7.249 1.00 32.04 66 PRO C N 1
ATOM 4777 C CA . PRO C 1 66 ? -17.943 9.132 -6.224 1.00 31.63 66 PRO C CA 1
ATOM 4778 C C . PRO C 1 66 ? -18.144 7.735 -6.808 1.00 27.67 66 PRO C C 1
ATOM 4779 O O . PRO C 1 66 ? -19.188 7.114 -6.595 1.00 29.27 66 PRO C O 1
ATOM 4783 N N . VAL C 1 67 ? -17.158 7.249 -7.554 1.00 30.58 67 VAL C N 1
ATOM 4784 C CA . VAL C 1 67 ? -17.219 5.884 -8.063 1.00 28.24 67 VAL C CA 1
ATOM 4785 C C . VAL C 1 67 ? -16.810 4.919 -6.942 1.00 26.31 67 VAL C C 1
ATOM 4786 O O . VAL C 1 67 ? -15.681 4.970 -6.443 1.00 24.37 67 VAL C O 1
ATOM 4790 N N . ILE C 1 68 ? -17.743 4.064 -6.526 1.00 24.52 68 ILE C N 1
ATOM 4791 C CA . ILE C 1 68 ? -17.523 3.191 -5.368 1.00 27.62 68 ILE C CA 1
ATOM 4792 C C . ILE C 1 68 ? -17.029 1.795 -5.748 1.00 27.60 68 ILE C C 1
ATOM 4793 O O . ILE C 1 68 ? -16.411 1.097 -4.935 1.00 24.21 68 ILE C O 1
ATOM 4798 N N . ALA C 1 69 ? -17.306 1.390 -6.984 1.00 25.20 69 ALA C N 1
ATOM 4799 C CA . ALA C 1 69 ? -16.914 0.068 -7.450 1.00 23.88 69 ALA C CA 1
ATOM 4800 C C . ALA C 1 69 ? -16.714 0.097 -8.950 1.00 21.04 69 ALA C C 1
ATOM 4801 O O . ALA C 1 69 ? -17.313 0.914 -9.647 1.00 22.83 69 ALA C O 1
ATOM 4803 N N . SER C 1 70 ? -15.872 -0.808 -9.441 1.00 21.99 70 SER C N 1
ATOM 4804 C CA . SER C 1 70 ? -15.548 -0.859 -10.860 1.00 19.77 70 SER C CA 1
ATOM 4805 C C . SER C 1 70 ? -15.350 -2.289 -11.329 1.00 22.00 70 SER C C 1
ATOM 4806 O O . SER C 1 70 ? -14.840 -3.134 -10.579 1.00 19.42 70 SER C O 1
ATOM 4809 N N . GLY C 1 71 ? -15.762 -2.560 -12.563 1.00 22.50 71 GLY C N 1
ATOM 4810 C CA . GLY C 1 71 ? -15.345 -3.771 -13.242 1.00 20.82 71 GLY C CA 1
ATOM 4811 C C . GLY C 1 71 ? -13.830 -3.749 -13.315 1.00 18.18 71 GLY C C 1
ATOM 4812 O O . GLY C 1 71 ? -13.221 -2.682 -13.209 1.00 20.25 71 GLY C O 1
ATOM 4813 N N . ALA C 1 72 ? -13.219 -4.922 -13.471 1.00 19.56 72 ALA C N 1
ATOM 4814 C CA . ALA C 1 72 ? -11.768 -5.043 -13.661 1.00 18.41 72 ALA C CA 1
ATOM 4815 C C . ALA C 1 72 ? -11.503 -5.992 -14.809 1.00 17.62 72 ALA C C 1
ATOM 4816 O O . ALA C 1 72 ? -12.375 -6.779 -15.180 1.00 19.87 72 ALA C O 1
ATOM 4818 N N . THR C 1 73 ? -10.292 -5.933 -15.354 1.00 14.90 73 THR C N 1
ATOM 4819 C CA . THR C 1 73 ? -9.835 -6.930 -16.323 1.00 19.35 73 THR C CA 1
ATOM 4820 C C . THR C 1 73 ? -8.910 -7.910 -15.598 1.00 20.28 73 THR C C 1
ATOM 4821 O O . THR C 1 73 ? -8.867 -7.898 -14.371 1.00 20.73 73 THR C O 1
ATOM 4825 N N . THR C 1 74 ? -8.176 -8.757 -16.325 1.00 19.62 74 THR C N 1
ATOM 4826 C CA . THR C 1 74 ? -7.396 -9.811 -15.656 1.00 21.38 74 THR C CA 1
ATOM 4827 C C . THR C 1 74 ? -6.185 -9.278 -14.893 1.00 22.11 74 THR C C 1
ATOM 4828 O O . THR C 1 74 ? -5.320 -8.609 -15.459 1.00 20.54 74 THR C O 1
ATOM 4832 N N . PRO C 1 75 ? -6.110 -9.589 -13.593 1.00 21.74 75 PRO C N 1
ATOM 4833 C CA . PRO C 1 75 ? -4.976 -9.109 -12.803 1.00 21.92 75 PRO C CA 1
ATOM 4834 C C . PRO C 1 75 ? -3.643 -9.525 -13.406 1.00 22.04 75 PRO C C 1
ATOM 4835 O O . PRO C 1 75 ? -3.491 -10.667 -13.847 1.00 22.42 75 PRO C O 1
ATOM 4839 N N . ASN C 1 76 ? -2.703 -8.586 -13.428 1.00 20.88 76 ASN C N 1
ATOM 4840 C CA . ASN C 1 76 ? -1.349 -8.836 -13.899 1.00 25.79 76 ASN C CA 1
ATOM 4841 C C . ASN C 1 76 ? -1.260 -9.156 -15.387 1.00 24.22 76 ASN C C 1
ATOM 4842 O O . ASN C 1 76 ? -0.278 -9.753 -15.834 1.00 23.26 76 ASN C O 1
ATOM 4847 N N . ASN C 1 77 ? -2.283 -8.801 -16.155 1.00 21.68 77 ASN C N 1
ATOM 4848 C CA . ASN C 1 77 ? -2.166 -8.958 -17.606 1.00 21.54 77 ASN C CA 1
ATOM 4849 C C . ASN C 1 77 ? -1.320 -7.838 -18.198 1.00 23.88 77 ASN C C 1
ATOM 4850 O O . ASN C 1 77 ? -0.681 -7.083 -17.450 1.00 24.00 77 ASN C O 1
ATOM 4855 N N . ARG C 1 78 ? -1.290 -7.732 -19.527 1.00 22.44 78 ARG C N 1
ATOM 4856 C CA . ARG C 1 78 ? -0.444 -6.736 -20.181 1.00 21.12 78 ARG C CA 1
ATOM 4857 C C . ARG C 1 78 ? -0.754 -5.304 -19.767 1.00 20.73 78 ARG C C 1
ATOM 4858 O O . ARG C 1 78 ? 0.143 -4.473 -19.726 1.00 23.81 78 ARG C O 1
ATOM 4866 N N . VAL C 1 79 ? -2.008 -5.022 -19.433 1.00 19.78 79 VAL C N 1
ATOM 4867 C CA . VAL C 1 79 ? -2.414 -3.633 -19.207 1.00 20.19 79 VAL C CA 1
ATOM 4868 C C . VAL C 1 79 ? -2.929 -3.328 -17.809 1.00 23.12 79 VAL C C 1
ATOM 4869 O O . VAL C 1 79 ? -3.342 -2.204 -17.550 1.00 21.33 79 VAL C O 1
ATOM 4873 N N . ALA C 1 80 ? -2.879 -4.301 -16.904 1.00 20.32 80 ALA C N 1
ATOM 4874 C CA . ALA C 1 80 ? -3.464 -4.112 -15.581 1.00 19.67 80 ALA C CA 1
ATOM 4875 C C . ALA C 1 80 ? -2.496 -4.343 -14.421 1.00 23.63 80 ALA C C 1
ATOM 4876 O O . ALA C 1 80 ? -1.432 -4.931 -14.585 1.00 22.19 80 ALA C O 1
ATOM 4878 N N . ASP C 1 81 ? -2.891 -3.885 -13.238 1.00 21.76 81 ASP C N 1
ATOM 4879 C CA . ASP C 1 81 ? -2.090 -4.088 -12.029 1.00 22.70 81 ASP C CA 1
ATOM 4880 C C . ASP C 1 81 ? -2.501 -5.384 -11.325 1.00 24.05 81 ASP C C 1
ATOM 4881 O O . ASP C 1 81 ? -3.220 -6.211 -11.890 1.00 22.18 81 ASP C O 1
ATOM 4886 N N . ASP C 1 82 ? -2.071 -5.558 -10.080 1.00 25.22 82 ASP C N 1
ATOM 4887 C CA . ASP C 1 82 ? -2.332 -6.816 -9.383 1.00 24.41 82 ASP C CA 1
ATOM 4888 C C . ASP C 1 82 ? -3.795 -7.064 -9.020 1.00 25.62 82 ASP C C 1
ATOM 4889 O O . ASP C 1 82 ? -4.148 -8.162 -8.585 1.00 24.89 82 ASP C O 1
ATOM 4894 N N . GLN C 1 83 ? -4.663 -6.075 -9.204 1.00 24.54 83 GLN C N 1
ATOM 4895 C CA . GLN C 1 83 ? -6.076 -6.390 -9.022 1.00 23.38 83 GLN C CA 1
ATOM 4896 C C . GLN C 1 83 ? -6.930 -6.261 -10.270 1.00 18.29 83 GLN C C 1
ATOM 4897 O O . GLN C 1 83 ? -8.143 -6.456 -10.218 1.00 19.48 83 GLN C O 1
ATOM 4903 N N . GLY C 1 84 ? -6.282 -5.987 -11.392 1.00 21.38 84 GLY C N 1
ATOM 4904 C CA . GLY C 1 84 ? -6.961 -5.933 -12.669 1.00 19.22 84 GLY C CA 1
ATOM 4905 C C . GLY C 1 84 ? -7.470 -4.554 -13.020 1.00 18.33 84 GLY C C 1
ATOM 4906 O O . GLY C 1 84 ? -8.296 -4.412 -13.916 1.00 18.53 84 GLY C O 1
ATOM 4907 N N . PHE C 1 85 ? -6.995 -3.538 -12.304 1.00 18.90 85 PHE C N 1
ATOM 4908 C CA . PHE C 1 85 ? -7.312 -2.152 -12.641 1.00 18.26 85 PHE C CA 1
ATOM 4909 C C . PHE C 1 85 ? -6.220 -1.623 -13.569 1.00 19.69 85 PHE C C 1
ATOM 4910 O O . PHE C 1 85 ? -5.109 -2.156 -13.578 1.00 20.04 85 PHE C O 1
ATOM 4918 N N . LEU C 1 86 ? -6.515 -0.588 -14.354 1.00 19.20 86 LEU C N 1
ATOM 4919 C CA . LEU C 1 86 ? -5.516 -0.104 -15.314 1.00 20.37 86 LEU C CA 1
ATOM 4920 C C . LEU C 1 86 ? -4.338 0.599 -14.636 1.00 21.56 86 LEU C C 1
ATOM 4921 O O . LEU C 1 86 ? -4.491 1.298 -13.632 1.00 21.76 86 LEU C O 1
ATOM 4926 N N . ARG C 1 87 ? -3.155 0.405 -15.201 1.00 23.15 87 ARG C N 1
ATOM 4927 C CA . ARG C 1 87 ? -1.923 0.756 -14.514 1.00 23.56 87 ARG C CA 1
ATOM 4928 C C . ARG C 1 87 ? -1.803 2.237 -14.158 1.00 23.57 87 ARG C C 1
ATOM 4929 O O . ARG C 1 87 ? -1.318 2.568 -13.083 1.00 23.66 87 ARG C O 1
ATOM 4937 N N . GLN C 1 88 ? -2.257 3.124 -15.036 1.00 24.29 88 GLN C N 1
ATOM 4938 C CA . GLN C 1 88 ? -2.033 4.561 -14.819 1.00 23.04 88 GLN C CA 1
ATOM 4939 C C . GLN C 1 88 ? -2.717 5.111 -13.558 1.00 25.74 88 GLN C C 1
ATOM 4940 O O . GLN C 1 88 ? -2.286 6.122 -13.007 1.00 24.39 88 GLN C O 1
ATOM 4946 N N . TRP C 1 89 ? -3.775 4.449 -13.100 1.00 23.29 89 TRP C N 1
ATOM 4947 C CA . TRP C 1 89 ? -4.452 4.916 -11.892 1.00 25.03 89 TRP C CA 1
ATOM 4948 C C . TRP C 1 89 ? -4.489 3.874 -10.780 1.00 23.11 89 TRP C C 1
ATOM 4949 O O . TRP C 1 89 ? -5.299 3.963 -9.863 1.00 20.64 89 TRP C O 1
ATOM 4960 N N . SER C 1 90 ? -3.595 2.892 -10.876 1.00 25.95 90 SER C N 1
ATOM 4961 C CA . SER C 1 90 ? -3.485 1.830 -9.885 1.00 25.30 90 SER C CA 1
ATOM 4962 C C . SER C 1 90 ? -3.441 2.396 -8.465 1.00 27.24 90 SER C C 1
ATOM 4963 O O . SER C 1 90 ? -4.186 1.961 -7.584 1.00 23.89 90 SER C O 1
ATOM 4966 N N . LYS C 1 91 ? -2.558 3.366 -8.256 1.00 28.15 91 LYS C N 1
ATOM 4967 C CA . LYS C 1 91 ? -2.318 3.906 -6.922 1.00 27.88 91 LYS C CA 1
ATOM 4968 C C . LYS C 1 91 ? -3.550 4.644 -6.391 1.00 28.33 91 LYS C C 1
ATOM 4969 O O . LYS C 1 91 ? -3.960 4.453 -5.242 1.00 27.17 91 LYS C O 1
ATOM 4975 N N . VAL C 1 92 ? -4.157 5.471 -7.234 1.00 24.64 92 VAL C N 1
ATOM 4976 C CA . VAL C 1 92 ? -5.312 6.253 -6.803 1.00 25.37 92 VAL C CA 1
ATOM 4977 C C . VAL C 1 92 ? -6.477 5.364 -6.372 1.00 26.80 92 VAL C C 1
ATOM 4978 O O . VAL C 1 92 ? -7.145 5.627 -5.362 1.00 24.05 92 VAL C O 1
ATOM 4982 N N . ALA C 1 93 ? -6.717 4.308 -7.138 1.00 22.90 93 ALA C N 1
ATOM 4983 C CA . ALA C 1 93 ? -7.791 3.376 -6.828 1.00 23.09 93 ALA C CA 1
ATOM 4984 C C . ALA C 1 93 ? -7.578 2.729 -5.459 1.00 26.33 93 ALA C C 1
ATOM 4985 O O . ALA C 1 93 ? -8.527 2.548 -4.686 1.00 27.19 93 ALA C O 1
ATOM 4987 N N . LYS C 1 94 ? -6.334 2.370 -5.162 1.00 22.69 94 LYS C N 1
ATOM 4988 C CA . LYS C 1 94 ? -6.028 1.741 -3.880 1.00 27.99 94 LYS C CA 1
ATOM 4989 C C . LYS C 1 94 ? -6.195 2.736 -2.731 1.00 28.79 94 LYS C C 1
ATOM 4990 O O . LYS C 1 94 ? -6.775 2.408 -1.694 1.00 28.35 94 LYS C O 1
ATOM 4996 N N . GLU C 1 95 ? -5.694 3.950 -2.931 1.00 29.53 95 GLU C N 1
ATOM 4997 C CA . GLU C 1 95 ? -5.814 4.991 -1.920 1.00 28.18 95 GLU C CA 1
ATOM 4998 C C . GLU C 1 95 ? -7.285 5.228 -1.594 1.00 30.25 95 GLU C C 1
ATOM 4999 O O . GLU C 1 95 ? -7.645 5.484 -0.445 1.00 29.51 95 GLU C O 1
ATOM 5005 N N . ARG C 1 96 ? -8.137 5.154 -2.610 1.00 23.82 96 ARG C N 1
ATOM 5006 C CA . ARG C 1 96 ? -9.557 5.448 -2.427 1.00 30.04 96 ARG C CA 1
ATOM 5007 C C . ARG C 1 96 ? -10.417 4.227 -2.129 1.00 23.98 96 ARG C C 1
ATOM 5008 O O . ARG C 1 96 ? -11.645 4.327 -2.050 1.00 22.95 96 ARG C O 1
ATOM 5016 N N . LYS C 1 97 ? -9.768 3.080 -1.974 1.00 23.98 97 LYS C N 1
ATOM 5017 C CA . LYS C 1 97 ? -10.463 1.867 -1.565 1.00 24.90 97 LYS C CA 1
ATOM 5018 C C . LYS C 1 97 ? -11.535 1.450 -2.556 1.00 25.29 97 LYS C C 1
ATOM 5019 O O . LYS C 1 97 ? -12.579 0.909 -2.164 1.00 21.62 97 LYS C O 1
ATOM 5025 N N . LEU C 1 98 ? -11.279 1.700 -3.840 1.00 21.59 98 LEU C N 1
ATOM 5026 C CA . LEU C 1 98 ? -12.225 1.329 -4.878 1.00 23.59 98 LEU C CA 1
ATOM 5027 C C . LEU C 1 98 ? -12.458 -0.175 -4.816 1.00 22.79 98 LEU C C 1
ATOM 5028 O O . LEU C 1 98 ? -11.496 -0.961 -4.825 1.00 19.95 98 LEU C O 1
ATOM 5033 N N . GLN C 1 99 ? -13.726 -0.578 -4.756 1.00 20.82 99 GLN C N 1
ATOM 5034 C CA . GLN C 1 99 ? -14.067 -2.001 -4.763 1.00 27.57 99 GLN C CA 1
ATOM 5035 C C . GLN C 1 99 ? -14.037 -2.551 -6.188 1.00 25.33 99 GLN C C 1
ATOM 5036 O O . GLN C 1 99 ? -14.351 -1.840 -7.148 1.00 24.14 99 GLN C O 1
ATOM 5042 N N . ARG C 1 100 ? -13.669 -3.817 -6.315 1.00 24.55 100 ARG C N 1
ATOM 5043 C CA . ARG C 1 100 ? -13.715 -4.501 -7.598 1.00 20.61 100 ARG C CA 1
ATOM 5044 C C . ARG C 1 100 ? -15.009 -5.316 -7.715 1.00 25.88 100 ARG C C 1
ATOM 5045 O O . ARG C 1 100 ? -15.288 -6.152 -6.861 1.00 27.10 100 ARG C O 1
ATOM 5053 N N . LEU C 1 101 ? -15.794 -5.072 -8.762 1.00 22.78 101 LEU C N 1
ATOM 5054 C CA . LEU C 1 101 ? -17.080 -5.751 -8.949 1.00 25.35 101 LEU C CA 1
ATOM 5055 C C . LEU C 1 101 ? -16.926 -7.197 -9.413 1.00 28.51 101 LEU C C 1
ATOM 5056 O O . LEU C 1 101 ? -17.622 -8.089 -8.935 1.00 29.63 101 LEU C O 1
ATOM 5061 N N . TYR C 1 102 ? -16.037 -7.405 -10.380 1.00 26.71 102 TYR C N 1
ATOM 5062 C CA . TYR C 1 102 ? -15.819 -8.701 -11.006 1.00 25.43 102 TYR C CA 1
ATOM 5063 C C . TYR C 1 102 ? -14.560 -8.586 -11.841 1.00 26.22 102 TYR C C 1
ATOM 5064 O O . TYR C 1 102 ? -14.061 -7.475 -12.075 1.00 21.81 102 TYR C O 1
ATOM 5073 N N . ILE C 1 103 ? -14.062 -9.727 -12.309 1.00 24.66 103 ILE C N 1
ATOM 5074 C CA . ILE C 1 103 ? -12.927 -9.749 -13.220 1.00 23.87 103 ILE C CA 1
ATOM 5075 C C . ILE C 1 103 ? -13.373 -10.256 -14.585 1.00 27.30 103 ILE C C 1
ATOM 5076 O O . ILE C 1 103 ? -13.804 -11.404 -14.713 1.00 26.53 103 ILE C O 1
ATOM 5081 N N . GLY C 1 104 ? -13.268 -9.403 -15.600 1.00 25.16 104 GLY C N 1
ATOM 5082 C CA . GLY C 1 104 ? -13.623 -9.773 -16.957 1.00 25.23 104 GLY C CA 1
ATOM 5083 C C . GLY C 1 104 ? -15.118 -9.852 -17.183 1.00 31.56 104 GLY C C 1
ATOM 5084 O O . GLY C 1 104 ? -15.728 -8.899 -17.650 1.00 36.31 104 GLY C O 1
ATOM 5085 N N . GLU C 1 105 ? -15.717 -10.986 -16.832 1.00 30.91 105 GLU C N 1
ATOM 5086 C CA . GLU C 1 105 ? -17.131 -11.232 -17.115 1.00 36.67 105 GLU C CA 1
ATOM 5087 C C . GLU C 1 105 ? -18.059 -10.456 -16.189 1.00 32.72 105 GLU C C 1
ATOM 5088 O O . GLU C 1 105 ? -18.065 -10.685 -14.979 1.00 32.27 105 GLU C O 1
ATOM 5094 N N . PRO C 1 106 ? -18.844 -9.529 -16.759 1.00 31.56 106 PRO C N 1
ATOM 5095 C CA . PRO C 1 106 ? -19.739 -8.652 -15.990 1.00 30.93 106 PRO C CA 1
ATOM 5096 C C . PRO C 1 106 ? -20.780 -9.425 -15.171 1.00 34.39 106 PRO C C 1
ATOM 5097 O O . PRO C 1 106 ? -21.241 -10.488 -15.595 1.00 33.85 106 PRO C O 1
ATOM 5101 N N . SER C 1 107 ? -21.126 -8.895 -14.002 1.00 32.98 107 SER C N 1
ATOM 5102 C CA . SER C 1 107 ? -22.114 -9.518 -13.125 1.00 39.19 107 SER C CA 1
ATOM 5103 C C . SER C 1 107 ? -23.147 -8.499 -12.637 1.00 36.93 107 SER C C 1
ATOM 5104 O O . SER C 1 107 ? -22.812 -7.561 -11.917 1.00 35.15 107 SER C O 1
ATOM 5107 N N . ALA C 1 108 ? -24.402 -8.681 -13.035 1.00 41.21 108 ALA C N 1
ATOM 5108 C CA . ALA C 1 108 ? -25.461 -7.771 -12.606 1.00 39.38 108 ALA C CA 1
ATOM 5109 C C . ALA C 1 108 ? -25.654 -7.892 -11.097 1.00 39.36 108 ALA C C 1
ATOM 5110 O O . ALA C 1 108 ? -25.949 -6.911 -10.407 1.00 40.63 108 ALA C O 1
ATOM 5112 N N . GLU C 1 109 ? -25.467 -9.107 -10.593 1.00 42.69 109 GLU C N 1
ATOM 5113 C CA . GLU C 1 109 ? -25.607 -9.394 -9.170 1.00 43.00 109 GLU C CA 1
ATOM 5114 C C . GLU C 1 109 ? -24.595 -8.583 -8.365 1.00 39.90 109 GLU C C 1
ATOM 5115 O O . GLU C 1 109 ? -24.954 -7.916 -7.396 1.00 40.19 109 GLU C O 1
ATOM 5121 N N . ALA C 1 110 ? -23.331 -8.632 -8.780 1.00 38.69 110 ALA C N 1
ATOM 5122 C CA . ALA C 1 110 ? -22.268 -7.837 -8.157 1.00 34.50 110 ALA C CA 1
ATOM 5123 C C . ALA C 1 110 ? -22.583 -6.343 -8.160 1.00 35.35 110 ALA C C 1
ATOM 5124 O O . ALA C 1 110 ? -22.238 -5.615 -7.224 1.00 34.69 110 ALA C O 1
ATOM 5126 N N . VAL C 1 111 ? -23.228 -5.880 -9.223 1.00 35.81 111 VAL C N 1
ATOM 5127 C CA . VAL C 1 111 ? -23.609 -4.477 -9.310 1.00 34.01 111 VAL C CA 1
ATOM 5128 C C . VAL C 1 111 ? -24.744 -4.176 -8.336 1.00 38.36 111 VAL C C 1
ATOM 5129 O O . VAL C 1 111 ? -24.712 -3.175 -7.608 1.00 34.94 111 VAL C O 1
ATOM 5133 N N . ALA C 1 112 ? -25.743 -5.056 -8.331 1.00 36.09 112 ALA C N 1
ATOM 5134 C CA . ALA C 1 112 ? -26.888 -4.925 -7.437 1.00 40.56 112 ALA C CA 1
ATOM 5135 C C . ALA C 1 112 ? -26.443 -4.864 -5.984 1.00 37.92 112 ALA C C 1
ATOM 5136 O O . ALA C 1 112 ? -26.990 -4.095 -5.191 1.00 38.02 112 ALA C O 1
ATOM 5138 N N . ALA C 1 113 ? -25.447 -5.676 -5.638 1.00 35.41 113 ALA C N 1
ATOM 5139 C CA . ALA C 1 113 ? -24.960 -5.737 -4.265 1.00 39.28 113 ALA C CA 1
ATOM 5140 C C . ALA C 1 113 ? -24.302 -4.434 -3.803 1.00 38.36 113 ALA C C 1
ATOM 5141 O O . ALA C 1 113 ? -23.981 -4.283 -2.626 1.00 43.05 113 ALA C O 1
ATOM 5143 N N . GLN C 1 114 ? -24.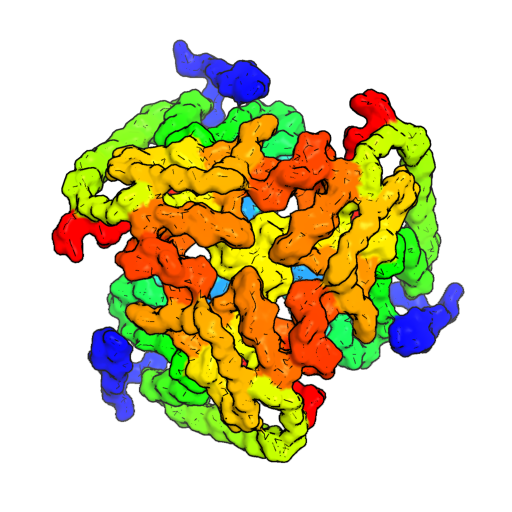092 -3.496 -4.720 1.00 37.40 114 GLN C N 1
ATOM 5144 C CA . GLN C 1 114 ? -23.446 -2.232 -4.362 1.00 38.44 114 GLN C CA 1
ATOM 5145 C C . GLN C 1 114 ? -24.440 -1.091 -4.130 1.00 39.72 114 GLN C C 1
ATOM 5146 O O . GLN C 1 114 ? -24.039 0.030 -3.827 1.00 39.57 114 GLN C O 1
ATOM 5152 N N . MET C 1 115 ? -25.730 -1.380 -4.268 1.00 39.61 115 MET C N 1
ATOM 5153 C CA . MET C 1 115 ? -26.772 -0.359 -4.138 1.00 43.17 115 MET C CA 1
ATOM 5154 C C . MET C 1 115 ? -26.376 0.962 -4.793 1.00 42.45 115 MET C C 1
ATOM 5155 O O . MET C 1 115 ? -26.251 1.986 -4.120 1.00 43.76 115 MET C O 1
ATOM 5160 N N . PRO C 1 116 ? -26.181 0.942 -6.118 1.00 40.67 116 PRO C N 1
ATOM 5161 C CA . PRO C 1 116 ? -25.735 2.147 -6.817 1.00 39.89 116 PRO C CA 1
ATOM 5162 C C . PRO C 1 116 ? -26.920 3.055 -7.089 1.00 38.58 116 PRO C C 1
ATOM 5163 O O . PRO C 1 116 ? -28.054 2.570 -7.163 1.00 42.33 116 PRO C O 1
ATOM 5167 N N . ASP C 1 117 ? -26.663 4.348 -7.247 1.00 37.48 117 ASP C N 1
ATOM 5168 C CA . ASP C 1 117 ? -27.678 5.262 -7.765 1.00 41.96 117 ASP C CA 1
ATOM 5169 C C . ASP C 1 117 ? -27.390 5.689 -9.218 1.00 40.41 117 ASP C C 1
ATOM 5170 O O . ASP C 1 117 ? -28.191 6.394 -9.841 1.00 37.42 117 ASP C O 1
ATOM 5175 N N . LEU C 1 118 ? -26.248 5.246 -9.745 1.00 38.16 118 LEU C N 1
ATOM 5176 C CA . LEU C 1 118 ? -25.883 5.470 -11.144 1.00 34.98 118 LEU C CA 1
ATOM 5177 C C . LEU C 1 118 ? -24.990 4.332 -11.640 1.00 33.69 118 LEU C C 1
ATOM 5178 O O . LEU C 1 118 ? -24.028 3.959 -10.977 1.00 29.44 118 LEU C O 1
ATOM 5183 N N . ILE C 1 119 ? -25.328 3.764 -12.792 1.00 32.69 119 ILE C N 1
ATOM 5184 C CA . ILE C 1 119 ? -24.517 2.710 -13.390 1.00 31.50 119 ILE C CA 1
ATOM 5185 C C . ILE C 1 119 ? -24.025 3.162 -14.765 1.00 36.66 119 ILE C C 1
ATOM 5186 O O . ILE C 1 119 ? -24.813 3.637 -15.588 1.00 37.82 119 ILE C O 1
ATOM 5191 N N . LEU C 1 120 ? -22.720 3.030 -15.003 1.00 34.21 120 LEU C N 1
ATOM 5192 C CA . LEU C 1 120 ? -22.119 3.429 -16.280 1.00 29.76 120 LEU C CA 1
ATOM 5193 C C . LEU C 1 120 ? -21.655 2.212 -17.071 1.00 28.93 120 LEU C C 1
ATOM 5194 O O . LEU C 1 120 ? -21.136 1.245 -16.501 1.00 28.17 120 LEU C O 1
ATOM 5199 N N . ILE C 1 121 ? -21.879 2.263 -18.382 1.00 30.34 121 ILE C N 1
ATOM 5200 C CA . ILE C 1 121 ? -21.577 1.161 -19.282 1.00 27.72 121 ILE C CA 1
ATOM 5201 C C . ILE C 1 121 ? -20.863 1.723 -20.501 1.00 28.67 121 ILE C C 1
ATOM 5202 O O . ILE C 1 121 ? -21.306 2.718 -21.075 1.00 28.65 121 ILE C O 1
ATOM 5207 N N . SER C 1 122 ? -19.754 1.113 -20.895 1.00 25.51 122 SER C N 1
ATOM 5208 C CA . SER C 1 122 ? -19.111 1.531 -22.136 1.00 24.30 122 SER C CA 1
ATOM 5209 C C . SER C 1 122 ? -19.812 0.856 -23.311 1.00 24.12 122 SER C C 1
ATOM 5210 O O . SER C 1 122 ? -20.267 -0.293 -23.211 1.00 24.98 122 SER C O 1
ATOM 5213 N N . ALA C 1 123 ? -19.904 1.585 -24.418 1.00 25.54 123 ALA C N 1
ATOM 5214 C CA . ALA C 1 123 ? -20.626 1.130 -25.597 1.00 27.85 123 ALA C CA 1
ATOM 5215 C C . ALA C 1 123 ? -19.840 0.071 -26.348 1.00 23.89 123 ALA C C 1
ATOM 5216 O O . ALA C 1 123 ? -20.418 -0.803 -26.994 1.00 30.98 123 ALA C O 1
ATOM 5218 N N . THR C 1 124 ? -18.517 0.182 -26.289 1.00 24.77 124 THR C N 1
ATOM 5219 C CA . THR C 1 124 ? -17.625 -0.682 -27.064 1.00 23.38 124 THR C CA 1
ATOM 5220 C C . THR C 1 124 ? -16.445 -1.167 -26.220 1.00 24.07 124 THR C C 1
ATOM 5221 O O . THR C 1 124 ? -16.232 -0.697 -25.112 1.00 22.87 124 THR C O 1
ATOM 5225 N N . GLY C 1 125 ? -15.681 -2.115 -26.753 1.00 23.96 125 GLY C N 1
ATOM 5226 C CA . GLY C 1 125 ? -14.515 -2.618 -26.053 1.00 23.61 125 GLY C CA 1
ATOM 5227 C C . GLY C 1 125 ? -14.762 -3.897 -25.278 1.00 24.26 125 GLY C C 1
ATOM 5228 O O . GLY C 1 125 ? -15.900 -4.339 -25.135 1.00 26.28 125 GLY C O 1
ATOM 5229 N N . GLY C 1 126 ? -13.685 -4.502 -24.783 1.00 21.16 126 GLY C N 1
ATOM 5230 C CA . GLY C 1 126 ? -13.780 -5.727 -24.013 1.00 19.98 126 GLY C CA 1
ATOM 5231 C C . GLY C 1 126 ? -14.405 -5.526 -22.642 1.00 21.72 126 GLY C C 1
ATOM 5232 O O . GLY C 1 126 ? -14.763 -6.486 -21.975 1.00 21.50 126 GLY C O 1
ATOM 5233 N N . ASP C 1 127 ? -14.529 -4.274 -22.218 1.00 20.58 127 ASP C N 1
ATOM 5234 C CA . ASP C 1 127 ? -15.103 -3.960 -20.903 1.00 20.52 127 ASP C CA 1
ATOM 5235 C C . ASP C 1 127 ? -16.557 -3.483 -21.000 1.00 25.67 127 ASP C C 1
ATOM 5236 O O . ASP C 1 127 ? -17.126 -2.984 -20.024 1.00 24.78 127 ASP C O 1
ATOM 5241 N N . SER C 1 128 ? -17.158 -3.639 -22.178 1.00 26.13 128 SER C N 1
ATOM 5242 C CA . SER C 1 128 ? -18.548 -3.235 -22.387 1.00 25.85 128 SER C CA 1
ATOM 5243 C C . SER C 1 128 ? -19.522 -4.235 -21.784 1.00 27.80 128 SER C C 1
ATOM 5244 O O . SER C 1 128 ? -19.496 -5.417 -22.119 1.00 28.88 128 SER C O 1
ATOM 5247 N N . ALA C 1 129 ? -20.387 -3.745 -20.902 1.00 28.63 129 ALA C N 1
ATOM 5248 C CA . ALA C 1 129 ? -21.426 -4.564 -20.294 1.00 31.96 129 ALA C CA 1
ATOM 5249 C C . ALA C 1 129 ? -22.788 -4.306 -20.951 1.00 37.22 129 ALA C C 1
ATOM 5250 O O . ALA C 1 129 ? -23.836 -4.449 -20.320 1.00 34.80 129 ALA C O 1
ATOM 5252 N N . LEU C 1 130 ? -22.760 -3.928 -22.225 1.00 35.82 130 LEU C N 1
ATOM 5253 C CA . LEU C 1 130 ? -23.966 -3.548 -22.947 1.00 35.92 130 LEU C CA 1
ATOM 5254 C C . LEU C 1 130 ? -25.023 -4.660 -22.967 1.00 38.85 130 LEU C C 1
ATOM 5255 O O . LEU C 1 130 ? -26.224 -4.387 -22.981 1.00 40.63 130 LEU C O 1
ATOM 5260 N N . ALA C 1 131 ? -24.572 -5.909 -22.957 1.00 37.31 131 ALA C N 1
ATOM 5261 C CA . ALA C 1 131 ? -25.476 -7.048 -23.052 1.00 37.36 131 ALA C CA 1
ATOM 5262 C C . ALA C 1 131 ? -26.366 -7.187 -21.821 1.00 42.31 131 ALA C C 1
ATOM 5263 O O . ALA C 1 131 ? -27.404 -7.852 -21.871 1.00 41.73 131 ALA C O 1
ATOM 5265 N N . LEU C 1 132 ? -25.957 -6.563 -20.720 1.00 40.39 132 LEU C N 1
ATOM 5266 C CA . LEU C 1 132 ? -26.714 -6.622 -19.476 1.00 39.49 132 LEU C CA 1
ATOM 5267 C C . LEU C 1 132 ? -27.584 -5.392 -19.269 1.00 41.44 132 LEU C C 1
ATOM 5268 O O . LEU C 1 132 ? -28.180 -5.233 -18.206 1.00 45.32 132 LEU C O 1
ATOM 5273 N N . TYR C 1 133 ? -27.646 -4.516 -20.270 1.00 44.81 133 TYR C N 1
ATOM 5274 C CA . TYR C 1 133 ? -28.298 -3.211 -20.104 1.00 46.70 133 TYR C CA 1
ATOM 5275 C C . TYR C 1 133 ? -29.693 -3.275 -19.474 1.00 48.81 133 TYR C C 1
ATOM 5276 O O . TYR C 1 133 ? -29.988 -2.559 -18.518 1.00 48.53 133 TYR C O 1
ATOM 5285 N N . ASP C 1 134 ? -30.549 -4.126 -20.025 1.00 51.44 134 ASP C N 1
ATOM 5286 C CA . ASP C 1 134 ? -31.909 -4.274 -19.523 1.00 52.75 134 ASP C CA 1
ATOM 5287 C C . ASP C 1 134 ? -31.901 -4.601 -18.039 1.00 50.51 134 ASP C C 1
ATOM 5288 O O . ASP C 1 134 ? -32.578 -3.947 -17.242 1.00 52.95 134 ASP C O 1
ATOM 5293 N N . GLN C 1 135 ? -31.120 -5.614 -17.678 1.00 47.56 135 GLN C N 1
ATOM 5294 C CA . GLN C 1 135 ? -30.996 -6.041 -16.292 1.00 48.54 135 GLN C CA 1
ATOM 5295 C C . GLN C 1 135 ? -30.443 -4.922 -15.404 1.00 49.51 135 GLN C C 1
ATOM 5296 O O . GLN C 1 135 ? -30.961 -4.673 -14.316 1.00 48.03 135 GLN C O 1
ATOM 5302 N N . LEU C 1 136 ? -29.404 -4.237 -15.873 1.00 45.92 136 LEU C N 1
ATOM 5303 C CA . LEU C 1 136 ? -28.782 -3.173 -15.089 1.00 42.54 136 LEU C CA 1
ATOM 5304 C C . LEU C 1 136 ? -29.672 -1.936 -14.978 1.00 46.38 136 LEU C C 1
ATOM 5305 O O . LEU C 1 136 ? -29.569 -1.175 -14.015 1.00 47.26 136 LEU C O 1
ATOM 5310 N N . SER C 1 137 ? -30.540 -1.732 -15.966 1.00 48.62 137 SER C N 1
ATOM 5311 C CA . SER C 1 137 ? -31.425 -0.568 -15.975 1.00 48.50 137 SER C CA 1
ATOM 5312 C C . SER C 1 137 ? -32.437 -0.600 -14.836 1.00 50.46 137 SER C C 1
ATOM 5313 O O . SER C 1 137 ? -32.874 0.442 -14.349 1.00 52.35 137 SER C O 1
ATOM 5316 N N . THR C 1 138 ? -32.804 -1.803 -14.414 1.00 52.55 138 THR C N 1
ATOM 5317 C CA . THR C 1 138 ? -33.791 -1.966 -13.359 1.00 54.33 138 THR C CA 1
ATOM 5318 C C . THR C 1 138 ? -33.174 -1.745 -11.978 1.00 52.27 138 THR C C 1
ATOM 5319 O O . THR C 1 138 ? -33.885 -1.600 -10.984 1.00 55.10 138 THR C O 1
ATOM 5323 N N . ILE C 1 139 ? -31.847 -1.703 -11.928 1.00 51.53 139 ILE C N 1
ATOM 5324 C CA . ILE C 1 139 ? -31.128 -1.556 -10.667 1.00 48.98 139 ILE C CA 1
ATOM 5325 C C . ILE C 1 139 ? -30.936 -0.099 -10.276 1.00 48.16 139 ILE C C 1
ATOM 5326 O O . ILE C 1 139 ? -30.985 0.252 -9.099 1.00 51.55 139 ILE C O 1
ATOM 5331 N N . ALA C 1 140 ? -30.709 0.746 -11.273 1.00 45.05 140 ALA C N 1
ATOM 5332 C CA . ALA C 1 140 ? -30.426 2.150 -11.042 1.00 42.19 140 ALA C CA 1
ATOM 5333 C C . ALA C 1 140 ? -30.318 2.842 -12.389 1.00 45.51 140 ALA C C 1
ATOM 5334 O O . ALA C 1 140 ? -30.187 2.177 -13.414 1.00 45.08 140 ALA C O 1
ATOM 5336 N N . PRO C 1 141 ? -30.390 4.181 -12.395 1.00 44.38 141 PRO C N 1
ATOM 5337 C CA . PRO C 1 141 ? -30.189 4.936 -13.635 1.00 46.24 141 PRO C CA 1
ATOM 5338 C C . PRO C 1 141 ? -28.915 4.478 -14.343 1.00 43.57 141 PRO C C 1
ATOM 5339 O O . PRO C 1 141 ? -27.819 4.577 -13.791 1.00 41.70 141 PRO C O 1
ATOM 5343 N N . THR C 1 142 ? -29.068 3.981 -15.562 1.00 47.01 142 THR C N 1
ATOM 5344 C CA . THR C 1 142 ? -27.950 3.398 -16.286 1.00 43.03 142 THR C CA 1
ATOM 5345 C C . THR C 1 142 ? -27.660 4.159 -17.574 1.00 43.22 142 THR C C 1
ATOM 5346 O O . THR C 1 142 ? -28.533 4.297 -18.436 1.00 46.15 142 THR C O 1
ATOM 5350 N N . LEU C 1 143 ? -26.431 4.656 -17.694 1.00 41.33 143 LEU C N 1
ATOM 5351 C CA . LEU C 1 143 ? -26.007 5.403 -18.874 1.00 43.64 143 LEU C CA 1
ATOM 5352 C C . LEU C 1 143 ? -24.955 4.660 -19.705 1.00 39.72 143 LEU C C 1
ATOM 5353 O O . LEU C 1 143 ? -24.091 3.975 -19.164 1.00 35.10 143 LEU C O 1
ATOM 5358 N N . ILE C 1 144 ? -25.034 4.813 -21.024 1.00 40.16 144 ILE C N 1
ATOM 5359 C CA . ILE C 1 144 ? -24.096 4.175 -21.939 1.00 34.77 144 ILE C CA 1
ATOM 5360 C C . ILE C 1 144 ? -23.167 5.216 -22.562 1.00 35.32 144 ILE C C 1
ATOM 5361 O O . ILE C 1 144 ? -23.617 6.146 -23.229 1.00 35.68 144 ILE C O 1
ATOM 5366 N N . ILE C 1 145 ? -21.868 5.053 -22.323 1.00 31.98 145 ILE C N 1
ATOM 5367 C CA . ILE C 1 145 ? -20.869 6.040 -22.715 1.00 29.99 145 ILE C CA 1
ATOM 5368 C C . ILE C 1 145 ? -19.920 5.468 -23.765 1.00 30.03 145 ILE C C 1
ATOM 5369 O O . ILE C 1 145 ? -19.477 4.331 -23.645 1.00 30.47 145 ILE C O 1
ATOM 5374 N N . ASN C 1 146 ? -19.613 6.262 -24.789 1.00 32.70 146 ASN C N 1
ATOM 5375 C CA . ASN C 1 146 ? -18.649 5.870 -25.811 1.00 29.90 146 ASN C CA 1
ATOM 5376 C C . ASN C 1 146 ? -17.307 6.503 -25.501 1.00 27.64 146 ASN C C 1
ATOM 5377 O O . ASN C 1 146 ? -17.218 7.720 -25.362 1.00 28.41 146 ASN C O 1
ATOM 5382 N N . TYR C 1 147 ? -16.259 5.687 -25.391 1.00 25.44 147 TYR C N 1
ATOM 5383 C CA . TYR C 1 147 ? -14.907 6.223 -25.216 1.00 20.89 147 TYR C CA 1
ATOM 5384 C C . TYR C 1 147 ? -14.027 6.004 -26.457 1.00 20.72 147 TYR C C 1
ATOM 5385 O O . TYR C 1 147 ? -12.872 6.453 -26.512 1.00 20.02 147 TYR C O 1
ATOM 5394 N N . ASP C 1 148 ? -14.597 5.330 -27.453 1.00 21.48 148 ASP C N 1
ATOM 5395 C CA . ASP C 1 148 ? -13.870 4.966 -28.664 1.00 21.59 148 ASP C CA 1
ATOM 5396 C C . ASP C 1 148 ? -13.789 6.071 -29.728 1.00 26.00 148 ASP C C 1
ATOM 5397 O O . ASP C 1 148 ? -13.057 5.930 -30.711 1.00 22.42 148 ASP C O 1
ATOM 5402 N N . ASP C 1 149 ? -14.540 7.155 -29.540 1.00 24.25 149 ASP C N 1
ATOM 5403 C CA . ASP C 1 149 ? -14.727 8.130 -30.616 1.00 23.49 149 ASP C CA 1
ATOM 5404 C C . ASP C 1 149 ? -14.475 9.579 -30.207 1.00 29.49 149 ASP C C 1
ATOM 5405 O O . ASP C 1 149 ? -14.841 10.504 -30.930 1.00 28.09 149 ASP C O 1
ATOM 5410 N N . LYS C 1 150 ? -13.856 9.785 -29.053 1.00 26.09 150 LYS C N 1
ATOM 5411 C CA . LYS C 1 150 ? -13.635 11.140 -28.560 1.00 26.78 150 LYS C CA 1
ATOM 5412 C C . LYS C 1 150 ? -12.307 11.232 -27.832 1.00 27.36 150 LYS C C 1
ATOM 5413 O O . LYS C 1 150 ? -11.744 10.214 -27.411 1.00 22.57 150 LYS C O 1
ATOM 5419 N N . SER C 1 151 ? -11.800 12.452 -27.708 1.00 21.19 151 SER C N 1
ATOM 5420 C CA . SER C 1 151 ? -10.581 12.733 -26.961 1.00 19.94 151 SER C CA 1
ATOM 5421 C C . SER C 1 151 ? -10.817 12.471 -25.481 1.00 19.90 151 SER C C 1
ATOM 5422 O O . SER C 1 151 ? -11.959 12.421 -25.021 1.00 21.87 151 SER C O 1
ATOM 5425 N N . TRP C 1 152 ? -9.745 12.305 -24.725 1.00 19.39 152 TRP C N 1
ATOM 5426 C CA . TRP C 1 152 ? -9.915 12.034 -23.305 1.00 19.76 152 TRP C CA 1
ATOM 5427 C C . TRP C 1 152 ? -10.512 13.267 -22.620 1.00 23.36 152 TRP C C 1
ATOM 5428 O O . TRP C 1 152 ? -11.234 13.139 -21.639 1.00 22.07 152 TRP C O 1
ATOM 5439 N N . GLN C 1 153 ? -10.212 14.459 -23.140 1.00 20.95 153 GLN C N 1
ATOM 5440 C CA . GLN C 1 153 ? -10.764 15.692 -22.560 1.00 24.43 153 GLN C CA 1
ATOM 5441 C C . GLN C 1 153 ? -12.280 15.729 -22.717 1.00 24.40 153 GLN C C 1
ATOM 5442 O O . GLN C 1 153 ? -13.009 16.071 -21.783 1.00 25.77 153 GLN C O 1
ATOM 5448 N N . SER C 1 154 ? -12.749 15.394 -23.909 1.00 22.51 154 SER C N 1
ATOM 5449 C CA . SER C 1 154 ? -14.175 15.377 -24.192 1.00 25.14 154 SER C CA 1
ATOM 5450 C C . SER C 1 154 ? -14.895 14.322 -23.346 1.00 30.05 154 SER C C 1
ATOM 5451 O O . SER C 1 154 ? -16.002 14.554 -22.839 1.00 29.72 154 SER C O 1
ATOM 5454 N N . LEU C 1 155 ? -14.271 13.158 -23.192 1.00 24.95 155 LEU C N 1
ATOM 5455 C CA . LEU C 1 155 ? -14.840 12.124 -22.348 1.00 22.21 155 LEU C CA 1
ATOM 5456 C C . LEU C 1 155 ? -14.975 12.620 -20.906 1.00 22.25 155 LEU C C 1
ATOM 5457 O O . LEU C 1 155 ? -16.010 12.435 -20.269 1.00 26.42 155 LEU C O 1
ATOM 5462 N N . LEU C 1 156 ? -13.915 13.233 -20.400 1.00 18.87 156 LEU C N 1
ATOM 5463 C CA . LEU C 1 156 ? -13.869 13.693 -19.022 1.00 26.73 156 LEU C CA 1
ATOM 5464 C C . LEU C 1 156 ? -14.940 14.765 -18.804 1.00 29.72 156 LEU C C 1
ATOM 5465 O O . LEU C 1 156 ? -15.525 14.870 -17.731 1.00 28.49 156 LEU C O 1
ATOM 5470 N N . THR C 1 157 ? -15.187 15.556 -19.841 1.00 26.15 157 THR C N 1
ATOM 5471 C CA . THR C 1 157 ? -16.170 16.625 -19.772 1.00 28.86 157 THR C CA 1
ATOM 5472 C C . THR C 1 157 ? -17.567 16.040 -19.711 1.00 30.59 157 THR C C 1
ATOM 5473 O O . THR C 1 157 ? -18.416 16.494 -18.937 1.00 31.55 157 THR C O 1
ATOM 5477 N N . GLN C 1 158 ? -17.806 15.022 -20.527 1.00 29.70 158 GLN C N 1
ATOM 5478 C CA . GLN C 1 158 ? -19.089 14.339 -20.523 1.00 29.09 158 GLN C CA 1
ATOM 5479 C C . GLN C 1 158 ? -19.367 13.751 -19.143 1.00 31.25 158 GLN C C 1
ATOM 5480 O O . GLN C 1 158 ? -20.472 13.872 -18.627 1.00 29.81 158 GLN C O 1
ATOM 5486 N N . LEU C 1 159 ? -18.361 13.116 -18.547 1.00 31.60 159 LEU C N 1
ATOM 5487 C CA . LEU C 1 159 ? -18.527 12.510 -17.227 1.00 27.47 159 LEU C CA 1
ATOM 5488 C C . LEU C 1 159 ? -18.754 13.570 -16.155 1.00 30.23 159 LEU C C 1
ATOM 5489 O O . LEU C 1 159 ? -19.565 13.372 -15.254 1.00 30.56 159 LEU C O 1
ATOM 5494 N N . GLY C 1 160 ? -18.038 14.689 -16.260 1.00 33.19 160 GLY C N 1
ATOM 5495 C CA . GLY C 1 160 ? -18.253 15.826 -15.376 1.00 37.11 160 GLY C CA 1
ATOM 5496 C C . GLY C 1 160 ? -19.702 16.282 -15.409 1.00 32.82 160 GLY C C 1
ATOM 5497 O O . GLY C 1 160 ? -20.313 16.536 -14.374 1.00 38.54 160 GLY C O 1
ATOM 5498 N N . GLU C 1 161 ? -20.264 16.368 -16.607 1.00 34.86 161 GLU C N 1
ATOM 5499 C CA . GLU C 1 161 ? -21.660 16.754 -16.769 1.00 37.22 161 GLU C CA 1
ATOM 5500 C C . GLU C 1 161 ? -22.604 15.772 -16.087 1.00 39.55 161 GLU C C 1
ATOM 5501 O O . GLU C 1 161 ? -23.643 16.158 -15.554 1.00 34.62 161 GLU C O 1
ATOM 5507 N N . ILE C 1 162 ? -22.252 14.492 -16.139 1.00 36.58 162 ILE C N 1
ATOM 5508 C CA . ILE C 1 162 ? -23.096 13.452 -15.571 1.00 37.45 162 ILE C CA 1
ATOM 5509 C C . ILE C 1 162 ? -23.009 13.401 -14.035 1.00 36.65 162 ILE C C 1
ATOM 5510 O O . ILE C 1 162 ? -23.994 13.100 -13.358 1.00 38.12 162 ILE C O 1
ATOM 5515 N N . THR C 1 163 ? -21.840 13.715 -13.489 1.00 32.24 163 THR C N 1
ATOM 5516 C CA . THR C 1 163 ? -21.584 13.464 -12.078 1.00 35.08 163 THR C CA 1
ATOM 5517 C C . THR C 1 163 ? -21.714 14.724 -11.232 1.00 36.38 163 THR C C 1
ATOM 5518 O O . THR C 1 163 ? -21.828 14.653 -10.008 1.00 33.40 163 THR C O 1
ATOM 5522 N N . GLY C 1 164 ? -21.690 15.873 -11.891 1.00 37.87 164 GLY C N 1
ATOM 5523 C CA . GLY C 1 164 ? -21.672 17.141 -11.191 1.00 35.40 164 GLY C CA 1
ATOM 5524 C C . GLY C 1 164 ? -20.251 17.563 -10.877 1.00 32.85 164 GLY C C 1
ATOM 5525 O O . GLY C 1 164 ? -20.027 18.467 -10.072 1.00 30.59 164 GLY C O 1
ATOM 5526 N N . HIS C 1 165 ? -19.277 16.908 -11.505 1.00 29.19 165 HIS C N 1
ATOM 5527 C CA . HIS C 1 165 ? -17.884 17.293 -11.296 1.00 29.83 165 HIS C CA 1
ATOM 5528 C C . HIS C 1 165 ? -17.309 18.062 -12.491 1.00 34.19 165 HIS C C 1
ATOM 5529 O O . HIS C 1 165 ? -16.132 17.910 -12.837 1.00 32.78 165 HIS C O 1
ATOM 5536 N N . GLU C 1 166 ? -18.152 18.886 -13.114 1.00 30.99 166 GLU C N 1
ATOM 5537 C CA . GLU C 1 166 ? -17.710 19.810 -14.159 1.00 33.18 166 GLU C CA 1
ATOM 5538 C C . GLU C 1 166 ? -16.453 20.538 -13.728 1.00 30.07 166 GLU C C 1
ATOM 5539 O O . GLU C 1 166 ? -15.520 20.716 -14.505 1.00 31.56 166 GLU C O 1
ATOM 5545 N N . LYS C 1 167 ? -16.446 20.981 -12.479 1.00 33.23 167 LYS C N 1
ATOM 5546 C CA . LYS C 1 167 ? -15.355 21.795 -11.967 1.00 32.15 167 LYS C CA 1
ATOM 5547 C C . LYS C 1 167 ? -14.024 21.058 -12.014 1.00 31.37 167 LYS C C 1
ATOM 5548 O O . LYS C 1 167 ? -13.018 21.619 -12.442 1.00 32.09 167 LYS C O 1
ATOM 5554 N N . GLN C 1 168 ? -14.020 19.804 -11.560 1.00 33.69 168 GLN C N 1
ATOM 5555 C CA . GLN C 1 168 ? -12.791 19.007 -11.525 1.00 32.59 168 GLN C CA 1
ATOM 5556 C C . GLN C 1 168 ? -12.305 18.597 -12.917 1.00 27.26 168 GLN C C 1
ATOM 5557 O O . GLN C 1 168 ? -11.100 18.532 -13.160 1.00 25.98 168 GLN C O 1
ATOM 5563 N N . ALA C 1 169 ? -13.247 18.340 -13.819 1.00 27.42 169 ALA C N 1
ATOM 5564 C CA . ALA C 1 169 ? -12.933 18.066 -15.220 1.00 22.18 169 ALA C CA 1
ATOM 5565 C C . ALA C 1 169 ? -12.215 19.254 -15.838 1.00 28.89 169 ALA C C 1
ATOM 5566 O O . ALA C 1 169 ? -11.211 19.102 -16.537 1.00 25.66 169 ALA C O 1
ATOM 5568 N N . ALA C 1 170 ? -12.736 20.452 -15.583 1.00 30.59 170 ALA C N 1
ATOM 5569 C CA . ALA C 1 170 ? -12.106 21.651 -16.108 1.00 29.41 170 ALA C CA 1
ATOM 5570 C C . ALA C 1 170 ? -10.694 21.786 -15.554 1.00 22.78 170 ALA C C 1
ATOM 5571 O O . ALA C 1 170 ? -9.777 22.174 -16.270 1.00 27.63 170 ALA C O 1
ATOM 5573 N N . GLU C 1 171 ? -10.518 21.459 -14.278 1.00 27.97 171 GLU C N 1
ATOM 5574 C CA . GLU C 1 171 ? -9.215 21.600 -13.626 1.00 29.46 171 GLU C CA 1
ATOM 5575 C C . GLU C 1 171 ? -8.172 20.713 -14.300 1.00 31.62 171 GLU C C 1
ATOM 5576 O O . GLU C 1 171 ? -7.039 21.136 -14.564 1.00 28.76 171 GLU C O 1
ATOM 5582 N N . ARG C 1 172 ? -8.559 19.470 -14.557 1.00 28.30 172 ARG C N 1
ATOM 5583 C CA . ARG C 1 172 ? -7.653 18.502 -15.175 1.00 29.00 172 ARG C CA 1
ATOM 5584 C C . ARG C 1 172 ? -7.300 18.933 -16.598 1.00 24.59 172 ARG C C 1
ATOM 5585 O O . ARG C 1 172 ? -6.127 18.981 -16.970 1.00 26.03 172 ARG C O 1
ATOM 5593 N N . ILE C 1 173 ? -8.327 19.255 -17.375 1.00 25.85 173 ILE C N 1
ATOM 5594 C CA . ILE C 1 173 ? -8.141 19.698 -18.752 1.00 23.25 173 ILE C CA 1
ATOM 5595 C C . ILE C 1 173 ? -7.201 20.914 -18.814 1.00 29.75 173 ILE C C 1
ATOM 5596 O O . ILE C 1 173 ? -6.288 20.963 -19.648 1.00 29.04 173 ILE C O 1
ATOM 5601 N N . ALA C 1 174 ? -7.406 21.879 -17.912 1.00 27.40 174 ALA C N 1
ATOM 5602 C CA . ALA C 1 174 ? -6.559 23.075 -17.856 1.00 30.16 174 ALA C CA 1
ATOM 5603 C C . ALA C 1 174 ? -5.122 22.739 -17.469 1.00 28.03 174 ALA C C 1
ATOM 5604 O O . ALA C 1 174 ? -4.183 23.303 -18.024 1.00 26.46 174 ALA C O 1
ATOM 5606 N N . GLN C 1 175 ? -4.958 21.821 -16.520 1.00 27.18 175 GLN C N 1
ATOM 5607 C CA . GLN C 1 175 ? -3.633 21.346 -16.110 1.00 30.00 175 GLN C CA 1
ATOM 5608 C C . GLN C 1 175 ? -2.855 20.811 -17.299 1.00 27.04 175 GLN C C 1
ATOM 5609 O O . GLN C 1 175 ? -1.680 21.123 -17.490 1.00 28.45 175 GLN C O 1
ATOM 5615 N N . PHE C 1 176 ? -3.520 19.974 -18.085 1.00 27.88 176 PHE C N 1
ATOM 5616 C CA . PHE C 1 176 ? -2.879 19.358 -19.236 1.00 27.05 176 PHE C CA 1
ATOM 5617 C C . PHE C 1 176 ? -2.572 20.434 -20.264 1.00 25.69 176 PHE C C 1
ATOM 5618 O O . PHE C 1 176 ? -1.470 20.495 -20.807 1.00 25.43 176 PHE C O 1
ATOM 5626 N N . ASP C 1 177 ? -3.566 21.277 -20.527 1.00 29.11 177 ASP C N 1
ATOM 5627 C CA . ASP C 1 177 ? -3.450 22.301 -21.560 1.00 28.88 177 ASP C CA 1
ATOM 5628 C C . ASP C 1 177 ? -2.205 23.130 -21.307 1.00 29.17 177 ASP C C 1
ATOM 5629 O O . ASP C 1 177 ? -1.464 23.464 -22.235 1.00 29.64 177 ASP C O 1
ATOM 5634 N N . LYS C 1 178 ? -1.964 23.432 -20.035 1.00 29.83 178 LYS C N 1
ATOM 5635 C CA . LYS C 1 178 ? -0.790 24.205 -19.652 1.00 33.99 178 LYS C CA 1
ATOM 5636 C C . LYS C 1 178 ? 0.505 23.501 -20.056 1.00 33.33 178 LYS C C 1
ATOM 5637 O O . LYS C 1 178 ? 1.377 24.100 -20.683 1.00 29.88 178 LYS C O 1
ATOM 5643 N N . GLN C 1 179 ? 0.619 22.219 -19.719 1.00 30.71 179 GLN C N 1
ATOM 5644 C CA . GLN C 1 179 ? 1.817 21.460 -20.062 1.00 28.45 179 GLN C CA 1
ATOM 5645 C C . GLN C 1 179 ? 1.936 21.300 -21.573 1.00 30.39 179 GLN C C 1
ATOM 5646 O O . GLN C 1 179 ? 3.030 21.349 -22.144 1.00 29.61 179 GLN C O 1
ATOM 5652 N N . LEU C 1 180 ? 0.797 21.102 -22.223 1.00 28.02 180 LEU C N 1
ATOM 5653 C CA . LEU C 1 180 ? 0.783 20.954 -23.668 1.00 30.58 180 LEU C CA 1
ATOM 5654 C C . LEU C 1 180 ? 1.280 22.246 -24.304 1.00 31.77 180 LEU C C 1
ATOM 5655 O O . LEU C 1 180 ? 2.172 22.231 -25.141 1.00 32.92 180 LEU C O 1
ATOM 5660 N N . ALA C 1 181 ? 0.692 23.361 -23.899 1.00 33.73 181 ALA C N 1
ATOM 5661 C CA . ALA C 1 181 ? 1.106 24.659 -24.414 1.00 38.82 181 ALA C CA 1
ATOM 5662 C C . ALA C 1 181 ? 2.613 24.811 -24.236 1.00 39.74 181 ALA C C 1
ATOM 5663 O O . ALA C 1 181 ? 3.347 25.055 -25.202 1.00 45.38 181 ALA C O 1
ATOM 5665 N N . ALA C 1 182 ? 3.069 24.624 -22.998 1.00 38.92 182 ALA C N 1
ATOM 5666 C CA . ALA C 1 182 ? 4.470 24.845 -22.649 1.00 38.63 182 ALA C CA 1
ATOM 5667 C C . ALA C 1 182 ? 5.441 23.954 -23.423 1.00 40.98 182 ALA C C 1
ATOM 5668 O O . ALA C 1 182 ? 6.641 24.199 -23.410 1.00 43.89 182 ALA C O 1
ATOM 5670 N N . ALA C 1 183 ? 4.928 22.928 -24.096 1.00 42.34 183 ALA C N 1
ATOM 5671 C CA . ALA C 1 183 ? 5.799 21.911 -24.685 1.00 39.86 183 ALA C CA 1
ATOM 5672 C C . ALA C 1 183 ? 5.658 21.739 -26.192 1.00 38.86 183 ALA C C 1
ATOM 5673 O O . ALA C 1 183 ? 6.589 21.286 -26.852 1.00 40.90 183 ALA C O 1
ATOM 5675 N N . LYS C 1 184 ? 4.498 22.085 -26.741 1.00 40.43 184 LYS C N 1
ATOM 5676 C CA . LYS C 1 184 ? 4.208 21.774 -28.143 1.00 34.59 184 LYS C CA 1
ATOM 5677 C C . LYS C 1 184 ? 5.099 22.529 -29.123 1.00 41.52 184 LYS C C 1
ATOM 5678 O O . LYS C 1 184 ? 5.511 21.981 -30.151 1.00 41.74 184 LYS C O 1
ATOM 5684 N N . GLU C 1 185 ? 5.386 23.786 -28.795 1.00 37.77 185 GLU C N 1
ATOM 5685 C CA . GLU C 1 185 ? 6.182 24.662 -29.653 1.00 40.17 185 GLU C CA 1
ATOM 5686 C C . GLU C 1 185 ? 7.648 24.247 -29.735 1.00 41.44 185 GLU C C 1
ATOM 5687 O O . GLU C 1 185 ? 8.380 24.666 -30.636 1.00 42.10 185 GLU C O 1
ATOM 5693 N N . GLN C 1 186 ? 8.075 23.412 -28.798 1.00 35.64 186 GLN C N 1
ATOM 5694 C CA . GLN C 1 186 ? 9.479 23.060 -28.711 1.00 35.67 186 GLN C CA 1
ATOM 5695 C C . GLN C 1 186 ? 9.786 21.670 -29.232 1.00 42.76 186 GLN C C 1
ATOM 5696 O O . GLN C 1 186 ? 10.946 21.353 -29.489 1.00 43.62 186 GLN C O 1
ATOM 5702 N N . ILE C 1 187 ? 8.777 20.822 -29.373 1.00 40.77 187 ILE C N 1
ATOM 5703 C CA . ILE C 1 187 ? 9.091 19.467 -29.812 1.00 37.29 187 ILE C CA 1
ATOM 5704 C C . ILE C 1 187 ? 9.515 19.427 -31.277 1.00 32.85 187 ILE C C 1
ATOM 5705 O O . ILE C 1 187 ? 8.908 20.054 -32.144 1.00 34.94 187 ILE C O 1
ATOM 5710 N N . LYS C 1 188 ? 10.597 18.704 -31.530 1.00 36.36 188 LYS C N 1
ATOM 5711 C CA . LYS C 1 188 ? 11.034 18.420 -32.884 1.00 31.04 188 LYS C CA 1
ATOM 5712 C C . LYS C 1 188 ? 10.396 17.083 -33.260 1.00 32.09 188 LYS C C 1
ATOM 5713 O O . LYS C 1 188 ? 10.715 16.063 -32.664 1.00 29.29 188 LYS C O 1
ATOM 5719 N N . LEU C 1 189 ? 9.476 17.104 -34.222 1.00 30.86 189 LEU C N 1
ATOM 5720 C CA . LEU C 1 189 ? 8.734 15.902 -34.607 1.00 30.03 189 LEU C CA 1
ATOM 5721 C C . LEU C 1 189 ? 9.632 14.917 -35.310 1.00 29.10 189 LEU C C 1
ATOM 5722 O O . LEU C 1 189 ? 10.530 15.321 -36.051 1.00 27.75 189 LEU C O 1
ATOM 5727 N N . PRO C 1 190 ? 9.386 13.610 -35.096 1.00 25.58 190 PRO C N 1
ATOM 5728 C CA . PRO C 1 190 ? 10.032 12.588 -35.917 1.00 25.18 190 PRO C CA 1
ATOM 5729 C C . PRO C 1 190 ? 9.426 12.673 -37.301 1.00 26.96 190 PRO C C 1
ATOM 5730 O O . PRO C 1 190 ? 8.452 13.420 -37.476 1.00 25.33 190 PRO C O 1
ATOM 5734 N N . PRO C 1 191 ? 9.973 11.919 -38.265 1.00 27.13 191 PRO C N 1
ATOM 5735 C CA . PRO C 1 191 ? 9.439 11.906 -39.630 1.00 24.10 191 PRO C CA 1
ATOM 5736 C C . PRO C 1 191 ? 7.943 11.630 -39.636 1.00 26.10 191 PRO C C 1
ATOM 5737 O O . PRO C 1 191 ? 7.477 10.743 -38.918 1.00 26.63 191 PRO C O 1
ATOM 5741 N N . GLN C 1 192 ? 7.212 12.379 -40.449 1.00 24.12 192 GLN C N 1
ATOM 5742 C CA . GLN C 1 192 ? 5.760 12.283 -40.537 1.00 22.05 192 GLN C CA 1
ATOM 5743 C C . GLN C 1 192 ? 5.430 11.733 -41.907 1.00 22.81 192 GLN C C 1
ATOM 5744 O O . GLN C 1 192 ? 6.244 11.844 -42.824 1.00 24.09 192 GLN C O 1
ATOM 5750 N N . PRO C 1 193 ? 4.234 11.145 -42.069 1.00 21.78 193 PRO C N 1
ATOM 5751 C CA . PRO C 1 193 ? 3.206 10.940 -41.047 1.00 20.15 193 PRO C CA 1
ATOM 5752 C C . PRO C 1 193 ? 3.544 9.736 -40.165 1.00 21.58 193 PRO C C 1
ATOM 5753 O O . PRO C 1 193 ? 4.484 8.989 -40.460 1.00 18.04 193 PRO C O 1
ATOM 5757 N N . VAL C 1 194 ? 2.793 9.563 -39.085 1.00 18.58 194 VAL C N 1
ATOM 5758 C CA . VAL C 1 194 ? 3.086 8.498 -38.134 1.00 19.91 194 VAL C CA 1
ATOM 5759 C C . VAL C 1 194 ? 1.955 7.472 -38.042 1.00 18.64 194 VAL C C 1
ATOM 5760 O O . VAL C 1 194 ? 0.801 7.762 -38.351 1.00 18.64 194 VAL C O 1
ATOM 5764 N N . THR C 1 195 ? 2.321 6.257 -37.649 1.00 14.82 195 THR C N 1
ATOM 5765 C CA . THR C 1 195 ? 1.354 5.205 -37.385 1.00 16.25 195 THR C CA 1
ATOM 5766 C C . THR C 1 195 ? 1.311 4.955 -35.883 1.00 16.48 195 THR C C 1
ATOM 5767 O O . THR C 1 195 ? 2.349 4.946 -35.225 1.00 17.71 195 THR C O 1
ATOM 5771 N N . ALA C 1 196 ? 0.113 4.772 -35.343 1.00 13.91 196 ALA C N 1
ATOM 5772 C CA . ALA C 1 196 ? -0.045 4.490 -33.914 1.00 13.56 196 ALA C CA 1
ATOM 5773 C C . ALA C 1 196 ? -0.808 3.182 -33.728 1.00 15.01 196 ALA C C 1
ATOM 5774 O O . ALA C 1 196 ? -1.918 3.023 -34.257 1.00 14.65 196 ALA C O 1
ATOM 5776 N N . ILE C 1 197 ? -0.210 2.252 -32.980 1.00 14.00 197 ILE C N 1
ATOM 5777 C CA . ILE C 1 197 ? -0.790 0.923 -32.795 1.00 11.24 197 ILE C CA 1
ATOM 5778 C C . ILE C 1 197 ? -0.670 0.426 -31.357 1.00 14.88 197 ILE C C 1
ATOM 5779 O O . ILE C 1 197 ? 0.021 1.036 -30.535 1.00 13.80 197 ILE C O 1
ATOM 5784 N N . VAL C 1 198 ? -1.372 -0.673 -31.067 1.00 12.85 198 VAL C N 1
ATOM 5785 C CA . VAL C 1 198 ? -0.986 -1.599 -30.004 1.00 13.21 198 VAL C CA 1
ATOM 5786 C C . VAL C 1 198 ? -0.547 -2.875 -30.713 1.00 14.97 198 VAL C C 1
ATOM 5787 O O . VAL C 1 198 ? -1.313 -3.456 -31.489 1.00 13.18 198 VAL C O 1
ATOM 5791 N N . TYR C 1 199 ? 0.691 -3.285 -30.462 1.00 13.43 199 TYR C N 1
ATOM 5792 C CA . TYR C 1 199 ? 1.286 -4.450 -31.125 1.00 14.97 199 TYR C CA 1
ATOM 5793 C C . TYR C 1 199 ? 1.180 -5.674 -30.221 1.00 14.67 199 TYR C C 1
ATOM 5794 O O . TYR C 1 199 ? 1.402 -5.581 -29.000 1.00 15.16 199 TYR C O 1
ATOM 5803 N N . THR C 1 200 ? 0.832 -6.814 -30.811 1.00 14.33 200 THR C N 1
ATOM 5804 C CA . THR C 1 200 ? 0.870 -8.076 -30.072 1.00 11.55 200 THR C CA 1
ATOM 5805 C C . THR C 1 200 ? 1.903 -8.996 -30.721 1.00 15.85 200 THR C C 1
ATOM 5806 O O . THR C 1 200 ? 1.656 -9.595 -31.772 1.00 13.02 200 THR C O 1
ATOM 5810 N N . ALA C 1 201 ? 3.067 -9.093 -30.084 1.00 15.49 201 ALA C N 1
ATOM 5811 C CA . ALA C 1 201 ? 4.251 -9.637 -30.747 1.00 16.63 201 ALA C CA 1
ATOM 5812 C C . ALA C 1 201 ? 4.144 -11.091 -31.208 1.00 15.00 201 ALA C C 1
ATOM 5813 O O . ALA C 1 201 ? 4.501 -11.406 -32.342 1.00 15.49 201 ALA C O 1
ATOM 5815 N N . ALA C 1 202 ? 3.671 -11.982 -30.344 1.00 12.75 202 ALA C N 1
ATOM 5816 C CA . ALA C 1 202 ? 3.638 -13.406 -30.697 1.00 15.10 202 ALA C CA 1
ATOM 5817 C C . ALA C 1 202 ? 2.489 -13.712 -31.648 1.00 14.37 202 ALA C C 1
ATOM 5818 O O . ALA C 1 202 ? 2.494 -14.737 -32.314 1.00 12.76 202 ALA C O 1
ATOM 5820 N N . ALA C 1 203 ? 1.521 -12.796 -31.729 1.00 14.50 203 ALA C N 1
ATOM 5821 C CA . ALA C 1 203 ? 0.403 -12.938 -32.667 1.00 14.65 203 ALA C CA 1
ATOM 5822 C C . ALA C 1 203 ? 0.729 -12.355 -34.044 1.00 13.88 203 ALA C C 1
ATOM 5823 O O . ALA C 1 203 ? -0.025 -12.531 -35.010 1.00 12.94 203 ALA C O 1
ATOM 5825 N N . HIS C 1 204 ? 1.841 -11.638 -34.129 1.00 12.59 204 HIS C N 1
ATOM 5826 C CA . HIS C 1 204 ? 2.197 -10.915 -35.350 1.00 12.16 204 HIS C CA 1
ATOM 5827 C C . HIS C 1 204 ? 1.012 -10.135 -35.906 1.00 13.83 204 HIS C C 1
ATOM 5828 O O . HIS C 1 204 ? 0.689 -10.199 -37.095 1.00 14.80 204 HIS C O 1
ATOM 5835 N N . SER C 1 205 ? 0.369 -9.394 -35.015 1.00 13.95 205 SER C N 1
ATOM 5836 C CA . SER C 1 205 ? -0.813 -8.616 -35.355 1.00 13.62 205 SER C CA 1
ATOM 5837 C C . SER C 1 205 ? -0.755 -7.282 -34.620 1.00 15.05 205 SER C C 1
ATOM 5838 O O . SER C 1 205 ? 0.005 -7.106 -33.654 1.00 12.65 205 SER C O 1
ATOM 5841 N N . ALA C 1 206 ? -1.569 -6.333 -35.069 1.00 11.38 206 ALA C N 1
ATOM 5842 C CA . ALA C 1 206 ? -1.685 -5.076 -34.336 1.00 13.50 206 ALA C CA 1
ATOM 5843 C C . ALA C 1 206 ? -3.080 -4.532 -34.484 1.00 13.96 206 ALA C C 1
ATOM 5844 O O . ALA C 1 206 ? -3.786 -4.885 -35.431 1.00 11.94 206 ALA C O 1
ATOM 5846 N N . ASN C 1 207 ? -3.469 -3.678 -33.542 1.00 13.41 207 ASN C N 1
ATOM 5847 C CA . ASN C 1 207 ? -4.639 -2.828 -33.732 1.00 14.08 207 ASN C CA 1
ATOM 5848 C C . ASN C 1 207 ? -4.172 -1.400 -33.971 1.00 13.94 207 ASN C C 1
ATOM 5849 O O . ASN C 1 207 ? -3.338 -0.876 -33.230 1.00 13.40 207 ASN C O 1
ATOM 5854 N N . LEU C 1 208 ? -4.698 -0.801 -35.031 1.00 13.54 208 LEU C N 1
ATOM 5855 C CA . LEU C 1 208 ? -4.279 0.523 -35.490 1.00 12.96 208 LEU C CA 1
ATOM 5856 C C . LEU C 1 208 ? -5.213 1.583 -34.937 1.00 14.29 208 LEU C C 1
ATOM 5857 O O . LEU C 1 208 ? -6.422 1.499 -35.131 1.00 14.57 208 LEU C O 1
ATOM 5862 N N . TRP C 1 209 ? -4.658 2.592 -34.265 1.00 13.93 209 TRP C N 1
ATOM 5863 C CA . TRP C 1 209 ? -5.479 3.672 -33.721 1.00 14.89 209 TRP C CA 1
ATOM 5864 C C . TRP C 1 209 ? -5.947 4.606 -34.837 1.00 18.27 209 TRP C C 1
ATOM 5865 O O . TRP C 1 209 ? -5.155 4.998 -35.699 1.00 18.06 209 TRP C O 1
ATOM 5876 N N . THR C 1 210 ? -7.232 4.962 -34.808 1.00 17.09 210 THR C N 1
ATOM 5877 C CA . THR C 1 210 ? -7.815 5.866 -35.799 1.00 19.99 210 THR C CA 1
ATOM 5878 C C . THR C 1 210 ? -7.639 7.345 -35.377 1.00 18.75 210 THR C C 1
ATOM 5879 O O . THR C 1 210 ? -7.338 7.646 -34.224 1.00 17.12 210 THR C O 1
ATOM 5883 N N . PRO C 1 211 ? -7.830 8.279 -36.316 1.00 19.02 211 PRO C N 1
ATOM 5884 C CA . PRO C 1 211 ? -7.767 9.702 -35.932 1.00 18.79 211 PRO C CA 1
ATOM 5885 C C . PRO C 1 211 ? -8.820 10.046 -34.882 1.00 19.88 211 PRO C C 1
ATOM 5886 O O . PRO C 1 211 ? -8.635 10.954 -34.069 1.00 20.33 211 PRO C O 1
ATOM 5890 N N . GLU C 1 212 ? -9.906 9.289 -34.886 1.00 20.44 212 GLU C N 1
ATOM 5891 C CA . GLU C 1 212 ? -11.052 9.544 -34.024 1.00 23.43 212 GLU C CA 1
ATOM 5892 C C . GLU C 1 212 ? -10.834 9.043 -32.592 1.00 26.15 212 GLU C C 1
ATOM 5893 O O . GLU C 1 212 ? -11.487 9.504 -31.659 1.00 21.69 212 GLU C O 1
ATOM 5899 N N . SER C 1 213 ? -9.916 8.095 -32.430 1.00 19.77 213 SER C N 1
ATOM 5900 C CA . SER C 1 213 ? -9.597 7.537 -31.118 1.00 19.82 213 SER C CA 1
ATOM 5901 C C . SER C 1 213 ? -8.910 8.557 -30.215 1.00 20.68 213 SER C C 1
ATOM 5902 O O . SER C 1 213 ? -8.278 9.499 -30.693 1.00 20.12 213 SER C O 1
ATOM 5905 N N . ALA C 1 214 ? -9.004 8.351 -28.901 1.00 19.73 214 ALA C N 1
ATOM 5906 C CA . ALA C 1 214 ? -8.326 9.228 -27.963 1.00 16.14 214 ALA C CA 1
ATOM 5907 C C . ALA C 1 214 ? -6.834 9.297 -28.262 1.00 19.12 214 ALA C C 1
ATOM 5908 O O . ALA C 1 214 ? -6.226 10.358 -28.166 1.00 17.86 214 ALA C O 1
ATOM 5910 N N . GLN C 1 215 ? -6.232 8.160 -28.608 1.00 16.04 215 GLN C N 1
ATOM 5911 C CA . GLN C 1 215 ? -4.809 8.148 -28.955 1.00 16.52 215 GLN C CA 1
ATOM 5912 C C . GLN C 1 215 ? -4.518 9.006 -30.191 1.00 16.23 215 GLN C C 1
ATOM 5913 O O . GLN C 1 215 ? -3.522 9.742 -30.232 1.00 17.37 215 GLN C O 1
ATOM 5919 N N . GLY C 1 216 ? -5.372 8.897 -31.208 1.00 16.45 216 GLY C N 1
ATOM 5920 C CA . GLY C 1 216 ? -5.157 9.642 -32.436 1.00 15.83 216 GLY C CA 1
ATOM 5921 C C . GLY C 1 216 ? -5.373 11.129 -32.199 1.00 19.73 216 GLY C C 1
ATOM 5922 O O . GLY C 1 216 ? -4.610 11.966 -32.681 1.00 21.42 216 GLY C O 1
ATOM 5923 N N . GLN C 1 217 ? -6.418 11.450 -31.443 1.00 21.09 217 GLN C N 1
ATOM 5924 C CA . GLN C 1 217 ? -6.749 12.840 -31.094 1.00 22.72 217 GLN C CA 1
ATOM 5925 C C . GLN C 1 217 ? -5.620 13.506 -30.329 1.00 24.80 217 GLN C C 1
ATOM 5926 O O . GLN C 1 217 ? -5.336 14.698 -30.516 1.00 24.23 217 GLN C O 1
ATOM 5932 N N . MET C 1 218 ? -5.015 12.754 -29.418 1.00 19.16 218 MET C N 1
ATOM 5933 C CA . MET C 1 218 ? -3.902 13.270 -28.650 1.00 20.69 218 MET C CA 1
ATOM 5934 C C . MET C 1 218 ? -2.666 13.522 -29.501 1.00 24.43 218 MET C C 1
ATOM 5935 O O . MET C 1 218 ? -2.040 14.577 -29.373 1.00 22.57 218 MET C O 1
ATOM 5940 N N . LEU C 1 219 ? -2.298 12.578 -30.365 1.00 18.80 219 LEU C N 1
ATOM 5941 C CA . LEU C 1 219 ? -1.166 12.828 -31.258 1.00 18.49 219 LEU C CA 1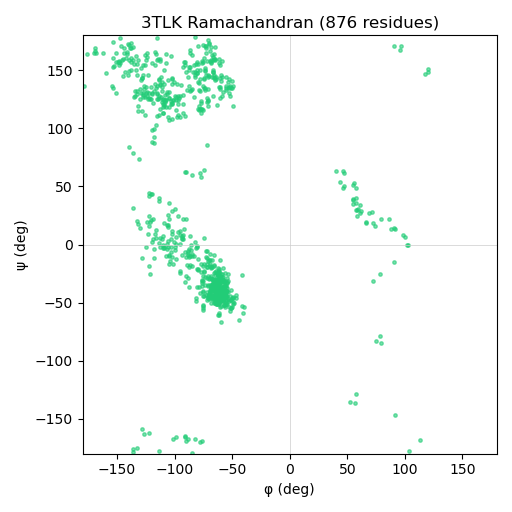
ATOM 5942 C C . LEU C 1 219 ? -1.410 14.034 -32.181 1.00 18.61 219 LEU C C 1
ATOM 5943 O O . LEU C 1 219 ? -0.508 14.835 -32.405 1.00 20.25 219 LEU C O 1
ATOM 5948 N N . GLU C 1 220 ? -2.625 14.172 -32.699 1.00 19.48 220 GLU C N 1
ATOM 5949 C CA . GLU C 1 220 ? -2.932 15.306 -33.571 1.00 22.07 220 GLU C CA 1
ATOM 5950 C C . GLU C 1 220 ? -2.886 16.611 -32.793 1.00 21.96 220 GLU C C 1
ATOM 5951 O O . GLU C 1 220 ? -2.465 17.642 -33.317 1.00 21.18 220 GLU C O 1
ATOM 5957 N N . GLN C 1 221 ? -3.307 16.571 -31.536 1.00 20.84 221 GLN C N 1
ATOM 5958 C CA . GLN C 1 221 ? -3.253 17.782 -30.711 1.00 23.07 221 GLN C CA 1
ATOM 5959 C C . GLN C 1 221 ? -1.802 18.198 -30.504 1.00 26.76 221 GLN C C 1
ATOM 5960 O O . GLN C 1 221 ? -1.493 19.387 -30.385 1.00 24.78 221 GLN C O 1
ATOM 5966 N N . LEU C 1 222 ? -0.907 17.216 -30.479 1.00 23.06 222 LEU C N 1
ATOM 5967 C CA . LEU C 1 222 ? 0.523 17.494 -30.333 1.00 20.61 222 LEU C CA 1
ATOM 5968 C C . LEU C 1 222 ? 1.227 17.890 -31.629 1.00 25.20 222 LEU C C 1
ATOM 5969 O O . LEU C 1 222 ? 2.417 18.212 -31.624 1.00 28.05 222 LEU C O 1
ATOM 5974 N N . GLY C 1 223 ? 0.493 17.883 -32.737 1.00 21.95 223 GLY C N 1
ATOM 5975 C CA . GLY C 1 223 ? 1.044 18.330 -34.002 1.00 21.82 223 GLY C CA 1
ATOM 5976 C C . GLY C 1 223 ? 1.431 17.212 -34.959 1.00 26.85 223 GLY C C 1
ATOM 5977 O O . GLY C 1 223 ? 1.902 17.480 -36.062 1.00 21.59 223 GLY C O 1
ATOM 5978 N N . PHE C 1 224 ? 1.243 15.956 -34.545 1.00 22.50 224 PHE C N 1
ATOM 5979 C CA . PHE C 1 224 ? 1.521 14.832 -35.435 1.00 20.12 224 PHE C CA 1
ATOM 5980 C C . PHE C 1 224 ? 0.478 14.692 -36.519 1.00 19.82 224 PHE C C 1
ATOM 5981 O O . PHE C 1 224 ? -0.687 15.032 -36.320 1.00 22.00 224 PHE C O 1
ATOM 5989 N N . THR C 1 225 ? 0.898 14.140 -37.652 1.00 18.69 225 THR C N 1
ATOM 5990 C CA . THR C 1 225 ? -0.013 13.769 -38.724 1.00 21.11 225 THR C CA 1
ATOM 5991 C C . THR C 1 225 ? -0.083 12.254 -38.812 1.00 20.71 225 THR C C 1
ATOM 5992 O O . THR C 1 225 ? 0.942 11.588 -38.958 1.00 19.84 225 THR C O 1
ATOM 5996 N N . LEU C 1 226 ? -1.287 11.709 -38.717 1.00 20.93 226 LEU C N 1
ATOM 5997 C CA . LEU C 1 226 ? -1.454 10.261 -38.812 1.00 22.49 226 LEU C CA 1
ATOM 5998 C C . LEU C 1 226 ? -1.427 9.802 -40.276 1.00 23.52 226 LEU C C 1
ATOM 5999 O O . LEU C 1 226 ? -1.995 10.451 -41.158 1.00 18.95 226 LEU C O 1
ATOM 6004 N N . ALA C 1 227 ? -0.765 8.676 -40.523 1.00 18.19 227 ALA C N 1
ATOM 6005 C CA . ALA C 1 227 ? -0.700 8.085 -41.851 1.00 19.39 227 ALA C CA 1
ATOM 6006 C C . ALA C 1 227 ? -2.084 7.718 -42.371 1.00 22.90 227 ALA C C 1
ATOM 6007 O O . ALA C 1 227 ? -2.938 7.268 -41.610 1.00 21.55 227 ALA C O 1
ATOM 6009 N N . LYS C 1 228 ? -2.304 7.900 -43.674 1.00 19.42 228 LYS C N 1
ATOM 6010 C CA . LYS C 1 228 ? -3.519 7.402 -44.301 1.00 23.76 228 LYS C CA 1
ATOM 6011 C C . LYS C 1 228 ? -3.364 5.913 -44.584 1.00 23.14 228 LYS C C 1
ATOM 6012 O O . LYS C 1 228 ? -2.260 5.440 -44.835 1.00 22.28 228 LYS C O 1
ATOM 6018 N N . LEU C 1 229 ? -4.475 5.186 -44.567 1.00 29.35 229 LEU C N 1
ATOM 6019 C CA . LEU C 1 229 ? -4.471 3.742 -44.800 1.00 29.71 229 LEU C CA 1
ATOM 6020 C C . LEU C 1 229 ? -4.641 3.373 -46.271 1.00 32.80 229 LEU C C 1
ATOM 6021 O O . LEU C 1 229 ? -5.325 4.076 -47.006 1.00 32.11 229 LEU C O 1
ATOM 6026 N N . PRO C 1 230 ? -4.045 2.245 -46.698 1.00 31.54 230 PRO C N 1
ATOM 6027 C CA . PRO C 1 230 ? -4.335 1.689 -48.027 1.00 29.01 230 PRO C CA 1
ATOM 6028 C C . PRO C 1 230 ? -5.771 1.162 -48.110 1.00 31.81 230 PRO C C 1
ATOM 6029 O O . PRO C 1 230 ? -6.416 1.068 -47.077 1.00 32.20 230 PRO C O 1
ATOM 6033 N N . ALA C 1 231 ? -6.263 0.815 -49.306 1.00 38.53 231 ALA C N 1
ATOM 6034 C CA . ALA C 1 231 ? -7.648 0.334 -49.438 1.00 33.65 231 ALA C CA 1
ATOM 6035 C C . ALA C 1 231 ? -7.848 -1.078 -48.890 1.00 39.16 231 ALA C C 1
ATOM 6036 O O . ALA C 1 231 ? -6.884 -1.775 -48.587 1.00 43.36 231 ALA C O 1
ATOM 6038 N N . GLY C 1 232 ? -9.101 -1.505 -48.772 1.00 39.24 232 GLY C N 1
ATOM 6039 C CA . GLY C 1 232 ? -9.392 -2.842 -48.288 1.00 36.20 232 GLY C CA 1
ATOM 6040 C C . GLY C 1 232 ? -9.084 -2.860 -46.812 1.00 46.41 232 GLY C C 1
ATOM 6041 O O . GLY C 1 232 ? -9.689 -3.586 -46.015 1.00 40.10 232 GLY C O 1
ATOM 6042 N N . LEU C 1 233 ? -8.097 -2.050 -46.461 1.00 47.26 233 LEU C N 1
ATOM 6043 C CA . LEU C 1 233 ? -7.997 -1.562 -45.120 1.00 44.69 233 LEU C CA 1
ATOM 6044 C C . LEU C 1 233 ? -9.121 -0.563 -44.986 1.00 47.66 233 LEU C C 1
ATOM 6045 O O . LEU C 1 233 ? -8.976 0.643 -45.257 1.00 43.90 233 LEU C O 1
ATOM 6050 N N . ASN C 1 234 ? -10.272 -1.128 -44.659 1.00 46.32 234 ASN C N 1
ATOM 6051 C CA . ASN C 1 234 ? -11.384 -0.399 -44.105 1.00 49.22 234 ASN C CA 1
ATOM 6052 C C . ASN C 1 234 ? -11.998 -1.356 -43.105 1.00 42.65 234 ASN C C 1
ATOM 6053 O O . ASN C 1 234 ? -11.935 -2.572 -43.288 1.00 45.28 234 ASN C O 1
ATOM 6058 N N . ALA C 1 235 ? -12.570 -0.814 -42.038 1.00 45.17 235 ALA C N 1
ATOM 6059 C CA . ALA C 1 235 ? -13.260 -1.630 -41.055 1.00 42.98 235 ALA C CA 1
ATOM 6060 C C . ALA C 1 235 ? -14.678 -1.103 -40.879 1.00 43.31 235 ALA C C 1
ATOM 6061 O O . ALA C 1 235 ? -14.891 0.108 -40.791 1.00 43.44 235 ALA C O 1
ATOM 6063 N N . SER C 1 236 ? -15.648 -2.010 -40.838 1.00 36.92 236 SER C N 1
ATOM 6064 C CA . SER C 1 236 ? -17.024 -1.601 -40.641 1.00 39.69 236 SER C CA 1
ATOM 6065 C C . SER C 1 236 ? -17.182 -0.877 -39.306 1.00 40.49 236 SER C C 1
ATOM 6066 O O . SER C 1 236 ? -16.662 -1.328 -38.282 1.00 34.17 236 SER C O 1
ATOM 6069 N N . GLN C 1 237 ? -17.889 0.252 -39.328 1.00 40.19 237 GLN C N 1
ATOM 6070 C CA . GLN C 1 237 ? -18.308 0.928 -38.100 1.00 40.15 237 GLN C CA 1
ATOM 6071 C C . GLN C 1 237 ? -19.829 0.943 -37.988 1.00 40.93 237 GLN C C 1
ATOM 6072 O O . GLN C 1 237 ? -20.386 1.659 -37.158 1.00 39.37 237 GLN C O 1
ATOM 6078 N N . SER C 1 238 ? -20.496 0.159 -38.830 1.00 43.19 238 SER C N 1
ATOM 6079 C CA . SER C 1 238 ? -21.952 0.109 -38.833 1.00 44.51 238 SER C CA 1
ATOM 6080 C C . SER C 1 238 ? -22.492 -0.528 -37.561 1.00 45.41 238 SER C C 1
ATOM 6081 O O . SER C 1 238 ? -21.781 -1.258 -36.867 1.00 41.29 238 SER C O 1
ATOM 6084 N N . GLN C 1 239 ? -23.755 -0.237 -37.262 1.00 45.73 239 GLN C N 1
ATOM 6085 C CA . GLN C 1 239 ? -24.456 -0.849 -36.136 1.00 44.13 239 GLN C CA 1
ATOM 6086 C C . GLN C 1 239 ? -23.715 -0.674 -34.815 1.00 46.31 239 GLN C C 1
ATOM 6087 O O . GLN C 1 239 ? -23.669 -1.591 -33.988 1.00 40.85 239 GLN C O 1
ATOM 6093 N N . GLY C 1 240 ? -23.132 0.506 -34.628 1.00 41.85 240 GLY C N 1
ATOM 6094 C CA . GLY C 1 240 ? -22.550 0.869 -33.346 1.00 41.86 240 GLY C CA 1
ATOM 6095 C C . GLY C 1 240 ? -21.230 0.200 -33.002 1.00 39.24 240 GLY C C 1
ATOM 6096 O O . GLY C 1 240 ? -20.817 0.197 -31.840 1.00 39.12 240 GLY C O 1
ATOM 6097 N N . LYS C 1 241 ? -20.566 -0.375 -34.000 1.00 38.08 241 LYS C N 1
ATOM 6098 C CA . LYS C 1 241 ? -19.243 -0.940 -33.770 1.00 31.44 241 LYS C CA 1
ATOM 6099 C C . LYS C 1 241 ? -18.233 0.179 -33.508 1.00 32.20 241 LYS C C 1
ATOM 6100 O O . LYS C 1 241 ? -18.517 1.363 -33.743 1.00 32.50 241 LYS C O 1
ATOM 6106 N N . ARG C 1 242 ? -17.064 -0.202 -33.012 1.00 25.18 242 ARG C N 1
ATOM 6107 C CA . ARG C 1 242 ? -16.099 0.745 -32.457 1.00 21.16 242 ARG C CA 1
ATOM 6108 C C . ARG C 1 242 ? -15.361 1.600 -33.492 1.00 21.81 242 ARG C C 1
ATOM 6109 O O . ARG C 1 242 ? -15.103 1.157 -34.601 1.00 21.78 242 ARG C O 1
ATOM 6117 N N . HIS C 1 243 ? -14.986 2.812 -33.087 1.00 21.62 243 HIS C N 1
ATOM 6118 C CA . HIS C 1 243 ? -14.377 3.800 -33.981 1.00 24.73 243 HIS C CA 1
ATOM 6119 C C . HIS C 1 243 ? -12.905 4.026 -33.675 1.00 20.90 243 HIS C C 1
ATOM 6120 O O . HIS C 1 243 ? -12.244 4.852 -34.316 1.00 20.90 243 HIS C O 1
ATOM 6127 N N . ASP C 1 244 ? -12.397 3.331 -32.667 1.00 19.70 244 ASP C N 1
ATOM 6128 C CA . ASP C 1 244 ? -11.055 3.603 -32.168 1.00 18.10 244 ASP C CA 1
ATOM 6129 C C . ASP C 1 244 ? -9.958 2.816 -32.879 1.00 15.56 244 ASP C C 1
ATOM 6130 O O . ASP C 1 244 ? -8.833 3.278 -32.966 1.00 16.78 244 ASP C O 1
ATOM 6135 N N . ILE C 1 245 ? -10.274 1.630 -33.384 1.00 16.89 245 ILE C N 1
ATOM 6136 C CA . ILE C 1 245 ? -9.225 0.799 -33.998 1.00 15.71 245 ILE C CA 1
ATOM 6137 C C . ILE C 1 245 ? -9.605 0.160 -35.324 1.00 16.36 245 ILE C C 1
ATOM 6138 O O . ILE C 1 245 ? -10.780 -0.065 -35.616 1.00 18.90 245 ILE C O 1
ATOM 6143 N N . ILE C 1 246 ? -8.579 -0.147 -36.112 1.00 13.39 246 ILE C N 1
ATOM 6144 C CA . ILE C 1 246 ? -8.703 -0.990 -37.278 1.00 15.17 246 ILE C CA 1
ATOM 6145 C C . ILE C 1 246 ? -7.785 -2.190 -37.072 1.00 16.90 246 ILE C C 1
ATOM 6146 O O . ILE C 1 246 ? -6.597 -2.011 -36.798 1.00 14.35 246 ILE C O 1
ATOM 6151 N N . GLN C 1 247 ? -8.338 -3.400 -37.168 1.00 14.34 247 GLN C N 1
ATOM 6152 C CA . GLN C 1 247 ? -7.557 -4.613 -36.899 1.00 13.60 247 GLN C CA 1
ATOM 6153 C C . GLN C 1 247 ? -6.587 -4.886 -38.035 1.00 14.74 247 GLN C C 1
ATOM 6154 O O . GLN C 1 247 ? -6.977 -4.864 -39.202 1.00 14.96 247 GLN C O 1
ATOM 6160 N N . LEU C 1 248 ? -5.335 -5.175 -37.689 1.00 14.60 248 LEU C N 1
ATOM 6161 C CA . LEU C 1 248 ? -4.304 -5.505 -38.675 1.00 17.41 248 LEU C CA 1
ATOM 6162 C C . LEU C 1 248 ? -3.780 -6.927 -38.444 1.00 15.32 248 LEU C C 1
ATOM 6163 O O . LEU C 1 248 ? -2.857 -7.138 -37.653 1.00 16.40 248 LEU C O 1
ATOM 6168 N N . GLY C 1 249 ? -4.369 -7.907 -39.122 1.00 14.80 249 GLY C N 1
ATOM 6169 C CA . GLY C 1 249 ? -3.896 -9.274 -39.013 1.00 17.03 249 GLY C CA 1
ATOM 6170 C C . GLY C 1 249 ? -3.345 -9.732 -40.350 1.00 19.05 249 GLY C C 1
ATOM 6171 O O . GLY C 1 249 ? -3.664 -9.156 -41.396 1.00 18.23 249 GLY C O 1
ATOM 6172 N N . GLY C 1 250 ? -2.518 -10.773 -40.321 1.00 21.55 250 GLY C N 1
ATOM 6173 C CA . GLY C 1 250 ? -1.955 -11.319 -41.541 1.00 20.49 250 GLY C CA 1
ATOM 6174 C C . GLY C 1 250 ? -1.177 -10.310 -42.361 1.00 22.52 250 GLY C C 1
ATOM 6175 O O . GLY C 1 250 ? -0.299 -9.636 -41.824 1.00 20.50 250 GLY C O 1
ATOM 6176 N N . GLU C 1 251 ? -1.501 -10.222 -43.656 1.00 19.97 251 GLU C N 1
ATOM 6177 C CA . GLU C 1 251 ? -0.873 -9.286 -44.594 1.00 18.77 251 GLU C CA 1
ATOM 6178 C C . GLU C 1 251 ? -1.112 -7.822 -44.193 1.00 20.08 251 GLU C C 1
ATOM 6179 O O . GLU C 1 251 ? -0.344 -6.912 -44.552 1.00 17.53 251 GLU C O 1
ATOM 6185 N N . ASN C 1 252 ? -2.191 -7.594 -43.461 1.00 17.88 252 ASN C N 1
ATOM 6186 C CA . ASN C 1 252 ? -2.551 -6.233 -43.093 1.00 18.57 252 ASN C CA 1
ATOM 6187 C C . ASN C 1 252 ? -1.581 -5.617 -42.085 1.00 18.23 252 ASN C C 1
ATOM 6188 O O . ASN C 1 252 ? -1.537 -4.399 -41.932 1.00 18.77 252 ASN C O 1
ATOM 6193 N N . LEU C 1 253 ? -0.800 -6.448 -41.395 1.00 18.52 253 LEU C N 1
ATOM 6194 C CA . LEU C 1 253 ? 0.156 -5.902 -40.418 1.00 16.43 253 LEU C CA 1
ATOM 6195 C C . LEU C 1 253 ? 1.186 -4.997 -41.109 1.00 17.40 253 LEU C C 1
ATOM 6196 O O . LEU C 1 253 ? 1.282 -3.802 -40.805 1.00 14.97 253 LEU C O 1
ATOM 6201 N N . ALA C 1 254 ? 1.955 -5.560 -42.033 1.00 16.42 254 ALA C N 1
ATOM 6202 C CA . ALA C 1 254 ? 2.934 -4.774 -42.779 1.00 17.61 254 ALA C CA 1
ATOM 6203 C C . ALA C 1 254 ? 2.250 -3.665 -43.568 1.00 17.78 254 ALA C C 1
ATOM 6204 O O . ALA C 1 254 ? 2.753 -2.539 -43.641 1.00 18.80 254 ALA C O 1
ATOM 6206 N N . ALA C 1 255 ? 1.086 -3.962 -44.129 1.00 17.14 255 ALA C N 1
ATOM 6207 C CA . ALA C 1 255 ? 0.391 -2.979 -44.965 1.00 19.41 255 ALA C CA 1
ATOM 6208 C C . ALA C 1 255 ? -0.061 -1.776 -44.144 1.00 18.81 255 ALA C C 1
ATOM 6209 O O . ALA C 1 255 ? -0.053 -0.640 -44.616 1.00 19.02 255 ALA C O 1
ATOM 6211 N N . GLY C 1 256 ? -0.447 -2.030 -42.897 1.00 16.94 256 GLY C N 1
ATOM 6212 C CA . GLY C 1 256 ? -1.001 -0.977 -42.062 1.00 19.48 256 GLY C CA 1
ATOM 6213 C C . GLY C 1 256 ? 0.034 -0.173 -41.306 1.00 18.29 256 GLY C C 1
ATOM 6214 O O . GLY C 1 256 ? -0.264 0.930 -40.826 1.00 19.31 256 GLY C O 1
ATOM 6215 N N . LEU C 1 257 ? 1.244 -0.715 -41.188 1.00 15.93 257 LEU C N 1
ATOM 6216 C CA . LEU C 1 257 ? 2.347 -0.015 -40.526 1.00 14.13 257 LEU C CA 1
ATOM 6217 C C . LEU C 1 257 ? 3.157 0.832 -41.522 1.00 17.98 257 LEU C C 1
ATOM 6218 O O . LEU C 1 257 ? 4.354 0.636 -41.699 1.00 16.56 257 LEU C O 1
ATOM 6223 N N . ASN C 1 258 ? 2.501 1.814 -42.126 1.00 16.34 258 ASN C N 1
ATOM 6224 C CA . ASN C 1 258 ? 3.065 2.460 -43.301 1.00 17.97 258 ASN C CA 1
ATOM 6225 C C . ASN C 1 258 ? 3.603 3.862 -43.015 1.00 20.92 258 ASN C C 1
ATOM 6226 O O . ASN C 1 258 ? 4.106 4.552 -43.916 1.00 17.94 258 ASN C O 1
ATOM 6231 N N . GLY C 1 259 ? 3.493 4.288 -41.763 1.00 15.86 259 GLY C N 1
ATOM 6232 C CA . GLY C 1 259 ? 3.965 5.612 -41.363 1.00 17.07 259 GLY C CA 1
ATOM 6233 C C . GLY C 1 259 ? 5.483 5.715 -41.414 1.00 19.64 259 GLY C C 1
ATOM 6234 O O . GLY C 1 259 ? 6.192 4.704 -41.362 1.00 19.10 259 GLY C O 1
ATOM 6235 N N . GLU C 1 260 ? 6.000 6.932 -41.531 1.00 18.63 260 GLU C N 1
ATOM 6236 C CA . GLU C 1 260 ? 7.447 7.122 -41.509 1.00 20.58 260 GLU C CA 1
ATOM 6237 C C . GLU C 1 260 ? 7.985 6.963 -40.080 1.00 20.63 260 GLU C C 1
ATOM 6238 O O . GLU C 1 260 ? 9.170 6.682 -39.887 1.00 21.00 260 GLU C O 1
ATOM 6244 N N . SER C 1 261 ? 7.108 7.157 -39.088 1.00 17.34 261 SER C N 1
ATOM 6245 C CA . SER C 1 261 ? 7.398 6.814 -37.689 1.00 19.36 261 SER C CA 1
ATOM 6246 C C . SER C 1 261 ? 6.307 5.902 -37.153 1.00 18.56 261 SER C C 1
ATOM 6247 O O . SER C 1 261 ? 5.176 5.948 -37.629 1.00 19.27 261 SER C O 1
ATOM 6250 N N . LEU C 1 262 ? 6.631 5.098 -36.142 1.00 18.11 262 LEU C N 1
ATOM 6251 C CA . LEU C 1 262 ? 5.653 4.164 -35.573 1.00 16.41 262 LEU C CA 1
ATOM 6252 C C . LEU C 1 262 ? 5.593 4.297 -34.044 1.00 18.15 262 LEU C C 1
ATOM 6253 O O . LEU C 1 262 ? 6.616 4.274 -33.384 1.00 18.73 262 LEU C O 1
ATOM 6258 N N . PHE C 1 263 ? 4.392 4.428 -33.494 1.00 15.58 263 PHE C N 1
ATOM 6259 C CA . PHE C 1 263 ? 4.227 4.528 -32.044 1.00 15.16 263 PHE C CA 1
ATOM 6260 C C . PHE C 1 263 ? 3.462 3.361 -31.451 1.00 16.06 263 PHE C C 1
ATOM 6261 O O . PHE C 1 263 ? 2.372 3.031 -31.911 1.00 16.01 263 PHE C O 1
ATOM 6269 N N . LEU C 1 264 ? 4.031 2.779 -30.400 1.00 16.21 264 LEU C N 1
ATOM 6270 C CA . LEU C 1 264 ? 3.431 1.640 -29.715 1.00 15.76 264 LEU C CA 1
ATOM 6271 C C . LEU C 1 264 ? 2.829 2.068 -28.382 1.00 19.32 264 LEU C C 1
ATOM 6272 O O . LEU C 1 264 ? 3.552 2.405 -27.446 1.00 19.75 264 LEU C O 1
ATOM 6277 N N . PHE C 1 265 ? 1.506 2.066 -28.303 1.00 18.96 265 PHE C N 1
ATOM 6278 C CA . PHE C 1 265 ? 0.826 2.317 -27.044 1.00 17.69 265 PHE C CA 1
ATOM 6279 C C . PHE C 1 265 ? 0.695 0.987 -26.323 1.00 19.17 265 PHE C C 1
ATOM 6280 O O . PHE C 1 265 ? 0.680 -0.049 -26.973 1.00 16.22 265 PHE C O 1
ATOM 6288 N N . ALA C 1 266 ? 0.625 1.021 -24.991 1.00 18.97 266 ALA C N 1
ATOM 6289 C CA . ALA C 1 266 ? 0.534 -0.187 -24.172 1.00 17.33 266 ALA C CA 1
ATOM 6290 C C . ALA C 1 266 ? 1.707 -1.119 -24.420 1.00 18.32 266 ALA C C 1
ATOM 6291 O O . ALA C 1 266 ? 1.549 -2.344 -24.429 1.00 20.80 266 ALA C O 1
ATOM 6293 N N . GLY C 1 267 ? 2.882 -0.546 -24.650 1.00 17.21 267 GLY C N 1
ATOM 6294 C CA . GLY C 1 267 ? 4.064 -1.331 -24.925 1.00 19.53 267 GLY C CA 1
ATOM 6295 C C . GLY C 1 267 ? 5.303 -0.642 -24.412 1.00 21.51 267 GLY C C 1
ATOM 6296 O O . GLY C 1 267 ? 5.315 0.574 -24.257 1.00 18.87 267 GLY C O 1
ATOM 6297 N N . ASP C 1 268 ? 6.347 -1.409 -24.121 1.00 19.63 268 ASP C N 1
ATOM 6298 C CA . ASP C 1 268 ? 7.612 -0.790 -23.732 1.00 27.03 268 ASP C CA 1
ATOM 6299 C C . ASP C 1 268 ? 8.722 -1.237 -24.665 1.00 23.73 268 ASP C C 1
ATOM 6300 O O . ASP C 1 268 ? 8.441 -1.716 -25.756 1.00 20.72 268 ASP C O 1
ATOM 6305 N N . GLN C 1 269 ? 9.973 -1.065 -24.259 1.00 23.62 269 GLN C N 1
ATOM 6306 C CA . GLN C 1 269 ? 11.079 -1.291 -25.174 1.00 25.62 269 GLN C CA 1
ATOM 6307 C C . GLN C 1 269 ? 11.116 -2.671 -25.796 1.00 25.15 269 GLN C C 1
ATOM 6308 O O . GLN C 1 269 ? 11.549 -2.809 -26.943 1.00 22.81 269 GLN C O 1
ATOM 6314 N N . LYS C 1 270 ? 10.702 -3.690 -25.052 1.00 21.01 270 LYS C N 1
ATOM 6315 C CA . LYS C 1 270 ? 10.773 -5.049 -25.581 1.00 21.80 270 LYS C CA 1
ATOM 6316 C C . LYS C 1 270 ? 9.866 -5.183 -26.801 1.00 20.77 270 LYS C C 1
ATOM 6317 O O . LYS C 1 270 ? 10.158 -5.939 -27.718 1.00 16.71 270 LYS C O 1
ATOM 6323 N N . ASP C 1 271 ? 8.778 -4.422 -26.813 1.00 19.23 271 ASP C N 1
ATOM 6324 C CA . ASP C 1 271 ? 7.830 -4.468 -27.920 1.00 19.72 271 ASP C CA 1
ATOM 6325 C C . ASP C 1 271 ? 8.376 -3.738 -29.153 1.00 18.98 271 ASP C C 1
ATOM 6326 O O . ASP C 1 271 ? 8.238 -4.212 -30.292 1.00 15.77 271 ASP C O 1
ATOM 6331 N N . ALA C 1 272 ? 9.035 -2.606 -28.922 1.00 17.92 272 ALA C N 1
ATOM 6332 C CA . ALA C 1 272 ? 9.726 -1.917 -30.004 1.00 19.52 272 ALA C CA 1
ATOM 6333 C C . ALA C 1 272 ? 10.848 -2.793 -30.573 1.00 17.96 272 ALA C C 1
ATOM 6334 O O . ALA C 1 272 ? 11.024 -2.868 -31.791 1.00 17.64 272 ALA C O 1
ATOM 6336 N N . ASP C 1 273 ? 11.604 -3.466 -29.703 1.00 18.07 273 ASP C N 1
ATOM 6337 C CA . ASP C 1 273 ? 12.673 -4.353 -30.177 1.00 18.94 273 ASP C CA 1
ATOM 6338 C C . ASP C 1 273 ? 12.103 -5.523 -30.981 1.00 17.41 273 ASP C C 1
ATOM 6339 O O . ASP C 1 273 ? 12.703 -5.956 -31.964 1.00 20.19 273 ASP C O 1
ATOM 6344 N N . ALA C 1 274 ? 10.933 -6.016 -30.576 1.00 16.45 274 ALA C N 1
ATOM 6345 C CA . ALA C 1 274 ? 10.281 -7.107 -31.314 1.00 14.82 274 ALA C CA 1
ATOM 6346 C C . ALA C 1 274 ? 9.916 -6.669 -32.740 1.00 15.41 274 ALA C C 1
ATOM 6347 O O . ALA C 1 274 ? 10.118 -7.421 -33.692 1.00 14.55 274 ALA C O 1
ATOM 6349 N N . ILE C 1 275 ? 9.390 -5.454 -32.887 1.00 19.28 275 ILE C N 1
ATOM 6350 C CA . ILE C 1 275 ? 9.162 -4.875 -34.216 1.00 15.09 275 ILE C CA 1
ATOM 6351 C C . ILE C 1 275 ? 10.466 -4.812 -35.025 1.00 15.89 275 ILE C C 1
ATOM 6352 O O . ILE C 1 275 ? 10.516 -5.256 -36.175 1.00 15.19 275 ILE C O 1
ATOM 6357 N N . TYR C 1 276 ? 11.508 -4.229 -34.429 1.00 14.40 276 TYR C N 1
ATOM 6358 C CA . TYR C 1 276 ? 12.795 -4.071 -35.102 1.00 18.25 276 TYR C CA 1
ATOM 6359 C C . TYR C 1 276 ? 13.405 -5.399 -35.543 1.00 19.64 276 TYR C C 1
ATOM 6360 O O . TYR C 1 276 ? 14.201 -5.442 -36.489 1.00 21.09 276 TYR C O 1
ATOM 6369 N N . ALA C 1 277 ? 13.038 -6.489 -34.873 1.00 18.44 277 ALA C N 1
ATOM 6370 C CA . ALA C 1 277 ? 13.658 -7.777 -35.178 1.00 17.18 277 ALA C CA 1
ATOM 6371 C C . ALA C 1 277 ? 12.753 -8.728 -35.959 1.00 20.12 277 ALA C C 1
ATOM 6372 O O . ALA C 1 277 ? 13.170 -9.831 -36.295 1.00 18.37 277 ALA C O 1
ATOM 6374 N N . ASN C 1 278 ? 11.518 -8.316 -36.231 1.00 16.49 278 ASN C N 1
ATOM 6375 C CA . ASN C 1 278 ? 10.572 -9.183 -36.938 1.00 13.42 278 ASN C CA 1
ATOM 6376 C C . ASN C 1 278 ? 10.849 -9.193 -38.440 1.00 16.18 278 ASN C C 1
ATOM 6377 O O . ASN C 1 278 ? 10.711 -8.154 -39.092 1.00 16.64 278 ASN C O 1
ATOM 6382 N N . PRO C 1 279 ? 11.233 -10.355 -39.000 1.00 16.43 279 PRO C N 1
ATOM 6383 C CA . PRO C 1 279 ? 11.545 -10.428 -40.434 1.00 20.58 279 PRO C CA 1
ATOM 6384 C C . PRO C 1 279 ? 10.418 -9.911 -41.313 1.00 16.67 279 PRO C C 1
ATOM 6385 O O . PRO C 1 279 ? 10.693 -9.354 -42.384 1.00 16.44 279 PRO C O 1
ATOM 6389 N N . LEU C 1 280 ? 9.175 -10.104 -40.878 1.00 17.92 280 LEU C N 1
ATOM 6390 C CA . LEU C 1 280 ? 8.011 -9.641 -41.641 1.00 20.20 280 LEU C CA 1
ATOM 6391 C C . LEU C 1 280 ? 7.971 -8.124 -41.841 1.00 17.72 280 LEU C C 1
ATOM 6392 O O . LEU C 1 280 ? 7.311 -7.635 -42.757 1.00 18.59 280 LEU C O 1
ATOM 6397 N N . LEU C 1 281 ? 8.643 -7.386 -40.968 1.00 17.13 281 LEU C N 1
ATOM 6398 C CA . LEU C 1 281 ? 8.510 -5.927 -40.929 1.00 19.01 281 LEU C CA 1
ATOM 6399 C C . LEU C 1 281 ? 9.803 -5.241 -41.359 1.00 17.44 281 LEU C C 1
ATOM 6400 O O . LEU C 1 281 ? 9.908 -4.011 -41.344 1.00 15.63 281 LEU C O 1
ATOM 6405 N N . ALA C 1 282 ? 10.771 -6.042 -41.794 1.00 18.24 282 ALA C N 1
ATOM 6406 C CA . ALA C 1 282 ? 12.127 -5.555 -42.011 1.00 21.27 282 ALA C CA 1
ATOM 6407 C C . ALA C 1 282 ? 12.224 -4.477 -43.092 1.00 23.28 282 ALA C C 1
ATOM 6408 O O . ALA C 1 282 ? 13.147 -3.677 -43.077 1.00 22.39 282 ALA C O 1
ATOM 6410 N N . HIS C 1 283 ? 11.264 -4.455 -44.009 1.00 19.50 283 HIS C N 1
ATOM 6411 C CA . HIS C 1 283 ? 11.318 -3.572 -45.173 1.00 24.02 283 HIS C CA 1
ATOM 6412 C C . HIS C 1 283 ? 10.655 -2.222 -44.911 1.00 26.31 283 HIS C C 1
ATOM 6413 O O . HIS C 1 283 ? 10.781 -1.293 -45.710 1.00 24.29 283 HIS C O 1
ATOM 6420 N N . LEU C 1 284 ? 9.947 -2.105 -43.792 1.00 19.10 284 LEU 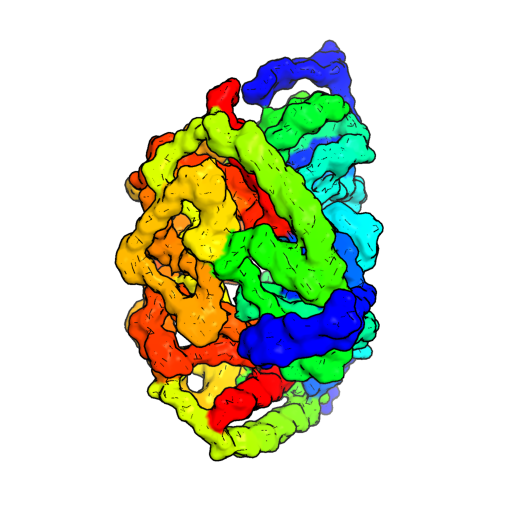C N 1
ATOM 6421 C CA . LEU C 1 284 ? 9.186 -0.886 -43.515 1.00 20.44 284 LEU C CA 1
ATOM 6422 C C . LEU C 1 284 ? 10.076 0.314 -43.174 1.00 21.03 284 LEU C C 1
ATOM 6423 O O . LEU C 1 284 ? 11.125 0.159 -42.549 1.00 20.53 284 LEU C O 1
ATOM 6428 N N . PRO C 1 285 ? 9.643 1.523 -43.577 1.00 23.44 285 PRO C N 1
ATOM 6429 C CA . PRO C 1 285 ? 10.363 2.779 -43.335 1.00 23.36 285 PRO C CA 1
ATOM 6430 C C . PRO C 1 285 ? 10.663 3.006 -41.861 1.00 21.75 285 PRO C C 1
ATOM 6431 O O . PRO C 1 285 ? 11.804 3.298 -41.511 1.00 23.70 285 PRO C O 1
ATOM 6435 N N . ALA C 1 286 ? 9.657 2.874 -40.997 1.00 20.31 286 ALA C N 1
ATOM 6436 C CA . ALA C 1 286 ? 9.870 3.160 -39.582 1.00 19.68 286 ALA C CA 1
ATOM 6437 C C . ALA C 1 286 ? 10.913 2.215 -38.983 1.00 21.64 286 ALA C C 1
ATOM 6438 O O . ALA C 1 286 ? 11.646 2.576 -38.075 1.00 19.18 286 ALA C O 1
ATOM 6440 N N . VAL C 1 287 ? 10.975 0.993 -39.502 1.00 21.69 287 VAL C N 1
ATOM 6441 C CA . VAL C 1 287 ? 11.970 0.028 -39.042 1.00 21.45 287 VAL C CA 1
ATOM 6442 C C . VAL C 1 287 ? 13.357 0.346 -39.596 1.00 23.81 287 VAL C C 1
ATOM 6443 O O . VAL C 1 287 ? 14.331 0.451 -38.846 1.00 22.66 287 VAL C O 1
ATOM 6447 N N . GLN C 1 288 ? 13.439 0.494 -40.916 1.00 23.84 288 GLN C N 1
ATOM 6448 C CA . GLN C 1 288 ? 14.706 0.789 -41.579 1.00 28.30 288 GLN C CA 1
ATOM 6449 C C . GLN C 1 288 ? 15.320 2.089 -41.083 1.00 27.83 288 GLN C C 1
ATOM 6450 O O . GLN C 1 288 ? 16.545 2.204 -40.977 1.00 28.72 288 GLN C O 1
ATOM 6456 N N . ASN C 1 289 ? 14.469 3.066 -40.782 1.00 24.17 289 ASN C N 1
ATOM 6457 C CA . ASN C 1 289 ? 14.942 4.389 -40.365 1.00 29.09 289 ASN C CA 1
ATOM 6458 C C . ASN C 1 289 ? 15.011 4.583 -38.842 1.00 27.58 289 ASN C C 1
ATOM 6459 O O . ASN C 1 289 ? 15.250 5.687 -38.362 1.00 28.04 289 ASN C O 1
ATOM 6464 N N . LYS C 1 290 ? 14.802 3.496 -38.101 1.00 25.08 290 LYS C N 1
ATOM 6465 C CA . LYS C 1 290 ? 14.924 3.485 -36.646 1.00 25.42 290 LYS C CA 1
ATOM 6466 C C . LYS C 1 290 ? 14.004 4.505 -35.998 1.00 25.83 290 LYS C C 1
ATOM 6467 O O . LYS C 1 290 ? 14.428 5.286 -35.143 1.00 24.65 290 LYS C O 1
ATOM 6473 N N . GLN C 1 291 ? 12.743 4.487 -36.411 1.00 23.69 291 GLN C N 1
ATOM 6474 C CA . GLN C 1 291 ? 11.746 5.424 -35.917 1.00 21.90 291 GLN C CA 1
ATOM 6475 C C . GLN C 1 291 ? 10.574 4.687 -35.294 1.00 21.29 291 GLN C C 1
ATOM 6476 O O . GLN C 1 291 ? 9.413 5.021 -35.538 1.00 20.77 291 GLN C O 1
ATOM 6482 N N . VAL C 1 292 ? 10.885 3.677 -34.496 1.00 18.08 292 VAL C N 1
ATOM 6483 C CA . VAL C 1 292 ? 9.868 2.950 -33.752 1.00 19.25 292 VAL C CA 1
ATOM 6484 C C . VAL C 1 292 ? 9.996 3.305 -32.269 1.00 21.37 292 VAL C C 1
ATOM 6485 O O . VAL C 1 292 ? 11.075 3.155 -31.688 1.00 22.72 292 VAL C O 1
ATOM 6489 N N . TYR C 1 293 ? 8.903 3.783 -31.673 1.00 19.24 293 TYR C N 1
ATOM 6490 C CA . TYR C 1 293 ? 8.926 4.310 -30.306 1.00 22.21 293 TYR C CA 1
ATOM 6491 C C . TYR C 1 293 ? 7.834 3.707 -29.443 1.00 22.62 293 TYR C C 1
ATOM 6492 O O . TYR C 1 293 ? 6.649 3.778 -29.787 1.00 21.69 293 TYR C O 1
ATOM 6501 N N . ALA C 1 294 ? 8.235 3.139 -28.308 1.00 19.77 294 ALA C N 1
ATOM 6502 C CA . ALA C 1 294 ? 7.305 2.625 -27.319 1.00 19.56 294 ALA C CA 1
ATOM 6503 C C . ALA C 1 294 ? 6.894 3.739 -26.367 1.00 21.23 294 ALA C C 1
ATOM 6504 O O . ALA C 1 294 ? 7.746 4.459 -25.842 1.00 22.76 294 ALA C O 1
ATOM 6506 N N . LEU C 1 295 ? 5.596 3.870 -26.127 1.00 17.80 295 LEU C N 1
ATOM 6507 C CA . LEU C 1 295 ? 5.089 4.986 -25.328 1.00 20.14 295 LEU C CA 1
ATOM 6508 C C . LEU C 1 295 ? 4.711 4.607 -23.895 1.00 21.32 295 LEU C C 1
ATOM 6509 O O . LEU C 1 295 ? 4.371 5.490 -23.099 1.00 22.11 295 LEU C O 1
ATOM 6514 N N . GLY C 1 296 ? 4.748 3.307 -23.581 1.00 18.47 296 GLY C N 1
ATOM 6515 C CA . GLY C 1 296 ? 4.567 2.836 -22.218 1.00 21.07 296 GLY C CA 1
ATOM 6516 C C . GLY C 1 296 ? 3.387 1.901 -22.040 1.00 20.72 296 GLY C C 1
ATOM 6517 O O . GLY C 1 296 ? 2.379 2.015 -22.726 1.00 16.64 296 GLY C O 1
ATOM 6518 N N . THR C 1 297 ? 3.497 0.970 -21.102 1.00 18.71 297 THR C N 1
ATOM 6519 C CA . THR C 1 297 ? 2.426 -0.011 -20.914 1.00 19.38 297 THR C CA 1
ATOM 6520 C C . THR C 1 297 ? 1.172 0.602 -20.295 1.00 25.47 297 THR C C 1
ATOM 6521 O O . THR C 1 297 ? 0.100 -0.010 -20.297 1.00 22.87 297 THR C O 1
ATOM 6525 N N . GLU C 1 298 ? 1.300 1.812 -19.756 1.00 21.89 298 GLU C N 1
ATOM 6526 C CA . GLU C 1 298 ? 0.175 2.427 -19.068 1.00 22.80 298 GLU C CA 1
ATOM 6527 C C . GLU C 1 298 ? -0.591 3.395 -19.973 1.00 24.69 298 GLU C C 1
ATOM 6528 O O . GLU C 1 298 ? -1.284 4.294 -19.495 1.00 23.28 298 GLU C O 1
ATOM 6534 N N . THR C 1 299 ? -0.495 3.166 -21.286 1.00 19.87 299 THR C N 1
ATOM 6535 C CA . THR C 1 299 ? -1.099 4.040 -22.294 1.00 16.90 299 THR C CA 1
ATOM 6536 C C . THR C 1 299 ? -2.086 3.290 -23.205 1.00 18.93 299 THR C C 1
ATOM 6537 O O . THR C 1 299 ? -2.353 3.708 -24.329 1.00 18.91 299 THR C O 1
ATOM 6541 N N . PHE C 1 300 ? -2.633 2.189 -22.694 1.00 16.90 300 PHE C N 1
ATOM 6542 C CA . PHE C 1 300 ? -3.665 1.414 -23.373 1.00 16.71 300 PHE C CA 1
ATOM 6543 C C . PHE C 1 300 ? -4.961 2.209 -23.476 1.00 14.57 300 PHE C C 1
ATOM 6544 O O . PHE C 1 300 ? -5.692 2.108 -24.466 1.00 16.02 300 PHE C O 1
ATOM 6552 N N . ARG C 1 301 ? -5.259 2.975 -22.432 1.00 17.01 301 ARG C N 1
ATOM 6553 C CA . ARG C 1 301 ? -6.406 3.882 -22.437 1.00 18.07 301 ARG C CA 1
ATOM 6554 C C . ARG C 1 301 ? -5.922 5.249 -22.018 1.00 20.12 301 ARG C C 1
ATOM 6555 O O . ARG C 1 301 ? -5.042 5.355 -21.165 1.00 20.29 301 ARG C O 1
ATOM 6563 N N . LEU C 1 302 ? -6.486 6.296 -22.620 1.00 19.89 302 LEU C N 1
ATOM 6564 C CA . LEU C 1 302 ? -6.120 7.654 -22.224 1.00 20.98 302 LEU C CA 1
ATOM 6565 C C . LEU C 1 302 ? -7.170 8.303 -21.326 1.00 17.66 302 LEU C C 1
ATOM 6566 O O . LEU C 1 302 ? -8.343 8.426 -21.686 1.00 22.68 302 LEU C O 1
ATOM 6571 N N . ASP C 1 303 ? -6.729 8.683 -20.139 1.00 22.11 303 ASP C N 1
ATOM 6572 C CA . ASP C 1 303 ? -7.506 9.535 -19.259 1.00 23.15 303 ASP C CA 1
ATOM 6573 C C . ASP C 1 303 ? -6.530 10.588 -18.815 1.00 23.70 303 ASP C C 1
ATOM 6574 O O . ASP C 1 303 ? -5.384 10.607 -19.278 1.00 21.83 303 ASP C O 1
ATOM 6579 N N . TYR C 1 304 ? -6.953 11.462 -17.907 1.00 27.11 304 TYR C N 1
ATOM 6580 C CA . TYR C 1 304 ? -6.049 12.512 -17.451 1.00 24.69 304 TYR C CA 1
ATOM 6581 C C . TYR C 1 304 ? -4.674 11.957 -17.036 1.00 20.87 304 TYR C C 1
ATOM 6582 O O . TYR C 1 304 ? -3.633 12.501 -17.391 1.00 23.46 304 TYR C O 1
ATOM 6591 N N . TYR C 1 305 ? -4.667 10.873 -16.272 1.00 23.69 305 TYR C N 1
ATOM 6592 C CA . TYR C 1 305 ? -3.410 10.343 -15.749 1.00 18.89 305 TYR C CA 1
ATOM 6593 C C . TYR C 1 305 ? -2.504 9.820 -16.860 1.00 21.63 305 TYR C C 1
ATOM 6594 O O . TYR C 1 305 ? -1.311 10.121 -16.899 1.00 22.86 305 TYR C O 1
ATOM 6603 N N . SER C 1 306 ? -3.055 8.979 -17.730 1.00 21.51 306 SER C N 1
ATOM 6604 C CA . SER C 1 306 ? -2.230 8.414 -18.788 1.00 22.86 306 SER C CA 1
ATOM 6605 C C . SER C 1 306 ? -1.893 9.481 -19.849 1.00 22.26 306 SER C C 1
ATOM 6606 O O . SER C 1 306 ? -0.834 9.419 -20.463 1.00 21.92 306 SER C O 1
ATOM 6609 N N . ALA C 1 307 ? -2.763 10.472 -20.036 1.00 21.16 307 ALA C N 1
ATOM 6610 C CA . ALA C 1 307 ? -2.449 11.567 -20.982 1.00 19.59 307 ALA C CA 1
ATOM 6611 C C . ALA C 1 307 ? -1.216 12.342 -20.515 1.00 21.19 307 ALA C C 1
ATOM 6612 O O . ALA C 1 307 ? -0.334 12.676 -21.306 1.00 23.14 307 ALA C O 1
ATOM 6614 N N . MET C 1 308 ? -1.136 12.602 -19.212 1.00 23.45 308 MET C N 1
ATOM 6615 C CA . MET C 1 308 ? 0.053 13.250 -18.656 1.00 24.35 308 MET C CA 1
ATOM 6616 C C . MET C 1 308 ? 1.317 12.393 -18.823 1.00 23.56 308 MET C C 1
ATOM 6617 O O . MET C 1 308 ? 2.387 12.919 -19.121 1.00 27.19 308 MET C O 1
ATOM 6622 N N . GLN C 1 309 ? 1.203 11.078 -18.641 1.00 23.29 309 GLN C N 1
ATOM 6623 C CA . GLN C 1 309 ? 2.348 10.183 -18.874 1.00 25.49 309 GLN C CA 1
ATOM 6624 C C . GLN C 1 309 ? 2.829 10.160 -20.338 1.00 23.70 309 GLN C C 1
ATOM 6625 O O . GLN C 1 309 ? 4.031 10.159 -20.598 1.00 24.53 309 GLN C O 1
ATOM 6631 N N . VAL C 1 310 ? 1.891 10.102 -21.282 1.00 22.37 310 VAL C N 1
ATOM 6632 C CA . VAL C 1 310 ? 2.239 10.087 -22.697 1.00 23.24 310 VAL C CA 1
ATOM 6633 C C . VAL C 1 310 ? 2.965 11.375 -23.080 1.00 21.97 310 VAL C C 1
ATOM 6634 O O . VAL C 1 310 ? 3.970 11.349 -23.794 1.00 22.97 310 VAL C O 1
ATOM 6638 N N . LEU C 1 311 ? 2.431 12.497 -22.611 1.00 23.24 311 LEU C N 1
ATOM 6639 C CA . LEU C 1 311 ? 3.026 13.806 -22.858 1.00 25.43 311 LEU C CA 1
ATOM 6640 C C . LEU C 1 311 ? 4.468 13.828 -22.369 1.00 24.66 311 LEU C C 1
ATOM 6641 O O . LEU C 1 311 ? 5.385 14.197 -23.103 1.00 24.17 311 LEU C O 1
ATOM 6646 N N . ASP C 1 312 ? 4.660 13.433 -21.118 1.00 25.83 312 ASP C N 1
ATOM 6647 C CA . ASP C 1 312 ? 5.993 13.317 -20.543 1.00 28.93 312 ASP C CA 1
ATOM 6648 C C . ASP C 1 312 ? 6.899 12.491 -21.446 1.00 26.24 312 ASP C C 1
ATOM 6649 O O . ASP C 1 312 ? 8.024 12.886 -21.744 1.00 26.01 312 ASP C O 1
ATOM 6654 N N . ARG C 1 313 ? 6.401 11.338 -21.888 1.00 26.85 313 ARG C N 1
ATOM 6655 C CA . ARG C 1 313 ? 7.203 10.432 -22.705 1.00 23.98 313 ARG C CA 1
ATOM 6656 C C . ARG C 1 313 ? 7.588 11.061 -24.048 1.00 22.32 313 ARG C C 1
ATOM 6657 O O . ARG C 1 313 ? 8.733 10.966 -24.489 1.00 23.15 313 ARG C O 1
ATOM 6665 N N . LEU C 1 314 ? 6.628 11.705 -24.695 1.00 21.30 314 LEU C N 1
ATOM 6666 C CA . LEU C 1 314 ? 6.874 12.305 -25.996 1.00 20.02 314 LEU C CA 1
ATOM 6667 C C . LEU C 1 314 ? 7.813 13.512 -25.858 1.00 23.67 314 LEU C C 1
ATOM 6668 O O . LEU C 1 314 ? 8.641 13.764 -26.730 1.00 22.17 314 LEU C O 1
ATOM 6673 N N . LYS C 1 315 ? 7.686 14.240 -24.751 1.00 23.88 315 LYS C N 1
ATOM 6674 C CA . LYS C 1 315 ? 8.628 15.328 -24.437 1.00 28.77 315 LYS C CA 1
ATOM 6675 C C . LYS C 1 315 ? 10.030 14.762 -24.237 1.00 28.02 315 LYS C C 1
ATOM 6676 O O . LYS C 1 315 ? 10.999 15.232 -24.835 1.00 27.81 315 LYS C O 1
ATOM 6682 N N . ALA C 1 316 ? 10.118 13.744 -23.393 1.00 27.30 316 ALA C N 1
ATOM 6683 C CA . ALA C 1 316 ? 11.368 13.056 -23.150 1.00 29.14 316 ALA C CA 1
ATOM 6684 C C . ALA C 1 316 ? 12.014 12.636 -24.467 1.00 33.81 316 ALA C C 1
ATOM 6685 O O . ALA C 1 316 ? 13.235 12.715 -24.623 1.00 32.86 316 ALA C O 1
ATOM 6687 N N . LEU C 1 317 ? 11.192 12.196 -25.420 1.00 30.19 317 LEU C N 1
ATOM 6688 C CA . LEU C 1 317 ? 11.706 11.728 -26.706 1.00 29.47 317 LEU C CA 1
ATOM 6689 C C . LEU C 1 317 ? 12.089 12.845 -27.666 1.00 30.38 317 LEU C C 1
ATOM 6690 O O . LEU C 1 317 ? 13.118 12.755 -28.344 1.00 28.94 317 LEU C O 1
ATOM 6695 N N . PHE C 1 318 ? 11.262 13.888 -27.740 1.00 26.36 318 PHE C N 1
ATOM 6696 C CA . PHE C 1 318 ? 11.316 14.803 -28.880 1.00 28.66 318 PHE C CA 1
ATOM 6697 C C . PHE C 1 318 ? 11.518 16.300 -28.588 1.00 32.06 318 PHE C C 1
ATOM 6698 O O . PHE C 1 318 ? 11.582 17.083 -29.522 1.00 29.34 318 PHE C O 1
ATOM 6706 N N . LEU C 1 319 ? 11.593 16.697 -27.323 1.00 34.14 319 LEU C N 1
ATOM 6707 C CA . LEU C 1 319 ? 11.920 18.093 -27.021 1.00 35.24 319 LEU C CA 1
ATOM 6708 C C . LEU C 1 319 ? 13.208 18.476 -27.752 1.00 35.39 319 LEU C C 1
ATOM 6709 O O . LEU C 1 319 ? 14.178 17.721 -27.743 1.00 34.62 319 LEU C O 1
ATOM 6714 N N . GLU C 1 320 ? 13.201 19.650 -28.380 1.00 37.71 320 GLU C N 1
ATOM 6715 C CA . GLU C 1 320 ? 14.344 20.166 -29.143 1.00 40.90 320 GLU C CA 1
ATOM 6716 C C . GLU C 1 320 ? 15.712 19.899 -28.514 1.00 42.31 320 GLU C C 1
ATOM 6717 O O . GLU C 1 320 ? 16.599 19.339 -29.159 1.00 38.31 320 GLU C O 1
ATOM 6723 N N . HIS C 1 321 ? 15.867 20.306 -27.255 1.00 37.31 321 HIS C N 1
ATOM 6724 C CA . HIS C 1 321 ? 17.168 20.344 -26.588 1.00 37.50 321 HIS C CA 1
ATOM 6725 C C . HIS C 1 321 ? 17.740 18.986 -26.155 1.00 43.26 321 HIS C C 1
ATOM 6726 O O . HIS C 1 321 ? 18.782 18.933 -25.493 1.00 43.37 321 HIS C O 1
ATOM 6733 N N . HIS C 1 322 ? 17.065 17.896 -26.518 1.00 40.08 322 HIS C N 1
ATOM 6734 C CA . HIS C 1 322 ? 17.480 16.562 -26.079 1.00 41.36 322 HIS C CA 1
ATOM 6735 C C . HIS C 1 322 ? 18.518 15.903 -27.000 1.00 47.74 322 HIS C C 1
ATOM 6736 O O . HIS C 1 322 ? 18.791 16.379 -28.108 1.00 52.56 322 HIS C O 1
#

GO terms:
  GO:0042597 periplasmic space (C, EXP)
  GO:0030288 outer membrane-bounded periplasmic space (C, IDA)
  GO:0015685 ferric-enterobactin import into cell (P, IMP)
  GO:0006974 DNA damage response (P, IEP)

CATH classification: 3.40.50.1980 (+1 more: 3.40.50.1980)

Secondary structure (DSSP, 8-state):
---SEEEEETTEEEEE-S--SSEEES-HHHHHHHHHTT--EEEEEE--TTSTTB-TTS-BGGGHHHHHHTTPEEEEESS--HHHHHTT--SEEEEESSSTT--GGGHHHHHTTS-EEEE--SSS-HHHHHHHHHHHHT-HHHHHHHHHHHHHHHHHHHHHB---SSSEEEEEEEGGGTEEEEEPTTSHHHHHHHHTT--BPPPPTT------TT--SSEEEE-TTHHHHH--SSEEEEETB-HHHHHHHHH-GGGTT-HHHHTT-EEEEEGGGSS-SHHHHHHHHHHHHHHHBTT-/--SEEEEETTEEEEE-S--SSEEES-HHHHHHHHHTT--EEEEEE--TTSSSB-TTS-BGGGHHHHHHTTPEEEEESS--HHHHHTT--SEEEEESSSTT--GGGHHHHHTTS-EEEE--TTS-HHHHHHHHHHHHT-HHHHHHHHHHHHHHHHHHHTTS-PPSSSEEEEEEEGGGTEEEEEPTTSHHHHHHHHTT--BPPPPTT-----GGG--SSEEEE-TTHHHHH--SSEEEEETB-HHHHHHHHH-GGGTTSHHHHTT-EEEEEGGGSS-SHHHHHHHHHHHHHH-/--SEEEEETTEEEEE-S--SSEEES-HHHHHHHHHTT--EEEEEE--TTSTTB-TTSSBGGGHHHHHHTTPEEEEESS--HHHHHTT--SEEEEESSSTT--GGGHHHHHTTS-EEEE--SSS-HHHHHHHHHHHHT-HHHHHHHHHHHHHHHHHHHTTB-PPSSSEEEEEEEGGGTEEEEEPTTSHHHHHHHHTT--BPPPPSS-----GGG--SSEEEE-TTHHHHH--SSEEEETTB-HHHHHHHHH-GGGTTSHHHHTT-EEE-BGGGSS-SHHHHHHHHHHHHHHHBTT-

Foldseek 3Di:
DLPFDWDQAVVGIDTDRDFWQEEEELFLQLVQLCLQLPFNDQEYEFEDDPPLAHHNVRHGDLCVVVCVVVVRHYQYYQDDDLVSVLVSQTQEYEAELADSSGPVVCVVVNVVRHPYHYDYQQFAAQLVSSCSVCSVRVSNVSSVVLVVVVVVLLVVLLVFFDDDADAEWEWAADQVQLWIWTFDCRHNVNVLCVVSPHDHDDADPVFDDDCPPPRGDTTTIQHDPSNLRRRAILAYEHFLDADVRQVSLLPDPSNVPHNNNVVVRYHYQHNSGPHDHSRSSVSSSVRSSVVGGPVD/DPQDWDAAVVGIDTDRDFWQEEEELFLQVVQLCLQLVFNHQEYEFEDDPDLAHHNVRHGDLCVVVCVVNVHHYQYYQDDDLVSVLVSQTQEYEAELADSSGPVVCCVVNVVSHPYHYDYQQFAAQLVSSCSVCVRRVRNVSSVVLVVVLVVLLVVLLVPDDDDADAEWEWADDLVQLWIKTFDCRHNVNVLCVSSPHHHDDADPPQDDDCPPNYGDTTTIQHDPSSLRRRAILAYEHFLDADVVQVSLLPDPSNVPHNNNVVVRYHYQHNSGPHDHSRSSVSSSVSSRVVD/DPWAKDAAPVGIGTRHDFWQEEEELALLLVVLCLLLPFNHQEYEFEDDPPLAHHNVRHGDLCVPSCVVVVRHYQYYQDDDLVSVLVRQTQEYEAELADSSGPPVCCVVNVVRHHYHYDYQQFAAQLVSSCSVCVRRVSNVSSVVLVVVLVVLLVVFLVFFDDDADAEWEWADDQVQLWIWTFDCRHNVNVLCVSSPHHHDDADPVQDDDCPPNYGDTTGIQHDPSSLRRRATLAYEHFLDADVRQVSLLPDPSNVPHNNNVVVRYHYQHNSGPHDHSSNSVSSSVSSSVVTGNVD

Organism: Escherichia coli (strain K12) (NCBI:txid83333)

Radius of gyration: 28.15 Å; Cα contacts (8 Å, |Δi|>4): 1925; chains: 3; bounding box: 83×80×51 Å

Solvent-accessible surface area: 35030 Å² total; per-residue (Å²): 145,105,48,78,45,104,20,93,18,97,124,33,74,42,70,4,128,65,69,5,131,102,0,0,0,3,0,9,10,0,0,0,1,0,3,0,0,74,6,39,12,39,0,0,1,6,36,49,29,26,46,124,18,2,12,69,70,0,7,4,38,27,0,16,145,24,2,112,116,108,162,16,86,99,17,19,23,40,79,49,33,12,143,24,1,43,68,37,145,13,54,0,0,0,0,0,22,11,10,50,27,33,1,58,103,32,26,110,108,0,51,115,55,10,62,8,0,11,1,45,14,1,48,46,16,2,24,54,7,1,62,55,0,0,89,2,0,20,23,75,159,50,3,62,103,51,32,57,78,0,65,146,69,16,72,42,3,102,135,58,21,150,63,10,63,60,50,0,3,2,0,15,6,30,35,46,18,14,5,3,44,12,15,13,80,69,0,11,4,0,58,5,0,83,69,10,42,10,82,23,23,188,53,55,103,58,12,104,21,46,71,65,156,60,12,70,47,4,26,20,18,0,0,51,138,17,3,27,41,0,1,52,1,65,0,2,0,1,1,7,2,58,88,100,22,0,46,19,0,29,14,2,16,35,0,50,116,12,45,1,12,123,88,76,27,6,38,2,2,13,20,39,0,56,23,12,3,15,31,0,0,41,72,0,5,84,77,5,47,60,49,16,33,129,143,138,149,62,78,43,109,21,96,23,94,128,35,86,46,58,5,126,76,55,4,106,100,0,0,0,3,0,10,12,0,0,0,2,0,3,1,0,73,6,37,13,36,0,0,1,7,43,46,31,28,46,124,16,2,16,67,70,0,7,4,46,24,0,18,136,24,2,101,114,107,160,17,89,100,17,25,30,37,78,43,38,9,146,23,1,47,77,38,144,14,57,0,0,0,0,0,22,11,11,52,24,31,1,60,103,36,32,119,107,0,46,125,49,8,72,10,2,12,4,44,14,1,53,40,21,3,23,50,7,0,58,62,0,0,89,6,0,21,30,73,140,34,4,61,93,52,36,60,80,0,64,145,50,16,54,58,2,82,129,144,29,171,67,9,63,56,49,0,3,0,0,16,7,29,33,47,17,15,5,3,42,14,13,11,75,67,0,12,4,0,66,3,0,78,61,5,35,9,81,20,23,185,54,59,107,52,5,118,21,44,74,56,145,61,10,69,47,4,28,26,18,0,1,48,129,17,4,26,40,0,1,50,2,62,0,2,0,1,2,8,2,42,85,98,18,0,47,17,0,24,12,1,15,40,0,53,115,12,43,1,12,119,87,70,28,7,40,3,2,14,21,32,0,58,23,10,2,17,33,0,0,46,76,0,1,84,81,5,82,85,56,44,145,62,89,37,136,12,87,24,80,122,42,94,48,80,10,144,72,78,8,137,105,0,0,0,3,0,9,9,0,0,0,1,0,3,1,0,73,7,41,14,41,0,0,2,6,36,48,30,28,48,126,18,2,18,87,40,0,0,4,38,20,0,20,149,25,0,102,113,104,173,13,105,102,18,29,29,35,66,39,35,12,128,25,1,42,78,37,126,12,55,0,0,0,0,0,18,11,10,53,28,32,1,56,96,35,37,115,107,0,44,119,50,10,75,10,2,6,0,42,14,0,47,40,20,2,24,51,6,0,67,52,0,0,92,0,0,21,26,69,148,37,3,61,111,54,46,60,76,1,78,140,68,12,67,67,3,83,148,79,23,145,64,9,62,55,50,0,3,1,0,15,7,32,33,50,18,13,5,4,43,8,13,13,71,67,0,11,4,0,64,2,0,78,71,6,30,7,80,16,16,176,54,54,103,61,14,112,15,41,79,54,136,61,13,66,49,4,27,26,19,0,0,54,136,16,3,26,43,0,2,55,1,63,0,4,0,1,1,8,3,61,95,114,23,0,47,18,0,28,13,1,18,40,0,52,117,13,43,2,13,121,85,89,34,8,40,5,5,22,31,55,0,57,22,9,3,21,32,0,0,37,69,0,3,83,82,1,48,60,48,17,24,116,134,128

InterPro domains:
  IPR002491 ABC transporter periplasmic binding domain [PF01497] (49-297)
  IPR002491 ABC transporter periplasmic binding domain [PS50983] (48-318)
  IPR051313 Bacterial iron-siderophore binding [PTHR30532] (10-317)

Sequence (882 aa):
ADWPRQITDSRGTHTLESQPQRIVSTSVTLTGSLLAIDAPVIASGATTPNNRVADDQGFLRQWSKVAKERKLQRLYIGEPSAEAVAAQMPDLILISATGGDSALALYDQLSTIAPTLIINYDDKSWQSLLTQLGEITGHEKQAAERIAQFDKQLAAAKEQIKLPPQPVTAIVYTAAAHSANLWTPESAQGQMLEQLGFTLAKLPAGLNASQSQGKRHDIIQLGGENLAAGLNGESLFLFAGDQKDADAIYANPLLAHLPAVQNKQVYALGTETFRLDYYSAMQVLDRLKALFLEHHDWPRQITDSRGTHTLESQPQRIVSTSVTLTGSLLAIDAPVIASGATTPNNRVADDQGFLRQWSKVAKERKLQRLYIGEPSAEAVAAQMPDLILISATGGDSALALYDQLSTIAPTLIINYDDKSWQSLLTQLGEITGHEKQAAERIAQFDKQLAAAKEQIKLPPQPVTAIVYTAAAHSANLWTPESAQGQMLEQLGFTLAKLPAGLNASQSQGKRHDIIQLGGENLAAGLNGESLFLFAGDQKDADAIYANPLLAHLPAVQNKQVYALGTETFRLDYYSAMQVLDRLKALFDWPRQITDSRGTHTLESQPQRIVSTSVTLTGSLLAIDAPVIASGATTPNNRVADDQGFLRQWSKVAKERKLQRLYIGEPSAEAVAAQMPDLILISATGGDSALALYDQLSTIAPTLIINYDDKSWQSLLTQLGEITGHEKQAAERIAQFDKQLAAAKEQIKLPPQPVTAIVYTAAAHSANLWTPESAQGQMLEQLGFTLAKLPAGLNASQSQGKRHDIIQLGGENLAAGLNGESLFLFAGDQKDADAIYANPLLAHLPAVQNKQVYALGTETFRLDYYSAMQVLDRLKALFLEHH

B-factor: mean 28.11, std 11.07, range [11.24, 79.64]

Nearest PDB structures (foldseek):
  3tlk-assembly2_B  TM=1.003E+00  e=8.640E-62  Escherichia coli K-12
  2m6k-assembly1_A  TM=7.855E-01  e=5.907E-39  Escherichia coli K-12
  2m6l-assembly1_A  TM=8.128E-01  e=3.363E-38  Escherichia coli K-12
  3r5t-assembly1_A  TM=9.351E-01  e=2.865E-30  Vibrio cholerae
  2why-assembly1_A  TM=7.508E-01  e=7.894E-14  Bacillus subtilis